Protein AF-A0A6J8BWJ3-F1 (afdb_monomer_lite)

Structure (mmCIF, N/CA/C/O backbone):
data_AF-A0A6J8BWJ3-F1
#
_entry.id   AF-A0A6J8BWJ3-F1
#
loop_
_atom_site.group_PDB
_atom_site.id
_atom_site.type_symbol
_atom_site.label_atom_id
_atom_site.label_alt_id
_atom_site.label_comp_id
_atom_site.label_asym_id
_atom_site.label_entity_id
_atom_site.label_seq_id
_atom_site.pdbx_PDB_ins_code
_atom_site.Cartn_x
_atom_site.Cartn_y
_atom_site.Cartn_z
_atom_site.occupancy
_atom_site.B_iso_or_equiv
_atom_site.auth_seq_id
_atom_site.auth_comp_id
_atom_site.auth_asym_id
_atom_site.auth_atom_id
_atom_site.pdbx_PDB_model_num
ATOM 1 N N . MET A 1 1 ? -20.772 -67.847 -33.366 1.00 30.41 1 MET A N 1
ATOM 2 C CA . MET A 1 1 ? -20.177 -67.768 -34.724 1.00 30.41 1 MET A CA 1
ATOM 3 C C . MET A 1 1 ? -20.651 -66.453 -35.326 1.00 30.41 1 MET A C 1
ATOM 5 O O . MET A 1 1 ? -21.849 -66.253 -35.314 1.00 30.41 1 MET A O 1
ATOM 9 N N . SER A 1 2 ? -19.871 -65.465 -35.758 1.00 25.11 2 SER A N 1
ATOM 10 C CA . SER A 1 2 ? -18.464 -65.321 -36.156 1.00 25.11 2 SER A CA 1
ATOM 11 C C . SER A 1 2 ? -18.115 -63.835 -35.928 1.00 25.11 2 SER A C 1
ATOM 13 O O . SER A 1 2 ? -18.842 -62.968 -36.395 1.00 25.11 2 SER A O 1
ATOM 15 N N . THR A 1 3 ? -17.201 -63.488 -35.019 1.00 30.94 3 THR A N 1
ATOM 16 C CA . THR A 1 3 ? -15.857 -62.947 -35.326 1.00 30.94 3 THR A CA 1
ATOM 17 C C . THR A 1 3 ? -15.726 -62.133 -36.624 1.00 30.94 3 THR A C 1
ATOM 19 O O . THR A 1 3 ? -15.756 -62.700 -37.713 1.00 30.94 3 THR A O 1
ATOM 22 N N . ARG A 1 4 ? -15.457 -60.822 -36.489 1.00 29.92 4 ARG A N 1
ATOM 23 C CA . ARG A 1 4 ? -14.240 -60.116 -36.966 1.00 29.92 4 ARG A CA 1
ATOM 24 C C . ARG A 1 4 ? -14.415 -58.596 -36.838 1.00 29.92 4 ARG A C 1
ATOM 26 O O . ARG A 1 4 ? -15.271 -58.030 -37.501 1.00 29.92 4 ARG A O 1
ATOM 33 N N . ASN A 1 5 ? -13.608 -57.974 -35.972 1.00 27.75 5 ASN A N 1
ATOM 34 C CA . ASN A 1 5 ? -12.896 -56.696 -36.188 1.00 27.75 5 ASN A CA 1
ATOM 35 C C . ASN A 1 5 ? -12.220 -56.244 -34.879 1.00 27.75 5 ASN A C 1
ATOM 37 O O . ASN A 1 5 ? -12.499 -55.186 -34.328 1.00 27.75 5 ASN A O 1
ATOM 41 N N . GLY A 1 6 ? -11.319 -57.087 -34.371 1.00 31.77 6 GLY A N 1
ATOM 42 C CA . GLY A 1 6 ? -10.366 -56.740 -33.321 1.00 31.77 6 GLY A CA 1
ATOM 43 C C . GLY A 1 6 ? -8.978 -56.637 -33.934 1.00 31.77 6 GLY A C 1
ATOM 44 O O . GLY A 1 6 ? -8.210 -57.581 -33.835 1.00 31.77 6 GLY A O 1
ATOM 45 N N . LEU A 1 7 ? -8.688 -55.540 -34.637 1.00 31.48 7 LEU A N 1
ATOM 46 C CA . LEU A 1 7 ? -7.335 -55.229 -35.111 1.00 31.48 7 LEU A CA 1
ATOM 47 C C . LEU A 1 7 ? -7.223 -53.731 -35.449 1.00 31.48 7 LEU A C 1
ATOM 49 O O . LEU A 1 7 ? -7.054 -53.370 -36.602 1.00 31.48 7 LEU A O 1
ATOM 53 N N . ASN A 1 8 ? -7.404 -52.846 -34.457 1.00 31.77 8 ASN A N 1
ATOM 54 C CA . ASN A 1 8 ? -6.982 -51.433 -34.565 1.00 31.77 8 ASN A CA 1
ATOM 55 C C . ASN A 1 8 ? -6.795 -50.681 -33.228 1.00 31.77 8 ASN A C 1
ATOM 57 O O . ASN A 1 8 ? -6.591 -49.473 -33.237 1.00 31.77 8 ASN A O 1
ATOM 61 N N . TYR A 1 9 ? -6.772 -51.367 -32.079 1.00 31.48 9 TYR A N 1
ATOM 62 C CA . TYR A 1 9 ? -6.497 -50.724 -30.779 1.00 31.48 9 TYR A CA 1
ATOM 63 C C . TYR A 1 9 ? -5.151 -51.110 -30.147 1.00 31.48 9 TYR A C 1
ATOM 65 O O . TYR A 1 9 ? -4.827 -50.653 -29.056 1.00 31.48 9 TYR A O 1
ATOM 73 N N . LEU A 1 10 ? -4.308 -51.870 -30.857 1.00 29.58 10 LEU A N 1
ATOM 74 C CA . LEU A 1 10 ? -3.008 -52.338 -30.354 1.00 29.58 10 LEU A CA 1
ATOM 75 C C . LEU A 1 10 ? -1.801 -51.499 -30.829 1.00 29.58 10 LEU A C 1
ATOM 77 O O . LEU A 1 10 ? -0.693 -52.014 -30.938 1.00 29.58 10 LEU A O 1
ATOM 81 N N . LYS A 1 11 ? -2.000 -50.207 -31.131 1.00 31.36 11 LYS A N 1
ATOM 82 C CA . LYS A 1 11 ? -0.906 -49.268 -31.468 1.00 31.36 11 LYS A CA 1
ATOM 83 C C . LYS A 1 11 ? -0.835 -48.003 -30.608 1.00 31.36 11 LYS A C 1
ATOM 85 O O . LYS A 1 11 ? 0.078 -47.211 -30.804 1.00 31.36 11 LYS A O 1
ATOM 90 N N . LEU A 1 12 ? -1.719 -47.830 -29.621 1.00 30.73 12 LEU A N 1
ATOM 91 C CA . LEU A 1 12 ? -1.650 -46.680 -28.705 1.00 30.73 12 LEU A CA 1
ATOM 92 C C . LEU A 1 12 ? -0.950 -46.991 -27.368 1.00 30.73 12 LEU A C 1
ATOM 94 O O . LEU A 1 12 ? -0.508 -46.076 -26.686 1.00 30.73 12 LEU A O 1
ATOM 98 N N . ALA A 1 13 ? -0.784 -48.271 -27.020 1.00 33.28 13 ALA A N 1
ATOM 99 C CA . ALA A 1 13 ? -0.170 -48.692 -25.755 1.00 33.28 13 ALA A CA 1
ATOM 100 C C . ALA A 1 13 ? 1.375 -48.738 -25.775 1.00 33.28 13 ALA A C 1
ATOM 102 O O . ALA A 1 13 ? 1.991 -48.868 -24.726 1.00 33.28 13 ALA A O 1
ATOM 103 N N . VAL A 1 14 ? 2.017 -48.586 -26.941 1.00 33.12 14 VAL A N 1
ATOM 104 C CA . VAL A 1 14 ? 3.492 -48.619 -27.074 1.00 33.12 14 VAL A CA 1
ATOM 105 C C . VAL A 1 14 ? 4.132 -47.221 -26.957 1.00 33.12 14 VAL A C 1
ATOM 107 O O . VAL A 1 14 ? 5.341 -47.112 -26.806 1.00 33.12 14 VAL A O 1
ATOM 110 N N . ILE A 1 15 ? 3.349 -46.133 -26.949 1.00 35.12 15 ILE A N 1
ATOM 111 C CA . ILE A 1 15 ? 3.885 -44.753 -26.914 1.00 35.12 15 ILE A CA 1
ATOM 112 C C . ILE A 1 15 ? 3.996 -44.177 -25.486 1.00 35.12 15 ILE A C 1
ATOM 114 O O . ILE A 1 15 ? 4.668 -43.170 -25.290 1.00 35.12 15 ILE A O 1
ATOM 118 N N . LEU A 1 16 ? 3.414 -44.816 -24.463 1.00 34.84 16 LEU A N 1
ATOM 119 C CA . LEU A 1 16 ? 3.388 -44.266 -23.094 1.00 34.84 16 LEU A CA 1
ATOM 120 C C . LEU A 1 16 ? 4.315 -44.947 -22.075 1.00 34.84 16 LEU A C 1
ATOM 122 O O . LEU A 1 16 ? 4.224 -44.630 -20.898 1.00 34.84 16 LEU A O 1
ATOM 126 N N . GLY A 1 17 ? 5.240 -45.814 -22.499 1.00 32.84 17 GLY A N 1
ATOM 127 C CA . GLY A 1 17 ? 6.503 -46.049 -21.776 1.00 32.84 17 GLY A CA 1
ATOM 128 C C . GLY A 1 17 ? 6.451 -46.394 -20.277 1.00 32.84 17 GLY A C 1
ATOM 129 O O . GLY A 1 17 ? 7.404 -46.077 -19.572 1.00 32.84 17 GLY A O 1
ATOM 130 N N . ILE A 1 18 ? 5.398 -47.042 -19.769 1.00 34.38 18 ILE A N 1
ATOM 131 C CA . ILE A 1 18 ? 5.345 -47.520 -18.378 1.00 34.38 18 ILE A CA 1
ATOM 132 C C . ILE A 1 18 ? 4.915 -48.988 -18.389 1.00 34.38 18 ILE A C 1
ATOM 134 O O . ILE A 1 18 ? 3.731 -49.312 -18.371 1.00 34.38 18 ILE A O 1
ATOM 138 N N . SER A 1 19 ? 5.894 -49.890 -18.432 1.00 29.14 19 SER A N 1
ATOM 139 C CA . SER A 1 19 ? 5.700 -51.307 -18.124 1.00 29.14 19 SER A CA 1
ATOM 140 C C . SER A 1 19 ? 6.774 -51.768 -17.141 1.00 29.14 19 SER A C 1
ATOM 142 O O . SER A 1 19 ? 7.942 -51.914 -17.505 1.00 29.14 19 SER A O 1
ATOM 144 N N . ARG A 1 20 ? 6.366 -52.069 -15.909 1.00 29.84 20 ARG A N 1
ATOM 145 C CA . ARG A 1 20 ? 6.863 -53.255 -15.213 1.00 29.84 20 ARG A CA 1
ATOM 146 C C . ARG A 1 20 ? 5.653 -54.068 -14.782 1.00 29.84 20 ARG A C 1
ATOM 148 O O . ARG A 1 20 ? 4.730 -53.544 -14.168 1.00 29.84 20 ARG A O 1
ATOM 155 N N . GLU A 1 21 ? 5.661 -55.318 -15.220 1.00 31.91 21 GLU A N 1
ATOM 156 C CA . GLU A 1 21 ? 4.670 -56.343 -14.931 1.00 31.91 21 GLU A CA 1
ATOM 157 C C . GLU A 1 21 ? 4.615 -56.609 -13.425 1.00 31.91 21 GLU A C 1
ATOM 159 O O . GLU A 1 21 ? 5.648 -56.834 -12.798 1.00 31.91 21 GLU A O 1
ATOM 164 N N . VAL A 1 22 ? 3.409 -56.634 -12.860 1.00 27.20 22 VAL A N 1
ATOM 165 C CA . VAL A 1 22 ? 3.150 -57.292 -11.578 1.00 27.20 22 VAL A CA 1
ATOM 166 C C . VAL A 1 22 ? 2.083 -58.348 -11.831 1.00 27.20 22 VAL A C 1
ATOM 168 O O . VAL A 1 22 ? 0.990 -58.058 -12.318 1.00 27.20 22 VAL A O 1
ATOM 171 N N . THR A 1 23 ? 2.460 -59.596 -11.575 1.00 35.59 23 THR A N 1
ATOM 172 C CA . THR A 1 23 ? 1.638 -60.794 -11.741 1.00 35.59 23 THR A CA 1
ATOM 173 C C . THR A 1 23 ? 0.646 -60.937 -10.582 1.00 35.59 23 THR A C 1
ATOM 175 O O . THR A 1 23 ? 0.790 -60.345 -9.514 1.00 35.59 23 THR A O 1
ATOM 178 N N . THR A 1 24 ? -0.396 -61.738 -10.795 1.00 31.41 24 THR A N 1
ATOM 179 C CA . THR A 1 24 ? -1.605 -61.920 -9.967 1.00 31.41 24 THR A CA 1
ATOM 180 C C . THR A 1 24 ? -1.407 -62.514 -8.555 1.00 31.41 24 THR A C 1
ATOM 182 O O . THR A 1 24 ? -2.348 -63.071 -7.998 1.00 31.41 24 THR A O 1
ATOM 185 N N . ALA A 1 25 ? -0.227 -62.387 -7.941 1.00 31.67 25 ALA A N 1
ATOM 186 C CA . ALA A 1 25 ? 0.068 -62.883 -6.590 1.00 31.67 25 ALA A CA 1
ATOM 187 C C . ALA A 1 25 ? 0.353 -61.783 -5.538 1.00 31.67 25 ALA A C 1
ATOM 189 O O . ALA A 1 25 ? 0.354 -62.083 -4.347 1.00 31.67 25 ALA A O 1
ATOM 190 N N . GLU A 1 26 ? 0.526 -60.511 -5.922 1.00 32.59 26 GLU A N 1
ATOM 191 C CA . GLU A 1 26 ? 0.892 -59.429 -4.978 1.00 32.59 26 GLU A CA 1
ATOM 192 C C . GLU A 1 26 ? -0.276 -58.570 -4.459 1.00 32.59 26 GLU A C 1
ATOM 194 O O . GLU A 1 26 ? -0.064 -57.656 -3.669 1.00 32.59 26 GLU A O 1
ATOM 199 N N . TYR A 1 27 ? -1.529 -58.888 -4.800 1.00 27.58 27 TYR A N 1
ATOM 200 C CA . TYR A 1 27 ? -2.692 -58.169 -4.249 1.00 27.58 27 TYR A CA 1
ATOM 201 C C . TYR A 1 27 ? -3.177 -58.704 -2.886 1.00 27.58 27 TYR A C 1
ATOM 203 O O . TYR A 1 27 ? -3.989 -58.064 -2.225 1.00 27.58 27 TYR A O 1
ATOM 211 N N . CYS A 1 28 ? -2.667 -59.851 -2.422 1.00 26.69 28 CYS A N 1
ATOM 212 C CA . CYS A 1 28 ? -3.077 -60.471 -1.152 1.00 26.69 28 CYS A CA 1
ATOM 213 C C . CYS A 1 28 ? -2.175 -60.130 0.049 1.00 26.69 28 CYS A C 1
ATOM 215 O O . CYS A 1 28 ? -2.224 -60.828 1.060 1.00 26.69 28 CYS A O 1
ATOM 217 N N . ARG A 1 29 ? -1.350 -59.075 -0.020 1.00 28.05 29 ARG A N 1
ATOM 218 C CA . ARG A 1 29 ? -0.383 -58.767 1.049 1.00 28.05 29 ARG A CA 1
ATOM 219 C C . ARG A 1 29 ? -0.301 -57.297 1.463 1.00 28.05 29 ARG A C 1
ATOM 221 O O . ARG A 1 29 ? 0.771 -56.830 1.810 1.00 28.05 29 ARG A O 1
ATOM 228 N N . VAL A 1 30 ? -1.425 -56.581 1.498 1.00 27.25 30 VAL A N 1
ATOM 229 C CA . VAL A 1 30 ? -1.549 -55.335 2.281 1.00 27.25 30 VAL A CA 1
ATOM 230 C C . VAL A 1 30 ? -2.951 -55.286 2.887 1.00 27.25 30 VAL A C 1
ATOM 232 O O . VAL A 1 30 ? -3.863 -54.766 2.265 1.00 27.25 30 VAL A O 1
ATOM 235 N N . PHE A 1 31 ? -3.121 -55.953 4.033 1.00 26.52 31 PHE A N 1
ATOM 236 C CA . PHE A 1 31 ? -4.037 -55.665 5.158 1.00 26.52 31 PHE A CA 1
ATOM 237 C C . PHE A 1 31 ? -4.292 -56.951 5.969 1.00 26.52 31 PHE A C 1
ATOM 239 O O . PHE A 1 31 ? -5.369 -57.538 5.939 1.00 26.52 31 PHE A O 1
ATOM 246 N N . CYS A 1 32 ? -3.273 -57.382 6.718 1.00 25.42 32 CYS A N 1
ATOM 247 C CA . CYS A 1 32 ? -3.421 -58.255 7.887 1.00 25.42 32 CYS A CA 1
ATOM 248 C C . CYS A 1 32 ? -2.364 -57.886 8.944 1.00 25.42 32 CYS A C 1
ATOM 250 O O . CYS A 1 32 ? -1.359 -58.567 9.085 1.00 25.42 32 CYS A O 1
ATOM 252 N N . GLU A 1 33 ? -2.622 -56.816 9.689 1.00 26.23 33 GLU A N 1
ATOM 253 C CA . GLU A 1 33 ? -2.224 -56.605 11.091 1.00 26.23 33 GLU A CA 1
ATOM 254 C C . GLU A 1 33 ? -3.448 -55.872 11.670 1.00 26.23 33 GLU A C 1
ATOM 256 O O . GLU A 1 33 ? -3.712 -54.741 11.288 1.00 26.23 33 GLU A O 1
ATOM 261 N N . TYR A 1 34 ? -4.424 -56.512 12.316 1.00 28.05 34 TYR A N 1
ATOM 262 C CA . TYR A 1 34 ? -4.353 -57.232 13.583 1.00 28.05 34 TYR A CA 1
ATOM 263 C C . TYR A 1 34 ? -5.406 -58.367 13.656 1.00 28.05 34 TYR A C 1
ATOM 265 O O . TYR A 1 34 ? -6.590 -58.121 13.452 1.00 28.05 34 TYR A O 1
ATOM 273 N N . GLY A 1 35 ? -4.983 -59.573 14.058 1.00 27.17 35 GLY A N 1
ATOM 274 C CA . GLY A 1 35 ? -5.726 -60.400 15.031 1.00 27.17 35 GLY A CA 1
ATOM 275 C C . GLY A 1 35 ? -6.837 -61.362 14.566 1.00 27.17 35 GLY A C 1
ATOM 276 O O . GLY A 1 35 ? -8.013 -61.041 14.631 1.00 27.17 35 GLY A O 1
ATOM 277 N N . CYS A 1 36 ? -6.410 -62.578 14.214 1.00 27.34 36 CYS A N 1
ATOM 278 C CA . CYS A 1 36 ? -7.036 -63.916 14.155 1.00 27.34 36 CYS A CA 1
ATOM 279 C C . CYS A 1 36 ? -8.480 -64.254 14.641 1.00 27.34 36 CYS A C 1
ATOM 281 O O . CYS A 1 36 ? -8.896 -63.917 15.741 1.00 27.34 36 CYS A O 1
ATOM 283 N N . CYS A 1 37 ? -9.083 -65.157 13.837 1.00 27.64 37 CYS A N 1
ATOM 284 C CA . CYS A 1 37 ? -9.700 -66.486 14.101 1.00 27.64 37 CYS A CA 1
ATOM 285 C C . CYS A 1 37 ? -10.854 -66.722 15.104 1.00 27.64 37 CYS A C 1
ATOM 287 O O . CYS A 1 37 ? -10.626 -66.718 16.304 1.00 27.64 37 CYS A O 1
ATOM 289 N N . GLY A 1 38 ? -11.991 -67.200 14.547 1.00 28.80 38 GLY A N 1
ATOM 290 C CA . GLY A 1 38 ? -12.926 -68.235 15.065 1.00 28.80 38 GLY A CA 1
ATOM 291 C C . GLY A 1 38 ? -13.652 -67.926 16.386 1.00 28.80 38 GLY A C 1
ATOM 292 O O . GLY A 1 38 ? -13.026 -67.642 17.388 1.00 28.80 38 GLY A O 1
ATOM 293 N N . ASN A 1 39 ? -14.974 -67.989 16.543 1.00 34.94 39 ASN A N 1
ATOM 294 C CA . ASN A 1 39 ? -16.047 -68.729 15.885 1.00 34.94 39 ASN A CA 1
ATOM 295 C C . ASN A 1 39 ? -17.287 -67.818 15.760 1.00 34.94 39 ASN A C 1
ATOM 297 O O . ASN A 1 39 ? -17.521 -66.987 16.631 1.00 34.94 39 ASN A O 1
ATOM 301 N N . ASN A 1 40 ? -18.109 -68.070 14.733 1.00 31.56 40 ASN A N 1
ATOM 302 C CA . ASN A 1 40 ? -19.386 -67.416 14.387 1.00 31.56 40 ASN A CA 1
ATOM 303 C C . ASN A 1 40 ? -19.300 -66.026 13.724 1.00 31.56 40 ASN A C 1
ATOM 305 O O . ASN A 1 40 ? -19.127 -65.016 14.394 1.00 31.56 40 ASN A O 1
ATOM 309 N N . CYS A 1 41 ? -19.521 -65.977 12.401 1.00 27.33 41 CYS A N 1
ATOM 310 C CA . CYS A 1 41 ? -20.698 -65.329 11.789 1.00 27.33 41 CYS A CA 1
ATOM 311 C C . CYS A 1 41 ? -20.639 -65.358 10.245 1.00 27.33 41 CYS A C 1
ATOM 313 O O . CYS A 1 41 ? -19.769 -64.759 9.630 1.00 27.33 41 CYS A O 1
ATOM 315 N N . CYS A 1 42 ? -21.576 -66.126 9.681 1.00 27.77 42 CYS A N 1
ATOM 316 C CA . CYS A 1 42 ? -22.470 -65.917 8.531 1.00 27.77 42 CYS A CA 1
ATOM 317 C C . CYS A 1 42 ? -22.271 -64.790 7.471 1.00 27.77 42 CYS A C 1
ATOM 319 O O . CYS A 1 42 ? -21.580 -63.801 7.682 1.00 27.77 42 CYS A O 1
ATOM 321 N N . PRO A 1 43 ? -22.916 -64.973 6.295 1.00 43.78 43 PRO A N 1
ATOM 322 C CA . PRO A 1 43 ? -22.446 -64.596 4.963 1.00 43.78 43 PRO A CA 1
ATOM 323 C C . PRO A 1 43 ? -22.949 -63.219 4.521 1.00 43.78 43 PRO A C 1
ATOM 325 O O . PRO A 1 43 ? -24.021 -62.812 4.948 1.00 43.78 43 PRO A O 1
ATOM 328 N N . ASP A 1 44 ? -22.286 -62.580 3.548 1.00 31.34 44 ASP A N 1
ATOM 329 C CA . ASP A 1 44 ? -23.074 -62.018 2.446 1.00 31.34 44 ASP A CA 1
ATOM 330 C C . ASP A 1 44 ? -22.314 -61.685 1.156 1.00 31.34 44 ASP A C 1
ATOM 332 O O . ASP A 1 44 ? -21.189 -61.179 1.127 1.00 31.34 44 ASP A O 1
ATOM 336 N N . LYS A 1 45 ? -23.009 -61.945 0.050 1.00 36.25 45 LYS A N 1
ATOM 337 C CA . LYS A 1 45 ? -22.601 -61.699 -1.334 1.00 36.25 45 LYS A CA 1
ATOM 338 C C . LYS A 1 45 ? -22.614 -60.192 -1.637 1.00 36.25 45 LYS A C 1
ATOM 340 O O . LYS A 1 45 ? -23.586 -59.692 -2.192 1.00 36.25 45 LYS A O 1
ATOM 345 N N . ARG A 1 46 ? -21.552 -59.442 -1.316 1.00 35.38 46 ARG A N 1
ATOM 346 C CA . ARG A 1 46 ? -21.421 -58.027 -1.760 1.00 35.38 46 ARG A CA 1
ATOM 347 C C . ARG A 1 46 ? -20.067 -57.613 -2.350 1.00 35.38 46 ARG A C 1
ATOM 349 O O . ARG A 1 46 ? -19.965 -56.519 -2.892 1.00 35.38 46 ARG A O 1
ATOM 356 N N . ALA A 1 47 ? -19.047 -58.472 -2.342 1.00 33.84 47 ALA A N 1
ATOM 357 C CA . ALA A 1 47 ? -17.684 -58.039 -2.680 1.00 33.84 47 ALA A CA 1
ATOM 358 C C . ALA A 1 47 ? -17.342 -57.972 -4.187 1.00 33.84 47 ALA A C 1
ATOM 360 O O . ALA A 1 47 ? -16.406 -57.274 -4.559 1.00 33.84 47 ALA A O 1
ATOM 361 N N . ILE A 1 48 ? -18.086 -58.636 -5.081 1.00 33.22 48 ILE A N 1
ATOM 362 C CA . ILE A 1 48 ? -17.693 -58.722 -6.508 1.00 33.22 48 ILE A CA 1
ATOM 363 C C . ILE A 1 48 ? -18.190 -57.518 -7.342 1.00 33.22 48 ILE A C 1
ATOM 365 O O . ILE A 1 48 ? -17.649 -57.241 -8.407 1.00 33.22 48 ILE A O 1
ATOM 369 N N . ALA A 1 49 ? -19.150 -56.725 -6.849 1.00 32.53 49 ALA A N 1
ATOM 370 C CA . ALA A 1 49 ? -19.739 -55.617 -7.616 1.00 32.53 49 ALA A CA 1
ATOM 371 C C . ALA A 1 49 ? -18.955 -54.287 -7.550 1.00 32.53 49 ALA A C 1
ATOM 373 O O . ALA A 1 49 ? -19.182 -53.400 -8.370 1.00 32.53 49 ALA A O 1
ATOM 374 N N . VAL A 1 50 ? -18.024 -54.124 -6.602 1.00 37.56 50 VAL A N 1
ATOM 375 C CA . VAL A 1 50 ? -17.360 -52.827 -6.361 1.00 37.56 50 VAL A CA 1
ATOM 376 C C . VAL A 1 50 ? -16.182 -52.590 -7.321 1.00 37.56 50 VAL A C 1
ATOM 378 O O . VAL A 1 50 ? -15.963 -51.461 -7.753 1.00 37.56 50 VAL A O 1
ATOM 381 N N . GLY A 1 51 ? -15.485 -53.642 -7.765 1.00 34.19 51 GLY A N 1
ATOM 382 C CA . GLY A 1 51 ? -14.360 -53.509 -8.705 1.00 34.19 51 GLY A CA 1
ATOM 383 C C . GLY A 1 51 ? -14.765 -53.042 -10.112 1.00 34.19 51 GLY A C 1
ATOM 384 O O . GLY A 1 51 ? -14.042 -52.281 -10.752 1.00 34.19 51 GLY A O 1
ATOM 385 N N . SER A 1 52 ? -15.951 -53.434 -10.586 1.00 38.03 52 SER A N 1
ATOM 386 C CA . SER A 1 52 ? -16.440 -53.099 -11.933 1.00 38.03 52 SER A CA 1
ATOM 387 C C . SER A 1 52 ? -16.952 -51.657 -12.040 1.00 38.03 52 SER A C 1
ATOM 389 O O . SER A 1 52 ? -16.821 -51.025 -13.087 1.00 38.03 52 SER A O 1
ATOM 391 N N . ILE A 1 53 ? -17.504 -51.117 -10.948 1.00 44.03 53 ILE A N 1
ATOM 392 C CA . ILE A 1 53 ? -18.080 -49.764 -10.900 1.00 44.03 53 ILE A CA 1
ATOM 393 C C . ILE A 1 53 ? -16.974 -48.704 -10.804 1.00 44.03 53 ILE A C 1
ATOM 395 O O . ILE A 1 53 ? -17.041 -47.683 -11.489 1.00 44.03 53 ILE A O 1
ATOM 399 N N . PHE A 1 54 ? -15.911 -48.970 -10.036 1.00 41.72 54 PHE A N 1
ATOM 400 C CA . PHE A 1 54 ? -14.768 -48.057 -9.935 1.00 41.72 54 PHE A CA 1
ATOM 401 C C . PHE A 1 54 ? -13.948 -47.984 -11.232 1.00 41.72 54 PHE A C 1
ATOM 403 O O . PHE A 1 54 ? -13.548 -46.891 -11.634 1.00 41.72 54 PHE A O 1
ATOM 410 N N . GLY A 1 55 ? -13.782 -49.103 -11.947 1.00 38.09 55 GLY A N 1
ATOM 411 C CA . GLY A 1 55 ? -13.178 -49.097 -13.285 1.00 38.09 55 GLY A CA 1
ATOM 412 C C . GLY A 1 55 ? -14.012 -48.324 -14.316 1.00 38.09 55 GLY A C 1
ATOM 413 O O . GLY A 1 55 ? -13.460 -47.596 -15.139 1.00 38.09 55 GLY A O 1
ATOM 414 N N . GLY A 1 56 ? -15.345 -48.418 -14.235 1.00 37.16 56 GLY A N 1
ATOM 415 C CA . GLY A 1 56 ? -16.268 -47.685 -15.107 1.00 37.16 56 GLY A CA 1
ATOM 416 C C . GLY A 1 56 ? -16.280 -46.174 -14.858 1.00 37.16 56 GLY A C 1
ATOM 417 O O . GLY A 1 56 ? -16.241 -45.399 -15.812 1.00 37.16 56 GLY A O 1
ATOM 418 N N . LEU A 1 57 ? -16.268 -45.738 -13.594 1.00 45.91 57 LEU A N 1
ATOM 419 C CA . LEU A 1 57 ? -16.238 -44.314 -13.234 1.00 45.91 57 LEU A CA 1
ATOM 420 C C . LEU A 1 57 ? -14.900 -43.653 -13.580 1.00 45.91 57 LEU A C 1
ATOM 422 O O . LEU A 1 57 ? -14.898 -42.539 -14.099 1.00 45.91 57 LEU A O 1
ATOM 426 N N . ALA A 1 58 ? -13.776 -44.348 -13.380 1.00 43.69 58 ALA A N 1
ATOM 427 C CA . ALA A 1 58 ? -12.466 -43.855 -13.801 1.00 43.69 58 ALA A CA 1
ATOM 428 C C . ALA A 1 58 ? -12.372 -43.717 -15.332 1.00 43.69 58 ALA A C 1
ATOM 430 O O . ALA A 1 58 ? -11.826 -42.733 -15.827 1.00 43.69 58 ALA A O 1
ATOM 431 N N . LEU A 1 59 ? -12.963 -44.651 -16.089 1.00 38.41 59 LEU A N 1
ATOM 432 C CA . LEU A 1 59 ? -13.006 -44.593 -17.553 1.00 38.41 59 LEU A CA 1
ATOM 433 C C . LEU A 1 59 ? -13.907 -43.454 -18.060 1.00 38.41 59 LEU A C 1
ATOM 435 O O . LEU A 1 59 ? -13.515 -42.730 -18.971 1.00 38.41 59 LEU A O 1
ATOM 439 N N . ILE A 1 60 ? -15.075 -43.243 -17.443 1.00 46.06 60 ILE A N 1
ATOM 440 C CA . ILE A 1 60 ? -15.974 -42.120 -17.762 1.00 46.06 60 ILE A CA 1
ATOM 441 C C . ILE A 1 60 ? -15.297 -40.784 -17.437 1.00 46.06 60 ILE A C 1
ATOM 443 O O . ILE A 1 60 ? -15.363 -39.855 -18.238 1.00 46.06 60 ILE A O 1
ATOM 447 N N . PHE A 1 61 ? -14.589 -40.697 -16.311 1.00 52.84 61 PHE A N 1
ATOM 448 C CA . PHE A 1 61 ? -13.854 -39.496 -15.924 1.00 52.84 61 PHE A CA 1
ATOM 449 C C . PHE A 1 61 ? -12.701 -39.196 -16.892 1.00 52.84 61 PHE A C 1
ATOM 451 O O . PHE A 1 61 ? -12.550 -38.058 -17.336 1.00 52.84 61 PHE A O 1
ATOM 458 N N . LEU A 1 62 ? -11.949 -40.220 -17.314 1.00 45.34 62 LEU A N 1
ATOM 459 C CA . LEU A 1 62 ? -10.895 -40.072 -18.321 1.00 45.34 62 LEU A CA 1
ATOM 460 C C . LEU A 1 62 ? -11.466 -39.624 -19.677 1.00 45.34 62 LEU A C 1
ATOM 462 O O . LEU A 1 62 ? -10.874 -38.777 -20.340 1.00 45.34 62 LEU A O 1
ATOM 466 N N . ILE A 1 63 ? -12.637 -40.142 -20.068 1.00 43.53 63 ILE A N 1
ATOM 467 C CA . ILE A 1 63 ? -13.345 -39.750 -21.296 1.00 43.53 63 ILE A CA 1
ATOM 468 C C . ILE A 1 63 ? -13.834 -38.301 -21.209 1.00 43.53 63 ILE A C 1
ATOM 470 O O . ILE A 1 63 ? -13.657 -37.554 -22.164 1.00 43.53 63 ILE A O 1
ATOM 474 N N . VAL A 1 64 ? -14.386 -37.862 -20.074 1.00 50.47 64 VAL A N 1
ATOM 475 C CA . VAL A 1 64 ? -14.841 -36.474 -19.880 1.00 50.47 64 VAL A CA 1
ATOM 476 C C . VAL A 1 64 ? -13.662 -35.503 -19.909 1.00 50.47 64 VAL A C 1
ATOM 478 O O . VAL A 1 64 ? -13.728 -34.490 -20.603 1.00 50.47 64 VAL A O 1
ATOM 481 N N . VAL A 1 65 ? -12.552 -35.832 -19.246 1.00 49.75 65 VAL A N 1
ATOM 482 C CA . VAL A 1 65 ? -11.327 -35.020 -19.279 1.00 49.75 65 VAL A CA 1
ATOM 483 C C . VAL A 1 65 ? -10.737 -34.980 -20.693 1.00 49.75 65 VAL A C 1
ATOM 485 O O . VAL A 1 65 ? -10.418 -33.900 -21.186 1.00 49.75 65 VAL A O 1
ATOM 488 N N . LEU A 1 66 ? -10.676 -36.110 -21.405 1.00 43.47 66 LEU A N 1
ATOM 489 C CA . LEU A 1 66 ? -10.234 -36.154 -22.804 1.00 43.47 66 LEU A CA 1
ATOM 490 C C . LEU A 1 66 ? -11.187 -35.403 -23.746 1.00 43.47 66 LEU A C 1
ATOM 492 O O . LEU A 1 66 ? -10.716 -34.765 -24.685 1.00 43.47 66 LEU A O 1
ATOM 496 N N . CYS A 1 67 ? -12.497 -35.405 -23.492 1.00 40.62 67 CYS A N 1
ATOM 497 C CA . CYS A 1 67 ? -13.487 -34.629 -24.239 1.00 40.62 67 CYS A CA 1
ATOM 498 C C . CYS A 1 67 ? -13.365 -33.127 -23.966 1.00 40.62 67 CYS A C 1
ATOM 500 O O . CYS A 1 67 ? -13.472 -32.342 -24.903 1.00 40.62 67 CYS A O 1
ATOM 502 N N . ILE A 1 68 ? -13.088 -32.710 -22.728 1.00 46.31 68 ILE A N 1
ATOM 503 C CA . ILE A 1 68 ? -12.834 -31.306 -22.372 1.00 46.31 68 ILE A CA 1
ATOM 504 C C . ILE A 1 68 ? -11.513 -30.833 -22.990 1.00 46.31 68 ILE A C 1
ATOM 506 O O . ILE A 1 68 ? -11.468 -29.759 -23.590 1.00 46.31 68 ILE A O 1
ATOM 510 N N . ILE A 1 69 ? -10.464 -31.660 -22.940 1.00 45.94 69 ILE A N 1
ATOM 511 C CA . ILE A 1 69 ? -9.180 -31.382 -23.593 1.00 45.94 69 ILE A CA 1
ATOM 512 C C . ILE A 1 69 ? -9.362 -31.326 -25.114 1.00 45.94 69 ILE A C 1
ATOM 514 O O . ILE A 1 69 ? -8.880 -30.383 -25.735 1.00 45.94 69 ILE A O 1
ATOM 518 N N . CYS A 1 70 ? -10.121 -32.244 -25.723 1.00 36.66 70 CYS A N 1
ATOM 519 C CA . CYS A 1 70 ? -10.427 -32.222 -27.157 1.00 36.66 70 CYS A CA 1
ATOM 520 C C . CYS A 1 70 ? -11.284 -31.014 -27.550 1.00 36.66 70 CYS A C 1
ATOM 522 O O . CYS A 1 70 ? -10.980 -30.365 -28.546 1.00 36.66 70 CYS A O 1
ATOM 524 N N . MET A 1 71 ? -12.302 -30.641 -26.772 1.00 41.66 71 MET A N 1
ATOM 525 C CA . MET A 1 71 ? -13.119 -29.449 -27.034 1.00 41.66 71 MET A CA 1
ATOM 526 C C . MET A 1 71 ? -12.311 -28.154 -26.862 1.00 41.66 71 MET A C 1
ATOM 528 O O . MET A 1 71 ? -12.457 -27.223 -27.660 1.00 41.66 71 MET A O 1
ATOM 532 N N . GLY A 1 72 ? -11.393 -28.115 -25.893 1.00 39.53 72 GLY A N 1
ATOM 533 C CA . GLY A 1 72 ? -10.399 -27.054 -25.738 1.00 39.53 72 GLY A CA 1
ATOM 534 C C . GLY A 1 72 ? -9.430 -26.983 -26.922 1.00 39.53 72 GLY A C 1
ATOM 535 O O . GLY A 1 72 ? -9.167 -25.895 -27.438 1.00 39.53 72 GLY A O 1
ATOM 536 N N . TYR A 1 73 ? -8.965 -28.130 -27.426 1.00 34.44 73 TYR A N 1
ATOM 537 C CA . TYR A 1 73 ? -8.072 -28.222 -28.585 1.00 34.44 73 TYR A CA 1
ATOM 538 C C . TYR A 1 73 ? -8.776 -27.838 -29.898 1.00 34.44 73 TYR A C 1
ATOM 540 O O . TYR A 1 73 ? -8.182 -27.158 -30.732 1.00 34.44 73 TYR A O 1
ATOM 548 N N . VAL A 1 74 ? -10.058 -28.182 -30.065 1.00 33.47 74 VAL A N 1
ATOM 549 C CA . VAL A 1 74 ? -10.891 -27.824 -31.230 1.00 33.47 74 VAL A CA 1
ATOM 550 C C . VAL A 1 74 ? -11.205 -26.321 -31.245 1.00 33.47 74 VAL A C 1
ATOM 552 O O . VAL A 1 74 ? -11.096 -25.688 -32.297 1.00 33.47 74 VAL A O 1
ATOM 555 N N . LYS A 1 75 ? -11.471 -25.697 -30.084 1.00 40.78 75 LYS A N 1
ATOM 556 C CA . LYS A 1 75 ? -11.592 -24.227 -29.967 1.00 40.78 75 LYS A CA 1
ATOM 557 C C . LYS A 1 75 ? -10.266 -23.502 -30.234 1.00 40.78 75 LYS A C 1
ATOM 559 O O . LYS A 1 75 ? -10.271 -22.441 -30.859 1.00 40.78 75 LYS A O 1
ATOM 564 N N . LYS A 1 76 ? -9.126 -24.070 -29.815 1.00 37.06 76 LYS A N 1
ATOM 565 C CA . LYS A 1 76 ? -7.790 -23.488 -30.051 1.00 37.06 76 LYS A CA 1
ATOM 566 C C . LYS A 1 76 ? -7.341 -23.648 -31.510 1.00 37.06 76 LYS A C 1
ATOM 568 O O . LYS A 1 76 ? -6.781 -22.707 -32.068 1.00 37.06 76 LYS A O 1
ATOM 573 N N . LYS A 1 77 ? -7.663 -24.773 -32.163 1.00 30.53 77 LYS A N 1
ATOM 574 C CA . LYS A 1 77 ? -7.404 -25.013 -33.594 1.00 30.53 77 LYS A CA 1
ATOM 575 C C . LYS A 1 77 ? -8.297 -24.143 -34.4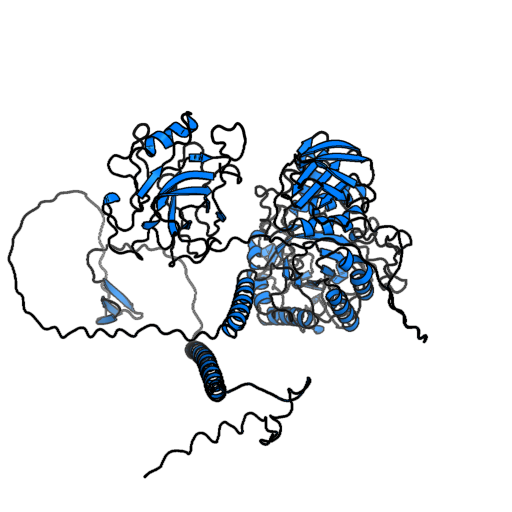88 1.00 30.53 77 LYS A C 1
ATOM 577 O O . LYS A 1 77 ? -7.777 -23.484 -35.376 1.00 30.53 77 LYS A O 1
ATOM 582 N N . SER A 1 78 ? -9.579 -23.966 -34.143 1.00 33.66 78 SER A N 1
ATOM 583 C CA . SER A 1 78 ? -10.472 -23.011 -34.830 1.00 33.66 78 SER A CA 1
ATOM 584 C C . SER A 1 78 ? -10.030 -21.544 -34.701 1.00 33.66 78 SER A C 1
ATOM 586 O O . SER A 1 78 ? -10.393 -20.741 -35.563 1.00 33.66 78 SER A O 1
ATOM 588 N N . ARG A 1 79 ? -9.291 -21.171 -33.645 1.00 37.56 79 ARG A N 1
ATOM 589 C CA . ARG A 1 79 ? -8.678 -19.837 -33.510 1.00 37.56 79 ARG A CA 1
ATOM 590 C C . ARG A 1 79 ? -7.367 -19.730 -34.290 1.00 37.56 79 ARG A C 1
ATOM 592 O O . ARG A 1 79 ? -7.141 -18.701 -34.911 1.00 37.56 79 ARG A O 1
ATOM 599 N N . LYS A 1 80 ? -6.550 -20.789 -34.325 1.00 32.59 80 LYS A N 1
ATOM 600 C CA . LYS A 1 80 ? -5.293 -20.834 -35.096 1.00 32.59 80 LYS A CA 1
ATOM 601 C C . LYS A 1 80 ? -5.530 -20.870 -36.615 1.00 32.59 80 LYS A C 1
ATOM 603 O O . LYS A 1 80 ? -4.769 -20.253 -37.351 1.00 32.59 80 LYS A O 1
ATOM 608 N N . ASP A 1 81 ? -6.621 -21.494 -37.064 1.00 32.91 81 ASP A N 1
ATOM 609 C CA . ASP A 1 81 ? -7.013 -21.549 -38.481 1.00 32.91 81 ASP A CA 1
ATOM 610 C C . ASP A 1 81 ? -7.706 -20.253 -38.959 1.00 32.91 81 ASP A C 1
ATOM 612 O O . ASP A 1 81 ? -7.648 -19.931 -40.141 1.00 32.91 81 ASP A O 1
ATOM 616 N N . ARG A 1 82 ? -8.268 -19.437 -38.048 1.00 34.12 82 ARG A N 1
ATOM 617 C CA . ARG A 1 82 ? -8.734 -18.063 -38.352 1.00 34.12 82 ARG A CA 1
ATOM 618 C C . ARG A 1 82 ? -7.624 -17.010 -38.335 1.00 34.12 82 ARG A C 1
ATOM 620 O O . ARG A 1 82 ? -7.854 -15.896 -38.781 1.00 34.12 82 ARG A O 1
ATOM 627 N N . MET A 1 83 ? -6.434 -17.358 -37.851 1.00 30.56 83 MET A N 1
ATOM 628 C CA . MET A 1 83 ? -5.291 -16.444 -37.735 1.00 30.56 83 MET A CA 1
ATOM 629 C C . MET A 1 83 ? -4.269 -16.615 -38.874 1.00 30.56 83 MET A C 1
ATOM 631 O O . MET A 1 83 ? -3.202 -16.015 -38.839 1.00 30.56 83 MET A O 1
ATOM 635 N N . LYS A 1 84 ? -4.587 -17.425 -39.897 1.00 28.39 84 LYS A N 1
ATOM 636 C CA . LYS A 1 84 ? -3.762 -17.624 -41.105 1.00 28.39 84 LYS A CA 1
ATOM 637 C C . LYS A 1 84 ? -4.292 -16.924 -42.364 1.00 28.39 84 LYS A C 1
ATOM 639 O O . LYS A 1 84 ? -3.748 -17.135 -43.441 1.00 28.39 84 LYS A O 1
ATOM 644 N N . ILE A 1 85 ? -5.310 -16.073 -42.242 1.00 30.75 85 ILE A N 1
ATOM 645 C CA . ILE A 1 85 ? -5.836 -15.267 -43.354 1.00 30.75 85 ILE A CA 1
ATOM 646 C C . ILE A 1 85 ? -5.884 -13.799 -42.913 1.00 30.75 85 ILE A C 1
ATOM 648 O O . ILE A 1 85 ? -6.948 -13.268 -42.629 1.00 30.75 85 ILE A O 1
ATOM 652 N N . SER A 1 86 ? -4.714 -13.170 -42.791 1.00 29.31 86 SER A N 1
ATOM 653 C CA . SER A 1 86 ? -4.522 -11.723 -42.993 1.00 29.31 86 SER A CA 1
ATOM 654 C C . SER A 1 86 ? -3.023 -11.397 -42.946 1.00 29.31 86 SER A C 1
ATOM 656 O O . SER A 1 86 ? -2.492 -10.958 -41.930 1.00 29.31 86 SER A O 1
ATOM 658 N N . HIS A 1 87 ? -2.327 -11.659 -44.047 1.00 31.31 87 HIS A N 1
ATOM 659 C CA . HIS A 1 87 ? -1.060 -11.008 -44.375 1.00 31.31 87 HIS A CA 1
ATOM 660 C C . HIS A 1 87 ? -1.126 -10.655 -45.864 1.00 31.31 87 HIS A C 1
ATOM 662 O O . HIS A 1 87 ? -0.944 -11.534 -46.700 1.00 31.31 87 HIS A O 1
ATOM 668 N N . ALA A 1 88 ? -1.521 -9.405 -46.119 1.00 24.42 88 ALA A N 1
ATOM 669 C CA . ALA A 1 88 ? -1.587 -8.626 -47.369 1.00 24.42 88 ALA A CA 1
ATOM 670 C C . ALA A 1 88 ? -2.713 -7.596 -47.113 1.00 24.42 88 ALA A C 1
ATOM 672 O O . ALA A 1 88 ? -3.828 -8.002 -46.799 1.00 24.42 88 ALA A O 1
ATOM 673 N N . ASP A 1 89 ? -2.548 -6.278 -47.075 1.00 25.77 89 ASP A N 1
ATOM 674 C CA . ASP A 1 89 ? -1.498 -5.398 -47.568 1.00 25.77 89 ASP A CA 1
ATOM 675 C C . ASP A 1 89 ? -1.436 -4.126 -46.703 1.00 25.77 89 ASP A C 1
ATOM 677 O O . ASP A 1 89 ? -2.422 -3.714 -46.084 1.00 25.77 89 ASP A O 1
ATOM 681 N N . GLN A 1 90 ? -0.244 -3.530 -46.669 1.00 26.17 90 GLN A N 1
ATOM 682 C CA . GLN A 1 90 ? 0.027 -2.175 -46.195 1.00 26.17 90 GLN A CA 1
ATOM 683 C C . GLN A 1 90 ? -0.505 -1.119 -47.187 1.00 26.17 90 GLN A C 1
ATOM 685 O O . GLN A 1 90 ? -0.785 -1.421 -48.340 1.00 26.17 90 GLN A O 1
ATOM 690 N N . GLU A 1 91 ? -0.529 0.129 -46.707 1.00 24.88 91 GLU A N 1
ATOM 691 C CA . GLU A 1 91 ? -0.662 1.396 -47.449 1.00 24.88 91 GLU A CA 1
ATOM 692 C C . GLU A 1 91 ? -2.079 1.882 -47.796 1.00 24.88 91 GLU A C 1
ATOM 694 O O . GLU A 1 91 ? -2.688 1.519 -48.796 1.00 24.88 91 GLU A O 1
ATOM 699 N N . ALA A 1 92 ? -2.586 2.792 -46.955 1.00 24.89 92 ALA A N 1
ATOM 700 C CA . ALA A 1 92 ? -2.867 4.191 -47.315 1.00 24.89 92 ALA A CA 1
ATOM 701 C C . ALA A 1 92 ? -3.834 4.798 -46.282 1.00 24.89 92 ALA A C 1
ATOM 703 O O . ALA A 1 92 ? -5.055 4.699 -46.404 1.00 24.89 92 ALA A O 1
ATOM 704 N N . GLN A 1 93 ? -3.287 5.450 -45.255 1.00 25.52 93 GLN A N 1
ATOM 705 C CA . GLN A 1 93 ? -4.023 6.434 -44.465 1.00 25.52 93 GLN A CA 1
ATOM 706 C C . GLN A 1 93 ? -3.487 7.815 -44.809 1.00 25.52 93 GLN A C 1
ATOM 708 O O . GLN A 1 93 ? -2.386 8.185 -44.408 1.00 25.52 93 GLN A O 1
ATOM 713 N N . THR A 1 94 ? -4.290 8.605 -45.513 1.00 24.88 94 THR A N 1
ATOM 714 C CA . THR A 1 94 ? -4.285 10.056 -45.337 1.00 24.88 94 THR A CA 1
ATOM 715 C C . THR A 1 94 ? -5.682 10.602 -45.638 1.00 24.88 94 THR A C 1
ATOM 717 O O . THR A 1 94 ? -6.320 10.181 -46.599 1.00 24.88 94 THR A O 1
ATOM 720 N N . ILE A 1 95 ? -6.073 11.599 -44.837 1.00 23.94 95 ILE A N 1
ATOM 721 C CA . ILE A 1 95 ? -7.151 12.588 -45.029 1.00 23.94 95 ILE A CA 1
ATOM 722 C C . ILE A 1 95 ? -8.504 12.280 -44.348 1.00 23.94 95 ILE A C 1
ATOM 724 O O . ILE A 1 95 ? -9.404 11.663 -44.903 1.00 23.94 95 ILE A O 1
ATOM 728 N N . ASN A 1 96 ? -8.590 12.797 -43.115 1.00 24.77 96 ASN A N 1
ATOM 729 C CA . ASN A 1 96 ? -9.561 13.767 -42.582 1.00 24.77 96 ASN A CA 1
ATOM 730 C C . ASN A 1 96 ? -11.077 13.604 -42.814 1.00 24.77 96 ASN A C 1
ATOM 732 O O . ASN A 1 96 ? -11.578 13.695 -43.928 1.00 24.77 96 ASN A O 1
ATOM 736 N N . THR A 1 97 ? -11.767 13.549 -41.663 1.00 27.31 97 THR A N 1
ATOM 737 C CA . THR A 1 97 ? -13.048 14.191 -41.294 1.00 27.31 97 THR A CA 1
ATOM 738 C C . THR A 1 97 ? -14.174 14.225 -42.323 1.00 27.31 97 THR A C 1
ATOM 740 O O . THR A 1 97 ? -14.098 14.979 -43.284 1.00 27.31 97 THR A O 1
ATOM 743 N N . LEU A 1 98 ? -15.295 13.579 -41.984 1.00 22.89 98 LEU A N 1
ATOM 744 C CA . LEU A 1 98 ? -16.645 14.135 -42.138 1.00 22.89 98 LEU A CA 1
ATOM 745 C C . LEU A 1 98 ? -17.629 13.335 -41.270 1.00 22.89 98 LEU A C 1
ATOM 747 O O . LEU A 1 98 ? -17.767 12.121 -41.411 1.00 22.89 98 LEU A O 1
ATOM 751 N N . ASN A 1 99 ? -18.278 14.051 -40.351 1.00 26.72 99 ASN A N 1
ATOM 752 C CA . ASN A 1 99 ? -19.513 13.649 -39.689 1.00 26.72 99 ASN A CA 1
ATOM 753 C C . ASN A 1 99 ? -20.562 13.292 -40.745 1.00 26.72 99 ASN A C 1
ATOM 755 O O . ASN A 1 99 ? -20.751 14.090 -41.660 1.00 26.72 99 ASN A O 1
ATOM 759 N N . ASP A 1 100 ? -21.306 12.196 -40.567 1.00 24.58 100 ASP A N 1
ATOM 760 C CA . ASP A 1 100 ? -22.726 12.265 -40.899 1.00 24.58 100 ASP A CA 1
ATOM 761 C C . ASP A 1 100 ? -23.610 11.217 -40.214 1.00 24.58 100 ASP A C 1
ATOM 763 O O . ASP A 1 100 ? -23.270 10.048 -40.019 1.00 24.58 100 ASP A O 1
ATOM 767 N N . THR A 1 101 ? -24.779 11.720 -39.860 1.00 25.38 101 THR A N 1
ATOM 768 C CA . THR A 1 101 ? -25.870 11.145 -39.078 1.00 25.38 101 THR A CA 1
ATOM 769 C C . THR A 1 101 ? -26.620 10.075 -39.884 1.00 25.38 101 THR A C 1
ATOM 771 O O . THR A 1 101 ? -26.846 10.248 -41.081 1.00 25.38 101 THR A O 1
ATOM 774 N N . ARG A 1 102 ? -27.101 8.989 -39.255 1.00 27.16 102 ARG A N 1
ATOM 775 C CA . ARG A 1 102 ? -28.159 8.142 -39.846 1.00 27.16 102 ARG A CA 1
ATOM 776 C C . ARG A 1 102 ? -29.296 7.869 -38.872 1.00 27.16 102 ARG A C 1
ATOM 778 O O . ARG A 1 102 ? -29.147 7.154 -37.888 1.00 27.16 102 ARG A O 1
ATOM 785 N N . THR A 1 103 ? -30.441 8.424 -39.240 1.00 24.02 103 THR A N 1
ATOM 786 C CA . THR A 1 103 ? -31.789 8.187 -38.731 1.00 24.02 103 THR A CA 1
ATOM 787 C C . THR A 1 103 ? -32.240 6.756 -39.045 1.00 24.02 103 THR A C 1
ATOM 789 O O . THR A 1 103 ? -32.086 6.296 -40.178 1.00 24.02 103 THR A O 1
ATOM 792 N N . ILE A 1 104 ? -32.833 6.060 -38.072 1.00 26.70 104 ILE A N 1
ATOM 793 C CA . ILE A 1 104 ? -33.540 4.786 -38.275 1.00 26.70 104 ILE A CA 1
ATOM 794 C C . ILE A 1 104 ? -35.016 5.035 -37.953 1.00 26.70 104 ILE A C 1
ATOM 796 O O . ILE A 1 104 ? -35.350 5.310 -36.807 1.00 26.70 104 ILE A O 1
ATOM 800 N N . ASN A 1 105 ? -35.890 4.925 -38.957 1.00 23.75 105 ASN A N 1
ATOM 801 C CA . ASN A 1 105 ? -37.333 4.777 -38.754 1.00 23.75 105 ASN A CA 1
ATOM 802 C C . ASN A 1 105 ? -37.659 3.279 -38.747 1.00 23.75 105 ASN A C 1
ATOM 804 O O . ASN A 1 105 ? -37.324 2.576 -39.701 1.00 23.75 105 ASN A O 1
ATOM 808 N N . MET A 1 106 ? -38.293 2.792 -37.679 1.00 25.88 106 MET A N 1
ATOM 809 C CA . MET A 1 106 ? -38.754 1.407 -37.560 1.00 25.88 106 MET A CA 1
ATOM 810 C C . MET A 1 106 ? -40.277 1.352 -37.663 1.00 25.88 106 MET A C 1
ATOM 812 O O . MET A 1 106 ? -40.957 1.705 -36.710 1.00 25.88 106 MET A O 1
ATOM 816 N N . GLU A 1 107 ? -40.799 0.820 -38.770 1.00 26.02 107 GLU A N 1
ATOM 817 C CA . GLU A 1 107 ? -42.116 0.175 -38.791 1.00 26.02 107 GLU A CA 1
ATOM 818 C C . GLU A 1 107 ? -42.070 -1.099 -39.661 1.00 26.02 107 GLU A C 1
ATOM 820 O O . GLU A 1 107 ? -41.731 -1.067 -40.843 1.00 26.02 107 GLU A O 1
ATOM 825 N N . SER A 1 108 ? -42.459 -2.226 -39.053 1.00 32.69 108 SER A N 1
ATOM 826 C CA . SER A 1 108 ? -42.642 -3.581 -39.613 1.00 32.69 108 SER A CA 1
ATOM 827 C C . SER A 1 108 ? -41.390 -4.416 -39.978 1.00 32.69 108 SER A C 1
ATOM 829 O O . SER A 1 108 ? -40.341 -3.941 -40.401 1.00 32.69 108 SER A O 1
ATOM 831 N N . SER A 1 109 ? -41.505 -5.725 -39.744 1.00 36.28 109 SER A N 1
ATOM 832 C CA . SER A 1 109 ? -40.462 -6.737 -39.504 1.00 36.28 109 SER A CA 1
ATOM 833 C C . SER A 1 109 ? -39.673 -7.238 -40.734 1.00 36.28 109 SER A C 1
ATOM 835 O O . SER A 1 109 ? -39.435 -8.434 -40.890 1.00 36.28 109 SER A O 1
ATOM 837 N N . THR A 1 110 ? -39.179 -6.328 -41.577 1.00 35.16 110 THR A N 1
ATOM 838 C CA . THR A 1 110 ? -38.236 -6.635 -42.675 1.00 35.16 110 THR A CA 1
ATOM 839 C C . THR A 1 110 ? -37.260 -5.481 -42.888 1.00 35.16 110 THR A C 1
ATOM 841 O O . THR A 1 110 ? -37.692 -4.374 -43.192 1.00 35.16 110 THR A O 1
ATOM 844 N N . CYS A 1 111 ? -35.947 -5.732 -42.814 1.00 33.47 111 CYS A N 1
ATOM 845 C CA . CYS A 1 111 ? -34.932 -4.710 -43.090 1.00 33.47 111 CYS A CA 1
ATOM 846 C C . CYS A 1 111 ? -34.311 -4.934 -44.479 1.00 33.47 111 CYS A C 1
ATOM 848 O O . CYS A 1 111 ? -33.749 -5.999 -44.760 1.00 33.47 111 CYS A O 1
ATOM 850 N N . THR A 1 112 ? -34.437 -3.937 -45.360 1.00 36.41 112 THR A N 1
ATOM 851 C CA . THR A 1 112 ? -33.772 -3.915 -46.672 1.00 36.41 112 THR A CA 1
ATOM 852 C C . THR A 1 112 ? -32.641 -2.899 -46.612 1.00 36.41 112 THR A C 1
ATOM 854 O O . THR A 1 112 ? -32.878 -1.726 -46.338 1.00 36.41 112 THR A O 1
ATOM 857 N N . VAL A 1 113 ? -31.412 -3.348 -46.851 1.00 38.34 113 VAL A N 1
ATOM 858 C CA . VAL A 1 113 ? -30.203 -2.527 -46.736 1.00 38.34 113 VAL A CA 1
ATOM 859 C C . VAL A 1 113 ? -29.545 -2.421 -48.106 1.00 38.34 113 VAL A C 1
ATOM 861 O O . VAL A 1 113 ? -29.274 -3.430 -48.757 1.00 38.34 113 VAL A O 1
ATOM 864 N N . ILE A 1 114 ? -29.283 -1.189 -48.546 1.00 39.19 114 ILE A N 1
ATOM 865 C CA . ILE A 1 114 ? -28.515 -0.909 -49.763 1.00 39.19 114 ILE A CA 1
ATOM 866 C C . ILE A 1 114 ? -27.059 -0.708 -49.358 1.00 39.19 114 ILE A C 1
ATOM 868 O O . ILE A 1 114 ? -26.743 0.195 -48.580 1.00 39.19 114 ILE A O 1
ATOM 872 N N . ILE A 1 115 ? -26.179 -1.550 -49.887 1.00 40.50 115 ILE A N 1
ATOM 873 C CA . ILE A 1 115 ? -24.750 -1.529 -49.588 1.00 40.50 115 ILE A CA 1
ATOM 874 C C . ILE A 1 115 ? -24.020 -0.993 -50.821 1.00 40.50 115 ILE A C 1
ATOM 876 O O . ILE A 1 115 ? -24.166 -1.528 -51.921 1.00 40.50 115 ILE A O 1
ATOM 880 N N . ASN A 1 116 ? -23.242 0.076 -50.640 1.00 40.03 116 ASN A N 1
ATOM 881 C CA . ASN A 1 116 ? -22.316 0.559 -51.663 1.00 40.03 116 ASN A CA 1
ATOM 882 C C . ASN A 1 116 ? -21.060 -0.313 -51.621 1.00 40.03 116 ASN A C 1
ATOM 884 O O . ASN A 1 116 ? -20.362 -0.346 -50.606 1.00 40.03 116 ASN A O 1
ATOM 888 N N . LEU A 1 117 ? -20.772 -1.005 -52.716 1.00 44.59 117 LEU A N 1
ATOM 889 C CA . LEU A 1 117 ? -19.545 -1.775 -52.872 1.00 44.59 117 LEU A CA 1
ATOM 890 C C . LEU A 1 117 ? -18.474 -0.882 -53.516 1.00 44.59 117 LEU A C 1
ATOM 892 O O . LEU A 1 117 ? -18.786 0.038 -54.280 1.00 44.59 117 LEU A O 1
ATOM 896 N N . LYS A 1 118 ? -17.194 -1.128 -53.207 1.00 41.06 118 LYS A N 1
ATOM 897 C CA . LYS A 1 118 ? -16.088 -0.455 -53.911 1.00 41.06 118 LYS A CA 1
ATOM 898 C C . LYS A 1 118 ? -16.223 -0.734 -55.424 1.00 41.06 118 LYS A C 1
ATOM 900 O O . LYS A 1 118 ? -16.568 -1.850 -55.798 1.00 41.06 118 LYS A O 1
ATOM 905 N N . ASN A 1 119 ? -15.946 0.275 -56.261 1.00 41.50 119 ASN A N 1
ATOM 906 C CA . ASN A 1 119 ? -16.066 0.288 -57.739 1.00 41.50 119 ASN A CA 1
ATOM 907 C C . ASN A 1 119 ? -17.455 0.614 -58.346 1.00 41.50 119 ASN A C 1
ATOM 909 O O . ASN A 1 119 ? -17.832 0.025 -59.351 1.00 41.50 119 ASN A O 1
ATOM 913 N N . ARG A 1 120 ? -18.193 1.597 -57.799 1.00 38.84 120 ARG A N 1
ATOM 914 C CA . ARG A 1 120 ? -19.455 2.141 -58.376 1.00 38.84 120 ARG A CA 1
ATOM 915 C C . ARG A 1 120 ? -20.588 1.115 -58.599 1.00 38.84 120 ARG A C 1
ATOM 917 O O . ARG A 1 120 ? -21.403 1.283 -59.502 1.00 38.84 120 ARG A O 1
ATOM 924 N N . LYS A 1 121 ? -20.702 0.110 -57.724 1.00 40.84 121 LYS A N 1
ATOM 925 C CA . LYS A 1 121 ? -21.823 -0.847 -57.709 1.00 40.84 121 LYS A CA 1
ATOM 926 C C . LYS A 1 121 ? -22.641 -0.748 -56.426 1.00 40.84 121 LYS A C 1
ATOM 928 O O . LYS A 1 121 ? -22.086 -0.560 -55.339 1.00 40.84 121 LYS A O 1
ATOM 933 N N . LYS A 1 122 ? -23.961 -0.908 -56.546 1.00 42.69 122 LYS A N 1
ATOM 934 C CA . LYS A 1 122 ? -24.886 -1.023 -55.407 1.00 42.69 122 LYS A CA 1
ATOM 935 C C . LYS A 1 122 ? -25.480 -2.424 -55.357 1.00 42.69 122 LYS A C 1
ATOM 937 O O . LYS A 1 122 ? -25.951 -2.929 -56.372 1.00 42.69 122 LYS A O 1
ATOM 942 N N . ALA A 1 123 ? -25.499 -3.014 -54.165 1.00 41.91 123 ALA A N 1
ATOM 943 C CA . ALA A 1 123 ? -26.190 -4.270 -53.899 1.00 41.91 123 ALA A CA 1
ATOM 944 C C . ALA A 1 123 ? -27.360 -4.029 -52.940 1.00 41.91 123 ALA A C 1
ATOM 946 O O . ALA A 1 123 ? -27.201 -3.376 -51.903 1.00 41.91 123 ALA A O 1
ATOM 947 N N . VAL A 1 124 ? -28.533 -4.569 -53.276 1.00 43.81 124 VAL A N 1
ATOM 948 C CA . VAL A 1 124 ? -29.710 -4.538 -52.396 1.00 43.81 124 VAL A CA 1
ATOM 949 C C . VAL A 1 124 ? -29.821 -5.876 -51.680 1.00 43.81 124 VAL A C 1
ATOM 951 O O . VAL A 1 124 ? -29.973 -6.929 -52.308 1.00 43.81 124 VAL A O 1
ATOM 954 N N . VAL A 1 125 ? -29.743 -5.834 -50.352 1.00 40.38 125 VAL A N 1
ATOM 955 C CA . VAL A 1 125 ? -29.769 -7.018 -49.496 1.00 40.38 125 VAL A CA 1
ATOM 956 C C . VAL A 1 125 ? -31.000 -6.982 -48.609 1.00 40.38 125 VAL A C 1
ATOM 958 O O . VAL A 1 125 ? -31.292 -5.971 -47.970 1.00 40.38 125 VAL A O 1
ATOM 961 N N . LYS A 1 126 ? -31.699 -8.114 -48.529 1.00 38.16 126 LYS A N 1
ATOM 962 C CA . LYS A 1 126 ? -32.818 -8.299 -47.605 1.00 38.16 126 LYS A CA 1
ATOM 963 C C . LYS A 1 126 ? -32.422 -9.272 -46.505 1.00 38.16 126 LYS A C 1
ATOM 965 O O . LYS A 1 126 ? -31.866 -10.338 -46.787 1.00 38.16 126 LYS A O 1
ATOM 970 N N . VAL A 1 127 ? -32.708 -8.895 -45.261 1.00 41.66 127 VAL A N 1
ATOM 971 C CA . VAL A 1 127 ? -32.410 -9.701 -44.073 1.00 41.66 127 VAL A CA 1
ATOM 972 C C . VAL A 1 127 ? -33.717 -10.087 -43.395 1.00 41.66 127 VAL A C 1
ATOM 974 O O . VAL A 1 127 ? -34.485 -9.214 -42.996 1.00 41.66 127 VAL A O 1
ATOM 977 N N . ASN A 1 128 ? -33.943 -11.396 -43.256 1.00 38.47 128 ASN A N 1
ATOM 978 C CA . ASN A 1 128 ? -35.059 -11.964 -42.503 1.00 38.47 128 ASN A CA 1
ATOM 979 C C . ASN A 1 128 ? -34.556 -13.073 -41.577 1.00 38.47 128 ASN A C 1
ATOM 981 O O . ASN A 1 128 ? -33.861 -13.984 -42.026 1.00 38.47 128 ASN A O 1
ATOM 985 N N . SER A 1 129 ? -34.921 -12.982 -40.294 1.00 38.94 129 SER A N 1
ATOM 986 C CA . SER A 1 129 ? -34.779 -14.026 -39.264 1.00 38.94 129 SER A CA 1
ATOM 987 C C . SER A 1 129 ? -33.498 -14.869 -39.363 1.00 38.94 129 SER A C 1
ATOM 989 O O . SER A 1 129 ? -33.542 -16.096 -39.409 1.00 38.94 129 SER A O 1
ATOM 991 N N . GLY A 1 130 ? -32.342 -14.198 -39.423 1.00 38.47 130 GLY A N 1
ATOM 992 C CA . GLY A 1 130 ? -31.026 -14.841 -39.348 1.00 38.47 130 GLY A CA 1
ATOM 993 C C . GLY A 1 130 ? -30.440 -15.378 -40.662 1.00 38.47 130 GLY A C 1
ATOM 994 O O . GLY A 1 130 ? -29.371 -15.984 -40.622 1.00 38.47 130 GLY A O 1
ATOM 995 N N . ARG A 1 131 ? -31.064 -15.146 -41.830 1.00 35.19 131 ARG A N 1
ATOM 996 C CA . ARG A 1 131 ? -30.462 -15.429 -43.151 1.00 35.19 131 ARG A CA 1
ATOM 997 C C . ARG A 1 131 ? -30.384 -14.174 -44.026 1.00 35.19 131 ARG A C 1
ATOM 999 O O . ARG A 1 131 ? -31.346 -13.417 -44.137 1.00 35.19 131 ARG A O 1
ATOM 1006 N N . MET A 1 132 ? -29.223 -13.977 -44.654 1.00 35.31 132 MET A N 1
ATOM 1007 C CA . MET A 1 132 ? -28.928 -12.870 -45.569 1.00 35.31 132 MET A CA 1
ATOM 1008 C C . MET A 1 132 ? -28.940 -13.379 -47.014 1.00 35.31 132 MET A C 1
ATOM 1010 O O . MET A 1 132 ? -28.346 -14.415 -47.310 1.00 35.31 132 MET A O 1
ATOM 1014 N N . SER A 1 133 ? -29.609 -12.652 -47.909 1.00 39.47 133 SER A N 1
ATOM 1015 C CA . SER A 1 133 ? -29.714 -12.995 -49.335 1.00 39.47 133 SER A CA 1
ATOM 1016 C C . SER A 1 133 ? -29.620 -11.738 -50.204 1.00 39.47 133 SER A C 1
ATOM 1018 O O . SER A 1 133 ? -30.279 -10.735 -49.917 1.00 39.47 133 SER A O 1
ATOM 1020 N N . ILE A 1 134 ? -28.782 -11.789 -51.246 1.00 44.22 134 ILE A N 1
ATOM 1021 C CA . ILE A 1 134 ? -28.556 -10.692 -52.202 1.00 44.22 134 ILE A CA 1
ATOM 1022 C C . ILE A 1 134 ? -29.631 -10.775 -53.283 1.00 44.22 134 ILE A C 1
ATOM 1024 O O . ILE A 1 134 ? -29.820 -11.837 -53.871 1.00 44.22 134 ILE A O 1
ATOM 1028 N N . LEU A 1 135 ? -30.342 -9.673 -53.529 1.00 43.19 135 LEU A N 1
ATOM 1029 C CA . LEU A 1 135 ? -31.478 -9.668 -54.453 1.00 43.19 135 LEU A CA 1
ATOM 1030 C C . LEU A 1 135 ? -31.124 -9.130 -55.849 1.00 43.19 135 LEU A C 1
ATOM 1032 O O . LEU A 1 135 ? -31.735 -9.574 -56.819 1.00 43.19 135 LEU A O 1
ATOM 1036 N N . LYS A 1 136 ? -30.157 -8.203 -55.975 1.00 40.97 136 LYS A N 1
ATOM 1037 C CA . LYS A 1 136 ? -29.659 -7.684 -57.268 1.00 40.97 136 LYS A CA 1
ATOM 1038 C C . LYS A 1 136 ? -28.379 -6.842 -57.112 1.00 40.97 136 LYS A C 1
ATOM 1040 O O . LYS A 1 136 ? -28.225 -6.170 -56.090 1.00 40.97 136 LYS A O 1
ATOM 1045 N N . GLU A 1 137 ? -27.524 -6.838 -58.139 1.00 41.56 137 GLU A N 1
ATOM 1046 C CA . GLU A 1 137 ? -26.424 -5.875 -58.341 1.00 41.56 137 GLU A CA 1
ATOM 1047 C C . GLU A 1 137 ? -26.707 -5.033 -59.595 1.00 41.56 137 GLU A C 1
ATOM 1049 O O . GLU A 1 137 ? -27.040 -5.595 -60.638 1.00 41.56 137 GLU A O 1
ATOM 1054 N N . GLU A 1 138 ? -26.572 -3.707 -59.504 1.00 41.75 138 GLU A N 1
ATOM 1055 C CA . GLU A 1 138 ? -26.667 -2.791 -60.654 1.00 41.75 138 GLU A CA 1
ATOM 1056 C C . GLU A 1 138 ? -25.508 -1.770 -60.648 1.00 41.75 138 GLU A C 1
ATOM 1058 O O . GLU A 1 138 ? -25.056 -1.320 -59.585 1.00 41.75 138 GLU A O 1
ATOM 1063 N N . ASP A 1 139 ? -25.026 -1.424 -61.847 1.00 31.83 139 ASP A N 1
ATOM 1064 C CA . ASP A 1 139 ? -24.023 -0.382 -62.110 1.00 31.83 139 ASP A CA 1
ATOM 1065 C C . ASP A 1 139 ? -24.695 1.001 -62.141 1.00 31.83 139 ASP A C 1
ATOM 1067 O O . ASP A 1 139 ? -25.732 1.169 -62.782 1.00 31.83 139 ASP A O 1
ATOM 1071 N N . VAL A 1 140 ? -24.127 2.008 -61.462 1.00 34.88 140 VAL A N 1
ATOM 1072 C CA . VAL A 1 140 ? -24.696 3.371 -61.448 1.00 34.88 140 VAL A CA 1
ATOM 1073 C C . VAL A 1 140 ? -23.810 4.333 -62.234 1.00 34.88 140 VAL A C 1
ATOM 1075 O O . VAL A 1 140 ? -22.695 4.655 -61.816 1.00 34.88 140 VAL A O 1
ATOM 1078 N N . ASP A 1 141 ? -24.347 4.818 -63.353 1.00 27.39 141 ASP A N 1
ATOM 1079 C CA . ASP A 1 141 ? -23.756 5.867 -64.181 1.00 27.39 141 ASP A CA 1
ATOM 1080 C C . ASP A 1 141 ? -24.089 7.270 -63.631 1.00 27.39 141 ASP A C 1
ATOM 1082 O O . ASP A 1 141 ? -25.142 7.496 -63.029 1.00 27.39 141 ASP A O 1
ATOM 1086 N N . VAL A 1 142 ? -23.159 8.213 -63.783 1.00 28.73 142 VAL A N 1
ATOM 1087 C CA . VAL A 1 142 ? -23.205 9.542 -63.148 1.00 28.73 142 VAL A CA 1
ATOM 1088 C C . VAL A 1 142 ? -23.825 10.564 -64.098 1.00 28.73 142 VAL A C 1
ATOM 1090 O O . VAL A 1 142 ? -23.241 10.870 -65.132 1.00 28.73 142 VAL A O 1
ATOM 1093 N N . GLN A 1 143 ? -24.936 11.189 -63.698 1.00 25.22 143 GLN A N 1
ATOM 1094 C CA . GLN A 1 143 ? -25.391 12.465 -64.263 1.00 25.22 143 GLN A CA 1
ATOM 1095 C C . GLN A 1 143 ? -25.838 13.410 -63.139 1.00 25.22 143 GLN A C 1
ATOM 1097 O O . GLN A 1 143 ? -26.694 13.099 -62.314 1.00 25.22 143 GLN A O 1
ATOM 1102 N N . THR A 1 144 ? -25.194 14.570 -63.118 1.00 28.72 144 THR A N 1
ATOM 1103 C CA . THR A 1 144 ? -25.395 15.730 -62.252 1.00 28.72 144 THR A CA 1
ATOM 1104 C C . THR A 1 144 ? -26.675 16.489 -62.610 1.00 28.72 144 THR A C 1
ATOM 1106 O O . THR A 1 144 ? -26.905 16.789 -63.780 1.00 28.72 144 THR A O 1
ATOM 1109 N N . LYS A 1 145 ? -27.460 16.927 -61.612 1.00 24.25 145 LYS A N 1
ATOM 1110 C CA . LYS A 1 145 ? -28.267 18.150 -61.755 1.00 24.25 145 LYS A CA 1
ATOM 1111 C C . LYS A 1 145 ? -28.633 18.805 -60.420 1.00 24.25 145 LYS A C 1
ATOM 1113 O O . LYS A 1 145 ? -28.929 18.144 -59.435 1.00 24.25 145 LYS A O 1
ATOM 1118 N N . VAL A 1 146 ? -28.536 20.129 -60.466 1.00 28.84 146 VAL A N 1
ATOM 1119 C CA . VAL A 1 146 ? -28.646 21.167 -59.430 1.00 28.84 146 VAL A CA 1
ATOM 1120 C C . VAL A 1 146 ? -30.115 21.544 -59.162 1.00 28.84 146 VAL A C 1
ATOM 1122 O O . VAL A 1 146 ? -30.953 21.262 -60.018 1.00 28.84 146 VAL A O 1
ATOM 1125 N N . LEU A 1 147 ? -30.345 22.279 -58.053 1.00 26.38 147 LEU A N 1
ATOM 1126 C CA . LEU A 1 147 ? -31.510 23.099 -57.618 1.00 26.38 147 LEU A CA 1
ATOM 1127 C C . LEU A 1 147 ? -32.187 22.487 -56.374 1.00 26.38 147 LEU A C 1
ATOM 1129 O O . LEU A 1 147 ? -32.399 21.286 -56.340 1.00 26.38 147 LEU A O 1
ATOM 1133 N N . GLY A 1 148 ? -32.566 23.193 -55.310 1.00 26.05 148 GLY A N 1
ATOM 1134 C CA . GLY A 1 148 ? -32.704 24.618 -55.012 1.00 26.05 148 GLY A CA 1
ATOM 1135 C C . GLY A 1 148 ? -33.573 24.744 -53.741 1.00 26.05 148 GLY A C 1
ATOM 1136 O O . GLY A 1 148 ? -34.317 23.828 -53.406 1.00 26.05 148 GLY A O 1
ATOM 1137 N N . ASP A 1 149 ? -33.421 25.856 -53.032 1.00 26.20 149 ASP A N 1
ATOM 1138 C CA . ASP A 1 149 ? -33.919 26.184 -51.689 1.00 26.20 149 ASP A CA 1
ATOM 1139 C C . ASP A 1 149 ? -35.452 26.203 -51.431 1.00 26.20 149 ASP A C 1
ATOM 1141 O O . ASP A 1 149 ? -36.237 26.583 -52.297 1.00 26.20 149 ASP A O 1
ATOM 1145 N N . LYS A 1 150 ? -35.784 26.032 -50.129 1.00 26.66 150 LYS A N 1
ATOM 1146 C CA . LYS A 1 150 ? -36.864 26.669 -49.313 1.00 26.66 150 LYS A CA 1
ATOM 1147 C C . LYS A 1 150 ? -38.247 25.975 -49.099 1.00 26.66 150 LYS A C 1
ATOM 1149 O O . LYS A 1 150 ? -38.623 25.091 -49.857 1.00 26.66 150 LYS A O 1
ATOM 1154 N N . PRO A 1 151 ? -38.954 26.307 -47.980 1.00 43.66 151 PRO A N 1
ATOM 1155 C CA . PRO A 1 151 ? -39.630 25.363 -47.069 1.00 43.66 151 PRO A CA 1
ATOM 1156 C C . PRO A 1 151 ? -41.162 25.544 -47.022 1.00 43.66 151 PRO A C 1
ATOM 1158 O O . PRO A 1 151 ? -41.648 26.495 -47.619 1.00 43.66 151 PRO A O 1
ATOM 1161 N N . LEU A 1 152 ? -41.896 24.706 -46.261 1.00 26.42 152 LEU A N 1
ATOM 1162 C CA . LEU A 1 152 ? -43.162 25.032 -45.554 1.00 26.42 152 LEU A CA 1
ATOM 1163 C C . LEU A 1 152 ? -43.733 23.812 -44.782 1.00 26.42 152 LEU A C 1
ATOM 1165 O O . LEU A 1 152 ? -43.828 22.707 -45.308 1.00 26.42 152 LEU A O 1
ATOM 1169 N N . THR A 1 153 ? -44.129 24.036 -43.529 1.00 25.41 153 THR A N 1
ATOM 1170 C CA . THR A 1 153 ? -45.083 23.258 -42.698 1.00 25.41 153 THR A CA 1
ATOM 1171 C C . THR A 1 153 ? -46.525 23.795 -42.915 1.00 25.41 153 THR A C 1
ATOM 1173 O O . THR A 1 153 ? -46.638 24.827 -43.580 1.00 25.41 153 THR A O 1
ATOM 1176 N N . PRO A 1 154 ? -47.632 23.301 -42.287 1.00 38.31 154 PRO A N 1
ATOM 1177 C CA . PRO A 1 154 ? -48.025 21.971 -41.747 1.00 38.31 154 PRO A CA 1
ATOM 1178 C C . PRO A 1 154 ? -49.489 21.490 -42.101 1.00 38.31 154 PRO A C 1
ATOM 1180 O O . PRO A 1 154 ? -50.332 22.307 -42.451 1.00 38.31 154 PRO A O 1
ATOM 1183 N N . GLN A 1 155 ? -49.808 20.198 -41.822 1.00 24.58 155 GLN A N 1
ATOM 1184 C CA . GLN A 1 155 ? -51.146 19.572 -41.508 1.00 24.58 155 GLN A CA 1
ATOM 1185 C C . GLN A 1 155 ? -52.225 19.440 -42.634 1.00 24.58 155 GLN A C 1
ATOM 1187 O O . GLN A 1 155 ? -52.116 20.166 -43.618 1.00 24.58 155 GLN A O 1
ATOM 1192 N N . PRO A 1 156 ? -53.320 18.616 -42.527 1.00 36.41 156 PRO A N 1
ATOM 1193 C CA . PRO A 1 156 ? -53.708 17.533 -41.585 1.00 36.41 156 PRO A CA 1
ATOM 1194 C C . PRO A 1 156 ? -54.259 16.209 -42.236 1.00 36.41 156 PRO A C 1
ATOM 1196 O O . PRO A 1 156 ? -54.431 16.089 -43.445 1.00 36.41 156 PRO A O 1
ATOM 1199 N N . LEU A 1 157 ? -54.567 15.229 -41.366 1.00 31.20 157 LEU A N 1
ATOM 1200 C CA . LEU A 1 157 ? -55.341 13.964 -41.513 1.00 31.20 157 LEU A CA 1
ATOM 1201 C C . LEU A 1 157 ? -56.676 14.054 -42.311 1.00 31.20 157 LEU A C 1
ATOM 1203 O O . LEU A 1 157 ? -57.272 15.132 -42.344 1.00 31.20 157 LEU A O 1
ATOM 1207 N N . PRO A 1 158 ? -57.227 12.936 -42.864 1.00 33.72 158 PRO A N 1
ATOM 1208 C CA . PRO A 1 158 ? -58.240 12.174 -42.100 1.00 33.72 158 PRO A CA 1
ATOM 1209 C C . PRO A 1 158 ? -58.363 10.646 -42.349 1.00 33.72 158 PRO A C 1
ATOM 1211 O O . PRO A 1 158 ? -57.814 10.058 -43.275 1.00 33.72 158 PRO A O 1
ATOM 1214 N N . ALA A 1 159 ? -59.142 10.056 -41.436 1.00 27.67 159 ALA A N 1
ATOM 1215 C CA . ALA A 1 159 ? -59.582 8.675 -41.231 1.00 27.67 159 ALA A CA 1
ATOM 1216 C C . ALA A 1 159 ? -60.364 8.002 -42.383 1.00 27.67 159 ALA A C 1
ATOM 1218 O O . ALA A 1 159 ? -61.011 8.695 -43.161 1.00 27.67 159 ALA A O 1
ATOM 1219 N N . ALA A 1 160 ? -60.438 6.655 -42.378 1.00 28.09 160 ALA A N 1
ATOM 1220 C CA . ALA A 1 160 ? -61.690 5.896 -42.142 1.00 28.09 160 ALA A CA 1
ATOM 1221 C C . ALA A 1 160 ? -61.640 4.389 -42.536 1.00 28.09 160 ALA A C 1
ATOM 1223 O O . ALA A 1 160 ? -61.345 4.034 -43.668 1.00 28.09 160 ALA A O 1
ATOM 1224 N N . LEU A 1 161 ? -62.072 3.554 -41.574 1.00 24.36 161 LEU A N 1
ATOM 1225 C CA . LEU A 1 161 ? -63.022 2.419 -41.657 1.00 24.36 161 LEU A CA 1
ATOM 1226 C C . LEU A 1 161 ? -62.735 1.085 -42.413 1.00 24.36 161 LEU A C 1
ATOM 1228 O O . LEU A 1 161 ? -62.907 0.972 -43.617 1.00 24.36 161 LEU A O 1
ATOM 1232 N N . LEU A 1 162 ? -62.573 0.033 -41.585 1.00 24.03 162 LEU A N 1
ATOM 1233 C CA . LEU A 1 162 ? -63.494 -1.108 -41.316 1.00 24.03 162 LEU A CA 1
ATOM 1234 C C . LEU A 1 162 ? -63.803 -2.242 -42.342 1.00 24.03 162 LEU A C 1
ATOM 1236 O O . LEU A 1 162 ? -64.304 -2.000 -43.432 1.00 24.03 162 LEU A O 1
ATOM 1240 N N . ARG A 1 163 ? -63.791 -3.473 -41.762 1.00 25.70 163 ARG A N 1
ATOM 1241 C CA . ARG A 1 163 ? -64.499 -4.763 -42.068 1.00 25.70 163 ARG A CA 1
ATOM 1242 C C . ARG A 1 163 ? -63.836 -5.719 -43.083 1.00 25.70 163 ARG A C 1
ATOM 1244 O O . ARG A 1 163 ? -63.276 -5.250 -44.054 1.00 25.70 163 ARG A O 1
ATOM 1251 N N . LYS A 1 164 ? -63.931 -7.064 -43.021 1.00 24.05 164 LYS A N 1
ATOM 1252 C CA . LYS A 1 164 ? -64.348 -8.148 -42.076 1.00 24.05 164 LYS A CA 1
ATOM 1253 C C . LYS A 1 164 ? -64.102 -9.496 -42.834 1.00 24.05 164 LYS A C 1
ATOM 1255 O O . LYS A 1 164 ? -63.973 -9.445 -44.051 1.00 24.05 164 LYS A O 1
ATOM 1260 N N . VAL A 1 165 ? -64.189 -10.646 -42.136 1.00 22.45 165 VAL A N 1
ATOM 1261 C CA . VAL A 1 165 ? -64.419 -12.063 -42.587 1.00 22.45 165 VAL A CA 1
ATOM 1262 C C . VAL A 1 165 ? -63.175 -12.985 -42.477 1.00 22.45 165 VAL A C 1
ATOM 1264 O O . VAL A 1 165 ? -62.185 -12.746 -43.155 1.00 22.45 165 VAL A O 1
ATOM 1267 N N . GLU A 1 166 ? -63.043 -13.867 -41.466 1.00 25.00 166 GLU A N 1
ATOM 1268 C CA . GLU A 1 166 ? -63.623 -15.233 -41.233 1.00 25.00 166 GLU A CA 1
ATOM 1269 C C . GLU A 1 166 ? -62.964 -16.350 -42.086 1.00 25.00 166 GLU A C 1
ATOM 1271 O O . GLU A 1 166 ? -63.069 -16.351 -43.303 1.00 25.00 166 GLU A O 1
ATOM 1276 N N . THR A 1 167 ? -62.080 -17.164 -41.478 1.00 29.45 167 THR A N 1
ATOM 1277 C CA . THR A 1 167 ? -62.203 -18.606 -41.098 1.00 29.45 167 THR A CA 1
ATOM 1278 C C . THR A 1 167 ? -61.641 -19.605 -42.114 1.00 29.45 167 THR A C 1
ATOM 1280 O O . THR A 1 167 ? -62.137 -19.660 -43.227 1.00 29.45 167 THR A O 1
ATOM 1283 N N . ASP A 1 168 ? -60.708 -20.475 -41.682 1.00 24.03 168 ASP A N 1
ATOM 1284 C CA . ASP A 1 168 ? -60.939 -21.932 -41.736 1.00 24.03 168 ASP A CA 1
ATOM 1285 C C . ASP A 1 168 ? -59.945 -22.798 -40.924 1.00 24.03 168 ASP A C 1
ATOM 1287 O O . ASP A 1 168 ? -58.768 -22.476 -40.765 1.00 24.03 168 ASP A O 1
ATOM 1291 N N . LYS A 1 169 ? -60.468 -23.918 -40.397 1.00 27.80 169 LYS A N 1
ATOM 1292 C CA . LYS A 1 169 ? -59.823 -24.971 -39.575 1.00 27.80 169 LYS A CA 1
ATOM 1293 C C . LYS A 1 169 ? -59.478 -26.221 -40.410 1.00 27.80 169 LYS A C 1
ATOM 1295 O O . LYS A 1 169 ? -60.202 -26.518 -41.351 1.00 27.80 169 LYS A O 1
ATOM 1300 N N . LYS A 1 170 ? -58.499 -27.032 -39.953 1.00 23.88 170 LYS A N 1
ATOM 1301 C CA . LYS A 1 170 ? -58.395 -28.531 -40.030 1.00 23.88 170 LYS A CA 1
ATOM 1302 C C . LYS A 1 170 ? -57.060 -28.979 -39.372 1.00 23.88 170 LYS A C 1
ATOM 1304 O O . LYS A 1 170 ? -56.018 -28.526 -39.819 1.00 23.88 170 LYS A O 1
ATOM 1309 N N . SER A 1 171 ? -56.976 -29.585 -38.174 1.00 26.70 171 SER A N 1
ATOM 1310 C CA . SER A 1 171 ? -57.310 -30.943 -37.651 1.00 26.70 171 SER A CA 1
ATOM 1311 C C . SER A 1 171 ? -56.261 -32.059 -37.936 1.00 26.70 171 SER A C 1
ATOM 1313 O O . SER A 1 171 ? -56.178 -32.484 -39.081 1.00 26.70 171 SER A O 1
ATOM 1315 N N . ILE A 1 172 ? -55.438 -32.495 -36.944 1.00 23.66 172 ILE A N 1
ATOM 1316 C CA . ILE A 1 172 ? -55.484 -33.770 -36.123 1.00 23.66 172 ILE A CA 1
ATOM 1317 C C . ILE A 1 172 ? -54.399 -34.801 -36.599 1.00 23.66 172 ILE A C 1
ATOM 1319 O O . ILE A 1 172 ? -54.136 -34.752 -37.796 1.00 23.66 172 ILE A O 1
ATOM 1323 N N . PRO A 1 173 ? -53.762 -35.725 -35.797 1.00 30.91 173 PRO A N 1
ATOM 1324 C CA . PRO A 1 173 ? -54.087 -36.272 -34.451 1.00 30.91 173 PRO A CA 1
ATOM 1325 C C . PRO A 1 173 ? -52.948 -36.421 -33.393 1.00 30.91 173 PRO A C 1
ATOM 1327 O O . PRO A 1 173 ? -51.763 -36.261 -33.662 1.00 30.91 173 PRO A O 1
ATOM 1330 N N . ARG A 1 174 ? -53.375 -36.812 -32.173 1.00 29.91 174 ARG A N 1
ATOM 1331 C CA . ARG A 1 174 ? -52.621 -37.271 -30.978 1.00 29.91 174 ARG A CA 1
ATOM 1332 C C . ARG A 1 174 ? -52.383 -38.798 -30.961 1.00 29.91 174 ARG A C 1
ATOM 1334 O O . ARG A 1 174 ? -53.248 -39.526 -31.438 1.00 29.91 174 ARG A O 1
ATOM 1341 N N . VAL A 1 175 ? -51.343 -39.265 -30.249 1.00 24.31 175 VAL A N 1
ATOM 1342 C CA . VAL A 1 175 ? -51.242 -40.596 -29.576 1.00 24.31 175 VAL A CA 1
ATOM 1343 C C . VAL A 1 175 ? -50.319 -40.472 -28.323 1.00 24.31 175 VAL A C 1
ATOM 1345 O O . VAL A 1 175 ? -49.665 -39.438 -28.202 1.00 24.31 175 VAL A O 1
ATOM 1348 N N . PRO A 1 176 ? -50.317 -41.388 -27.325 1.00 27.12 176 PRO A N 1
ATOM 1349 C CA . PRO A 1 176 ? -50.668 -41.075 -25.937 1.00 27.12 176 PRO A CA 1
ATOM 1350 C C . PRO A 1 176 ? -49.503 -41.181 -24.930 1.00 27.12 176 PRO A C 1
ATOM 1352 O O . PRO A 1 176 ? -48.451 -41.754 -25.196 1.00 27.12 176 PRO A O 1
ATOM 1355 N N . PHE A 1 177 ? -49.742 -40.644 -23.732 1.00 24.53 177 PHE A N 1
ATOM 1356 C CA . PHE A 1 177 ? -48.902 -40.788 -22.542 1.00 24.53 177 PHE A CA 1
ATOM 1357 C C . PHE A 1 177 ? -48.812 -42.252 -22.076 1.00 24.53 177 PHE A C 1
ATOM 1359 O O . PHE A 1 177 ? -49.838 -42.907 -21.897 1.00 24.53 177 PHE A O 1
ATOM 1366 N N . ILE A 1 178 ? -47.589 -42.719 -21.803 1.00 22.84 178 ILE A N 1
ATOM 1367 C CA . ILE A 1 178 ? -47.301 -43.918 -21.005 1.00 22.84 178 ILE A CA 1
ATOM 1368 C C . ILE A 1 178 ? -46.620 -43.445 -19.718 1.00 22.84 178 ILE A C 1
ATOM 1370 O O . ILE A 1 178 ? -45.528 -42.880 -19.752 1.00 22.84 178 ILE A O 1
ATOM 1374 N N . THR A 1 179 ? -47.279 -43.658 -18.585 1.00 23.92 179 THR A N 1
ATOM 1375 C CA . THR A 1 179 ? -46.740 -43.461 -17.237 1.00 23.92 179 THR A CA 1
ATOM 1376 C C . THR A 1 179 ? -45.944 -44.697 -16.816 1.00 23.92 179 THR A C 1
ATOM 1378 O O . THR A 1 179 ? -46.482 -45.801 -16.801 1.00 23.92 179 THR A O 1
ATOM 1381 N N . PHE A 1 180 ? -44.682 -44.509 -16.421 1.00 22.17 180 PHE A N 1
ATOM 1382 C CA . PHE A 1 180 ? -43.921 -45.494 -15.650 1.00 22.17 180 PHE A CA 1
ATOM 1383 C C . PHE A 1 180 ? -43.767 -44.986 -14.217 1.00 22.17 180 PHE A C 1
ATOM 1385 O O . PHE A 1 180 ? -43.089 -43.991 -13.970 1.00 22.17 180 PHE A O 1
ATOM 1392 N N . THR A 1 181 ? -44.393 -45.678 -13.271 1.00 26.39 181 THR A N 1
ATOM 1393 C CA . THR A 1 181 ? -44.065 -45.606 -11.847 1.00 26.39 181 THR A CA 1
ATOM 1394 C C . THR A 1 181 ? -43.039 -46.694 -11.536 1.00 26.39 181 THR A C 1
ATOM 1396 O O . THR A 1 181 ? -43.265 -47.865 -11.834 1.00 26.39 181 THR A O 1
ATOM 1399 N N . PHE A 1 182 ? -41.917 -46.322 -10.918 1.00 24.38 182 PHE A N 1
ATOM 1400 C CA . PHE A 1 182 ? -41.023 -47.273 -10.254 1.00 24.38 182 PHE A CA 1
ATOM 1401 C C . PHE A 1 182 ? -41.068 -47.032 -8.742 1.00 24.38 182 PHE A C 1
ATOM 1403 O O . PHE A 1 182 ? -41.011 -45.875 -8.316 1.00 24.38 182 PHE A O 1
ATOM 1410 N N . PRO A 1 183 ? -41.205 -48.095 -7.931 1.00 25.62 183 PRO A N 1
ATOM 1411 C CA . PRO A 1 183 ? -41.308 -47.981 -6.491 1.00 25.62 183 PRO A CA 1
ATOM 1412 C C . PRO A 1 183 ? -39.934 -47.722 -5.873 1.00 25.62 183 PRO A C 1
ATOM 1414 O O . PRO A 1 183 ? -38.903 -48.237 -6.305 1.00 25.62 183 PRO A O 1
ATOM 1417 N N . SER A 1 184 ? -39.957 -46.915 -4.825 1.00 30.81 184 SER A N 1
ATOM 1418 C CA . SER A 1 184 ? -38.871 -46.689 -3.892 1.00 30.81 184 SER A CA 1
ATOM 1419 C C . SER A 1 184 ? -38.476 -47.989 -3.189 1.00 30.81 184 SER A C 1
ATOM 1421 O O . SER A 1 184 ? -39.250 -48.571 -2.434 1.00 30.81 184 SER A O 1
ATOM 1423 N N . SER A 1 185 ? -37.223 -48.400 -3.357 1.00 29.52 185 SER A N 1
ATOM 1424 C CA . SER A 1 185 ? -36.532 -49.209 -2.354 1.00 29.52 185 SER A CA 1
ATOM 1425 C C . SER A 1 185 ? -35.082 -48.755 -2.267 1.00 29.52 185 SER A C 1
ATOM 1427 O O . SER A 1 185 ? -34.308 -48.880 -3.217 1.00 29.52 185 SER A O 1
ATOM 1429 N N . ALA A 1 186 ? -34.766 -48.174 -1.114 1.00 36.72 186 ALA A N 1
ATOM 1430 C CA . ALA A 1 186 ? -33.464 -47.684 -0.717 1.00 36.72 186 ALA A CA 1
ATOM 1431 C C . ALA A 1 186 ? -32.404 -48.793 -0.733 1.00 36.72 186 ALA A C 1
ATOM 1433 O O . ALA A 1 186 ? -32.617 -49.883 -0.204 1.00 36.72 186 ALA A O 1
ATOM 1434 N N . ILE A 1 187 ? -31.227 -48.471 -1.270 1.00 30.52 187 ILE A N 1
ATOM 1435 C CA . ILE A 1 187 ? -29.972 -49.116 -0.885 1.00 30.52 187 ILE A CA 1
ATOM 1436 C C . ILE A 1 187 ? -28.982 -47.986 -0.598 1.00 30.52 187 ILE A C 1
ATOM 1438 O O . ILE A 1 187 ? -28.444 -47.355 -1.506 1.00 30.52 187 ILE A O 1
ATOM 1442 N N . GLU A 1 188 ? -28.795 -47.702 0.688 1.00 32.94 188 GLU A N 1
ATOM 1443 C CA . GLU A 1 188 ? -27.830 -46.736 1.202 1.00 32.94 188 GLU A CA 1
ATOM 1444 C C . GLU A 1 188 ? -26.389 -47.249 1.048 1.00 32.94 188 GLU A C 1
ATOM 1446 O O . GLU A 1 188 ? -26.062 -48.362 1.462 1.00 32.94 188 GLU A O 1
ATOM 1451 N N . TRP A 1 189 ? -25.504 -46.398 0.518 1.00 31.58 189 TRP A N 1
ATOM 1452 C CA . TRP A 1 189 ? -24.046 -46.506 0.669 1.00 31.58 189 TRP A CA 1
ATOM 1453 C C . TRP A 1 189 ? -23.492 -45.151 1.165 1.00 31.58 189 TRP A C 1
ATOM 1455 O O . TRP A 1 189 ? -23.000 -44.360 0.359 1.00 31.58 189 TRP A O 1
ATOM 1465 N N . PRO A 1 190 ? -23.570 -44.830 2.475 1.00 39.94 190 PRO A N 1
ATOM 1466 C CA . PRO A 1 190 ? -23.284 -43.478 2.980 1.00 39.94 190 PRO A CA 1
ATOM 1467 C C . PRO A 1 190 ? -21.794 -43.118 3.062 1.00 39.94 190 PRO A C 1
ATOM 1469 O O . PRO A 1 190 ? -21.456 -41.955 3.246 1.00 39.94 190 PRO A O 1
ATOM 1472 N N . ARG A 1 191 ? -20.876 -44.087 2.951 1.00 39.69 191 ARG A N 1
ATOM 1473 C CA . ARG A 1 191 ? -19.462 -43.865 3.318 1.00 39.69 191 ARG A CA 1
ATOM 1474 C C . ARG A 1 191 ? -18.552 -43.318 2.212 1.00 39.69 191 ARG A C 1
ATOM 1476 O O . ARG A 1 191 ? -17.449 -42.897 2.526 1.00 39.69 191 ARG A O 1
ATOM 1483 N N . TYR A 1 192 ? -18.995 -43.274 0.954 1.00 36.41 192 TYR A N 1
ATOM 1484 C CA . TYR A 1 192 ? -18.187 -42.731 -0.156 1.00 36.41 192 TYR A CA 1
ATOM 1485 C C . TYR A 1 192 ? -18.597 -41.316 -0.593 1.00 36.41 192 TYR A C 1
ATOM 1487 O O . TYR A 1 192 ? -17.796 -40.604 -1.195 1.00 36.41 192 TYR A O 1
ATOM 1495 N N . ARG A 1 193 ? -19.823 -40.887 -0.272 1.00 44.94 193 ARG A N 1
ATOM 1496 C CA . ARG A 1 193 ? -20.402 -39.626 -0.758 1.00 44.94 193 ARG A CA 1
ATOM 1497 C C . ARG A 1 193 ? -19.873 -38.406 -0.000 1.00 44.94 193 ARG A C 1
ATOM 1499 O O . ARG A 1 193 ? -19.447 -37.447 -0.622 1.00 44.94 193 ARG A O 1
ATOM 1506 N N . THR A 1 194 ? -19.738 -38.511 1.318 1.00 48.00 194 THR A N 1
ATOM 1507 C CA . THR A 1 194 ? -19.138 -37.478 2.180 1.00 48.00 194 THR A CA 1
ATOM 1508 C C . THR A 1 194 ? -17.678 -37.179 1.841 1.00 48.00 194 THR A C 1
ATOM 1510 O O . THR A 1 194 ? -17.257 -36.031 1.925 1.00 48.00 194 THR A O 1
ATOM 1513 N N . PHE A 1 195 ? -16.910 -38.183 1.409 1.00 39.25 195 PHE A N 1
ATOM 1514 C CA . PHE A 1 195 ? -15.518 -37.979 1.003 1.00 39.25 195 PHE A CA 1
ATOM 1515 C C . PHE A 1 195 ? -15.415 -37.265 -0.356 1.00 39.25 195 PHE A C 1
ATOM 1517 O O . PHE A 1 195 ? -14.556 -36.407 -0.539 1.00 39.25 195 PHE A O 1
ATOM 1524 N N . LEU A 1 196 ? -16.321 -37.570 -1.293 1.00 41.12 196 LEU A N 1
ATOM 1525 C CA . LEU A 1 196 ? -16.393 -36.918 -2.606 1.00 41.12 196 LEU A CA 1
ATOM 1526 C C . LEU A 1 196 ? -16.937 -35.486 -2.520 1.00 41.12 196 LEU A C 1
ATOM 1528 O O . LEU A 1 196 ? -16.411 -34.608 -3.199 1.00 41.12 196 LEU A O 1
ATOM 1532 N N . ASP A 1 197 ? -17.917 -35.235 -1.652 1.00 48.16 197 ASP A N 1
ATOM 1533 C CA . ASP A 1 197 ? -18.512 -33.909 -1.453 1.00 48.16 197 ASP A CA 1
ATOM 1534 C C . ASP A 1 197 ? -17.542 -32.947 -0.734 1.00 48.16 197 ASP A C 1
ATOM 1536 O O . ASP A 1 197 ? -17.446 -31.778 -1.110 1.00 48.16 197 ASP A O 1
ATOM 1540 N N . MET A 1 198 ? -16.741 -33.433 0.229 1.00 43.00 198 MET A N 1
ATOM 1541 C CA . MET A 1 198 ? -15.663 -32.643 0.853 1.00 43.00 198 MET A CA 1
ATOM 1542 C C . MET A 1 198 ? -14.537 -32.310 -0.133 1.00 43.00 198 MET A C 1
ATOM 1544 O O . MET A 1 198 ? -14.011 -31.196 -0.116 1.00 43.00 198 MET A O 1
ATOM 1548 N N . LEU A 1 199 ? -14.195 -33.244 -1.027 1.00 38.47 199 LEU A N 1
ATOM 1549 C CA . LEU A 1 199 ? -13.210 -33.002 -2.079 1.00 38.47 199 LEU A CA 1
ATOM 1550 C C . LEU A 1 199 ? -13.720 -31.948 -3.078 1.00 38.47 199 LEU A C 1
ATOM 1552 O O . LEU A 1 199 ? -12.976 -31.052 -3.467 1.00 38.47 199 LEU A O 1
ATOM 1556 N N . PHE A 1 200 ? -15.002 -32.015 -3.454 1.00 46.66 200 PHE A N 1
ATOM 1557 C CA . PHE A 1 200 ? -15.622 -31.076 -4.393 1.00 46.66 200 PHE A CA 1
ATOM 1558 C C . PHE A 1 200 ? -15.761 -29.664 -3.807 1.00 46.66 200 PHE A C 1
ATOM 1560 O O . PHE A 1 200 ? -15.451 -28.688 -4.488 1.00 46.66 200 PHE A O 1
ATOM 1567 N N . ALA A 1 201 ? -16.162 -29.543 -2.539 1.00 46.69 201 ALA A N 1
ATOM 1568 C CA . ALA A 1 201 ? -16.267 -28.256 -1.851 1.00 46.69 201 ALA A CA 1
ATOM 1569 C C . ALA A 1 201 ? -14.898 -27.575 -1.675 1.00 46.69 201 ALA A C 1
ATOM 1571 O O . ALA A 1 201 ? -14.775 -26.371 -1.904 1.00 46.69 201 ALA A O 1
ATOM 1572 N N . GLY A 1 202 ? -13.854 -28.349 -1.351 1.00 36.31 202 GLY A N 1
ATOM 1573 C CA . GLY A 1 202 ? -12.482 -27.843 -1.269 1.00 36.31 202 GLY A CA 1
ATOM 1574 C C . GLY A 1 202 ? -11.977 -27.293 -2.604 1.00 36.31 202 GLY A C 1
ATOM 1575 O O . GLY A 1 202 ? -11.397 -26.209 -2.630 1.00 36.31 202 GLY A O 1
ATOM 1576 N N . ILE A 1 203 ? -12.267 -27.993 -3.710 1.00 41.94 203 ILE A N 1
ATOM 1577 C CA . ILE A 1 203 ? -11.864 -27.605 -5.072 1.00 41.94 203 ILE A CA 1
ATOM 1578 C C . ILE A 1 203 ? -12.616 -26.352 -5.550 1.00 41.94 203 ILE A C 1
ATOM 1580 O O . ILE A 1 203 ? -12.021 -25.474 -6.169 1.00 41.94 203 ILE A O 1
ATOM 1584 N N . VAL A 1 204 ? -13.908 -26.214 -5.243 1.00 48.88 204 VAL A N 1
ATOM 1585 C CA . VAL A 1 204 ? -14.696 -25.040 -5.663 1.00 48.88 204 VAL A CA 1
ATOM 1586 C C . VAL A 1 204 ? -14.271 -23.769 -4.911 1.00 48.88 204 VAL A C 1
ATOM 1588 O O . VAL A 1 204 ? -14.176 -22.712 -5.533 1.00 48.88 204 VAL A O 1
ATOM 1591 N N . LEU A 1 205 ? -13.925 -23.860 -3.618 1.00 41.28 205 LEU A N 1
ATOM 1592 C CA . LEU A 1 205 ? -13.410 -22.718 -2.843 1.00 41.28 205 LEU A CA 1
ATOM 1593 C C . LEU A 1 205 ? -12.030 -22.238 -3.324 1.00 41.28 205 LEU A C 1
ATOM 1595 O O . LEU A 1 205 ? -11.767 -21.033 -3.324 1.00 41.28 205 LEU A O 1
ATOM 1599 N N . THR A 1 206 ? -11.165 -23.161 -3.760 1.00 34.72 206 THR A N 1
ATOM 1600 C CA . THR A 1 206 ? -9.857 -22.811 -4.343 1.00 34.72 206 THR A CA 1
ATOM 1601 C C . THR A 1 206 ? -10.022 -22.150 -5.706 1.00 34.72 206 THR A C 1
ATOM 1603 O O . THR A 1 206 ? -9.361 -21.155 -5.989 1.00 34.72 206 THR A O 1
ATOM 1606 N N . VAL A 1 207 ? -10.942 -22.647 -6.538 1.00 38.81 207 VAL A N 1
ATOM 1607 C CA . VAL A 1 207 ? -11.204 -22.091 -7.875 1.00 38.81 207 VAL A CA 1
ATOM 1608 C C . VAL A 1 207 ? -11.846 -20.699 -7.808 1.00 38.81 207 VAL A C 1
ATOM 1610 O O . VAL A 1 207 ? -11.586 -19.885 -8.689 1.00 38.81 207 VAL A O 1
ATOM 1613 N N . LEU A 1 208 ? -12.618 -20.377 -6.763 1.00 37.06 208 LEU A N 1
ATOM 1614 C CA . LEU A 1 208 ? -13.233 -19.050 -6.610 1.00 37.06 208 LEU A CA 1
ATOM 1615 C C . LEU A 1 208 ? -12.253 -17.965 -6.114 1.00 37.06 208 LEU A C 1
ATOM 1617 O O . LEU A 1 208 ? -12.340 -16.829 -6.574 1.00 37.06 208 LEU A O 1
ATOM 1621 N N . HIS A 1 209 ? -11.288 -18.303 -5.245 1.00 35.56 209 HIS A N 1
ATOM 1622 C CA . HIS A 1 209 ? -10.211 -17.375 -4.845 1.00 35.56 209 HIS A CA 1
ATOM 1623 C C . HIS A 1 209 ? -9.278 -17.013 -6.013 1.00 35.56 209 HIS A C 1
ATOM 1625 O O . HIS A 1 209 ? -8.684 -15.938 -6.026 1.00 35.56 209 HIS A O 1
ATOM 1631 N N . LEU A 1 210 ? -9.180 -17.880 -7.024 1.00 33.50 210 LEU A N 1
ATOM 1632 C CA . LEU A 1 210 ? -8.271 -17.716 -8.159 1.00 33.50 210 LEU A CA 1
ATOM 1633 C C . LEU A 1 210 ? -8.740 -16.710 -9.230 1.00 33.50 210 LEU A C 1
ATOM 1635 O O . LEU A 1 210 ? -7.977 -16.453 -10.155 1.00 33.50 210 LEU A O 1
ATOM 1639 N N . VAL A 1 211 ? -9.964 -16.160 -9.166 1.00 39.03 211 VAL A N 1
ATOM 1640 C CA . VAL A 1 211 ? -10.564 -15.441 -10.319 1.00 39.03 211 VAL A CA 1
ATOM 1641 C C . VAL A 1 211 ? -10.850 -13.946 -10.075 1.00 39.03 211 VAL A C 1
ATOM 1643 O O . VAL A 1 211 ? -11.051 -13.215 -11.040 1.00 39.03 211 VAL A O 1
ATOM 1646 N N . LEU A 1 212 ? -10.819 -13.448 -8.830 1.00 41.34 212 LEU A N 1
ATOM 1647 C CA . LEU A 1 212 ? -11.101 -12.028 -8.509 1.00 41.34 212 LEU A CA 1
ATOM 1648 C C . LEU A 1 212 ? -9.913 -11.252 -7.905 1.00 41.34 212 LEU A C 1
ATOM 1650 O O . LEU A 1 212 ? -10.047 -10.068 -7.613 1.00 41.34 212 LEU A O 1
ATOM 1654 N N . ALA A 1 213 ? -8.753 -11.892 -7.744 1.00 47.19 213 ALA A N 1
ATOM 1655 C CA . ALA A 1 213 ? -7.571 -11.338 -7.080 1.00 47.19 213 ALA A CA 1
ATOM 1656 C C . ALA A 1 213 ? -6.344 -11.296 -8.005 1.00 47.19 213 ALA A C 1
ATOM 1658 O O . ALA A 1 213 ? -5.252 -11.706 -7.607 1.00 47.19 213 ALA A O 1
ATOM 1659 N N . ASP A 1 214 ? -6.488 -10.836 -9.250 1.00 70.12 214 ASP A N 1
ATOM 1660 C CA . ASP A 1 214 ? -5.306 -10.674 -10.099 1.00 70.12 214 ASP A CA 1
ATOM 1661 C C . ASP A 1 214 ? -4.430 -9.547 -9.505 1.00 70.12 214 ASP A C 1
ATOM 1663 O O . ASP A 1 214 ? -4.732 -8.362 -9.614 1.00 70.12 214 ASP A O 1
ATOM 1667 N N . TYR A 1 215 ? -3.346 -9.952 -8.836 1.00 89.06 215 TYR A N 1
ATOM 1668 C CA . TYR A 1 215 ? -2.222 -9.144 -8.340 1.00 89.06 215 TYR A CA 1
ATOM 1669 C C . TYR A 1 215 ? -2.372 -8.348 -7.023 1.00 89.06 215 TYR A C 1
ATOM 1671 O O . TYR A 1 215 ? -1.394 -7.734 -6.601 1.00 89.06 215 TYR A O 1
ATOM 1679 N N . THR A 1 216 ? -3.512 -8.352 -6.322 1.00 93.38 216 THR A N 1
ATOM 1680 C CA . THR A 1 216 ? -3.692 -7.568 -5.066 1.00 93.38 216 THR A CA 1
ATOM 1681 C C . THR A 1 216 ? -3.568 -8.368 -3.764 1.00 93.38 216 THR A C 1
ATOM 1683 O O . THR A 1 216 ? -3.472 -7.765 -2.688 1.00 93.38 216 THR A O 1
ATOM 1686 N N . ASP A 1 217 ? -3.554 -9.701 -3.845 1.00 94.12 217 ASP A N 1
ATOM 1687 C CA . ASP A 1 217 ? -3.360 -10.596 -2.701 1.00 94.12 217 ASP A CA 1
ATOM 1688 C C . ASP A 1 217 ? -1.861 -10.722 -2.369 1.00 94.12 217 ASP A C 1
ATOM 1690 O O . ASP A 1 217 ? -1.095 -11.137 -3.239 1.00 94.12 217 ASP A O 1
ATOM 1694 N N . PRO A 1 218 ? -1.424 -10.402 -1.137 1.00 94.62 218 PRO A N 1
ATOM 1695 C CA . PRO A 1 218 ? -0.033 -10.548 -0.709 1.00 94.62 218 PRO A CA 1
ATOM 1696 C C . PRO A 1 218 ? 0.436 -12.008 -0.544 1.00 94.62 218 PRO A C 1
ATOM 1698 O O . PRO A 1 218 ? 1.616 -12.250 -0.322 1.00 94.62 218 PRO A O 1
ATOM 1701 N N . GLN A 1 219 ? -0.441 -13.012 -0.635 1.00 93.12 219 GLN A N 1
ATOM 1702 C CA . GLN A 1 219 ? -0.066 -14.435 -0.584 1.00 93.12 219 GLN A CA 1
ATOM 1703 C C . GLN A 1 219 ? 0.554 -14.879 0.756 1.00 93.12 219 GLN A C 1
ATOM 1705 O O . GLN A 1 219 ? 1.361 -15.810 0.819 1.00 93.12 219 GLN A O 1
ATOM 1710 N N . CYS A 1 220 ? 0.171 -14.245 1.869 1.00 92.38 220 CYS A N 1
ATOM 1711 C CA . CYS A 1 220 ? 0.764 -14.472 3.198 1.00 92.38 220 CYS A CA 1
ATOM 1712 C C . CYS A 1 220 ? -0.236 -14.928 4.278 1.00 92.38 220 CYS A C 1
ATOM 1714 O O . CYS A 1 220 ? -0.021 -14.691 5.469 1.00 92.38 220 CYS A O 1
ATOM 1716 N N . GLY A 1 221 ? -1.326 -15.593 3.877 1.00 88.56 221 GLY A N 1
ATOM 1717 C CA . GLY A 1 221 ? -2.242 -16.267 4.808 1.00 88.56 221 GLY A CA 1
ATOM 1718 C C . GLY A 1 221 ? -3.011 -15.313 5.725 1.00 88.56 221 GLY A C 1
ATOM 1719 O O . GLY A 1 221 ? -3.154 -15.579 6.914 1.00 88.56 221 GLY A O 1
ATOM 1720 N N . GLY A 1 222 ? -3.456 -14.173 5.192 1.00 87.38 222 GLY A N 1
ATOM 1721 C CA . GLY A 1 222 ? -4.260 -13.192 5.926 1.00 87.38 222 GLY A CA 1
ATOM 1722 C C . GLY A 1 222 ? -3.469 -12.209 6.793 1.00 87.38 222 GLY A C 1
ATOM 1723 O O . GLY A 1 222 ? -4.068 -11.261 7.294 1.00 87.38 222 GLY A O 1
ATOM 1724 N N . LYS A 1 223 ? -2.143 -12.359 6.930 1.00 95.31 223 LYS A N 1
ATOM 1725 C CA . LYS A 1 223 ? -1.286 -11.350 7.576 1.00 95.31 223 LYS A CA 1
ATOM 1726 C C . LYS A 1 223 ? -1.343 -10.020 6.813 1.00 95.31 223 LYS A C 1
ATOM 1728 O O . LYS A 1 223 ? -1.441 -9.999 5.591 1.00 95.31 223 LYS A O 1
ATOM 1733 N N . GLN A 1 224 ? -1.263 -8.905 7.532 1.00 95.56 224 GLN A N 1
ATOM 1734 C CA . GLN A 1 224 ? -1.698 -7.599 7.025 1.00 95.56 224 GLN A CA 1
ATOM 1735 C C . GLN A 1 224 ? -0.610 -6.520 6.966 1.00 95.56 224 GLN A C 1
ATOM 1737 O O . GLN A 1 224 ? -0.934 -5.391 6.626 1.00 95.56 224 GLN A O 1
ATOM 1742 N N . ALA A 1 225 ? 0.647 -6.804 7.315 1.00 98.06 225 ALA A N 1
ATOM 1743 C CA . ALA A 1 225 ? 1.708 -5.790 7.303 1.00 98.06 225 ALA A CA 1
ATOM 1744 C C . ALA A 1 225 ? 3.041 -6.349 6.808 1.00 98.06 225 ALA A C 1
ATOM 1746 O O . ALA A 1 225 ? 3.432 -7.459 7.181 1.00 98.06 225 ALA A O 1
ATOM 1747 N N . ILE A 1 226 ? 3.756 -5.563 6.002 1.00 98.88 226 ILE A N 1
ATOM 1748 C CA . ILE A 1 226 ? 5.113 -5.888 5.542 1.00 98.88 226 ILE A CA 1
ATOM 1749 C C . ILE A 1 226 ? 6.126 -4.855 6.046 1.00 98.88 226 ILE A C 1
ATOM 1751 O O . ILE A 1 226 ? 5.757 -3.757 6.467 1.00 98.88 226 ILE A O 1
ATOM 1755 N N . VAL A 1 227 ? 7.412 -5.191 5.981 1.00 98.94 227 VAL A N 1
ATOM 1756 C CA . VAL A 1 227 ? 8.519 -4.279 6.308 1.00 98.94 227 VAL A CA 1
ATOM 1757 C C . VAL A 1 227 ? 9.409 -4.054 5.088 1.00 98.94 227 VAL A C 1
ATOM 1759 O O . VAL A 1 227 ? 9.685 -4.993 4.351 1.00 98.94 227 VAL A O 1
ATOM 1762 N N . HIS A 1 228 ? 9.876 -2.828 4.864 1.00 98.94 228 HIS A N 1
ATOM 1763 C CA . HIS A 1 228 ? 10.948 -2.545 3.909 1.00 98.94 228 HIS A CA 1
ATOM 1764 C C . HIS A 1 228 ? 12.294 -2.593 4.627 1.00 98.94 228 HIS A C 1
ATOM 1766 O O . HIS A 1 228 ? 12.647 -1.636 5.308 1.00 98.94 228 HIS A O 1
ATOM 1772 N N . LEU A 1 229 ? 13.039 -3.692 4.481 1.00 98.88 229 LEU A N 1
ATOM 1773 C CA . LEU A 1 229 ? 14.402 -3.816 5.014 1.00 98.88 229 LEU A CA 1
ATOM 1774 C C . LEU A 1 229 ? 15.390 -3.177 4.029 1.00 98.88 229 LEU A C 1
ATOM 1776 O O . LEU A 1 229 ? 16.099 -3.857 3.284 1.00 98.88 229 LEU A O 1
ATOM 1780 N N . PHE A 1 230 ? 15.357 -1.847 3.975 1.00 98.81 230 PHE A N 1
ATOM 1781 C CA . PHE A 1 230 ? 16.044 -1.064 2.956 1.00 98.81 230 PHE A CA 1
ATOM 1782 C C . PHE A 1 230 ? 17.567 -1.164 3.096 1.00 98.81 230 PHE A C 1
ATOM 1784 O O . PHE A 1 230 ? 18.122 -0.858 4.148 1.00 98.81 230 PHE A O 1
ATOM 1791 N N . GLU A 1 231 ? 18.235 -1.578 2.018 1.00 98.69 231 GLU A N 1
ATOM 1792 C CA . GLU A 1 231 ? 19.680 -1.827 1.928 1.00 98.69 231 GLU A CA 1
ATOM 1793 C C . GLU A 1 231 ? 20.227 -2.979 2.786 1.00 98.69 231 GLU A C 1
ATOM 1795 O O . GLU A 1 231 ? 21.439 -3.155 2.881 1.00 98.69 231 GLU A O 1
ATOM 1800 N N . TRP A 1 232 ? 19.380 -3.821 3.381 1.00 98.88 232 TRP A N 1
ATOM 1801 C CA . TRP A 1 232 ? 19.871 -4.967 4.152 1.00 98.88 232 TRP A CA 1
ATOM 1802 C C . TRP A 1 232 ? 20.511 -6.024 3.243 1.00 98.88 232 TRP A C 1
ATOM 1804 O O . TRP A 1 232 ? 20.125 -6.199 2.080 1.00 98.88 232 TRP A O 1
ATOM 1814 N N . LYS A 1 233 ? 21.485 -6.768 3.779 1.00 98.69 233 LYS A N 1
ATOM 1815 C CA . LYS A 1 233 ? 22.038 -7.957 3.114 1.00 98.69 233 LYS A CA 1
ATOM 1816 C C . LYS A 1 233 ? 21.053 -9.115 3.161 1.00 98.69 233 LYS A C 1
ATOM 1818 O O . LYS A 1 233 ? 20.284 -9.236 4.114 1.00 98.69 233 LYS A O 1
ATOM 1823 N N . PHE A 1 234 ? 21.120 -10.009 2.177 1.00 98.88 234 PHE A N 1
ATOM 1824 C CA . PHE A 1 234 ? 20.225 -11.170 2.128 1.00 98.88 234 PHE A CA 1
ATOM 1825 C C . PHE A 1 234 ? 20.374 -12.061 3.370 1.00 98.88 234 PHE A C 1
ATOM 1827 O O . PHE A 1 234 ? 19.374 -12.459 3.962 1.00 98.88 234 PHE A O 1
ATOM 1834 N N . SER A 1 235 ? 21.601 -12.273 3.854 1.00 98.75 235 SER A N 1
ATOM 1835 C CA . SER A 1 235 ? 21.864 -13.020 5.092 1.00 98.75 235 SER A CA 1
ATOM 1836 C C . SER A 1 235 ? 21.212 -12.390 6.331 1.00 98.75 235 SER A C 1
ATOM 1838 O O . SER A 1 235 ? 20.660 -13.100 7.173 1.00 98.75 235 SER A O 1
ATOM 1840 N N . ASP A 1 236 ? 21.241 -11.059 6.444 1.00 98.88 236 ASP A N 1
ATOM 1841 C CA . ASP A 1 236 ? 20.635 -10.334 7.564 1.00 98.88 236 ASP A CA 1
ATOM 1842 C C . ASP A 1 236 ? 19.107 -10.393 7.511 1.00 98.88 236 ASP A C 1
ATOM 1844 O O . ASP A 1 236 ? 18.472 -10.595 8.546 1.00 98.88 236 ASP A O 1
ATOM 1848 N N . ILE A 1 237 ? 18.517 -10.293 6.314 1.00 98.94 237 ILE A N 1
ATOM 1849 C CA . ILE A 1 237 ? 17.072 -10.465 6.109 1.00 98.94 237 ILE A CA 1
ATOM 1850 C C . ILE A 1 237 ? 16.639 -11.881 6.510 1.00 98.94 237 ILE A C 1
ATOM 1852 O O . ILE A 1 237 ? 15.670 -12.030 7.253 1.00 98.94 237 ILE A O 1
ATOM 1856 N N . ALA A 1 238 ? 17.374 -12.913 6.083 1.00 98.88 238 ALA A N 1
ATOM 1857 C CA . ALA A 1 238 ? 17.079 -14.306 6.421 1.00 98.88 238 ALA A CA 1
ATOM 1858 C C . ALA A 1 238 ? 17.059 -14.525 7.942 1.00 98.88 238 ALA A C 1
ATOM 1860 O O . ALA A 1 238 ? 16.094 -15.050 8.503 1.00 98.88 238 ALA A O 1
ATOM 1861 N N . ASN A 1 239 ? 18.098 -14.033 8.625 1.00 98.81 239 ASN A N 1
ATOM 1862 C CA . ASN A 1 239 ? 18.192 -14.083 10.081 1.00 98.81 239 ASN A CA 1
ATOM 1863 C C . ASN A 1 239 ? 17.041 -13.313 10.749 1.00 98.81 239 ASN A C 1
ATOM 1865 O O . ASN A 1 239 ? 16.494 -13.764 11.755 1.00 98.81 239 ASN A O 1
ATOM 1869 N N . GLU A 1 240 ? 16.664 -12.155 10.205 1.00 98.81 240 GLU A N 1
ATOM 1870 C CA . GLU A 1 240 ? 15.591 -11.309 10.727 1.00 98.81 240 GLU A CA 1
ATOM 1871 C C . GLU A 1 240 ? 14.206 -11.950 10.593 1.00 98.81 240 GLU A C 1
ATOM 1873 O O . GLU A 1 240 ? 13.403 -11.875 11.533 1.00 98.81 240 GLU A O 1
ATOM 1878 N N . CYS A 1 241 ? 13.953 -12.641 9.478 1.00 98.88 241 CYS A N 1
ATOM 1879 C CA . CYS A 1 241 ? 12.750 -13.439 9.269 1.00 98.88 241 CYS A CA 1
ATOM 1880 C C . CYS A 1 241 ? 12.549 -14.458 10.395 1.00 98.88 241 CYS A C 1
ATOM 1882 O O . CYS A 1 241 ? 11.485 -14.495 11.016 1.00 98.88 241 CYS A O 1
ATOM 1884 N N . GLU A 1 242 ? 13.582 -15.245 10.696 1.00 98.44 242 GLU A N 1
ATOM 1885 C CA . GLU A 1 242 ? 13.526 -16.327 11.683 1.00 98.44 242 GLU A CA 1
ATOM 1886 C C . GLU A 1 242 ? 13.487 -15.811 13.124 1.00 98.44 242 GLU A C 1
ATOM 1888 O O . GLU A 1 242 ? 12.699 -16.271 13.959 1.00 98.44 242 GLU A O 1
ATOM 1893 N N . ARG A 1 243 ? 14.350 -14.841 13.447 1.00 96.12 243 ARG A N 1
ATOM 1894 C CA . ARG A 1 243 ? 14.523 -14.406 14.836 1.00 96.12 243 ARG A CA 1
ATOM 1895 C C . ARG A 1 243 ? 13.407 -13.481 15.311 1.00 96.12 243 ARG A C 1
ATOM 1897 O O . ARG A 1 243 ? 13.130 -13.496 16.514 1.00 96.12 243 ARG A O 1
ATOM 1904 N N . TYR A 1 244 ? 12.778 -12.722 14.405 1.00 97.38 244 TYR A N 1
ATOM 1905 C CA . TYR A 1 244 ? 11.845 -11.647 14.754 1.00 97.38 244 TYR A CA 1
ATOM 1906 C C . TYR A 1 244 ? 10.567 -11.608 13.901 1.00 97.38 244 TYR A C 1
ATOM 1908 O O . TYR A 1 244 ? 9.477 -11.759 14.454 1.00 97.38 244 TYR A O 1
ATOM 1916 N N . LEU A 1 245 ? 10.663 -11.428 12.577 1.00 98.50 245 LEU A N 1
ATOM 1917 C CA . LEU A 1 245 ? 9.496 -11.079 11.746 1.00 98.50 245 LEU A CA 1
ATOM 1918 C C . LEU A 1 245 ? 8.430 -12.177 11.719 1.00 98.50 245 LEU A C 1
ATOM 1920 O O . LEU A 1 245 ? 7.243 -11.880 11.869 1.00 98.50 245 LEU A O 1
ATOM 1924 N N . GLY A 1 246 ? 8.846 -13.441 11.587 1.00 97.00 246 GLY A N 1
ATOM 1925 C CA . GLY A 1 246 ? 7.934 -14.583 11.629 1.00 97.00 246 GLY A CA 1
ATOM 1926 C C . GLY A 1 246 ? 7.174 -14.649 12.955 1.00 97.00 246 GLY A C 1
ATOM 1927 O O . GLY A 1 246 ? 5.956 -14.820 12.961 1.00 97.00 246 GLY A O 1
ATOM 1928 N N . LYS A 1 247 ? 7.869 -14.399 14.075 1.00 93.88 247 LYS A N 1
ATOM 1929 C CA . LYS A 1 247 ? 7.298 -14.424 15.434 1.00 93.88 247 LYS A CA 1
ATOM 1930 C C . LYS A 1 247 ? 6.342 -13.263 15.706 1.00 93.88 247 LYS A C 1
ATOM 1932 O O . LYS A 1 247 ? 5.351 -13.449 16.401 1.00 93.88 247 LYS A O 1
ATOM 1937 N N . LYS A 1 248 ? 6.624 -12.073 15.166 1.00 93.69 248 LYS A N 1
ATOM 1938 C CA . LYS A 1 248 ? 5.740 -10.897 15.277 1.00 93.69 248 LYS A CA 1
ATOM 1939 C C . LYS A 1 248 ? 4.578 -10.917 14.278 1.00 93.69 248 LYS A C 1
ATOM 1941 O O . LYS A 1 248 ? 3.698 -10.067 14.348 1.00 93.69 248 LYS A O 1
ATOM 1946 N N . GLY A 1 249 ? 4.541 -11.893 13.370 1.00 96.19 249 GLY A N 1
ATOM 1947 C CA . GLY A 1 249 ? 3.430 -12.076 12.440 1.00 96.19 249 GLY A CA 1
ATOM 1948 C C . GLY A 1 249 ? 3.472 -11.150 11.226 1.00 96.19 249 GLY A C 1
ATOM 1949 O O . GLY A 1 249 ? 2.427 -10.877 10.638 1.00 96.19 249 GLY A O 1
ATOM 1950 N N . PHE A 1 250 ? 4.652 -10.684 10.812 1.00 98.69 250 PHE A N 1
ATOM 1951 C CA . PHE A 1 250 ? 4.780 -9.958 9.549 1.00 98.69 250 PHE A CA 1
ATOM 1952 C C . PHE A 1 250 ? 4.393 -10.854 8.368 1.00 98.69 250 PHE A C 1
ATOM 1954 O O . PHE A 1 250 ? 4.719 -12.046 8.328 1.00 98.69 250 PHE A O 1
ATOM 1961 N N . CYS A 1 251 ? 3.697 -10.257 7.403 1.00 98.44 251 CYS A N 1
ATOM 1962 C CA . CYS A 1 251 ? 3.326 -10.879 6.137 1.00 98.44 251 CYS A CA 1
ATOM 1963 C C . CYS A 1 251 ? 4.561 -11.150 5.269 1.00 98.44 251 CYS A C 1
ATOM 1965 O O . CYS A 1 251 ? 4.678 -12.215 4.665 1.00 98.44 251 CYS A O 1
ATOM 1967 N N . GLY A 1 252 ? 5.497 -10.201 5.225 1.00 98.62 252 GLY A N 1
ATOM 1968 C CA . GLY A 1 252 ? 6.667 -10.301 4.369 1.00 98.62 252 GLY A CA 1
ATOM 1969 C C . GLY A 1 252 ? 7.620 -9.115 4.447 1.00 98.62 252 GLY A C 1
ATOM 1970 O O . GLY A 1 252 ? 7.427 -8.187 5.237 1.00 98.62 252 GLY A O 1
ATOM 1971 N N . VAL A 1 253 ? 8.642 -9.169 3.599 1.00 98.94 253 VAL A N 1
ATOM 1972 C CA . VAL A 1 253 ? 9.722 -8.190 3.477 1.00 98.94 253 VAL A CA 1
ATOM 1973 C C . VAL A 1 253 ? 9.744 -7.646 2.055 1.00 98.94 253 VAL A C 1
ATOM 1975 O O . VAL A 1 253 ? 9.795 -8.423 1.106 1.00 98.94 253 VAL A O 1
ATOM 1978 N N . GLN A 1 254 ? 9.755 -6.323 1.910 1.00 98.94 254 GLN A N 1
ATOM 1979 C CA . GLN A 1 254 ? 10.249 -5.678 0.701 1.00 98.94 254 GLN A CA 1
ATOM 1980 C C . GLN A 1 254 ? 11.779 -5.606 0.767 1.00 98.94 254 GLN A C 1
ATOM 1982 O O . GLN A 1 254 ? 12.318 -5.057 1.732 1.00 98.94 254 GLN A O 1
ATOM 1987 N N . THR A 1 255 ? 12.469 -6.126 -0.247 1.00 98.88 255 THR A N 1
ATOM 1988 C CA . THR A 1 255 ? 13.920 -5.944 -0.423 1.00 98.88 255 THR A CA 1
ATOM 1989 C C . THR A 1 255 ? 14.195 -4.739 -1.316 1.00 98.88 255 THR A C 1
ATOM 1991 O O . THR A 1 255 ? 13.381 -4.420 -2.175 1.00 98.88 255 THR A O 1
ATOM 1994 N N . SER A 1 256 ? 15.370 -4.124 -1.195 1.00 98.88 256 SER A N 1
ATOM 1995 C CA . SER A 1 256 ? 15.898 -3.225 -2.235 1.00 98.88 256 SER A CA 1
ATOM 1996 C C . SER A 1 256 ? 16.162 -3.972 -3.563 1.00 98.88 256 SER A C 1
ATOM 1998 O O . SER A 1 256 ? 16.191 -5.211 -3.553 1.00 98.88 256 SER A O 1
ATOM 2000 N N . PRO A 1 257 ? 16.403 -3.266 -4.693 1.00 98.88 257 PRO A N 1
ATOM 2001 C CA . PRO A 1 257 ? 16.598 -3.898 -6.000 1.00 98.88 257 PRO A CA 1
ATOM 2002 C C . PRO A 1 257 ? 17.721 -4.932 -6.029 1.00 98.88 257 PRO A C 1
ATOM 2004 O O . PRO A 1 257 ? 18.872 -4.629 -5.708 1.00 98.88 257 PRO A O 1
ATOM 2007 N N . VAL A 1 258 ? 17.385 -6.173 -6.384 1.00 98.75 258 VAL A N 1
ATOM 2008 C CA . VAL A 1 258 ? 18.297 -7.334 -6.300 1.00 98.75 258 VAL A CA 1
ATOM 2009 C C . VAL A 1 258 ? 19.129 -7.546 -7.561 1.00 98.75 258 VAL A C 1
ATOM 2011 O O . VAL A 1 258 ? 20.116 -8.283 -7.536 1.00 98.75 258 VAL A O 1
ATOM 2014 N N . ASN A 1 259 ? 18.721 -6.920 -8.664 1.00 98.75 259 ASN A N 1
ATOM 2015 C CA . ASN A 1 259 ? 19.409 -7.023 -9.937 1.00 98.75 259 ASN A CA 1
ATOM 2016 C C . ASN A 1 259 ? 20.765 -6.301 -9.915 1.00 98.75 259 ASN A C 1
ATOM 2018 O O . ASN A 1 259 ? 21.066 -5.515 -9.024 1.00 98.75 259 ASN A O 1
ATOM 2022 N N . GLU A 1 260 ? 21.581 -6.556 -10.928 1.00 98.88 260 GLU A N 1
ATOM 2023 C CA . GLU A 1 260 ? 22.841 -5.865 -11.150 1.00 98.88 260 GLU A CA 1
ATOM 2024 C C . GLU A 1 260 ? 22.615 -4.406 -11.569 1.00 98.88 260 GLU A C 1
ATOM 2026 O O . GLU A 1 260 ? 21.803 -4.109 -12.452 1.00 98.88 260 GLU A O 1
ATOM 2031 N N . TYR A 1 261 ? 23.401 -3.502 -10.991 1.00 98.56 261 TYR A N 1
ATOM 2032 C CA . TYR A 1 261 ? 23.296 -2.059 -11.201 1.00 98.56 261 TYR A CA 1
ATOM 2033 C C . TYR A 1 261 ? 24.673 -1.381 -11.234 1.00 98.56 261 TYR A C 1
ATOM 2035 O O . TYR A 1 261 ? 25.711 -2.024 -11.047 1.00 98.56 261 TYR A O 1
ATOM 2043 N N . THR A 1 262 ? 24.697 -0.075 -11.509 1.00 97.62 262 THR A N 1
ATOM 2044 C CA . THR A 1 262 ? 25.937 0.715 -11.611 1.00 97.62 262 THR A CA 1
ATOM 2045 C C . THR A 1 262 ? 26.692 0.824 -10.286 1.00 97.62 262 THR A C 1
ATOM 2047 O O . THR A 1 262 ? 26.084 1.035 -9.245 1.00 97.62 262 THR A O 1
ATOM 2050 N N . VAL A 1 263 ? 28.025 0.796 -10.315 1.00 97.00 263 VAL A N 1
ATOM 2051 C CA . VAL A 1 263 ? 28.849 1.099 -9.132 1.00 97.00 263 VAL A CA 1
ATOM 2052 C C . VAL A 1 263 ? 29.309 2.553 -9.189 1.00 97.00 263 VAL A C 1
ATOM 2054 O O . VAL A 1 263 ? 30.046 2.925 -10.103 1.00 97.00 263 VAL A O 1
ATOM 2057 N N . ILE A 1 264 ? 28.908 3.370 -8.213 1.00 95.50 264 ILE A N 1
ATOM 2058 C CA . ILE A 1 264 ? 29.231 4.805 -8.190 1.00 95.50 264 ILE A CA 1
ATOM 2059 C C . ILE A 1 264 ? 30.219 5.090 -7.066 1.00 95.50 264 ILE A C 1
ATOM 2061 O O . ILE A 1 264 ? 29.915 4.912 -5.889 1.00 95.50 264 ILE A O 1
ATOM 2065 N N . THR A 1 265 ? 31.415 5.544 -7.432 1.00 91.69 265 THR A N 1
ATOM 2066 C CA . THR A 1 265 ? 32.480 5.880 -6.469 1.00 91.69 265 THR A CA 1
ATOM 2067 C C . THR A 1 265 ? 33.140 7.232 -6.717 1.00 91.69 265 THR A C 1
ATOM 2069 O O . THR A 1 265 ? 33.872 7.704 -5.853 1.00 91.69 265 THR A O 1
ATOM 2072 N N . LYS A 1 266 ? 32.921 7.849 -7.888 1.00 86.56 266 LYS A N 1
ATOM 2073 C CA . LYS A 1 266 ? 33.570 9.112 -8.277 1.00 86.56 266 LYS A CA 1
ATOM 2074 C C . LYS A 1 266 ? 32.801 10.337 -7.797 1.00 86.56 266 LYS A C 1
ATOM 2076 O O . LYS A 1 266 ? 33.390 11.200 -7.162 1.00 86.56 266 LYS A O 1
ATOM 2081 N N . GLU A 1 267 ? 31.509 10.415 -8.120 1.00 87.62 267 GLU A N 1
ATOM 2082 C CA . GLU A 1 267 ? 30.661 11.549 -7.719 1.00 87.62 267 GLU A CA 1
ATOM 2083 C C . GLU A 1 267 ? 30.202 11.432 -6.260 1.00 87.62 267 GLU A C 1
ATOM 2085 O O . GLU A 1 267 ? 30.125 12.422 -5.540 1.00 87.62 267 GLU A O 1
ATOM 2090 N N . TYR A 1 268 ? 29.915 10.203 -5.833 1.00 90.38 268 TYR A N 1
ATOM 2091 C CA . TYR A 1 268 ? 29.407 9.863 -4.511 1.00 90.38 268 TYR A CA 1
ATOM 2092 C C . TYR A 1 268 ? 30.050 8.564 -4.043 1.00 90.38 268 TYR A C 1
ATOM 2094 O O . TYR A 1 268 ? 30.415 7.711 -4.856 1.00 90.38 268 TYR A O 1
ATOM 2102 N N . ILE A 1 269 ? 30.147 8.383 -2.729 1.00 91.94 269 ILE A N 1
ATOM 2103 C CA . ILE A 1 269 ? 30.660 7.149 -2.135 1.00 91.94 269 ILE A CA 1
ATOM 2104 C C . ILE A 1 269 ? 29.512 6.144 -2.027 1.00 91.94 269 ILE A C 1
ATOM 2106 O O . ILE A 1 269 ? 28.787 6.134 -1.034 1.00 91.94 269 ILE A O 1
ATOM 2110 N N . ARG A 1 270 ? 29.355 5.297 -3.055 1.00 96.31 270 ARG A N 1
ATOM 2111 C CA . ARG A 1 270 ? 28.411 4.163 -3.083 1.00 96.31 270 ARG A CA 1
ATOM 2112 C C . ARG A 1 270 ? 27.022 4.547 -2.539 1.00 96.31 270 ARG A C 1
ATOM 2114 O O . ARG A 1 270 ? 26.587 3.971 -1.530 1.00 96.31 270 ARG A O 1
ATOM 2121 N N . PRO A 1 271 ? 26.369 5.555 -3.151 1.00 97.75 271 PRO A N 1
ATOM 2122 C CA . PRO A 1 271 ? 25.095 6.077 -2.691 1.00 97.75 271 PRO A CA 1
ATOM 2123 C C . PRO A 1 271 ? 24.004 5.021 -2.850 1.00 97.75 271 PRO A C 1
ATOM 2125 O O . PRO A 1 271 ? 24.077 4.175 -3.737 1.00 97.75 271 PRO A O 1
ATOM 2128 N N . TRP A 1 272 ? 22.966 5.085 -2.024 1.00 98.25 272 TRP A N 1
ATOM 2129 C CA . TRP A 1 272 ? 21.883 4.093 -2.047 1.00 98.25 272 TRP A CA 1
ATOM 2130 C C . TRP A 1 272 ? 21.150 4.029 -3.396 1.00 98.25 272 TRP A C 1
ATOM 2132 O O . TRP A 1 272 ? 20.762 2.962 -3.871 1.00 98.25 272 TRP A O 1
ATOM 2142 N N . TRP A 1 273 ? 21.001 5.180 -4.055 1.00 97.56 273 TRP A N 1
ATOM 2143 C CA . TRP A 1 273 ? 20.282 5.291 -5.320 1.00 97.56 273 TRP A CA 1
ATOM 2144 C C . TRP A 1 273 ? 21.057 4.683 -6.499 1.00 97.56 273 TRP A C 1
ATOM 2146 O O . TRP A 1 273 ? 20.504 4.551 -7.588 1.00 97.56 273 TRP A O 1
ATOM 2156 N N . GLU A 1 274 ? 22.310 4.235 -6.304 1.00 97.31 274 GLU A N 1
ATOM 2157 C CA . GLU A 1 274 ? 23.047 3.475 -7.324 1.00 97.31 274 GLU A CA 1
ATOM 2158 C C . GLU A 1 274 ? 22.313 2.179 -7.715 1.00 97.31 274 GLU A C 1
ATOM 2160 O O . GLU A 1 274 ? 22.425 1.737 -8.859 1.00 97.31 274 GLU A O 1
ATOM 2165 N N . ARG A 1 275 ? 21.524 1.611 -6.784 1.00 98.31 275 ARG A N 1
ATOM 2166 C CA . ARG A 1 275 ? 20.708 0.401 -6.993 1.00 98.31 275 ARG A CA 1
ATOM 2167 C C . ARG A 1 275 ? 19.571 0.598 -7.982 1.00 98.31 275 ARG A C 1
ATOM 2169 O O . ARG A 1 275 ? 19.162 -0.356 -8.637 1.00 98.31 275 ARG A O 1
ATOM 2176 N N . TYR A 1 276 ? 19.106 1.835 -8.117 1.00 98.62 276 TYR A N 1
ATOM 2177 C CA . TYR A 1 276 ? 18.021 2.226 -9.011 1.00 98.62 276 TYR A CA 1
ATOM 2178 C C . TYR A 1 276 ? 18.538 2.574 -10.412 1.00 98.62 276 TYR A C 1
ATOM 2180 O O . TYR A 1 276 ? 17.908 3.296 -11.167 1.00 98.62 276 TYR A O 1
ATOM 2188 N N . GLN A 1 277 ? 19.715 2.058 -10.778 1.00 98.56 277 GLN A N 1
ATOM 2189 C CA . GLN A 1 277 ? 20.307 2.217 -12.104 1.00 98.56 277 GLN A CA 1
ATOM 2190 C C . GLN A 1 277 ? 20.719 0.852 -12.664 1.00 98.56 277 GLN A C 1
ATOM 2192 O O . GLN A 1 277 ? 21.903 0.496 -12.618 1.00 98.56 277 GLN A O 1
ATOM 2197 N N . PRO A 1 278 ? 19.754 0.058 -13.166 1.00 98.75 278 PRO A N 1
ATOM 2198 C CA . PRO A 1 278 ? 20.015 -1.285 -13.661 1.00 98.75 278 PRO A CA 1
ATOM 2199 C C . PRO A 1 278 ? 21.058 -1.316 -14.777 1.00 98.75 278 PRO A C 1
ATOM 2201 O O . PRO A 1 278 ? 21.079 -0.474 -15.676 1.00 98.75 278 PRO A O 1
ATOM 2204 N N . VAL A 1 279 ? 21.901 -2.342 -14.736 1.00 98.75 279 VAL A N 1
ATOM 2205 C CA . VAL A 1 279 ? 22.881 -2.666 -15.784 1.00 98.75 279 VAL A CA 1
ATOM 2206 C C . VAL A 1 279 ? 22.557 -4.021 -16.410 1.00 98.75 279 VAL A C 1
ATOM 2208 O O . VAL A 1 279 ? 22.696 -4.202 -17.620 1.00 98.75 279 VAL A O 1
ATOM 2211 N N . SER A 1 280 ? 22.082 -4.970 -15.603 1.00 98.75 280 SER A N 1
ATOM 2212 C CA . SER A 1 280 ? 21.488 -6.209 -16.090 1.00 98.75 280 SER A CA 1
ATOM 2213 C C . SER A 1 280 ? 20.413 -6.726 -15.135 1.00 98.75 280 SER A C 1
ATOM 2215 O O . SER A 1 280 ? 20.213 -6.171 -14.058 1.00 98.75 280 SER A O 1
ATOM 2217 N N . TYR A 1 281 ? 19.734 -7.807 -15.520 1.00 98.69 281 TYR A N 1
ATOM 2218 C CA . TYR A 1 281 ? 18.771 -8.508 -14.667 1.00 98.69 281 TYR A CA 1
ATOM 2219 C C . TYR A 1 281 ? 19.369 -9.723 -13.934 1.00 98.69 281 TYR A C 1
ATOM 2221 O O . TYR A 1 281 ? 18.630 -10.564 -13.429 1.00 98.69 281 TYR A O 1
ATOM 2229 N N . LYS A 1 282 ? 20.705 -9.834 -13.859 1.00 98.69 282 LYS A N 1
ATOM 2230 C CA . LYS A 1 282 ? 21.379 -10.821 -12.996 1.00 98.69 282 LYS A CA 1
ATOM 2231 C C . LYS A 1 282 ? 21.166 -10.470 -11.528 1.00 98.69 282 LYS A C 1
ATOM 2233 O O . LYS A 1 282 ? 21.245 -9.296 -11.186 1.00 98.69 282 LYS A O 1
ATOM 2238 N N . ILE A 1 283 ? 20.998 -11.460 -10.654 1.00 98.69 283 ILE A N 1
ATOM 2239 C CA . ILE A 1 283 ? 20.917 -11.234 -9.204 1.00 98.69 283 ILE A CA 1
ATOM 2240 C C . ILE A 1 283 ? 22.339 -11.137 -8.639 1.00 98.69 283 ILE A C 1
ATOM 2242 O O . ILE A 1 283 ? 22.977 -12.129 -8.284 1.00 98.69 283 ILE A O 1
ATOM 2246 N N . ALA A 1 284 ? 22.863 -9.916 -8.626 1.00 97.62 284 ALA A N 1
ATOM 2247 C CA . ALA A 1 284 ? 24.205 -9.600 -8.154 1.00 97.62 284 ALA A CA 1
ATOM 2248 C C . ALA A 1 284 ? 24.223 -8.158 -7.647 1.00 97.62 284 ALA A C 1
ATOM 2250 O O . ALA A 1 284 ? 24.486 -7.223 -8.402 1.00 97.62 284 ALA A O 1
ATOM 2251 N N . SER A 1 285 ? 23.918 -7.979 -6.366 1.00 97.50 285 SER A N 1
ATOM 2252 C CA . SER A 1 285 ? 23.753 -6.669 -5.733 1.00 97.50 285 SER A CA 1
ATOM 2253 C C . SER A 1 285 ? 24.746 -6.487 -4.585 1.00 97.50 285 SER A C 1
ATOM 2255 O O . SER A 1 285 ? 25.412 -7.430 -4.162 1.00 97.50 285 SER A O 1
ATOM 2257 N N . ARG A 1 286 ? 24.816 -5.282 -4.012 1.00 97.19 286 ARG A N 1
ATOM 2258 C CA . ARG A 1 286 ? 25.581 -5.040 -2.776 1.00 97.19 286 ARG A CA 1
ATOM 2259 C C . ARG A 1 286 ? 25.023 -5.833 -1.584 1.00 97.19 286 ARG A C 1
ATOM 2261 O O . ARG A 1 286 ? 25.775 -6.081 -0.648 1.00 97.19 286 ARG A O 1
ATOM 2268 N N . SER A 1 287 ? 23.752 -6.253 -1.632 1.00 98.62 287 SER A N 1
ATOM 2269 C CA . SER A 1 287 ? 23.122 -7.113 -0.617 1.00 98.62 287 SER A CA 1
ATOM 2270 C C . SER A 1 287 ? 23.576 -8.578 -0.680 1.00 98.62 287 SER A C 1
ATOM 2272 O O . SER A 1 287 ? 23.373 -9.293 0.302 1.00 98.62 287 SER A O 1
ATOM 2274 N N . GLY A 1 288 ? 24.145 -9.022 -1.806 1.00 98.19 288 GLY A N 1
ATOM 2275 C CA . GLY A 1 288 ? 24.581 -10.401 -2.026 1.00 98.19 288 GLY A CA 1
ATOM 2276 C C . GLY A 1 288 ? 24.358 -10.896 -3.459 1.00 98.19 288 GLY A C 1
ATOM 2277 O O . GLY A 1 288 ? 23.865 -10.171 -4.335 1.00 98.19 288 GLY A O 1
ATOM 2278 N N . ASN A 1 289 ? 24.730 -12.153 -3.686 1.00 98.19 289 ASN A N 1
ATOM 2279 C CA . ASN A 1 289 ? 24.555 -12.883 -4.944 1.00 98.19 289 ASN A CA 1
ATOM 2280 C C . ASN A 1 289 ? 23.257 -13.720 -4.970 1.00 98.19 289 ASN A C 1
ATOM 2282 O O . ASN A 1 289 ? 22.519 -13.790 -3.989 1.00 98.19 289 ASN A O 1
ATOM 2286 N N . GLU A 1 290 ? 22.978 -14.372 -6.101 1.00 98.75 290 GLU A N 1
ATOM 2287 C CA . GLU A 1 290 ? 21.782 -15.204 -6.303 1.00 98.75 290 GLU A CA 1
ATOM 2288 C C . GLU A 1 290 ? 21.640 -16.363 -5.303 1.00 98.75 290 GLU A C 1
ATOM 2290 O O . GLU A 1 290 ? 20.530 -16.650 -4.860 1.00 98.75 290 GLU A O 1
ATOM 2295 N N . ALA A 1 291 ? 22.738 -17.016 -4.913 1.00 98.69 291 ALA A N 1
ATOM 2296 C CA . ALA A 1 291 ? 22.684 -18.124 -3.960 1.00 98.69 291 ALA A CA 1
ATOM 2297 C C . ALA A 1 291 ? 22.290 -17.634 -2.558 1.00 98.69 291 ALA A C 1
ATOM 2299 O O . ALA A 1 291 ? 21.443 -18.242 -1.908 1.00 98.69 291 ALA A O 1
ATOM 2300 N N . GLU A 1 292 ? 22.852 -16.504 -2.123 1.00 98.81 292 GLU A N 1
ATOM 2301 C CA . GLU A 1 292 ? 22.488 -15.851 -0.858 1.00 98.81 292 GLU A CA 1
ATOM 2302 C C . GLU A 1 292 ? 21.049 -15.321 -0.890 1.00 98.81 292 GLU A C 1
ATOM 2304 O O . GLU A 1 292 ? 20.324 -15.419 0.099 1.00 98.81 292 GLU A O 1
ATOM 2309 N N . PHE A 1 293 ? 20.609 -14.794 -2.037 1.00 98.94 293 PHE A N 1
ATOM 2310 C CA . PHE A 1 293 ? 19.222 -14.385 -2.238 1.00 98.94 293 PHE A CA 1
ATOM 2311 C C . PHE A 1 293 ? 18.269 -15.575 -2.107 1.00 98.94 293 PHE A C 1
ATOM 2313 O O . PHE A 1 293 ? 17.289 -15.499 -1.368 1.00 98.94 293 PHE A O 1
ATOM 2320 N N . LYS A 1 294 ? 18.570 -16.694 -2.775 1.00 98.75 294 LYS A N 1
ATOM 2321 C CA . LYS A 1 294 ? 17.754 -17.907 -2.699 1.00 98.75 294 LYS A CA 1
ATOM 2322 C C . LYS A 1 294 ? 17.684 -18.457 -1.270 1.00 98.75 294 LYS A C 1
ATOM 2324 O O . LYS A 1 294 ? 16.588 -18.776 -0.816 1.00 98.75 294 LYS A O 1
ATOM 2329 N N . ASP A 1 295 ? 18.813 -18.521 -0.558 1.00 98.88 295 ASP A N 1
ATOM 2330 C CA . ASP A 1 295 ? 18.847 -18.938 0.855 1.00 98.88 295 ASP A CA 1
ATOM 2331 C C . ASP A 1 295 ? 17.914 -18.075 1.714 1.00 98.88 295 ASP A C 1
ATOM 2333 O O . ASP A 1 295 ? 17.091 -18.594 2.470 1.00 98.88 295 ASP A O 1
ATOM 2337 N N . MET A 1 296 ? 17.970 -16.752 1.537 1.00 98.88 296 MET A N 1
ATOM 2338 C CA . MET A 1 296 ? 17.077 -15.830 2.231 1.00 98.88 296 MET A CA 1
ATOM 2339 C C . MET A 1 296 ? 15.604 -16.085 1.899 1.00 98.88 296 MET A C 1
ATOM 2341 O O . MET A 1 296 ? 14.785 -16.128 2.820 1.00 98.88 296 MET A O 1
ATOM 2345 N N . VAL A 1 297 ? 15.248 -16.266 0.622 1.00 98.88 297 VAL A N 1
ATOM 2346 C CA . VAL A 1 297 ? 13.854 -16.531 0.229 1.00 98.88 297 VAL A CA 1
ATOM 2347 C C . VAL A 1 297 ? 13.347 -17.816 0.883 1.00 98.88 297 VAL A C 1
ATOM 2349 O O . VAL A 1 297 ? 12.278 -17.803 1.500 1.00 98.88 297 VAL A O 1
ATOM 2352 N N . ASP A 1 298 ? 14.125 -18.897 0.809 1.00 98.69 298 ASP A N 1
ATOM 2353 C CA . ASP A 1 298 ? 13.759 -20.196 1.376 1.00 98.69 298 ASP A CA 1
ATOM 2354 C C . ASP A 1 298 ? 13.569 -20.107 2.899 1.00 98.69 298 ASP A C 1
ATOM 2356 O O . ASP A 1 298 ? 12.546 -20.545 3.436 1.00 98.69 298 ASP A O 1
ATOM 2360 N N . ARG A 1 299 ? 14.514 -19.482 3.611 1.00 98.81 299 ARG A N 1
ATOM 2361 C CA . ARG A 1 299 ? 14.466 -19.337 5.074 1.00 98.81 299 ARG A CA 1
ATOM 2362 C C . ARG A 1 299 ? 13.311 -18.459 5.541 1.00 98.81 299 ARG A C 1
ATOM 2364 O O . ARG A 1 299 ? 12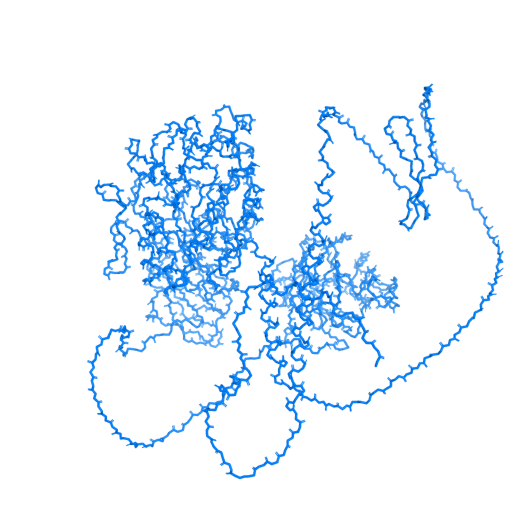.589 -18.843 6.460 1.00 98.81 299 ARG A O 1
ATOM 2371 N N . CYS A 1 300 ? 13.068 -17.328 4.880 1.00 98.88 300 CYS A N 1
ATOM 2372 C CA . CYS A 1 300 ? 11.925 -16.470 5.193 1.00 98.88 300 CYS A CA 1
ATOM 2373 C C . CYS A 1 300 ? 10.592 -17.190 4.950 1.00 98.88 300 CYS A C 1
ATOM 2375 O O . CYS A 1 300 ? 9.707 -17.174 5.814 1.00 98.88 300 CYS A O 1
ATOM 2377 N N . LYS A 1 301 ? 10.466 -17.896 3.821 1.00 97.88 301 LYS A N 1
ATOM 2378 C CA . LYS A 1 301 ? 9.270 -18.679 3.498 1.00 97.88 301 LYS A CA 1
ATOM 2379 C C . LYS A 1 301 ? 8.999 -19.770 4.539 1.00 97.88 301 LYS A C 1
ATOM 2381 O O . LYS A 1 301 ? 7.845 -19.933 4.936 1.00 97.88 301 LYS A O 1
ATOM 2386 N N . ASN A 1 302 ? 10.033 -20.451 5.038 1.00 97.88 302 ASN A N 1
ATOM 2387 C CA . ASN A 1 302 ? 9.908 -21.500 6.062 1.00 97.88 302 ASN A CA 1
ATOM 2388 C C . ASN A 1 302 ? 9.317 -21.004 7.391 1.00 97.88 302 ASN A C 1
ATOM 2390 O O . ASN A 1 302 ? 8.708 -21.783 8.120 1.00 97.88 302 ASN A O 1
ATOM 2394 N N . VAL A 1 303 ? 9.446 -19.711 7.694 1.00 98.00 303 VAL A N 1
ATOM 2395 C CA . VAL A 1 303 ? 8.839 -19.074 8.878 1.00 98.00 303 VAL A CA 1
ATOM 2396 C C . VAL A 1 303 ? 7.605 -18.231 8.533 1.00 98.00 303 VAL A C 1
ATOM 2398 O O . VAL A 1 303 ? 7.151 -17.401 9.325 1.00 98.00 303 VAL A O 1
ATOM 2401 N N . GLY A 1 304 ? 7.032 -18.450 7.346 1.00 96.69 304 GLY A N 1
ATOM 2402 C CA . GLY A 1 304 ? 5.797 -17.816 6.892 1.00 96.69 304 GLY A CA 1
ATOM 2403 C C . GLY A 1 304 ? 5.934 -16.325 6.585 1.00 96.69 304 GLY A C 1
ATOM 2404 O O . GLY A 1 304 ? 4.950 -15.596 6.724 1.00 96.69 304 GLY A O 1
ATOM 2405 N N . VAL A 1 305 ? 7.131 -15.862 6.217 1.00 98.75 305 VAL A N 1
ATOM 2406 C CA . VAL A 1 305 ? 7.421 -14.479 5.811 1.00 98.75 305 VAL A CA 1
ATOM 2407 C C . VAL A 1 305 ? 7.702 -14.470 4.308 1.00 98.75 305 VAL A C 1
ATOM 2409 O O . VAL A 1 305 ? 8.647 -15.097 3.837 1.00 98.75 305 VAL A O 1
ATOM 2412 N N . ARG A 1 306 ? 6.863 -13.781 3.530 1.00 98.56 306 ARG A N 1
ATOM 2413 C CA . ARG A 1 306 ? 7.016 -13.674 2.071 1.00 98.56 306 ARG A CA 1
ATOM 2414 C C . ARG A 1 306 ? 8.069 -12.637 1.679 1.00 98.56 306 ARG A C 1
ATOM 2416 O O . ARG A 1 306 ? 8.320 -11.697 2.427 1.00 98.56 306 ARG A O 1
ATOM 2423 N N . ILE A 1 307 ? 8.655 -12.782 0.494 1.00 98.88 307 ILE A N 1
ATOM 2424 C CA . ILE A 1 307 ? 9.592 -11.806 -0.076 1.00 98.88 307 ILE A CA 1
ATOM 2425 C C . ILE A 1 307 ? 8.927 -11.085 -1.245 1.00 98.88 307 ILE A C 1
ATOM 2427 O O . ILE A 1 307 ? 8.401 -11.736 -2.149 1.00 98.88 307 ILE A O 1
ATOM 2431 N N . TYR A 1 308 ? 8.995 -9.756 -1.227 1.00 98.94 308 TYR A N 1
ATOM 2432 C CA . TYR A 1 308 ? 8.587 -8.873 -2.312 1.00 98.94 308 TYR A CA 1
ATOM 2433 C C . TYR A 1 308 ? 9.803 -8.088 -2.790 1.00 98.94 308 TYR A C 1
ATOM 2435 O O . TYR A 1 308 ? 10.483 -7.436 -1.999 1.00 98.94 308 TYR A O 1
ATOM 2443 N N . VAL A 1 309 ? 10.107 -8.159 -4.078 1.00 98.94 309 VAL A N 1
ATOM 2444 C CA . VAL A 1 309 ? 11.319 -7.534 -4.617 1.00 98.94 309 VAL A CA 1
ATOM 2445 C C . VAL A 1 309 ? 10.989 -6.154 -5.171 1.00 98.94 309 VAL A C 1
ATOM 2447 O O . VAL A 1 309 ? 10.032 -6.001 -5.928 1.00 98.94 309 VAL A O 1
ATOM 2450 N N . ASP A 1 310 ? 11.778 -5.147 -4.804 1.00 98.94 310 ASP A N 1
ATOM 2451 C CA . ASP A 1 310 ? 11.784 -3.860 -5.499 1.00 98.94 310 ASP A CA 1
ATOM 2452 C C . ASP A 1 310 ? 12.397 -4.032 -6.896 1.00 98.94 310 ASP A C 1
ATOM 2454 O O . ASP A 1 310 ? 13.531 -4.494 -7.030 1.00 98.94 310 ASP A O 1
ATOM 2458 N N . VAL A 1 311 ? 11.625 -3.744 -7.942 1.00 98.88 311 VAL A N 1
ATOM 2459 C CA . VAL A 1 311 ? 12.019 -3.978 -9.335 1.00 98.88 311 VAL A CA 1
ATOM 2460 C C . VAL A 1 311 ? 12.006 -2.688 -10.136 1.00 98.88 311 VAL A C 1
ATOM 2462 O O . VAL A 1 311 ? 11.001 -1.982 -10.203 1.00 98.88 311 VAL A O 1
ATOM 2465 N N . VAL A 1 312 ? 13.126 -2.431 -10.810 1.00 98.81 312 VAL A N 1
ATOM 2466 C CA . VAL A 1 312 ? 13.347 -1.234 -11.624 1.00 98.81 312 VAL A CA 1
ATOM 2467 C C . VAL A 1 312 ? 13.269 -1.618 -13.096 1.00 98.81 312 VAL A C 1
ATOM 2469 O O . VAL A 1 312 ? 14.169 -2.257 -13.641 1.00 98.81 312 VAL A O 1
ATOM 2472 N N . ILE A 1 313 ? 12.137 -1.287 -13.718 1.00 98.69 313 ILE A N 1
ATOM 2473 C CA . ILE A 1 313 ? 11.795 -1.716 -15.087 1.00 98.69 313 ILE A CA 1
ATOM 2474 C C . ILE A 1 313 ? 11.408 -0.551 -16.012 1.00 98.69 313 ILE A C 1
ATOM 2476 O O . ILE A 1 313 ? 11.155 -0.756 -17.200 1.00 98.69 313 ILE A O 1
ATOM 2480 N N . ASN A 1 314 ? 11.381 0.672 -15.474 1.00 98.75 314 ASN A N 1
ATOM 2481 C CA . ASN A 1 314 ? 11.156 1.889 -16.245 1.00 98.75 314 ASN A CA 1
ATOM 2482 C C . ASN A 1 314 ? 12.370 2.226 -17.122 1.00 98.75 314 ASN A C 1
ATOM 2484 O O . ASN A 1 314 ? 12.236 2.603 -18.279 1.00 98.75 314 ASN A O 1
ATOM 2488 N N . HIS A 1 315 ? 13.566 2.108 -16.555 1.00 98.81 315 HIS A N 1
ATOM 2489 C CA . HIS A 1 315 ? 14.802 2.614 -17.134 1.00 98.81 315 HIS A CA 1
ATOM 2490 C C . HIS A 1 315 ? 15.982 1.680 -16.836 1.00 98.81 315 HIS A C 1
ATOM 2492 O O . HIS A 1 315 ? 15.882 0.762 -16.020 1.00 98.81 315 HIS A O 1
ATOM 2498 N N . MET A 1 316 ? 17.113 1.946 -17.486 1.00 98.75 316 MET A N 1
ATOM 2499 C CA . MET A 1 316 ? 18.425 1.385 -17.151 1.00 98.75 316 MET A CA 1
ATOM 2500 C C . MET A 1 316 ? 19.330 2.497 -16.578 1.00 98.75 316 MET A C 1
ATOM 2502 O O . MET A 1 316 ? 18.847 3.554 -16.165 1.00 98.75 316 MET A O 1
ATOM 2506 N N . ALA A 1 317 ? 20.646 2.279 -16.513 1.00 98.19 317 ALA A N 1
ATOM 2507 C CA . ALA A 1 317 ? 21.595 3.256 -15.977 1.00 98.19 317 ALA A CA 1
ATOM 2508 C C . ALA A 1 317 ? 21.464 4.667 -16.584 1.00 98.19 317 ALA A C 1
ATOM 2510 O O . ALA A 1 317 ? 21.162 4.829 -17.770 1.00 98.19 317 ALA A O 1
ATOM 2511 N N . GLY A 1 318 ? 21.746 5.689 -15.769 1.00 96.44 318 GLY A N 1
ATOM 2512 C CA . GLY A 1 318 ? 21.715 7.092 -16.183 1.00 96.44 318 GLY A CA 1
ATOM 2513 C C . GLY A 1 318 ? 22.745 7.425 -17.252 1.00 96.44 318 GLY A C 1
ATOM 2514 O O . GLY A 1 318 ? 23.824 6.832 -17.272 1.00 96.44 318 GLY A O 1
ATOM 2515 N N . LEU A 1 319 ? 22.415 8.369 -18.135 1.00 95.00 319 LEU A N 1
ATOM 2516 C CA . LEU A 1 319 ? 23.299 8.857 -19.198 1.00 95.00 319 LEU A CA 1
ATOM 2517 C C . LEU A 1 319 ? 24.659 9.326 -18.652 1.00 95.00 319 LEU A C 1
ATOM 2519 O O . LEU A 1 319 ? 24.771 9.772 -17.510 1.00 95.00 319 LEU A O 1
ATOM 2523 N N . GLY A 1 320 ? 25.702 9.241 -19.483 1.00 94.56 320 GLY A N 1
ATOM 2524 C CA . GLY A 1 320 ? 27.056 9.664 -19.108 1.00 94.56 320 GLY A CA 1
ATOM 2525 C C . GLY A 1 320 ? 27.833 8.634 -18.286 1.00 94.56 320 GLY A C 1
ATOM 2526 O O . GLY A 1 320 ? 28.852 8.975 -17.687 1.00 94.56 320 GLY A O 1
ATOM 2527 N N . ARG A 1 321 ? 27.375 7.377 -18.243 1.00 94.75 321 ARG A N 1
ATOM 2528 C CA . ARG A 1 321 ? 27.962 6.320 -17.413 1.00 94.75 321 ARG A CA 1
ATOM 2529 C C . ARG A 1 321 ? 28.450 5.161 -18.266 1.00 94.75 321 ARG A C 1
ATOM 2531 O O . ARG A 1 321 ? 27.768 4.684 -19.163 1.00 94.75 321 ARG A O 1
ATOM 2538 N N . THR A 1 322 ? 29.633 4.665 -17.939 1.00 96.56 322 THR A N 1
ATOM 2539 C CA . THR A 1 322 ? 30.204 3.467 -18.552 1.00 96.56 322 THR A CA 1
ATOM 2540 C C . THR A 1 322 ? 31.025 2.715 -17.519 1.00 96.56 322 THR A C 1
ATOM 2542 O O . THR A 1 322 ? 31.569 3.311 -16.584 1.00 96.56 322 THR A O 1
ATOM 2545 N N . GLY A 1 323 ? 31.112 1.401 -17.669 1.00 96.38 323 GLY A N 1
ATOM 2546 C CA . GLY A 1 323 ? 31.924 0.564 -16.804 1.00 96.38 323 GLY A CA 1
ATOM 2547 C C . GLY A 1 323 ? 31.329 -0.820 -16.650 1.00 96.38 323 GLY A C 1
ATOM 2548 O O . GLY A 1 323 ? 30.762 -1.373 -17.591 1.00 96.38 323 GLY A O 1
ATOM 2549 N N . LYS A 1 324 ? 31.488 -1.386 -15.454 1.00 97.75 324 LYS A N 1
ATOM 2550 C CA . LYS A 1 324 ? 30.909 -2.674 -15.079 1.00 97.75 324 LYS A CA 1
ATOM 2551 C C . LYS A 1 324 ? 29.938 -2.494 -13.924 1.00 97.75 324 LYS A C 1
ATOM 2553 O O . LYS A 1 324 ? 30.215 -1.721 -13.007 1.00 97.75 324 LYS A O 1
ATOM 2558 N N . GLY A 1 325 ? 28.816 -3.201 -13.988 1.00 98.00 325 GLY A N 1
ATOM 2559 C CA . GLY A 1 325 ? 27.886 -3.294 -12.873 1.00 98.00 325 GLY A CA 1
ATOM 2560 C C . GLY A 1 325 ? 28.436 -4.148 -11.729 1.00 98.00 325 GLY A C 1
ATOM 2561 O O . GLY A 1 325 ? 29.507 -4.755 -11.827 1.00 98.00 325 GLY A O 1
ATOM 2562 N N . THR A 1 326 ? 27.675 -4.224 -10.642 1.00 98.25 326 THR A N 1
ATOM 2563 C CA . THR A 1 326 ? 27.980 -5.053 -9.462 1.00 98.25 326 THR A CA 1
ATOM 2564 C C . THR A 1 326 ? 28.151 -6.548 -9.767 1.00 98.25 326 THR A C 1
ATOM 2566 O O . THR A 1 326 ? 28.832 -7.244 -9.019 1.00 98.25 326 THR A O 1
ATOM 2569 N N . GLY A 1 327 ? 27.579 -7.041 -10.868 1.00 97.25 327 GLY A N 1
ATOM 2570 C CA . GLY A 1 327 ? 27.680 -8.419 -11.366 1.00 97.25 327 GLY A CA 1
ATOM 2571 C C . GLY A 1 327 ? 28.675 -8.598 -12.521 1.00 97.25 327 GLY A C 1
ATOM 2572 O O . GLY A 1 327 ? 28.688 -9.648 -13.170 1.00 97.25 327 GLY A O 1
ATOM 2573 N N . GLY A 1 328 ? 29.500 -7.584 -12.802 1.00 98.00 328 GLY A N 1
ATOM 2574 C CA . GLY A 1 328 ? 30.569 -7.616 -13.797 1.00 98.00 328 GLY A CA 1
ATOM 2575 C C . GLY A 1 328 ? 30.147 -7.408 -15.256 1.00 98.00 328 GLY A C 1
ATOM 2576 O O . GLY A 1 328 ? 31.025 -7.407 -16.125 1.00 98.00 328 GLY A O 1
ATOM 2577 N N . SER A 1 329 ? 28.859 -7.217 -15.555 1.00 98.56 329 SER A N 1
ATOM 2578 C CA . SER A 1 329 ? 28.386 -6.915 -16.911 1.00 98.56 329 SER A CA 1
ATOM 2579 C C . SER A 1 329 ? 28.854 -5.524 -17.329 1.00 98.56 329 SER A C 1
ATOM 2581 O O . SER A 1 329 ? 28.701 -4.563 -16.575 1.00 98.56 329 SER A O 1
ATOM 2583 N N . SER A 1 330 ? 29.430 -5.410 -18.526 1.00 98.31 330 SER A N 1
ATOM 2584 C CA . SER A 1 330 ? 29.784 -4.113 -19.102 1.00 98.31 330 SER A CA 1
ATOM 2585 C C . SER A 1 330 ? 28.539 -3.337 -19.522 1.00 98.31 330 SER A C 1
ATOM 2587 O O . SER A 1 330 ? 27.534 -3.947 -19.887 1.00 98.31 330 SER A O 1
ATOM 2589 N N . PHE A 1 331 ? 28.626 -2.010 -19.517 1.00 98.62 331 PHE A N 1
ATOM 2590 C CA . PHE A 1 331 ? 27.612 -1.129 -20.088 1.00 98.62 331 PHE A CA 1
ATOM 2591 C C . PHE A 1 331 ? 28.208 0.209 -20.537 1.00 98.62 331 PHE A C 1
ATOM 2593 O O . PHE A 1 331 ? 29.241 0.657 -20.025 1.00 98.62 331 PHE A O 1
ATOM 2600 N N . ASP A 1 332 ? 27.514 0.856 -21.463 1.00 98.38 332 ASP A N 1
ATOM 2601 C CA . ASP A 1 332 ? 27.716 2.246 -21.859 1.00 98.38 332 ASP A CA 1
ATOM 2602 C C . ASP A 1 332 ? 26.342 2.891 -22.061 1.00 98.38 332 ASP A C 1
ATOM 2604 O O . ASP A 1 332 ? 25.680 2.703 -23.085 1.00 98.38 332 ASP A O 1
ATOM 2608 N N . SER A 1 333 ? 25.884 3.633 -21.053 1.00 97.31 333 SER A N 1
ATOM 2609 C CA . SER A 1 333 ? 24.541 4.212 -21.048 1.00 97.31 333 SER A CA 1
ATOM 2610 C C . SER A 1 333 ? 24.386 5.349 -22.054 1.00 97.31 333 SER A C 1
ATOM 2612 O O . SER A 1 333 ? 23.288 5.550 -22.565 1.00 97.31 333 SER A O 1
ATOM 2614 N N . SER A 1 334 ? 25.467 6.056 -22.399 1.00 95.88 334 SER A N 1
ATOM 2615 C CA . SER A 1 334 ? 25.439 7.107 -23.426 1.00 95.88 334 SER A CA 1
ATOM 2616 C C . SER A 1 334 ? 25.165 6.527 -24.815 1.00 95.88 334 SER A C 1
ATOM 2618 O O . SER A 1 334 ? 24.513 7.169 -25.637 1.00 95.88 334 SER A O 1
ATOM 2620 N N . ASN A 1 335 ? 25.619 5.294 -25.049 1.00 97.12 335 ASN A N 1
ATOM 2621 C CA . ASN A 1 335 ? 25.364 4.530 -26.268 1.00 97.12 335 ASN A CA 1
ATOM 2622 C C . ASN A 1 335 ? 24.176 3.558 -26.145 1.00 97.12 335 ASN A C 1
ATOM 2624 O O . ASN A 1 335 ? 23.886 2.825 -27.092 1.00 97.12 335 ASN A O 1
ATOM 2628 N N . TYR A 1 336 ? 23.448 3.585 -25.020 1.00 97.75 336 TYR A N 1
ATOM 2629 C CA . TYR A 1 336 ? 22.321 2.693 -24.724 1.00 97.75 336 TYR A CA 1
ATOM 2630 C C . TYR A 1 336 ? 22.698 1.204 -24.792 1.00 97.75 336 TYR A C 1
ATOM 2632 O O . TYR A 1 336 ? 21.845 0.366 -25.080 1.00 97.75 336 TYR A O 1
ATOM 2640 N N . ASP A 1 337 ? 23.970 0.877 -24.557 1.00 98.31 337 ASP A N 1
ATOM 2641 C CA . ASP A 1 337 ? 24.516 -0.470 -24.691 1.00 98.31 337 ASP A CA 1
ATOM 2642 C C . ASP A 1 337 ? 24.532 -1.183 -23.335 1.00 98.31 337 ASP A C 1
ATOM 2644 O O . ASP A 1 337 ? 25.315 -0.860 -22.435 1.00 98.31 337 ASP A O 1
ATOM 2648 N N . PHE A 1 338 ? 23.644 -2.168 -23.195 1.00 98.75 338 PHE A N 1
ATOM 2649 C CA . PHE A 1 338 ? 23.473 -2.986 -21.995 1.00 98.75 338 PHE A CA 1
ATOM 2650 C C . PHE A 1 338 ? 23.520 -4.475 -22.372 1.00 98.75 338 PHE A C 1
ATOM 2652 O O . PHE A 1 338 ? 22.493 -5.169 -22.326 1.00 98.75 338 PHE A O 1
ATOM 2659 N N . PRO A 1 339 ? 24.700 -5.008 -22.741 1.00 98.25 339 PRO A N 1
ATOM 2660 C CA . PRO A 1 339 ? 24.859 -6.373 -23.245 1.00 98.25 339 PRO A CA 1
ATOM 2661 C C . PRO A 1 339 ? 24.480 -7.454 -22.223 1.00 98.25 339 PRO A C 1
ATOM 2663 O O . PRO A 1 339 ? 24.234 -8.596 -22.602 1.00 98.25 339 PRO A O 1
ATOM 2666 N N . GLY A 1 340 ? 24.390 -7.110 -20.933 1.00 97.62 340 GLY A N 1
ATOM 2667 C CA . GLY A 1 340 ? 23.916 -8.013 -19.882 1.00 97.62 340 GLY A CA 1
ATOM 2668 C C . GLY A 1 340 ? 22.437 -8.421 -20.002 1.00 97.62 340 GLY A C 1
ATOM 2669 O O . GLY A 1 340 ? 22.067 -9.455 -19.450 1.00 97.62 340 GLY A O 1
ATOM 2670 N N . VAL A 1 341 ? 21.600 -7.659 -20.727 1.00 98.38 341 VAL A N 1
ATOM 2671 C CA . VAL A 1 341 ? 20.179 -7.995 -21.013 1.00 98.38 341 VAL A CA 1
ATOM 2672 C C . VAL A 1 341 ? 19.926 -8.379 -22.478 1.00 98.38 341 VAL A C 1
ATOM 2674 O O . VAL A 1 341 ? 18.922 -9.032 -22.790 1.00 98.38 341 VAL A O 1
ATOM 2677 N N . PRO A 1 342 ? 20.954 -8.333 -23.326 1.00 97.50 342 PRO A N 1
ATOM 2678 C CA . PRO A 1 342 ? 21.188 -7.327 -24.382 1.00 97.50 342 PRO A CA 1
ATOM 2679 C C . PRO A 1 342 ? 20.048 -6.338 -24.687 1.00 97.50 342 PRO A C 1
ATOM 2681 O O . PRO A 1 342 ? 19.144 -6.647 -25.471 1.00 97.50 342 PRO A O 1
ATOM 2684 N N . PHE A 1 343 ? 20.149 -5.123 -24.141 1.00 98.75 343 PHE A N 1
ATOM 2685 C CA . PHE A 1 343 ? 19.483 -3.938 -24.689 1.00 98.75 343 PHE A CA 1
ATOM 2686 C C . PHE A 1 343 ? 20.483 -3.056 -25.440 1.00 98.75 343 PHE A C 1
ATOM 2688 O O . PHE A 1 343 ? 21.681 -3.072 -25.182 1.00 98.75 343 PHE A O 1
ATOM 2695 N N . SER A 1 344 ? 19.944 -2.316 -26.397 1.00 98.31 344 SER A N 1
ATOM 2696 C CA . SER A 1 344 ? 20.620 -1.422 -27.337 1.00 98.31 344 SER A CA 1
ATOM 2697 C C . SER A 1 344 ? 19.647 -0.291 -27.671 1.00 98.31 344 SER A C 1
ATOM 2699 O O . SER A 1 344 ? 18.458 -0.417 -27.359 1.00 98.31 344 SER A O 1
ATOM 2701 N N . ARG A 1 345 ? 20.102 0.777 -28.338 1.00 97.38 345 ARG A N 1
ATOM 2702 C CA . ARG A 1 345 ? 19.319 2.002 -28.602 1.00 97.38 345 ARG A CA 1
ATOM 2703 C C . ARG A 1 345 ? 17.852 1.787 -29.003 1.00 97.38 345 ARG A C 1
ATOM 2705 O O . ARG A 1 345 ? 16.993 2.498 -28.502 1.00 97.38 345 ARG A O 1
ATOM 2712 N N . GLN A 1 346 ? 17.560 0.804 -29.854 1.00 97.25 346 GLN A N 1
ATOM 2713 C CA . GLN A 1 346 ? 16.204 0.533 -30.351 1.00 97.25 346 GLN A CA 1
ATOM 2714 C C . GLN A 1 346 ? 15.196 0.137 -29.260 1.00 97.25 346 GLN A C 1
ATOM 2716 O O . GLN A 1 346 ? 14.001 0.182 -29.509 1.00 97.25 346 GLN A O 1
ATOM 2721 N N . HIS A 1 347 ? 15.658 -0.286 -28.082 1.00 98.50 347 HIS A N 1
ATOM 2722 C CA . HIS A 1 347 ? 14.824 -0.764 -26.974 1.00 98.50 347 HIS A CA 1
ATOM 2723 C C . HIS A 1 347 ? 14.429 0.348 -25.989 1.00 98.50 347 HIS A C 1
ATOM 2725 O O . HIS A 1 347 ? 13.791 0.064 -24.977 1.00 98.50 347 HIS A O 1
ATOM 2731 N N . PHE A 1 348 ? 14.824 1.590 -26.265 1.00 98.38 348 PHE A N 1
ATOM 2732 C CA . PHE A 1 348 ? 14.572 2.764 -25.434 1.00 98.38 348 PHE A CA 1
ATOM 2733 C C . PHE A 1 348 ? 13.631 3.734 -26.150 1.00 98.38 348 PHE A C 1
ATOM 2735 O O . PHE A 1 348 ? 13.484 3.689 -27.376 1.00 98.38 348 PHE A O 1
ATOM 2742 N N . ASN A 1 349 ? 12.972 4.611 -25.395 1.00 96.00 349 ASN A N 1
ATOM 2743 C CA . ASN A 1 349 ? 12.146 5.650 -25.988 1.00 96.00 349 ASN A CA 1
ATOM 2744 C C . ASN A 1 349 ? 13.015 6.636 -26.787 1.00 96.00 349 ASN A C 1
ATOM 2746 O O . ASN A 1 349 ? 14.054 7.129 -26.340 1.00 96.00 349 ASN A O 1
ATOM 2750 N N . ASP A 1 350 ? 12.581 6.906 -28.017 1.00 87.38 350 ASP A N 1
ATOM 2751 C CA . ASP A 1 350 ? 13.237 7.857 -28.902 1.00 87.38 350 ASP A CA 1
ATOM 2752 C C . ASP A 1 350 ? 12.815 9.290 -28.606 1.00 87.38 350 ASP A C 1
ATOM 2754 O O . ASP A 1 350 ? 11.729 9.550 -28.083 1.00 87.38 350 ASP A O 1
ATOM 2758 N N . LYS A 1 351 ? 13.668 10.237 -29.012 1.00 84.44 351 LYS A N 1
ATOM 2759 C CA . LYS A 1 351 ? 13.464 11.669 -28.775 1.00 84.44 351 LYS A CA 1
ATOM 2760 C C . LYS A 1 351 ? 12.118 12.175 -29.305 1.00 84.44 351 LYS A C 1
ATOM 2762 O O . LYS A 1 351 ? 11.551 13.078 -28.696 1.00 84.44 351 LYS A O 1
ATOM 2767 N N . ASP A 1 352 ? 11.601 11.585 -30.380 1.00 88.81 352 ASP A N 1
ATOM 2768 C CA . ASP A 1 352 ? 10.328 11.970 -31.007 1.00 88.81 352 ASP A CA 1
ATOM 2769 C C . ASP A 1 352 ? 9.099 11.627 -30.151 1.00 88.81 352 ASP A C 1
ATOM 2771 O O . ASP A 1 352 ? 8.031 12.204 -30.333 1.00 88.81 352 ASP A O 1
ATOM 2775 N N . LYS A 1 353 ? 9.238 10.690 -29.207 1.00 90.19 353 LYS A N 1
ATOM 2776 C CA . LYS A 1 353 ? 8.162 10.264 -28.296 1.00 90.19 353 LYS A CA 1
ATOM 2777 C C . LYS A 1 353 ? 8.118 11.110 -27.023 1.00 90.19 353 LYS A C 1
ATOM 2779 O O . LYS A 1 353 ? 7.087 11.160 -26.353 1.00 90.19 353 LYS A O 1
ATOM 2784 N N . CYS A 1 354 ? 9.236 11.759 -26.705 1.00 94.25 354 CYS A N 1
ATOM 2785 C CA . CYS A 1 354 ? 9.384 12.653 -25.573 1.00 94.25 354 CYS A CA 1
ATOM 2786 C C . CYS A 1 354 ? 9.118 14.110 -26.005 1.00 94.25 354 CYS A C 1
ATOM 2788 O O . CYS A 1 354 ? 9.900 14.675 -26.781 1.00 94.25 354 CYS A O 1
ATOM 2790 N N . PRO A 1 355 ? 8.052 14.756 -25.497 1.00 94.31 355 PRO A N 1
ATOM 2791 C CA . PRO A 1 355 ? 7.694 16.116 -25.899 1.00 94.31 355 PRO A CA 1
ATOM 2792 C C . PRO A 1 355 ? 8.673 17.196 -25.410 1.00 94.31 355 PRO A C 1
ATOM 2794 O O . PRO A 1 355 ? 8.645 18.310 -25.930 1.00 94.31 355 PRO A O 1
ATOM 2797 N N . SER A 1 356 ? 9.544 16.914 -24.434 1.00 94.44 356 SER A N 1
ATOM 2798 C CA . SER A 1 356 ? 10.519 17.902 -23.960 1.00 94.44 356 SER A CA 1
ATOM 2799 C C . SER A 1 356 ? 11.685 18.080 -24.931 1.00 94.44 356 SER A C 1
ATOM 2801 O O . SER A 1 356 ? 12.111 17.143 -25.605 1.00 94.44 356 SER A O 1
ATOM 2803 N N . HIS A 1 357 ? 12.228 19.297 -25.008 1.00 91.38 357 HIS A N 1
ATOM 2804 C CA . HIS A 1 357 ? 13.355 19.611 -25.890 1.00 91.38 357 HIS A CA 1
ATOM 2805 C C . HIS A 1 357 ? 14.655 18.907 -25.461 1.00 91.38 357 HIS A C 1
ATOM 2807 O O . HIS A 1 357 ? 15.392 18.401 -26.302 1.00 91.38 357 HIS A O 1
ATOM 2813 N N . ASP A 1 358 ? 14.918 18.852 -24.157 1.00 90.62 358 ASP A N 1
ATOM 2814 C CA . ASP A 1 358 ? 16.112 18.258 -23.542 1.00 90.62 358 ASP A CA 1
ATOM 2815 C C . ASP A 1 358 ? 16.022 16.733 -23.351 1.00 90.62 358 ASP A C 1
ATOM 2817 O O . ASP A 1 358 ? 16.996 16.108 -22.936 1.00 90.62 358 ASP A O 1
ATOM 2821 N N . GLY A 1 359 ? 14.874 16.123 -23.664 1.00 92.44 359 GLY A N 1
ATOM 2822 C CA . GLY A 1 359 ? 14.637 14.692 -23.477 1.00 92.44 359 GLY A CA 1
ATOM 2823 C C . GLY A 1 359 ? 14.307 14.299 -22.034 1.00 92.44 359 GLY A C 1
ATOM 2824 O O . GLY A 1 359 ? 14.070 13.121 -21.776 1.00 92.44 359 GLY A O 1
ATOM 2825 N N . MET A 1 360 ? 14.276 15.255 -21.102 1.00 95.44 360 MET A N 1
ATOM 2826 C CA . MET A 1 360 ? 14.059 15.015 -19.675 1.00 95.44 360 MET A CA 1
ATOM 2827 C C . MET A 1 360 ? 12.595 15.198 -19.286 1.00 95.44 360 MET A C 1
ATOM 2829 O O . MET A 1 360 ? 11.855 15.942 -19.935 1.00 95.44 360 MET A O 1
ATOM 2833 N N . VAL A 1 361 ? 12.181 14.559 -18.192 1.00 95.81 361 VAL A N 1
ATOM 2834 C CA . VAL A 1 361 ? 10.905 14.891 -17.546 1.00 95.81 361 VAL A CA 1
ATOM 2835 C C . VAL A 1 361 ? 11.011 16.290 -16.937 1.00 95.81 361 VAL A C 1
ATOM 2837 O O . VAL A 1 361 ? 11.777 16.515 -16.001 1.00 95.81 361 VAL A O 1
ATOM 2840 N N . ASN A 1 362 ? 10.228 17.230 -17.455 1.00 94.94 362 ASN A N 1
ATOM 2841 C CA . ASN A 1 362 ? 10.195 18.622 -16.992 1.00 94.94 362 ASN A CA 1
ATOM 2842 C C . ASN A 1 362 ? 8.785 19.232 -16.966 1.00 94.94 362 ASN A C 1
ATOM 2844 O O . ASN A 1 362 ? 8.623 20.379 -16.554 1.00 94.94 362 ASN A O 1
ATOM 2848 N N . ASN A 1 363 ? 7.756 18.466 -17.340 1.00 94.88 363 ASN A N 1
ATOM 2849 C CA . ASN A 1 363 ? 6.363 18.878 -17.227 1.00 94.88 363 ASN A CA 1
ATOM 2850 C C . ASN A 1 363 ? 5.490 17.737 -16.683 1.00 94.88 363 ASN A C 1
ATOM 2852 O O . ASN A 1 363 ? 4.978 16.911 -17.435 1.00 94.88 363 ASN A O 1
ATOM 2856 N N . TYR A 1 364 ? 5.255 17.734 -15.369 1.00 94.69 364 TYR A N 1
ATOM 2857 C CA . TYR A 1 364 ? 4.390 16.749 -14.704 1.00 94.69 364 TYR A CA 1
ATOM 2858 C C . TYR A 1 364 ? 2.885 16.930 -14.990 1.00 94.69 364 TYR A C 1
ATOM 2860 O O . TYR A 1 364 ? 2.074 16.089 -14.589 1.00 94.69 364 TYR A O 1
ATOM 2868 N N . GLY A 1 365 ? 2.504 18.001 -15.695 1.00 96.06 365 GLY A N 1
ATOM 2869 C CA . GLY A 1 365 ? 1.155 18.225 -16.214 1.00 96.06 365 GLY A CA 1
ATOM 2870 C C . GLY A 1 365 ? 0.875 17.538 -17.556 1.00 96.06 365 GLY A C 1
ATOM 2871 O O . GLY A 1 365 ? -0.267 17.562 -18.007 1.00 96.06 365 GLY A O 1
ATOM 2872 N N . ASP A 1 366 ? 1.876 16.921 -18.193 1.00 96.38 366 ASP A N 1
ATOM 2873 C CA . ASP A 1 366 ? 1.725 16.200 -19.463 1.00 96.38 366 ASP A CA 1
ATOM 2874 C C . ASP A 1 366 ? 2.068 14.707 -19.294 1.00 96.38 366 ASP A C 1
ATOM 2876 O O . ASP A 1 366 ? 3.239 14.360 -19.107 1.00 96.38 366 ASP A O 1
ATOM 2880 N N . PRO A 1 367 ? 1.081 13.795 -19.404 1.00 96.69 367 PRO A N 1
ATOM 2881 C CA . PRO A 1 367 ? 1.316 12.356 -19.325 1.00 96.69 367 PRO A CA 1
ATOM 2882 C C . PRO A 1 367 ? 2.368 11.821 -20.306 1.00 96.69 367 PRO A C 1
ATOM 2884 O O . PRO A 1 367 ? 3.088 10.888 -19.959 1.00 96.69 367 PRO A O 1
ATOM 2887 N N . ASN A 1 368 ? 2.492 12.400 -21.507 1.00 96.25 368 ASN A N 1
ATOM 2888 C CA . ASN A 1 368 ? 3.492 11.959 -22.486 1.00 96.25 368 ASN A CA 1
ATOM 2889 C C . ASN A 1 368 ? 4.906 12.364 -22.067 1.00 96.25 368 ASN A C 1
ATOM 2891 O O . ASN A 1 368 ? 5.848 11.607 -22.278 1.00 96.25 368 ASN A O 1
ATOM 2895 N N . ASN A 1 369 ? 5.056 13.538 -21.450 1.00 96.94 369 ASN A N 1
ATOM 2896 C CA . ASN A 1 369 ? 6.322 13.968 -20.866 1.00 96.94 369 ASN A CA 1
ATOM 2897 C C . ASN A 1 369 ? 6.724 13.024 -19.728 1.00 96.94 369 ASN A C 1
ATOM 2899 O O . ASN A 1 369 ? 7.826 12.492 -19.731 1.00 96.94 369 ASN A O 1
ATOM 2903 N N . VAL A 1 370 ? 5.800 12.744 -18.806 1.00 97.69 370 VAL A N 1
ATOM 2904 C CA . VAL A 1 370 ? 6.069 11.902 -17.631 1.00 97.69 370 VAL A CA 1
ATOM 2905 C C . VAL A 1 370 ? 6.420 10.459 -18.007 1.00 97.69 370 VAL A C 1
ATOM 2907 O O . VAL A 1 370 ? 7.279 9.883 -17.343 1.00 97.69 370 VAL A O 1
ATOM 2910 N N . ARG A 1 371 ? 5.773 9.888 -19.036 1.00 97.75 371 ARG A N 1
ATOM 2911 C CA . ARG A 1 371 ? 5.882 8.458 -19.384 1.00 97.75 371 ARG A CA 1
ATOM 2912 C C . ARG A 1 371 ? 6.830 8.106 -20.535 1.00 97.75 371 ARG A C 1
ATOM 2914 O O . ARG A 1 371 ? 7.065 6.927 -20.763 1.00 97.75 371 ARG A O 1
ATOM 2921 N N . ASN A 1 372 ? 7.304 9.090 -21.304 1.00 97.19 372 ASN A N 1
ATOM 2922 C CA . ASN A 1 372 ? 8.170 8.832 -22.466 1.00 97.19 372 ASN A CA 1
ATOM 2923 C C . ASN A 1 372 ? 9.507 9.594 -22.423 1.00 97.19 372 ASN A C 1
ATOM 2925 O O . ASN A 1 372 ? 10.312 9.440 -23.344 1.00 97.19 372 ASN A O 1
ATOM 2929 N N . CYS A 1 373 ? 9.726 10.467 -21.433 1.00 97.50 373 CYS A N 1
ATOM 2930 C CA . CYS A 1 373 ? 10.975 11.212 -21.264 1.00 97.50 373 CYS A CA 1
ATOM 2931 C C . CYS A 1 373 ? 11.839 10.627 -20.144 1.00 97.50 373 CYS A C 1
ATOM 2933 O O . CYS A 1 373 ? 11.368 9.907 -19.270 1.00 97.50 373 CYS A O 1
ATOM 2935 N N . PHE A 1 374 ? 13.118 10.995 -20.135 1.00 96.00 374 PHE A N 1
ATOM 2936 C CA . PHE A 1 374 ? 14.093 10.484 -19.180 1.00 96.00 374 PHE A CA 1
ATOM 2937 C C . PHE A 1 374 ? 13.870 11.093 -17.796 1.00 96.00 374 PHE A C 1
ATOM 2939 O O . PHE A 1 374 ? 14.110 12.285 -17.566 1.00 96.00 374 PHE A O 1
ATOM 2946 N N . LEU A 1 375 ? 13.424 10.266 -16.850 1.00 96.19 375 LEU A N 1
ATOM 2947 C CA . LEU A 1 375 ? 13.363 10.628 -15.439 1.00 96.19 375 LEU A CA 1
ATOM 2948 C C . LEU A 1 375 ? 14.788 10.894 -14.940 1.00 96.19 375 LEU A C 1
ATOM 2950 O O . LEU A 1 375 ? 15.597 9.976 -14.880 1.00 96.19 375 LEU A O 1
ATOM 2954 N N . VAL A 1 376 ? 15.108 12.154 -14.628 1.00 93.38 376 VAL A N 1
ATOM 2955 C CA . VAL A 1 376 ? 16.429 12.607 -14.136 1.00 93.38 376 VAL A CA 1
ATOM 2956 C C . VAL A 1 376 ? 17.633 12.081 -14.942 1.00 93.38 376 VAL A C 1
ATOM 2958 O O . VAL A 1 376 ? 18.714 11.858 -14.402 1.00 93.38 376 VAL A O 1
ATOM 2961 N N . GLY A 1 377 ? 17.460 11.888 -16.254 1.00 93.94 377 GLY A N 1
ATOM 2962 C CA . GLY A 1 377 ? 18.514 11.398 -17.151 1.00 93.94 377 GLY A CA 1
ATOM 296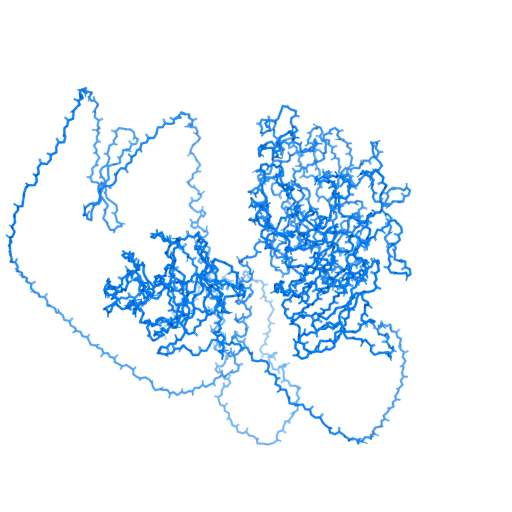3 C C . GLY A 1 377 ? 18.726 9.883 -17.149 1.00 93.94 377 GLY A C 1
ATOM 2964 O O . GLY A 1 377 ? 19.737 9.413 -17.677 1.00 93.94 377 GLY A O 1
ATOM 2965 N N . LEU A 1 378 ? 17.798 9.114 -16.578 1.00 97.44 378 LEU A N 1
ATOM 2966 C CA . LEU A 1 378 ? 17.783 7.652 -16.633 1.00 97.44 378 LEU A CA 1
ATOM 2967 C C . LEU A 1 378 ? 17.313 7.175 -18.013 1.00 97.44 378 LEU A C 1
ATOM 2969 O O . LEU A 1 378 ? 16.358 7.713 -18.571 1.00 97.44 378 LEU A O 1
ATOM 2973 N N . THR A 1 379 ? 18.010 6.188 -18.584 1.00 97.38 379 THR A N 1
ATOM 2974 C CA . THR A 1 379 ? 17.741 5.714 -19.952 1.00 97.38 379 THR A CA 1
ATOM 2975 C C . THR A 1 379 ? 16.412 4.960 -20.008 1.00 97.38 379 THR A C 1
ATOM 2977 O O . THR A 1 379 ? 16.310 3.827 -19.547 1.00 97.38 379 THR A O 1
ATOM 2980 N N . ASP A 1 380 ? 15.385 5.605 -20.557 1.00 98.19 380 ASP A N 1
ATOM 2981 C CA . ASP A 1 380 ? 13.985 5.172 -20.468 1.00 98.19 380 ASP A CA 1
ATOM 2982 C C . ASP A 1 380 ? 13.641 4.071 -21.484 1.00 98.19 380 ASP A C 1
ATOM 2984 O O . ASP A 1 380 ? 13.805 4.249 -22.695 1.00 98.19 380 ASP A O 1
ATOM 2988 N N . LEU A 1 381 ? 13.229 2.902 -20.990 1.00 98.69 381 LEU A N 1
ATOM 2989 C CA . LEU A 1 381 ? 12.936 1.725 -21.808 1.00 98.69 381 LEU A CA 1
ATOM 2990 C C . LEU A 1 381 ? 11.625 1.909 -22.579 1.00 98.69 381 LEU A C 1
ATOM 2992 O O . LEU A 1 381 ? 10.675 2.502 -22.091 1.00 98.69 381 LEU A O 1
ATOM 2996 N N . ASP A 1 382 ? 11.534 1.328 -23.774 1.00 98.19 382 ASP A N 1
ATOM 2997 C CA . ASP A 1 382 ? 10.299 1.312 -24.555 1.00 98.19 382 ASP A CA 1
ATOM 2998 C C . ASP A 1 382 ? 9.494 0.036 -24.271 1.00 98.19 382 ASP A C 1
ATOM 3000 O O . ASP A 1 382 ? 9.559 -0.952 -25.013 1.00 98.19 382 ASP A O 1
ATOM 3004 N N . GLN A 1 383 ? 8.702 0.044 -23.195 1.00 98.06 383 GLN A N 1
ATOM 3005 C CA . GLN A 1 383 ? 7.918 -1.126 -22.782 1.00 98.06 383 GLN A CA 1
ATOM 3006 C C . GLN A 1 383 ? 6.751 -1.443 -23.724 1.00 98.06 383 GLN A C 1
ATOM 3008 O O . GLN A 1 383 ? 6.064 -2.437 -23.501 1.00 98.06 383 GLN A O 1
ATOM 3013 N N . ARG A 1 384 ? 6.529 -0.689 -24.811 1.00 96.25 384 ARG A N 1
ATOM 3014 C CA . ARG A 1 384 ? 5.555 -1.077 -25.849 1.00 96.25 384 ARG A CA 1
ATOM 3015 C C . ARG A 1 384 ? 6.056 -2.246 -26.690 1.00 96.25 384 ARG A C 1
ATOM 3017 O O . ARG A 1 384 ? 5.257 -2.967 -27.292 1.00 96.25 384 ARG A O 1
ATOM 3024 N N . GLN A 1 385 ? 7.372 -2.442 -26.730 1.00 98.19 385 GLN A N 1
ATOM 3025 C CA . GLN A 1 385 ? 8.007 -3.490 -27.514 1.00 98.19 385 GLN A CA 1
ATOM 3026 C C . GLN A 1 385 ? 7.911 -4.841 -26.812 1.00 98.19 385 GLN A C 1
ATOM 3028 O O . GLN A 1 385 ? 8.309 -5.002 -25.658 1.00 98.19 385 GLN A O 1
ATOM 3033 N N . GLU A 1 386 ? 7.455 -5.855 -27.546 1.00 98.25 386 GLU A N 1
ATOM 3034 C CA . GLU A 1 386 ? 7.358 -7.226 -27.041 1.00 98.25 386 GLU A CA 1
ATOM 3035 C C . GLU A 1 386 ? 8.708 -7.755 -26.524 1.00 98.25 386 GLU A C 1
ATOM 3037 O O . GLU A 1 386 ? 8.747 -8.427 -25.496 1.00 98.25 386 GLU A O 1
ATOM 3042 N N . TYR A 1 387 ? 9.822 -7.413 -27.181 1.00 98.69 387 TYR A N 1
ATOM 3043 C CA . TYR A 1 387 ? 11.158 -7.814 -26.732 1.00 98.69 387 TYR A CA 1
ATOM 3044 C C . TYR A 1 387 ? 11.479 -7.288 -25.325 1.00 98.69 387 TYR A C 1
ATOM 3046 O O . TYR A 1 387 ? 11.898 -8.062 -24.465 1.00 98.69 387 TYR A O 1
ATOM 3054 N N . VAL A 1 388 ? 11.227 -6.000 -25.070 1.00 98.81 388 VAL A N 1
ATOM 3055 C CA . VAL A 1 388 ? 11.449 -5.369 -23.759 1.00 98.81 388 VAL A CA 1
ATOM 3056 C C . VAL A 1 388 ? 10.557 -6.021 -22.702 1.00 98.81 388 VAL A C 1
ATOM 3058 O O . VAL A 1 388 ? 11.058 -6.474 -21.671 1.00 98.81 388 VAL A O 1
ATOM 3061 N N . ARG A 1 389 ? 9.258 -6.184 -22.996 1.00 98.81 389 ARG A N 1
ATOM 3062 C CA . ARG A 1 389 ? 8.307 -6.846 -22.085 1.00 98.81 389 ARG A CA 1
ATOM 3063 C C . ARG A 1 389 ? 8.729 -8.274 -21.737 1.00 98.81 389 ARG A C 1
ATOM 3065 O O . ARG A 1 389 ? 8.683 -8.651 -20.572 1.00 98.81 389 ARG A O 1
ATOM 3072 N N . ASN A 1 390 ? 9.179 -9.056 -22.720 1.00 98.81 390 ASN A N 1
ATOM 3073 C CA . ASN A 1 390 ? 9.624 -10.435 -22.511 1.00 98.81 390 ASN A CA 1
ATOM 3074 C C . ASN A 1 390 ? 10.910 -10.520 -21.677 1.00 98.81 390 ASN A C 1
ATOM 3076 O O . ASN A 1 390 ? 11.048 -11.440 -20.872 1.00 98.81 390 ASN A O 1
ATOM 3080 N N . LYS A 1 391 ? 11.847 -9.575 -21.828 1.00 98.81 391 LYS A N 1
ATOM 3081 C CA . LYS A 1 391 ? 13.058 -9.520 -20.991 1.00 98.81 391 LYS A CA 1
ATOM 3082 C C . LYS A 1 391 ? 12.725 -9.218 -19.534 1.00 98.81 391 LYS A C 1
ATOM 3084 O O . LYS A 1 391 ? 13.220 -9.915 -18.650 1.00 98.81 391 LYS A O 1
ATOM 3089 N N . ILE A 1 392 ? 11.840 -8.250 -19.298 1.00 98.88 392 ILE A N 1
ATOM 3090 C CA . ILE A 1 392 ? 11.367 -7.906 -17.953 1.00 98.88 392 ILE A CA 1
ATOM 3091 C C . ILE A 1 392 ? 10.577 -9.074 -17.341 1.00 98.88 392 ILE A C 1
ATOM 3093 O O . ILE A 1 392 ? 10.855 -9.494 -16.221 1.00 98.88 392 ILE A O 1
ATOM 3097 N N . ALA A 1 393 ? 9.637 -9.662 -18.083 1.00 98.81 393 ALA A N 1
ATOM 3098 C CA . ALA A 1 393 ? 8.869 -10.810 -17.606 1.00 98.81 393 ALA A CA 1
ATOM 3099 C C . ALA A 1 393 ? 9.757 -12.035 -17.335 1.00 98.81 393 ALA A C 1
ATOM 3101 O O . ALA A 1 393 ? 9.508 -12.780 -16.392 1.00 98.81 393 ALA A O 1
ATOM 3102 N N . GLY A 1 394 ? 10.819 -12.237 -18.123 1.00 98.88 394 GLY A N 1
ATOM 3103 C CA . GLY A 1 394 ? 11.831 -13.263 -17.869 1.00 98.88 394 GLY A CA 1
ATOM 3104 C C . GLY A 1 394 ? 12.533 -13.070 -16.523 1.00 98.88 394 GLY A C 1
ATOM 3105 O O . GLY A 1 394 ? 12.685 -14.034 -15.776 1.00 98.88 394 GLY A O 1
ATOM 3106 N N . PHE A 1 395 ? 12.884 -11.828 -16.181 1.00 98.88 395 PHE A N 1
ATOM 3107 C CA . PHE A 1 395 ? 13.436 -11.481 -14.871 1.00 98.88 395 PHE A CA 1
ATOM 3108 C C . PHE A 1 395 ? 12.438 -11.746 -13.732 1.00 98.88 395 PHE A C 1
ATOM 3110 O O . PHE A 1 395 ? 12.789 -12.412 -12.759 1.00 98.88 395 PHE A O 1
ATOM 3117 N N . PHE A 1 396 ? 11.178 -11.324 -13.874 1.00 98.88 396 PHE A N 1
ATOM 3118 C CA . PHE A 1 396 ? 10.136 -11.608 -12.876 1.00 98.88 396 PHE A CA 1
ATOM 3119 C C . PHE A 1 396 ? 9.919 -13.108 -12.687 1.00 98.88 396 PHE A C 1
ATOM 3121 O O . PHE A 1 396 ? 9.866 -13.590 -11.561 1.00 98.88 396 PHE A O 1
ATOM 3128 N N . ASN A 1 397 ? 9.851 -13.863 -13.782 1.00 98.88 397 ASN A N 1
ATOM 3129 C CA . ASN A 1 397 ? 9.663 -15.309 -13.740 1.00 98.88 397 ASN A CA 1
ATOM 3130 C C . ASN A 1 397 ? 10.834 -16.032 -13.081 1.00 98.88 397 ASN A C 1
ATOM 3132 O O . ASN A 1 397 ? 10.602 -16.992 -12.356 1.00 98.88 397 ASN A O 1
ATOM 3136 N N . HIS A 1 398 ? 12.062 -15.558 -13.285 1.00 98.81 398 HIS A N 1
ATOM 3137 C CA . HIS A 1 398 ? 13.223 -16.093 -12.586 1.00 98.81 398 HIS A CA 1
ATOM 3138 C C . HIS A 1 398 ? 13.144 -15.835 -11.072 1.00 98.81 398 HIS A C 1
ATOM 3140 O O . HIS A 1 398 ? 13.369 -16.751 -10.287 1.00 98.81 398 HIS A O 1
ATOM 3146 N N . LEU A 1 399 ? 12.733 -14.635 -10.649 1.00 98.88 399 LEU A N 1
ATOM 3147 C CA . LEU A 1 399 ? 12.501 -14.333 -9.232 1.00 98.88 399 LEU A CA 1
ATOM 3148 C C . LEU A 1 399 ? 11.372 -15.187 -8.626 1.00 98.88 399 LEU A C 1
ATOM 3150 O O . LEU A 1 399 ? 11.515 -15.685 -7.510 1.00 98.88 399 LEU A O 1
ATOM 3154 N N . ILE A 1 400 ? 10.279 -15.408 -9.363 1.00 98.81 400 ILE A N 1
ATOM 3155 C CA . ILE A 1 400 ? 9.180 -16.300 -8.950 1.00 98.81 400 ILE A CA 1
ATOM 3156 C C . ILE A 1 400 ? 9.679 -17.742 -8.796 1.00 98.81 400 ILE A C 1
ATOM 3158 O O . ILE A 1 400 ? 9.352 -18.394 -7.807 1.00 98.81 400 ILE A O 1
ATOM 3162 N N . ASP A 1 401 ? 10.512 -18.229 -9.723 1.00 98.50 401 ASP A N 1
ATOM 3163 C CA . ASP A 1 401 ? 11.109 -19.570 -9.643 1.00 98.50 401 ASP A CA 1
ATOM 3164 C C . ASP A 1 401 ? 12.014 -19.726 -8.401 1.00 98.50 401 ASP A C 1
ATOM 3166 O O . ASP A 1 401 ? 12.140 -20.825 -7.861 1.00 98.50 401 ASP A O 1
ATOM 3170 N N . LEU A 1 402 ? 12.609 -18.629 -7.914 1.00 98.56 402 LEU A N 1
ATOM 3171 C CA . LEU A 1 402 ? 13.379 -18.588 -6.665 1.00 98.56 402 LEU A CA 1
ATOM 3172 C C . LEU A 1 402 ? 12.503 -18.466 -5.404 1.00 98.56 402 LEU A C 1
ATOM 3174 O O . LEU A 1 402 ? 13.036 -18.559 -4.303 1.00 98.56 402 LEU A O 1
ATOM 3178 N N . GLY A 1 403 ? 11.182 -18.295 -5.542 1.00 98.06 403 GLY A N 1
ATOM 3179 C CA . GLY A 1 403 ? 10.214 -18.258 -4.437 1.00 98.06 403 GLY A CA 1
ATOM 3180 C C . GLY A 1 403 ? 9.725 -16.862 -4.030 1.00 98.06 403 GLY A C 1
ATOM 3181 O O . GLY A 1 403 ? 9.078 -16.722 -2.988 1.00 98.06 403 GLY A O 1
ATOM 3182 N N . VAL A 1 404 ? 10.026 -15.823 -4.817 1.00 98.81 404 VAL A N 1
ATOM 3183 C CA . VAL A 1 404 ? 9.499 -14.465 -4.597 1.00 98.81 404 VAL A CA 1
ATOM 3184 C C . VAL A 1 404 ? 7.980 -14.457 -4.760 1.00 98.81 404 VAL A C 1
ATOM 3186 O O . VAL A 1 404 ? 7.449 -15.005 -5.722 1.00 98.81 404 VAL A O 1
ATOM 3189 N N . ALA A 1 405 ? 7.278 -13.810 -3.828 1.00 98.44 405 ALA A N 1
ATOM 3190 C CA . ALA A 1 405 ? 5.815 -13.782 -3.788 1.00 98.44 405 ALA A CA 1
ATOM 3191 C C . ALA A 1 405 ? 5.203 -12.569 -4.504 1.00 98.44 405 ALA A C 1
ATOM 3193 O O . ALA A 1 405 ? 3.995 -12.528 -4.723 1.00 98.44 405 ALA A O 1
ATOM 3194 N N . GLY A 1 406 ? 6.008 -11.564 -4.852 1.00 98.56 406 GLY A N 1
ATOM 3195 C CA . GLY A 1 406 ? 5.519 -10.363 -5.514 1.00 98.56 406 GLY A CA 1
ATOM 3196 C C . GLY A 1 406 ? 6.561 -9.262 -5.666 1.00 98.56 406 GLY A C 1
ATOM 3197 O O . GLY A 1 406 ? 7.747 -9.464 -5.399 1.00 98.56 406 GLY A O 1
ATOM 3198 N N . PHE A 1 407 ? 6.111 -8.088 -6.102 1.00 98.94 407 PHE A N 1
ATOM 3199 C CA . PHE A 1 407 ? 6.975 -7.017 -6.580 1.00 98.94 407 PHE A CA 1
ATOM 3200 C C . PHE A 1 407 ? 6.458 -5.625 -6.201 1.00 98.94 407 PHE A C 1
ATOM 3202 O O . PHE A 1 407 ? 5.281 -5.310 -6.397 1.00 98.94 407 PHE A O 1
ATOM 3209 N N . ARG A 1 408 ? 7.376 -4.771 -5.729 1.00 98.88 408 ARG A N 1
ATOM 3210 C CA . ARG A 1 408 ? 7.206 -3.313 -5.726 1.00 98.88 408 ARG A CA 1
ATOM 3211 C C . ARG A 1 408 ? 7.736 -2.796 -7.051 1.00 98.88 408 ARG A C 1
ATOM 3213 O O . ARG A 1 408 ? 8.933 -2.906 -7.289 1.00 98.88 408 ARG A O 1
ATOM 3220 N N . VAL A 1 409 ? 6.884 -2.229 -7.894 1.00 98.88 409 VAL A N 1
ATOM 3221 C CA . VAL A 1 409 ? 7.323 -1.677 -9.182 1.00 98.88 409 VAL A CA 1
ATOM 3222 C C . VAL A 1 409 ? 7.751 -0.227 -8.993 1.00 98.88 409 VAL A C 1
ATOM 3224 O O . VAL A 1 409 ? 6.921 0.631 -8.682 1.00 98.88 409 VAL A O 1
ATOM 3227 N N . ASP A 1 410 ? 9.052 0.017 -9.142 1.00 98.75 410 ASP A N 1
ATOM 3228 C CA . ASP A 1 410 ? 9.670 1.341 -9.078 1.00 98.75 410 ASP A CA 1
ATOM 3229 C C . ASP A 1 410 ? 9.178 2.258 -10.197 1.00 98.75 410 ASP A C 1
ATOM 3231 O O . ASP A 1 410 ? 8.935 1.793 -11.318 1.00 98.75 410 ASP A O 1
ATOM 3235 N N . ALA A 1 411 ? 9.048 3.554 -9.890 1.00 97.81 411 ALA A N 1
ATOM 3236 C CA . ALA A 1 411 ? 8.751 4.596 -10.867 1.00 97.81 411 ALA A CA 1
ATOM 3237 C C . ALA A 1 411 ? 7.551 4.271 -11.781 1.00 97.81 411 ALA A C 1
ATOM 3239 O O . ALA A 1 411 ? 7.514 4.688 -12.937 1.00 97.81 411 ALA A O 1
ATOM 3240 N N . ALA A 1 412 ? 6.538 3.550 -11.285 1.00 98.62 412 ALA A N 1
ATOM 3241 C CA . ALA A 1 412 ? 5.401 3.120 -12.098 1.00 98.62 412 ALA A CA 1
ATOM 3242 C C . ALA A 1 412 ? 4.637 4.297 -12.722 1.00 98.62 412 ALA A C 1
ATOM 3244 O O . ALA A 1 412 ? 4.141 4.167 -13.838 1.00 98.62 412 ALA A O 1
ATOM 3245 N N . LYS A 1 413 ? 4.633 5.469 -12.064 1.00 98.00 413 LYS A N 1
ATOM 3246 C CA . LYS A 1 413 ? 4.130 6.745 -12.617 1.00 98.00 413 LYS A CA 1
ATOM 3247 C C . LYS A 1 413 ? 4.686 7.065 -14.016 1.00 98.00 413 LYS A C 1
ATOM 3249 O O . LYS A 1 413 ? 3.981 7.688 -14.810 1.00 98.00 413 LYS A O 1
ATOM 3254 N N . HIS A 1 414 ? 5.925 6.657 -14.284 1.00 98.38 414 HIS A N 1
ATOM 3255 C CA . HIS A 1 414 ? 6.687 6.927 -15.503 1.00 98.38 414 HIS A CA 1
ATOM 3256 C C . HIS A 1 414 ? 6.519 5.849 -16.581 1.00 98.38 414 HIS A C 1
ATOM 3258 O O . HIS A 1 414 ? 7.084 5.962 -17.658 1.00 98.38 414 HIS A O 1
ATOM 3264 N N . MET A 1 415 ? 5.669 4.848 -16.352 1.00 98.69 415 MET A N 1
ATOM 3265 C CA . MET A 1 415 ? 5.317 3.842 -17.352 1.00 98.69 415 MET A CA 1
ATOM 3266 C C . MET A 1 415 ? 3.831 3.924 -17.699 1.00 98.69 415 MET A C 1
ATOM 3268 O O . MET A 1 415 ? 2.996 4.387 -16.918 1.00 98.69 415 MET A O 1
ATOM 3272 N N . TRP A 1 416 ? 3.462 3.441 -18.883 1.00 98.44 416 TRP A N 1
ATOM 3273 C CA . TRP A 1 416 ? 2.053 3.291 -19.237 1.00 98.44 416 TRP A CA 1
ATOM 3274 C C . TRP A 1 416 ? 1.430 2.109 -18.467 1.00 98.44 416 TRP A C 1
ATOM 3276 O O . TRP A 1 416 ? 1.951 0.993 -18.555 1.00 98.44 416 TRP A O 1
ATOM 3286 N N . PRO A 1 417 ? 0.279 2.283 -17.782 1.00 98.12 417 PRO A N 1
ATOM 3287 C CA . PRO A 1 417 ? -0.383 1.202 -17.037 1.00 98.12 417 PRO A CA 1
ATOM 3288 C C . PRO A 1 417 ? -0.668 -0.039 -17.895 1.00 98.12 417 PRO A C 1
ATOM 3290 O O . PRO A 1 417 ? -0.536 -1.180 -17.444 1.00 98.12 417 PRO A O 1
ATOM 3293 N N . GLY A 1 418 ? -1.009 0.176 -19.172 1.00 98.06 418 GLY A N 1
ATOM 3294 C CA . GLY A 1 418 ? -1.231 -0.897 -20.142 1.00 98.06 418 GLY A CA 1
ATOM 3295 C C . GLY A 1 418 ? 0.021 -1.730 -20.437 1.00 98.06 418 GLY A C 1
ATOM 3296 O O . GLY A 1 418 ? -0.091 -2.945 -20.604 1.00 98.06 418 GLY A O 1
ATOM 3297 N N . ASP A 1 419 ? 1.204 -1.111 -20.448 1.00 98.50 419 ASP A N 1
ATOM 3298 C CA . ASP A 1 419 ? 2.475 -1.808 -20.661 1.00 98.50 419 ASP A CA 1
ATOM 3299 C C . ASP A 1 419 ? 2.874 -2.614 -19.422 1.00 98.50 419 ASP A C 1
ATOM 3301 O O . ASP A 1 419 ? 3.244 -3.784 -19.551 1.00 98.50 419 ASP A O 1
ATOM 3305 N N . ILE A 1 420 ? 2.691 -2.048 -18.221 1.00 98.62 420 ILE A N 1
ATOM 3306 C CA . ILE A 1 420 ? 2.860 -2.779 -16.956 1.00 98.62 420 ILE A CA 1
ATOM 3307 C C . ILE A 1 420 ? 1.940 -4.007 -16.937 1.00 98.62 420 ILE A C 1
ATOM 3309 O O . ILE A 1 420 ? 2.392 -5.118 -16.661 1.00 98.62 420 ILE A O 1
ATOM 3313 N N . LEU A 1 421 ? 0.662 -3.846 -17.302 1.00 97.88 421 LEU A N 1
ATOM 3314 C CA . LEU A 1 421 ? -0.302 -4.949 -17.311 1.00 97.88 421 LEU A CA 1
ATOM 3315 C C . LEU A 1 421 ? 0.087 -6.031 -18.325 1.00 97.88 421 LEU A C 1
ATOM 3317 O O . LEU A 1 421 ? -0.096 -7.224 -18.073 1.00 97.88 421 LEU A O 1
ATOM 3321 N N . ALA A 1 422 ? 0.615 -5.631 -19.483 1.00 98.31 422 ALA A N 1
ATOM 3322 C CA . ALA A 1 422 ? 1.109 -6.562 -20.489 1.00 98.31 422 ALA A CA 1
ATOM 3323 C C . ALA A 1 422 ? 2.309 -7.372 -19.974 1.00 98.31 422 ALA A C 1
ATOM 3325 O O . ALA A 1 422 ? 2.365 -8.574 -20.222 1.00 98.31 422 ALA A O 1
ATOM 3326 N N . ILE A 1 423 ? 3.222 -6.750 -19.220 1.00 98.69 423 ILE A N 1
ATOM 3327 C CA . ILE A 1 423 ? 4.343 -7.439 -18.562 1.00 98.69 423 ILE A CA 1
ATOM 3328 C C . ILE A 1 423 ? 3.831 -8.408 -17.491 1.00 98.69 423 ILE A C 1
ATOM 3330 O O . ILE A 1 423 ? 4.222 -9.573 -17.481 1.00 98.69 423 ILE A O 1
ATOM 3334 N N . GLN A 1 424 ? 2.915 -7.968 -16.625 1.00 98.06 424 GLN A N 1
ATOM 3335 C CA . GLN A 1 424 ? 2.348 -8.797 -15.555 1.00 98.06 424 GLN A CA 1
ATOM 3336 C C . GLN A 1 424 ? 1.659 -10.051 -16.102 1.00 98.06 424 GLN A C 1
ATOM 3338 O O . GLN A 1 424 ? 1.856 -11.144 -15.580 1.00 98.06 424 GLN A O 1
ATOM 3343 N N . LYS A 1 425 ? 0.933 -9.939 -17.220 1.00 96.75 425 LYS A N 1
ATOM 3344 C CA . LYS A 1 425 ? 0.283 -11.085 -17.884 1.00 96.75 425 LYS A CA 1
ATOM 3345 C C . LYS A 1 425 ? 1.255 -12.136 -18.432 1.00 96.75 425 LYS A C 1
ATOM 3347 O O . LYS A 1 425 ? 0.821 -13.248 -18.724 1.00 96.75 425 LYS A O 1
ATOM 3352 N N . LEU A 1 426 ? 2.535 -11.799 -18.591 1.00 98.00 426 LEU A N 1
ATOM 3353 C CA . LEU A 1 426 ? 3.595 -12.733 -18.988 1.00 98.00 426 LEU A CA 1
ATOM 3354 C C . LEU A 1 426 ? 4.249 -13.426 -17.779 1.00 98.00 426 LEU A C 1
ATOM 3356 O O . LEU A 1 426 ? 5.119 -14.284 -17.960 1.00 98.00 426 LEU A O 1
ATOM 3360 N N . THR A 1 427 ? 3.853 -13.064 -16.554 1.00 97.88 427 THR A N 1
ATOM 3361 C CA . THR A 1 427 ? 4.350 -13.716 -15.342 1.00 97.88 427 THR A CA 1
ATOM 3362 C C . THR A 1 427 ? 3.663 -15.054 -15.092 1.00 97.88 427 THR A C 1
ATOM 3364 O O . THR A 1 427 ? 2.491 -15.261 -15.425 1.00 97.88 427 THR A O 1
ATOM 3367 N N . LYS A 1 428 ? 4.425 -15.984 -14.524 1.00 96.31 428 LYS A N 1
ATOM 3368 C CA . LYS A 1 428 ? 3.936 -17.257 -14.008 1.00 96.31 428 LYS A CA 1
ATOM 3369 C C . LYS A 1 428 ? 3.098 -17.017 -12.752 1.00 96.31 428 LYS A C 1
ATOM 3371 O O . LYS A 1 428 ? 3.287 -16.033 -12.038 1.00 96.31 428 LYS A O 1
ATOM 3376 N N . ASP A 1 429 ? 2.219 -17.966 -12.466 1.00 96.12 429 ASP A N 1
ATOM 3377 C CA . ASP A 1 429 ? 1.641 -18.095 -11.129 1.00 96.12 429 ASP A CA 1
ATOM 3378 C C . ASP A 1 429 ? 2.744 -18.497 -10.139 1.00 96.12 429 ASP A C 1
ATOM 3380 O O . ASP A 1 429 ? 3.768 -19.073 -10.530 1.00 96.12 429 ASP A O 1
ATOM 3384 N N . LEU A 1 430 ? 2.541 -18.201 -8.857 1.00 95.94 430 LEU A N 1
ATOM 3385 C CA . LEU A 1 430 ? 3.473 -18.617 -7.817 1.00 95.94 430 LEU A CA 1
ATOM 3386 C C . LEU A 1 430 ? 3.511 -20.151 -7.710 1.00 95.94 430 LEU A C 1
ATOM 3388 O O . LEU A 1 430 ? 2.476 -20.799 -7.903 1.00 95.94 430 LEU A O 1
ATOM 3392 N N . PRO A 1 431 ? 4.653 -20.757 -7.331 1.00 90.38 431 PRO A N 1
ATOM 3393 C CA . PRO A 1 431 ? 4.749 -22.208 -7.158 1.00 90.38 431 PRO A CA 1
ATOM 3394 C C . PRO A 1 431 ? 3.746 -22.783 -6.146 1.00 90.38 431 PRO A C 1
ATOM 3396 O O . PRO A 1 431 ? 3.367 -23.947 -6.249 1.00 90.38 431 PRO A O 1
ATOM 3399 N N . GLU A 1 432 ? 3.299 -21.977 -5.177 1.00 87.31 432 GLU A N 1
ATOM 3400 C CA . GLU A 1 432 ? 2.301 -22.373 -4.172 1.00 87.31 432 GLU A CA 1
ATOM 3401 C C . GLU A 1 432 ? 0.847 -22.091 -4.596 1.00 87.31 432 GLU A C 1
ATOM 3403 O O . GLU A 1 432 ? -0.076 -22.370 -3.832 1.00 87.31 432 GLU A O 1
ATOM 3408 N N . GLY A 1 433 ? 0.639 -21.568 -5.806 1.00 89.12 433 GLY A N 1
ATOM 3409 C CA . GLY A 1 433 ? -0.652 -21.116 -6.314 1.00 89.12 433 GLY A CA 1
ATOM 3410 C C . GLY A 1 433 ? -0.892 -19.619 -6.102 1.00 89.12 433 GLY A C 1
ATOM 3411 O O . GLY A 1 433 ? -0.310 -18.993 -5.220 1.00 89.12 433 GLY A O 1
ATOM 3412 N N . GLY A 1 434 ? -1.767 -19.052 -6.935 1.00 91.00 434 GLY A N 1
ATOM 3413 C CA . GLY A 1 434 ? -2.078 -17.622 -6.939 1.00 91.00 434 GLY A CA 1
ATOM 3414 C C . GLY A 1 434 ? -1.150 -16.793 -7.832 1.00 91.00 434 GLY A C 1
ATOM 3415 O O . GLY A 1 434 ? -0.122 -17.264 -8.323 1.00 91.00 434 GLY A O 1
ATOM 3416 N N . LYS A 1 435 ? -1.541 -15.539 -8.071 1.00 95.19 435 LYS A N 1
ATOM 3417 C CA . LYS A 1 435 ? -0.726 -14.561 -8.802 1.00 95.19 435 LYS A CA 1
ATOM 3418 C C . LYS A 1 435 ? 0.298 -13.907 -7.873 1.00 95.19 435 LYS A C 1
ATOM 3420 O O . LYS A 1 435 ? 0.009 -13.757 -6.684 1.00 95.19 435 LYS A O 1
ATOM 3425 N N . PRO A 1 436 ? 1.453 -13.457 -8.396 1.00 97.44 436 PRO A N 1
ATOM 3426 C CA . PRO A 1 436 ? 2.356 -12.619 -7.622 1.00 97.44 436 PRO A CA 1
ATOM 3427 C C . PRO A 1 436 ? 1.650 -11.340 -7.161 1.00 97.44 436 PRO A C 1
ATOM 3429 O O . PRO A 1 436 ? 0.872 -10.750 -7.910 1.00 97.44 436 PRO A O 1
ATOM 3432 N N . PHE A 1 437 ? 1.940 -10.889 -5.947 1.00 98.31 437 PHE A N 1
ATOM 3433 C CA . PHE A 1 437 ? 1.446 -9.615 -5.434 1.00 98.31 437 PHE A CA 1
ATOM 3434 C C . PHE A 1 437 ? 2.149 -8.449 -6.134 1.00 98.31 437 PHE A C 1
ATOM 3436 O O . PHE A 1 437 ? 3.374 -8.434 -6.200 1.00 98.31 437 PHE A O 1
ATOM 3443 N N . PHE A 1 438 ? 1.421 -7.446 -6.618 1.00 98.62 438 PHE A N 1
ATOM 3444 C CA . PHE A 1 438 ? 2.019 -6.234 -7.170 1.00 98.62 438 PHE A CA 1
ATOM 3445 C C . PHE A 1 438 ? 1.505 -4.988 -6.469 1.00 98.62 438 PHE A C 1
ATOM 3447 O O . PHE A 1 438 ? 0.301 -4.798 -6.268 1.00 98.62 438 PHE A O 1
ATOM 3454 N N . TYR A 1 439 ? 2.443 -4.098 -6.168 1.00 98.69 439 TYR A N 1
ATOM 3455 C CA . TYR A 1 439 ? 2.139 -2.737 -5.773 1.00 98.69 439 TYR A CA 1
ATOM 3456 C C . TYR A 1 439 ? 3.072 -1.753 -6.474 1.00 98.69 439 TYR A C 1
ATOM 3458 O O . TYR A 1 439 ? 4.269 -1.993 -6.632 1.00 98.69 439 TYR A O 1
ATOM 3466 N N . HIS A 1 440 ? 2.497 -0.648 -6.929 1.00 98.69 440 HIS A N 1
ATOM 3467 C CA . HIS A 1 440 ? 3.111 0.253 -7.897 1.00 98.69 440 HIS A CA 1
ATOM 3468 C C . HIS A 1 440 ? 3.430 1.583 -7.248 1.00 98.69 440 HIS A C 1
ATOM 3470 O O . HIS A 1 440 ? 2.563 2.192 -6.614 1.00 98.69 440 HIS A O 1
ATOM 3476 N N . GLU A 1 441 ? 4.666 2.045 -7.415 1.00 98.56 441 GLU A N 1
ATOM 3477 C CA . GLU A 1 441 ? 5.016 3.390 -7.001 1.00 98.56 441 GLU A CA 1
ATOM 3478 C C . GLU A 1 441 ? 4.437 4.424 -7.965 1.00 98.56 441 GLU A C 1
ATOM 3480 O O . GLU A 1 441 ? 4.953 4.676 -9.056 1.00 98.56 441 GLU A O 1
ATOM 3485 N N . VAL A 1 442 ? 3.375 5.078 -7.514 1.00 97.88 442 VAL A N 1
ATOM 3486 C CA . VAL A 1 442 ? 2.778 6.220 -8.194 1.00 97.88 442 VAL A CA 1
ATOM 3487 C C . VAL A 1 442 ? 2.744 7.375 -7.208 1.00 97.88 442 VAL A C 1
ATOM 3489 O O . VAL A 1 442 ? 1.896 7.426 -6.320 1.00 97.88 442 VAL A O 1
ATOM 3492 N N . ILE A 1 443 ? 3.696 8.300 -7.343 1.00 96.00 443 ILE A N 1
ATOM 3493 C CA . ILE A 1 443 ? 3.727 9.517 -6.528 1.00 96.00 443 ILE A CA 1
ATOM 3494 C C . ILE A 1 443 ? 2.641 10.463 -7.045 1.00 96.00 443 ILE A C 1
ATOM 3496 O O . ILE A 1 443 ? 2.862 11.215 -7.993 1.00 96.00 443 ILE A O 1
ATOM 3500 N N . ASP A 1 444 ? 1.462 10.405 -6.439 1.00 94.25 444 ASP A N 1
ATOM 3501 C CA . ASP A 1 444 ? 0.362 11.347 -6.654 1.00 94.25 444 ASP A CA 1
ATOM 3502 C C . ASP A 1 444 ? 0.110 12.093 -5.345 1.00 94.25 444 ASP A C 1
ATOM 3504 O O . ASP A 1 444 ? -0.417 11.533 -4.385 1.00 94.25 444 ASP A O 1
ATOM 3508 N N . GLN A 1 445 ? 0.531 13.355 -5.294 1.00 90.25 445 GLN A N 1
ATOM 3509 C CA . GLN A 1 445 ? 0.245 14.264 -4.182 1.00 90.25 445 GLN A CA 1
ATOM 3510 C C . GLN A 1 445 ? -0.798 15.312 -4.592 1.00 90.25 445 GLN A C 1
ATOM 3512 O O . GLN A 1 445 ? -0.843 16.398 -4.019 1.00 90.25 445 GLN A O 1
ATOM 3517 N N . ASN A 1 446 ? -1.628 14.985 -5.594 1.00 88.19 446 ASN A N 1
ATOM 3518 C CA . ASN A 1 446 ? -2.514 15.907 -6.306 1.00 88.19 446 ASN A CA 1
ATOM 3519 C C . ASN A 1 446 ? -1.768 17.035 -7.045 1.00 88.19 446 ASN A C 1
ATOM 3521 O O . ASN A 1 446 ? -2.312 18.113 -7.261 1.00 88.19 446 ASN A O 1
ATOM 3525 N N . ASP A 1 447 ? -0.536 16.764 -7.471 1.00 86.25 447 ASP A N 1
ATOM 3526 C CA . ASP A 1 447 ? 0.442 17.727 -7.993 1.00 86.25 447 ASP A CA 1
ATOM 3527 C C . ASP A 1 447 ? 0.773 17.546 -9.488 1.00 86.25 447 ASP A C 1
ATOM 3529 O O . ASP A 1 447 ? 1.591 18.277 -10.044 1.00 86.25 447 ASP A O 1
ATOM 3533 N N . GLY A 1 448 ? 0.136 16.588 -10.166 1.00 89.38 448 GLY A N 1
ATOM 3534 C CA . GLY A 1 448 ? 0.358 16.324 -11.589 1.00 89.38 448 GLY A CA 1
ATOM 3535 C C . GLY A 1 448 ? -0.825 15.665 -12.295 1.00 89.38 448 GLY A C 1
ATOM 3536 O O . GLY A 1 448 ? -1.869 15.398 -11.690 1.00 89.38 448 GLY A O 1
ATOM 3537 N N . ALA A 1 449 ? -0.644 15.403 -13.592 1.00 92.88 449 ALA A N 1
ATOM 3538 C CA . ALA A 1 449 ? -1.683 14.856 -14.467 1.00 92.88 449 ALA A CA 1
ATOM 3539 C C . ALA A 1 449 ? -1.937 13.353 -14.273 1.00 92.88 449 ALA A C 1
ATOM 3541 O O . ALA A 1 449 ? -3.045 12.894 -14.528 1.00 92.88 449 ALA A O 1
ATOM 3542 N N . ILE A 1 450 ? -0.932 12.602 -13.815 1.00 96.56 450 ILE A N 1
ATOM 3543 C CA . ILE A 1 450 ? -1.040 11.154 -13.593 1.00 96.56 450 ILE A CA 1
ATOM 3544 C C . ILE A 1 450 ? -1.705 10.871 -12.248 1.00 96.56 450 ILE A C 1
ATOM 3546 O O . ILE A 1 450 ? -1.262 11.407 -11.230 1.00 96.56 450 ILE A O 1
ATOM 3550 N N . LYS A 1 451 ? -2.721 10.002 -12.245 1.00 95.56 451 LYS A N 1
ATOM 3551 C CA . LYS A 1 451 ? -3.509 9.635 -11.060 1.00 95.56 451 LYS A CA 1
ATOM 3552 C C . LYS A 1 451 ? -3.373 8.159 -10.705 1.00 95.56 451 LYS A C 1
ATOM 3554 O O . LYS A 1 451 ? -3.177 7.305 -11.566 1.00 95.56 451 LYS A O 1
ATOM 3559 N N . VAL A 1 452 ? -3.500 7.845 -9.414 1.00 95.19 452 VAL A N 1
ATOM 3560 C CA . VAL A 1 452 ? -3.341 6.467 -8.908 1.00 95.19 452 VAL A CA 1
ATOM 3561 C C . VAL A 1 452 ? -4.385 5.486 -9.454 1.00 95.19 452 VAL A C 1
ATOM 3563 O O . VAL A 1 452 ? -4.075 4.315 -9.657 1.00 95.19 452 VAL A O 1
ATOM 3566 N N . ASN A 1 453 ? -5.603 5.953 -9.741 1.00 95.19 453 ASN A N 1
ATOM 3567 C CA . ASN A 1 453 ? -6.694 5.113 -10.244 1.00 95.19 453 ASN A CA 1
ATOM 3568 C C . ASN A 1 453 ? -6.430 4.543 -11.647 1.00 95.19 453 ASN A C 1
ATOM 3570 O O . ASN A 1 453 ? -7.001 3.513 -12.000 1.00 95.19 453 ASN A O 1
ATOM 3574 N N . GLU A 1 454 ? -5.518 5.144 -12.418 1.00 96.62 454 GLU A N 1
ATOM 3575 C CA . GLU A 1 454 ? -5.056 4.597 -13.699 1.00 96.62 454 GLU A CA 1
ATOM 3576 C C . GLU A 1 454 ? -4.364 3.227 -13.547 1.00 96.62 454 GLU A C 1
ATOM 3578 O O . GLU A 1 454 ? -4.291 2.477 -14.519 1.00 96.62 454 GLU A O 1
ATOM 3583 N N . TYR A 1 455 ? -3.880 2.890 -12.343 1.00 97.56 455 TYR A N 1
ATOM 3584 C CA . TYR A 1 455 ? -3.070 1.697 -12.063 1.00 97.56 455 TYR A CA 1
ATOM 3585 C C . TYR A 1 455 ? -3.805 0.622 -11.249 1.00 97.56 455 TYR A C 1
ATOM 3587 O O . TYR A 1 455 ? -3.220 -0.416 -10.949 1.00 97.56 455 TYR A O 1
ATOM 3595 N N . TYR A 1 456 ? -5.086 0.808 -10.912 1.00 95.50 456 TYR A N 1
ATOM 3596 C CA . TYR A 1 456 ? -5.863 -0.212 -10.188 1.00 95.50 456 TYR A CA 1
ATOM 3597 C C . TYR A 1 456 ? -5.889 -1.582 -10.886 1.00 95.50 456 TYR A C 1
ATOM 3599 O O . TYR A 1 456 ? -5.730 -2.591 -10.198 1.00 95.50 456 TYR A O 1
ATOM 3607 N N . PRO A 1 457 ? -5.991 -1.676 -12.232 1.00 95.00 457 PRO A N 1
ATOM 3608 C CA . PRO A 1 457 ? -5.910 -2.968 -12.916 1.00 95.00 457 PRO A CA 1
ATOM 3609 C C . PRO A 1 457 ? -4.559 -3.681 -12.763 1.00 95.00 457 PRO A C 1
ATOM 3611 O O . PRO A 1 457 ? -4.459 -4.862 -13.091 1.00 95.00 457 PRO A O 1
ATOM 3614 N N . ASN A 1 458 ? -3.511 -2.973 -12.331 1.00 96.69 458 ASN A N 1
ATOM 3615 C CA . ASN A 1 458 ? -2.170 -3.520 -12.165 1.00 96.69 458 ASN A CA 1
ATOM 3616 C C . ASN A 1 458 ? -1.920 -4.073 -10.754 1.00 96.69 458 ASN A C 1
ATOM 3618 O O . ASN A 1 458 ? -0.923 -4.766 -10.551 1.00 96.69 458 ASN A O 1
ATOM 3622 N N . GLY A 1 459 ? -2.757 -3.759 -9.767 1.00 96.62 459 GLY A N 1
ATOM 3623 C CA . GLY A 1 459 ? -2.545 -4.136 -8.371 1.00 96.62 459 GLY A CA 1
ATOM 3624 C C . GLY A 1 459 ? -2.736 -2.951 -7.429 1.00 96.62 459 GLY A C 1
ATOM 3625 O O . GLY A 1 459 ? -3.499 -2.027 -7.711 1.00 96.62 459 GLY A O 1
ATOM 3626 N N . ARG A 1 460 ? -2.043 -2.973 -6.289 1.00 98.12 460 ARG A N 1
ATOM 3627 C CA . ARG A 1 460 ? -2.107 -1.865 -5.325 1.00 98.12 460 ARG A CA 1
ATOM 3628 C C . ARG A 1 460 ? -1.225 -0.689 -5.748 1.00 98.12 460 ARG A C 1
ATOM 3630 O O . ARG A 1 460 ? -0.305 -0.835 -6.544 1.00 98.12 460 ARG A O 1
ATOM 3637 N N . VAL A 1 461 ? -1.467 0.482 -5.178 1.00 98.44 461 VAL A N 1
ATOM 3638 C CA . VAL A 1 461 ? -0.755 1.731 -5.483 1.00 98.44 461 VAL A CA 1
ATOM 3639 C C . VAL A 1 461 ? -0.284 2.398 -4.200 1.00 98.44 461 VAL A C 1
ATOM 3641 O O . VAL A 1 461 ? -1.005 2.433 -3.203 1.00 98.44 461 VAL A O 1
ATOM 3644 N N . THR A 1 462 ? 0.942 2.914 -4.202 1.00 98.50 462 THR A N 1
ATOM 3645 C CA . THR A 1 462 ? 1.505 3.642 -3.059 1.00 98.50 462 THR A CA 1
ATOM 3646 C C . THR A 1 462 ? 0.737 4.936 -2.796 1.00 98.50 462 THR A C 1
ATOM 3648 O O . THR A 1 462 ? 0.729 5.829 -3.640 1.00 98.50 462 THR A O 1
ATOM 3651 N N . GLU A 1 463 ? 0.134 5.076 -1.619 1.00 97.62 463 GLU A N 1
ATOM 3652 C CA . GLU A 1 463 ? -0.700 6.235 -1.292 1.00 97.62 463 GLU A CA 1
ATOM 3653 C C . GLU A 1 463 ? 0.110 7.346 -0.603 1.00 97.62 463 GLU A C 1
ATOM 3655 O O . GLU A 1 463 ? 0.141 7.461 0.622 1.00 97.62 463 GLU A O 1
ATOM 3660 N N . PHE A 1 464 ? 0.782 8.187 -1.392 1.00 96.44 464 PHE A N 1
ATOM 3661 C CA . PHE A 1 464 ? 1.631 9.266 -0.870 1.00 96.44 464 PHE A CA 1
ATOM 3662 C C . PHE A 1 464 ? 0.857 10.381 -0.147 1.00 96.44 464 PHE A C 1
ATOM 3664 O O . PHE A 1 464 ? 1.437 11.066 0.702 1.00 96.44 464 PHE A O 1
ATOM 3671 N N . ARG A 1 465 ? -0.447 10.555 -0.409 1.00 96.06 465 ARG A N 1
ATOM 3672 C CA . ARG A 1 465 ? -1.281 11.506 0.354 1.00 96.06 465 ARG A CA 1
ATOM 3673 C C . ARG A 1 465 ? -1.523 11.013 1.774 1.00 96.06 465 ARG A C 1
ATOM 3675 O O . ARG A 1 465 ? -1.625 11.830 2.686 1.00 96.06 465 ARG A O 1
ATOM 3682 N N . PHE A 1 466 ? -1.503 9.696 2.002 1.00 97.00 466 PHE A N 1
ATOM 3683 C CA . PHE A 1 466 ? -1.539 9.156 3.360 1.00 97.00 466 PHE A CA 1
ATOM 3684 C C . PHE A 1 466 ? -0.322 9.622 4.164 1.00 97.00 466 PHE A C 1
ATOM 3686 O O . PHE A 1 466 ? -0.492 10.031 5.307 1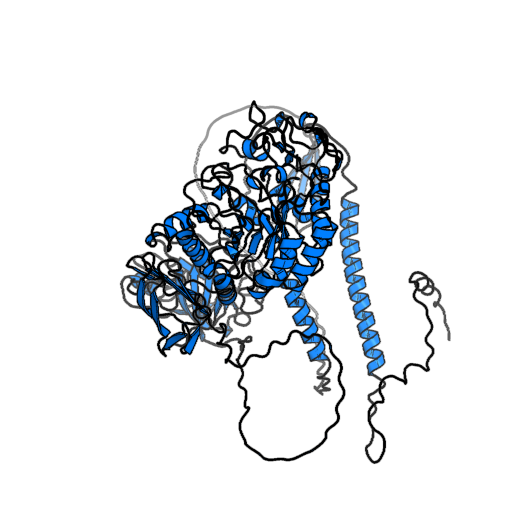.00 97.00 466 PHE A O 1
ATOM 3693 N N . CYS A 1 467 ? 0.879 9.679 3.570 1.00 95.50 467 CYS A N 1
ATOM 3694 C CA . CYS A 1 467 ? 2.069 10.215 4.245 1.00 95.50 467 CYS A CA 1
ATOM 3695 C C . CYS A 1 467 ? 1.884 11.679 4.688 1.00 95.50 467 CYS A C 1
ATOM 3697 O O . CYS A 1 467 ? 2.397 12.085 5.729 1.00 95.50 467 CYS A O 1
ATOM 3699 N N . GLN A 1 468 ? 1.157 12.486 3.905 1.00 93.75 468 GLN A N 1
ATOM 3700 C CA . GLN A 1 468 ? 0.841 13.876 4.249 1.00 93.75 468 GLN A CA 1
ATOM 3701 C C . GLN A 1 468 ? -0.174 13.938 5.399 1.00 93.75 468 GLN A C 1
ATOM 3703 O O . GLN A 1 468 ? 0.081 14.596 6.409 1.00 93.75 468 GLN A O 1
ATOM 3708 N N . LYS A 1 469 ? -1.288 13.209 5.267 1.00 95.88 469 LYS A N 1
ATOM 3709 C CA . LYS A 1 469 ? -2.379 13.161 6.248 1.00 95.88 469 LYS A CA 1
ATOM 3710 C C . LYS A 1 469 ? -1.926 12.596 7.592 1.00 95.88 469 LYS A C 1
ATOM 3712 O O . LYS A 1 469 ? -2.197 13.194 8.627 1.00 95.88 469 LYS A O 1
ATOM 3717 N N . ILE A 1 470 ? -1.165 11.501 7.602 1.00 97.31 470 ILE A N 1
ATOM 3718 C CA . ILE A 1 470 ? -0.659 10.922 8.852 1.00 97.31 470 ILE A CA 1
ATOM 3719 C C . ILE A 1 470 ? 0.385 11.822 9.515 1.00 97.31 470 ILE A C 1
ATOM 3721 O O . ILE A 1 470 ? 0.438 11.891 10.738 1.00 97.31 470 ILE A O 1
ATOM 3725 N N . ALA A 1 471 ? 1.181 12.566 8.740 1.00 95.31 471 ALA A N 1
ATOM 3726 C CA . ALA A 1 471 ? 2.111 13.541 9.299 1.00 95.31 471 ALA A CA 1
ATOM 3727 C C . ALA A 1 471 ? 1.392 14.752 9.916 1.00 95.31 471 ALA A C 1
ATOM 3729 O O . ALA A 1 471 ? 1.855 15.284 10.923 1.00 95.31 471 ALA A O 1
ATOM 3730 N N . GLN A 1 472 ? 0.268 15.188 9.338 1.00 94.62 472 GLN A N 1
ATOM 3731 C CA . GLN A 1 472 ? -0.615 16.192 9.946 1.00 94.62 472 GLN A CA 1
ATOM 3732 C C . GLN A 1 472 ? -1.242 15.645 11.233 1.00 94.62 472 GLN A C 1
ATOM 3734 O O . GLN A 1 472 ? -1.073 16.250 12.289 1.00 94.62 472 GLN A O 1
ATOM 3739 N N . GLY A 1 473 ? -1.840 14.454 11.165 1.00 95.19 473 GLY A N 1
ATOM 3740 C CA . GLY A 1 473 ? -2.472 13.779 12.298 1.00 95.19 473 GLY A CA 1
ATOM 3741 C C . GLY A 1 473 ? -1.523 13.486 13.461 1.00 95.19 473 GLY A C 1
ATOM 3742 O O . GLY A 1 473 ? -1.874 13.664 14.619 1.00 95.19 473 GLY A O 1
ATOM 3743 N N . ALA A 1 474 ? -0.277 13.103 13.185 1.00 93.69 474 ALA A N 1
ATOM 3744 C CA . ALA A 1 474 ? 0.717 12.887 14.233 1.00 93.69 474 ALA A CA 1
ATOM 3745 C C . ALA A 1 474 ? 1.094 14.185 14.967 1.00 93.69 474 ALA A C 1
ATOM 3747 O O . ALA A 1 474 ? 1.499 14.127 16.128 1.00 93.69 474 ALA A O 1
ATOM 3748 N N . ARG A 1 475 ? 0.977 15.352 14.317 1.00 91.19 475 ARG A N 1
ATOM 3749 C CA . ARG A 1 475 ? 1.238 16.672 14.922 1.00 91.19 475 ARG A CA 1
ATOM 3750 C C . ARG A 1 475 ? 0.007 17.241 15.623 1.00 91.19 475 ARG A C 1
ATOM 3752 O O . ARG A 1 475 ? 0.171 17.863 16.665 1.00 91.19 475 ARG A O 1
ATOM 3759 N N . ASN A 1 476 ? -1.178 17.008 15.063 1.00 93.19 476 ASN A N 1
ATOM 3760 C CA . ASN A 1 476 ? -2.473 17.422 15.589 1.00 93.19 476 ASN A CA 1
ATOM 3761 C C . ASN A 1 476 ? -3.443 16.234 15.546 1.00 93.19 476 ASN A C 1
ATOM 3763 O O . ASN A 1 476 ? -3.906 15.862 14.467 1.00 93.19 476 ASN A O 1
ATOM 3767 N N . PHE A 1 477 ? -3.759 15.657 16.709 1.00 95.25 477 PHE A N 1
ATOM 3768 C CA . PHE A 1 477 ? -4.595 14.454 16.775 1.00 95.25 477 PHE A CA 1
ATOM 3769 C C . PHE A 1 477 ? -6.011 14.681 16.223 1.00 95.25 477 PHE A C 1
ATOM 3771 O O . PHE A 1 477 ? -6.553 13.749 15.632 1.00 95.25 477 PHE A O 1
ATOM 3778 N N . GLY A 1 478 ? -6.499 15.930 16.255 1.00 94.50 478 GLY A N 1
ATOM 3779 C CA . GLY A 1 478 ? -7.750 16.382 15.632 1.00 94.50 478 GLY A CA 1
ATOM 3780 C C . GLY A 1 478 ? -7.927 16.000 14.156 1.00 94.50 478 GLY A C 1
ATOM 3781 O O . GLY A 1 478 ? -9.042 15.862 13.661 1.00 94.50 478 GLY A O 1
ATOM 3782 N N . GLU A 1 479 ? -6.821 15.821 13.429 1.00 94.12 479 GLU A N 1
ATOM 3783 C CA . GLU A 1 479 ? -6.828 15.514 11.991 1.00 94.12 479 GLU A CA 1
ATOM 3784 C C . GLU A 1 479 ? -6.858 14.002 11.703 1.00 94.12 479 GLU A C 1
ATOM 3786 O O . GLU A 1 479 ? -7.037 13.574 10.560 1.00 94.12 479 GLU A O 1
ATOM 3791 N N . LEU A 1 480 ? -6.671 13.155 12.722 1.00 95.19 480 LEU A N 1
ATOM 3792 C CA . LEU A 1 480 ? -6.544 11.706 12.541 1.00 95.19 480 LEU A CA 1
ATOM 3793 C C . LEU A 1 480 ? -7.853 11.039 12.115 1.00 95.19 480 LEU A C 1
ATOM 3795 O O . LEU A 1 480 ? -7.815 10.019 11.420 1.00 95.19 480 LEU A O 1
ATOM 3799 N N . GLY A 1 481 ? -9.000 11.618 12.477 1.00 92.12 481 GLY A N 1
ATOM 3800 C CA . GLY A 1 481 ? -10.308 11.145 12.016 1.00 92.12 481 GLY A CA 1
ATOM 3801 C C . GLY A 1 481 ? -10.448 11.214 10.491 1.00 92.12 481 GLY A C 1
ATOM 3802 O O . GLY A 1 481 ? -11.046 10.327 9.887 1.00 92.12 481 GLY A O 1
ATOM 3803 N N . GLY A 1 482 ? -9.818 12.215 9.863 1.00 90.19 482 GLY A N 1
ATOM 3804 C CA . GLY A 1 482 ? -9.812 12.457 8.415 1.00 90.19 482 GLY A CA 1
ATOM 3805 C C . GLY A 1 482 ? -8.546 11.979 7.697 1.00 90.19 482 GLY A C 1
ATOM 3806 O O . GLY A 1 482 ? -8.219 12.493 6.623 1.00 90.19 482 GLY A O 1
ATOM 3807 N N . VAL A 1 483 ? -7.802 11.031 8.286 1.00 94.44 483 VAL A N 1
ATOM 3808 C CA . VAL A 1 483 ? -6.546 10.518 7.707 1.00 94.44 483 VAL A CA 1
ATOM 3809 C C . VAL A 1 483 ? -6.754 9.843 6.345 1.00 94.44 483 VAL A C 1
ATOM 3811 O O . VAL A 1 483 ? -5.875 9.886 5.486 1.00 94.44 483 VAL A O 1
ATOM 3814 N N . TYR A 1 484 ? -7.911 9.198 6.169 1.00 94.88 484 TYR A N 1
ATOM 3815 C CA . TYR A 1 484 ? -8.388 8.683 4.898 1.00 94.88 484 TYR A CA 1
ATOM 3816 C C . TYR A 1 484 ? -9.474 9.623 4.400 1.00 94.88 484 TYR A C 1
ATOM 3818 O O . TYR A 1 484 ? -10.458 9.863 5.096 1.00 94.88 484 TYR A O 1
ATOM 3826 N N . ASP A 1 485 ? -9.274 10.147 3.199 1.00 94.19 485 ASP A N 1
ATOM 3827 C CA . ASP A 1 485 ? -10.125 11.170 2.620 1.00 94.19 485 ASP A CA 1
ATOM 3828 C C . ASP A 1 485 ? -10.292 10.903 1.115 1.00 94.19 485 ASP A C 1
ATOM 3830 O O . ASP A 1 485 ? -9.427 11.271 0.313 1.00 94.19 485 ASP A O 1
ATOM 3834 N N . PRO A 1 486 ? -11.390 10.246 0.698 1.00 91.19 486 PRO A N 1
ATOM 3835 C CA . PRO A 1 486 ? -11.689 10.044 -0.718 1.00 91.19 486 PRO A CA 1
ATOM 3836 C C . PRO A 1 486 ? -11.790 11.361 -1.501 1.00 91.19 486 PRO A C 1
ATOM 3838 O O . PRO A 1 486 ? -11.471 11.396 -2.689 1.00 91.19 486 PRO A O 1
ATOM 3841 N N . GLY A 1 487 ? -12.198 12.457 -0.845 1.00 91.50 487 GLY A N 1
ATOM 3842 C CA . GLY A 1 487 ? -12.286 13.790 -1.445 1.00 91.50 487 GLY A CA 1
ATOM 3843 C C . GLY A 1 487 ? -10.923 14.360 -1.841 1.00 91.50 487 GLY A C 1
ATOM 3844 O O . GLY A 1 487 ? -10.841 15.203 -2.731 1.00 91.50 487 GLY A O 1
ATOM 3845 N N . TRP A 1 488 ? -9.839 13.841 -1.259 1.00 92.94 488 TRP A N 1
ATOM 3846 C CA . TRP A 1 488 ? -8.459 14.130 -1.660 1.00 92.94 488 TRP A CA 1
ATOM 3847 C C . TRP A 1 488 ? -7.969 13.265 -2.829 1.00 92.94 488 TRP A C 1
ATOM 3849 O O . TRP A 1 488 ? -6.777 13.273 -3.136 1.00 92.94 488 TRP A O 1
ATOM 3859 N N . GLY A 1 489 ? -8.850 12.496 -3.475 1.00 92.19 489 GLY A N 1
ATOM 3860 C CA . GLY A 1 489 ? -8.479 11.577 -4.553 1.00 92.19 489 GLY A CA 1
ATOM 3861 C C . GLY A 1 489 ? -7.683 10.361 -4.073 1.00 92.19 489 GLY A C 1
ATOM 3862 O O . GLY A 1 489 ? -7.076 9.670 -4.892 1.00 92.19 489 GLY A O 1
ATOM 3863 N N . MET A 1 490 ? -7.662 10.111 -2.757 1.00 96.44 490 MET A N 1
ATOM 3864 C CA . MET A 1 490 ? -6.998 8.947 -2.174 1.00 96.44 490 MET A CA 1
ATOM 3865 C C . MET A 1 490 ? -7.615 7.655 -2.705 1.00 96.44 490 MET A C 1
ATOM 3867 O O . MET A 1 490 ? -8.827 7.579 -2.922 1.00 96.44 490 MET A O 1
ATOM 3871 N N . ALA A 1 491 ? -6.778 6.638 -2.901 1.00 96.25 491 ALA A N 1
ATOM 3872 C CA . ALA A 1 491 ? -7.240 5.348 -3.381 1.00 96.25 491 ALA A CA 1
ATOM 3873 C C . ALA A 1 491 ? -8.247 4.705 -2.416 1.00 96.25 491 ALA A C 1
ATOM 3875 O O . ALA A 1 491 ? -8.240 4.971 -1.218 1.00 96.25 491 ALA A O 1
ATOM 3876 N N . ASP A 1 492 ? -9.131 3.839 -2.904 1.00 95.06 492 ASP A N 1
ATOM 3877 C CA . ASP A 1 492 ? -9.925 3.023 -1.987 1.00 95.06 492 ASP A CA 1
ATOM 3878 C C . ASP A 1 492 ? -9.027 2.003 -1.262 1.00 95.06 492 ASP A C 1
ATOM 3880 O O . ASP A 1 492 ? -7.933 1.654 -1.713 1.00 95.06 492 ASP A O 1
ATOM 3884 N N . SER A 1 493 ? -9.490 1.512 -0.112 1.00 93.81 493 SER A N 1
ATOM 3885 C CA . SER A 1 493 ? -8.694 0.644 0.767 1.00 93.81 493 SER A CA 1
ATOM 3886 C C . SER A 1 493 ? -8.214 -0.657 0.088 1.00 93.81 493 SER A C 1
ATOM 3888 O O . SER A 1 493 ? -7.153 -1.192 0.437 1.00 93.81 493 SER A O 1
ATOM 3890 N N . ALA A 1 494 ? -8.951 -1.171 -0.908 1.00 91.69 494 ALA A N 1
ATOM 3891 C CA . ALA A 1 494 ? -8.569 -2.390 -1.622 1.00 91.69 494 ALA A CA 1
ATOM 3892 C C . ALA A 1 494 ? -7.361 -2.165 -2.545 1.00 91.69 494 ALA A C 1
ATOM 3894 O O . ALA A 1 494 ? -6.545 -3.075 -2.708 1.00 91.69 494 ALA A O 1
ATOM 3895 N N . HIS A 1 495 ? -7.194 -0.949 -3.068 1.00 95.69 495 HIS A N 1
ATOM 3896 C CA . HIS A 1 495 ? -6.074 -0.576 -3.933 1.00 95.69 495 HIS A CA 1
ATOM 3897 C C . HIS A 1 495 ? -4.959 0.179 -3.196 1.00 95.69 495 HIS A C 1
ATOM 3899 O O . HIS A 1 495 ? -3.817 0.171 -3.648 1.00 95.69 495 HIS A O 1
ATOM 3905 N N . ALA A 1 496 ? -5.228 0.791 -2.044 1.00 98.06 496 ALA A N 1
ATOM 3906 C CA . ALA A 1 496 ? -4.230 1.567 -1.316 1.00 98.06 496 ALA A CA 1
ATOM 3907 C C . ALA A 1 496 ? -3.131 0.690 -0.684 1.00 98.06 496 ALA A C 1
ATOM 3909 O O . ALA A 1 496 ? -3.398 -0.298 0.013 1.00 98.06 496 ALA A O 1
ATOM 3910 N N . PHE A 1 497 ? -1.879 1.098 -0.880 1.00 98.62 497 PHE A N 1
ATOM 3911 C CA . PHE A 1 497 ? -0.698 0.609 -0.176 1.00 98.62 497 PHE A CA 1
ATOM 3912 C C . PHE A 1 497 ? -0.097 1.767 0.630 1.00 98.62 497 PHE A C 1
ATOM 3914 O O . PHE A 1 497 ? 0.410 2.734 0.059 1.00 98.62 497 PHE A O 1
ATOM 3921 N N . VAL A 1 498 ? -0.198 1.705 1.958 1.00 98.62 498 VAL A N 1
ATOM 3922 C CA . VAL A 1 498 ? 0.019 2.857 2.852 1.00 98.62 498 VAL A CA 1
ATOM 3923 C C . VAL A 1 498 ? 1.315 2.729 3.648 1.00 98.62 498 VAL A C 1
ATOM 3925 O O . VAL A 1 498 ? 1.756 1.631 3.980 1.00 98.62 498 VAL A O 1
ATOM 3928 N N . PHE A 1 499 ? 1.948 3.860 3.941 1.00 98.62 499 PHE A N 1
ATOM 3929 C CA . PHE A 1 499 ? 3.177 3.946 4.731 1.00 98.62 499 PHE A CA 1
ATOM 3930 C C . PHE A 1 499 ? 3.316 5.355 5.318 1.00 98.62 499 PHE A C 1
ATOM 3932 O O . PHE A 1 499 ? 2.821 6.325 4.743 1.00 98.62 499 PHE A O 1
ATOM 3939 N N . VAL A 1 500 ? 3.987 5.477 6.464 1.00 98.38 500 VAL A N 1
ATOM 3940 C CA . VAL A 1 500 ? 4.251 6.781 7.103 1.00 98.38 500 VAL A CA 1
ATOM 3941 C C . VAL A 1 500 ? 5.345 7.539 6.349 1.00 98.38 500 VAL A C 1
ATOM 3943 O O . VAL A 1 500 ? 5.192 8.718 6.031 1.00 98.38 500 VAL A O 1
ATOM 3946 N N . ASP A 1 501 ? 6.414 6.829 6.009 1.00 98.00 501 ASP A N 1
ATOM 3947 C CA . ASP A 1 501 ? 7.543 7.285 5.213 1.00 98.00 501 ASP A CA 1
ATOM 3948 C C . ASP A 1 501 ? 8.060 6.148 4.314 1.00 98.00 501 ASP A C 1
ATOM 3950 O O . ASP A 1 501 ? 7.628 4.992 4.393 1.00 98.00 501 ASP A O 1
ATOM 3954 N N . ASN A 1 502 ? 8.951 6.485 3.391 1.00 97.56 502 ASN A N 1
ATOM 3955 C CA . ASN A 1 502 ? 9.672 5.520 2.572 1.00 97.56 502 ASN A CA 1
ATOM 3956 C C . ASN A 1 502 ? 11.140 5.937 2.435 1.00 97.56 502 ASN A C 1
ATOM 3958 O O . ASN A 1 502 ? 11.571 6.956 2.972 1.00 97.56 502 ASN A O 1
ATOM 3962 N N . HIS A 1 503 ? 11.895 5.137 1.686 1.00 97.06 503 HIS A N 1
ATOM 3963 C CA . HIS A 1 503 ? 13.312 5.362 1.442 1.00 97.06 503 HIS A CA 1
ATOM 3964 C C . HIS A 1 503 ? 13.617 6.694 0.726 1.00 97.06 503 HIS A C 1
ATOM 3966 O O . HIS A 1 503 ? 14.692 7.235 0.953 1.00 97.06 503 HIS A O 1
ATOM 3972 N N . ASP A 1 504 ? 12.687 7.266 -0.051 1.00 95.88 504 ASP A N 1
ATOM 3973 C CA . ASP A 1 504 ? 12.858 8.573 -0.706 1.00 95.88 504 ASP A CA 1
ATOM 3974 C C . ASP A 1 504 ? 12.507 9.749 0.210 1.00 95.88 504 ASP A C 1
ATOM 3976 O O . ASP A 1 504 ? 13.311 10.652 0.467 1.00 95.88 504 ASP A O 1
ATOM 3980 N N . ASN A 1 505 ? 11.275 9.761 0.716 1.00 93.81 505 ASN A N 1
ATOM 3981 C CA . ASN A 1 505 ? 10.689 10.942 1.333 1.00 93.81 505 ASN A CA 1
ATOM 3982 C C . ASN A 1 505 ? 11.277 11.231 2.721 1.00 93.81 505 ASN A C 1
ATOM 3984 O O . ASN A 1 505 ? 11.284 12.394 3.137 1.00 93.81 505 ASN A O 1
ATOM 3988 N N . GLN A 1 506 ? 11.873 10.227 3.383 1.00 94.44 506 GLN A N 1
ATOM 3989 C CA . GLN A 1 506 ? 12.601 10.414 4.641 1.00 94.44 506 GLN A CA 1
ATOM 3990 C C . GLN A 1 506 ? 13.919 11.188 4.469 1.00 94.44 506 GLN A C 1
ATOM 3992 O O . GLN A 1 506 ? 14.481 11.691 5.442 1.00 94.44 506 GLN A O 1
ATOM 3997 N N . ARG A 1 507 ? 14.400 11.306 3.226 1.00 92.75 507 ARG A N 1
ATOM 3998 C CA . ARG A 1 507 ? 15.621 12.027 2.827 1.00 92.75 507 ARG A CA 1
ATOM 3999 C C . ARG A 1 507 ? 15.348 13.154 1.823 1.00 92.75 507 ARG A C 1
ATOM 4001 O O . ARG A 1 507 ? 16.282 13.694 1.243 1.00 92.75 507 ARG A O 1
ATOM 4008 N N . GLY A 1 508 ? 14.083 13.544 1.649 1.00 87.69 508 GLY A N 1
ATOM 4009 C CA . GLY A 1 508 ? 13.687 14.693 0.824 1.00 87.69 508 GLY A CA 1
ATOM 4010 C C . GLY A 1 508 ? 13.457 14.397 -0.663 1.00 87.69 508 GLY A C 1
ATOM 4011 O O . GLY A 1 508 ? 13.115 15.315 -1.401 1.00 87.69 508 GLY A O 1
ATOM 4012 N N . HIS A 1 509 ? 13.585 13.143 -1.102 1.00 86.56 509 HIS A N 1
ATOM 4013 C CA . HIS A 1 509 ? 13.316 12.721 -2.483 1.00 86.56 509 HIS A CA 1
ATOM 4014 C C . HIS A 1 509 ? 11.834 12.354 -2.675 1.00 86.56 509 HIS A C 1
ATOM 4016 O O . HIS A 1 509 ? 11.094 12.216 -1.700 1.00 86.56 509 HIS A O 1
ATOM 4022 N N . GLY A 1 510 ? 11.377 12.218 -3.926 1.00 75.25 510 GLY A N 1
ATOM 4023 C CA . GLY A 1 510 ? 10.076 11.603 -4.245 1.00 75.25 510 GLY A CA 1
ATOM 4024 C C . GLY A 1 510 ? 8.847 12.274 -3.613 1.00 75.25 510 GLY A C 1
ATOM 4025 O O . GLY A 1 510 ? 7.957 11.598 -3.098 1.00 75.25 510 GLY A O 1
ATOM 4026 N N . GLY A 1 511 ? 8.802 13.610 -3.592 1.00 70.56 511 GLY A N 1
ATOM 4027 C CA . GLY A 1 511 ? 7.748 14.355 -2.892 1.00 70.56 511 GLY A CA 1
ATOM 4028 C C . GLY A 1 511 ? 7.960 14.399 -1.373 1.00 70.56 511 GLY A C 1
ATOM 4029 O O . GLY A 1 511 ? 6.998 14.326 -0.598 1.00 70.56 511 GLY A O 1
ATOM 4030 N N . GLY A 1 512 ? 9.225 14.454 -0.949 1.00 74.00 512 GLY A N 1
ATOM 4031 C CA . GLY A 1 512 ? 9.642 14.672 0.431 1.00 74.00 512 GLY A CA 1
ATOM 4032 C C . GLY A 1 512 ? 9.314 16.073 0.960 1.00 74.00 512 GLY A C 1
ATOM 4033 O O . GLY A 1 512 ? 8.786 16.931 0.257 1.00 74.00 512 GLY A O 1
ATOM 4034 N N . GLY A 1 513 ? 9.622 16.289 2.240 1.00 69.25 513 GLY A N 1
ATOM 4035 C CA . GLY A 1 513 ? 9.294 17.517 2.972 1.00 69.25 513 GLY A CA 1
ATOM 4036 C C . GLY A 1 513 ? 8.114 17.332 3.928 1.00 69.25 513 GLY A C 1
ATOM 4037 O O . GLY A 1 513 ? 7.094 16.737 3.590 1.00 69.25 513 GLY A O 1
ATOM 4038 N N . ASN A 1 514 ? 8.263 17.827 5.160 1.00 76.75 514 ASN A N 1
ATOM 4039 C CA . ASN A 1 514 ? 7.231 17.803 6.202 1.00 76.75 514 ASN A CA 1
ATOM 4040 C C . ASN A 1 514 ? 6.633 16.403 6.508 1.00 76.75 514 ASN A C 1
ATOM 4042 O O . ASN A 1 514 ? 5.442 16.287 6.813 1.00 76.75 514 ASN A O 1
ATOM 4046 N N . ARG A 1 515 ? 7.440 15.334 6.448 1.00 88.62 515 ARG A N 1
ATOM 4047 C CA . ARG A 1 515 ? 7.061 13.951 6.815 1.00 88.62 515 ARG A CA 1
ATOM 4048 C C . ARG A 1 515 ? 7.443 13.627 8.262 1.00 88.62 515 ARG A C 1
ATOM 4050 O O . ARG A 1 515 ? 8.249 14.338 8.859 1.00 88.62 515 ARG A O 1
ATOM 4057 N N . VAL A 1 516 ? 6.863 12.565 8.813 1.00 93.25 516 VAL A N 1
ATOM 4058 C CA . VAL A 1 516 ? 7.281 11.982 10.098 1.00 93.25 516 VAL A CA 1
ATOM 4059 C C . VAL A 1 516 ? 8.189 10.798 9.785 1.00 93.25 516 VAL A C 1
ATOM 4061 O O . VAL A 1 516 ? 7.831 9.963 8.965 1.00 93.25 516 VAL A O 1
ATOM 4064 N N . THR A 1 517 ? 9.370 10.742 10.397 1.00 95.75 517 THR A N 1
ATOM 4065 C CA . THR A 1 517 ? 10.393 9.715 10.118 1.00 95.75 517 THR A CA 1
ATOM 4066 C C . THR A 1 517 ? 11.049 9.263 11.418 1.00 95.75 517 THR A C 1
ATOM 4068 O O . THR A 1 517 ? 10.804 9.853 12.475 1.00 95.75 517 THR A O 1
ATOM 4071 N N . HIS A 1 518 ? 11.960 8.291 11.355 1.00 95.06 518 HIS A N 1
ATOM 4072 C CA . HIS A 1 518 ? 12.747 7.880 12.519 1.00 95.06 518 HIS A CA 1
ATOM 4073 C C . HIS A 1 518 ? 13.559 9.010 13.179 1.00 95.06 518 HIS A C 1
ATOM 4075 O O . HIS A 1 518 ? 13.916 8.885 14.349 1.00 95.06 518 HIS A O 1
ATOM 4081 N N . LYS A 1 519 ? 13.828 10.125 12.476 1.00 93.69 519 LYS A N 1
ATOM 4082 C CA . LYS A 1 519 ? 14.490 11.314 13.050 1.00 93.69 519 LYS A CA 1
ATOM 4083 C C . LYS A 1 519 ? 13.636 11.998 14.131 1.00 93.69 519 LYS A C 1
ATOM 4085 O O . LYS A 1 519 ? 14.161 12.749 14.945 1.00 93.69 519 LYS A O 1
ATOM 4090 N N . THR A 1 520 ? 12.335 11.708 14.170 1.00 93.94 520 THR A N 1
ATOM 4091 C CA . THR A 1 520 ? 11.380 12.138 15.201 1.00 93.94 520 THR A CA 1
ATOM 4092 C C . THR A 1 520 ? 10.737 10.899 15.841 1.00 93.94 520 THR A C 1
ATOM 4094 O O . THR A 1 520 ? 9.565 10.614 15.580 1.00 93.94 520 THR A O 1
ATOM 4097 N N . PRO A 1 521 ? 11.483 10.113 16.645 1.00 94.06 521 PRO A N 1
ATOM 4098 C CA . PRO A 1 521 ? 11.120 8.732 16.981 1.00 94.06 521 PRO A CA 1
ATOM 4099 C C . PRO A 1 521 ? 9.784 8.613 17.718 1.00 94.06 521 PRO A C 1
ATOM 4101 O O . PRO A 1 521 ? 9.015 7.686 17.469 1.00 94.06 521 PRO A O 1
ATOM 4104 N N . ARG A 1 522 ? 9.473 9.571 18.595 1.00 94.00 522 ARG A N 1
ATOM 4105 C CA . ARG A 1 522 ? 8.203 9.622 19.325 1.00 94.00 522 ARG A CA 1
ATOM 4106 C C . ARG A 1 522 ? 6.999 9.746 18.388 1.00 94.00 522 ARG A C 1
ATOM 4108 O O . ARG A 1 522 ? 6.110 8.899 18.408 1.00 94.00 522 ARG A O 1
ATOM 4115 N N . ASP A 1 523 ? 6.994 10.775 17.544 1.00 95.12 523 ASP A N 1
ATOM 4116 C CA . ASP A 1 523 ? 5.899 11.018 16.600 1.00 95.12 523 ASP A CA 1
ATOM 4117 C C . ASP A 1 523 ? 5.811 9.909 15.544 1.00 95.12 523 ASP A C 1
ATOM 4119 O O . ASP A 1 523 ? 4.717 9.557 15.106 1.00 95.12 523 ASP A O 1
ATOM 4123 N N . TYR A 1 524 ? 6.943 9.298 15.183 1.00 97.62 524 TYR A N 1
ATOM 4124 C CA . TYR A 1 524 ? 6.972 8.161 14.267 1.00 97.62 524 TYR A CA 1
ATOM 4125 C C . TYR A 1 524 ? 6.304 6.915 14.850 1.00 97.62 524 TYR A C 1
ATOM 4127 O O . TYR A 1 524 ? 5.476 6.300 14.180 1.00 97.62 524 TYR A O 1
ATOM 4135 N N . LYS A 1 525 ? 6.589 6.577 16.117 1.00 97.19 525 LYS A N 1
ATOM 4136 C CA . LYS A 1 525 ? 5.907 5.480 16.825 1.00 97.19 525 LYS A CA 1
ATOM 4137 C C . LYS A 1 525 ? 4.392 5.682 16.840 1.00 97.19 525 LYS A C 1
ATOM 4139 O O . LYS A 1 525 ? 3.659 4.745 16.538 1.00 97.19 525 LYS A O 1
ATOM 4144 N N . ILE A 1 526 ? 3.938 6.904 17.125 1.00 97.12 526 ILE A N 1
ATOM 4145 C CA . ILE A 1 526 ? 2.517 7.285 17.103 1.00 97.12 526 ILE A CA 1
ATOM 4146 C C . ILE A 1 526 ? 1.918 7.091 15.703 1.00 97.12 526 ILE A C 1
ATOM 4148 O O . ILE A 1 526 ? 0.909 6.402 15.554 1.00 97.12 526 ILE A O 1
ATOM 4152 N N . ALA A 1 527 ? 2.555 7.650 14.671 1.00 98.31 527 ALA A N 1
ATOM 4153 C CA . ALA A 1 527 ? 2.078 7.578 13.293 1.00 98.31 527 ALA A CA 1
ATOM 4154 C C . ALA A 1 527 ? 1.970 6.129 12.786 1.00 98.31 527 ALA A C 1
ATOM 4156 O O . ALA A 1 527 ? 0.956 5.748 12.198 1.00 98.31 527 ALA A O 1
ATOM 4157 N N . VAL A 1 528 ? 2.993 5.305 13.038 1.00 98.75 528 VAL A N 1
ATOM 4158 C CA . VAL A 1 528 ? 3.012 3.900 12.609 1.00 98.75 528 VAL A CA 1
ATOM 4159 C C . VAL A 1 528 ? 2.008 3.065 13.402 1.00 98.75 528 VAL A C 1
ATOM 4161 O O . VAL A 1 528 ? 1.283 2.272 12.802 1.00 98.75 528 VAL A O 1
ATOM 4164 N N . ALA A 1 529 ? 1.913 3.253 14.722 1.00 98.50 529 ALA A N 1
ATOM 4165 C CA . ALA A 1 529 ? 0.934 2.542 15.541 1.00 98.50 529 ALA A CA 1
ATOM 4166 C C . ALA A 1 529 ? -0.500 2.861 15.102 1.00 98.50 529 ALA A C 1
ATOM 4168 O O . ALA A 1 529 ? -1.297 1.944 14.912 1.00 98.50 529 ALA A O 1
ATOM 4169 N N . PHE A 1 530 ? -0.807 4.134 14.845 1.00 98.56 530 PHE A N 1
ATOM 4170 C CA . PHE A 1 530 ? -2.112 4.529 14.330 1.00 98.56 530 PHE A CA 1
ATOM 4171 C C . PHE A 1 530 ? -2.380 3.955 12.932 1.00 98.56 530 PHE A C 1
ATOM 4173 O O . PHE A 1 530 ? -3.461 3.419 12.706 1.00 98.56 530 PHE A O 1
ATOM 4180 N N . MET A 1 531 ? -1.408 3.986 12.009 1.00 98.69 531 MET A N 1
ATOM 4181 C CA . MET A 1 531 ? -1.535 3.351 10.687 1.00 98.69 531 MET A CA 1
ATOM 4182 C C . MET A 1 531 ? -1.869 1.853 10.798 1.00 98.69 531 MET A C 1
ATOM 4184 O O . MET A 1 531 ? -2.731 1.360 10.073 1.00 98.69 531 MET A O 1
ATOM 4188 N N . LEU A 1 532 ? -1.220 1.133 11.717 1.00 98.75 532 LEU A N 1
ATOM 4189 C CA . LEU A 1 532 ? -1.472 -0.291 11.963 1.00 98.75 532 LEU A CA 1
ATOM 4190 C C . LEU A 1 532 ? -2.816 -0.545 12.666 1.00 98.75 532 LEU A C 1
ATOM 4192 O O . LEU A 1 532 ? -3.453 -1.566 12.415 1.00 98.75 532 LEU A O 1
ATOM 4196 N N . ALA A 1 533 ? -3.279 0.375 13.512 1.00 98.44 533 ALA A N 1
ATOM 4197 C CA . ALA A 1 533 ? -4.592 0.286 14.144 1.00 98.44 533 ALA A CA 1
ATOM 4198 C C . ALA A 1 533 ? -5.746 0.598 13.174 1.00 98.44 533 ALA A C 1
ATOM 4200 O O . ALA A 1 533 ? -6.844 0.052 13.316 1.00 98.44 533 ALA A O 1
ATOM 4201 N N . ASN A 1 534 ? -5.507 1.462 12.184 1.00 96.50 534 ASN A N 1
ATOM 4202 C CA . ASN A 1 534 ? -6.500 1.919 11.214 1.00 96.50 534 ASN A CA 1
ATOM 4203 C C . ASN A 1 534 ? -6.968 0.787 10.271 1.00 96.50 534 ASN A C 1
ATOM 4205 O O . ASN A 1 534 ? -6.295 -0.235 10.123 1.00 96.50 534 ASN A O 1
ATOM 4209 N N . ASP A 1 535 ? -8.132 0.947 9.636 1.00 94.62 535 ASP A N 1
ATOM 4210 C CA . ASP A 1 535 ? -8.733 0.013 8.664 1.00 94.62 535 ASP A CA 1
ATOM 4211 C C . ASP A 1 535 ? -8.439 0.374 7.194 1.00 94.62 535 ASP A C 1
ATOM 4213 O O . ASP A 1 535 ? -8.895 -0.314 6.280 1.00 94.62 535 ASP A O 1
ATOM 4217 N N . TYR A 1 536 ? -7.633 1.410 6.952 1.00 97.50 536 TYR A N 1
ATOM 4218 C CA . TYR A 1 536 ? -7.306 1.882 5.608 1.00 97.50 536 TYR A CA 1
ATOM 4219 C C . TYR A 1 536 ? -6.016 1.276 5.028 1.00 97.50 536 TYR A C 1
ATOM 4221 O O . TYR A 1 536 ? -4.951 1.350 5.644 1.00 97.50 536 TYR A O 1
ATOM 4229 N N . GLY A 1 537 ? -6.115 0.724 3.814 1.00 96.81 537 GLY A N 1
ATOM 4230 C CA . GLY A 1 537 ? -5.003 0.278 2.973 1.00 96.81 537 GLY A CA 1
ATOM 4231 C C . GLY A 1 537 ? -4.222 -0.923 3.509 1.00 96.81 537 GLY A C 1
ATOM 4232 O O . GLY A 1 537 ? -4.473 -1.430 4.604 1.00 96.81 537 GLY A O 1
ATOM 4233 N N . PHE A 1 538 ? -3.249 -1.389 2.721 1.00 98.19 538 PHE A N 1
ATOM 4234 C CA . PHE A 1 538 ? -2.282 -2.407 3.137 1.00 98.19 538 PHE A CA 1
ATOM 4235 C C . PHE A 1 538 ? -0.974 -1.740 3.605 1.00 98.19 538 PHE A C 1
ATOM 4237 O O . PHE A 1 538 ? -0.312 -1.096 2.786 1.00 98.19 538 PHE A O 1
ATOM 4244 N N . PRO A 1 539 ? -0.609 -1.828 4.898 1.00 98.44 539 PRO A N 1
ATOM 4245 C CA . PRO A 1 539 ? 0.512 -1.083 5.460 1.00 98.44 539 PRO A CA 1
ATOM 4246 C C . PRO A 1 539 ? 1.892 -1.693 5.189 1.00 98.44 539 PRO A C 1
ATOM 4248 O O . PRO A 1 539 ? 2.115 -2.903 5.310 1.00 98.44 539 PRO A O 1
ATOM 4251 N N . ARG A 1 540 ? 2.862 -0.806 4.951 1.00 98.81 540 ARG A N 1
ATOM 4252 C CA . ARG A 1 540 ? 4.299 -1.090 5.003 1.00 98.81 540 ARG A CA 1
ATOM 4253 C C . ARG A 1 540 ? 4.981 -0.221 6.048 1.00 98.81 540 ARG A C 1
ATOM 4255 O O . ARG A 1 540 ? 4.804 0.994 6.077 1.00 98.81 540 ARG A O 1
ATOM 4262 N N . ILE A 1 541 ? 5.815 -0.860 6.855 1.00 98.88 541 ILE A N 1
ATOM 4263 C CA . ILE A 1 541 ? 6.701 -0.212 7.824 1.00 98.88 541 ILE A CA 1
ATOM 4264 C C . ILE A 1 541 ? 8.071 -0.021 7.168 1.00 98.88 541 ILE A C 1
ATOM 4266 O O . ILE A 1 541 ? 8.599 -0.955 6.562 1.00 98.88 541 ILE A O 1
ATOM 4270 N N . MET A 1 542 ? 8.643 1.177 7.259 1.00 98.81 542 MET A N 1
ATOM 4271 C CA . MET A 1 542 ? 10.020 1.415 6.831 1.00 98.81 542 MET A CA 1
ATOM 4272 C C . MET A 1 542 ? 10.987 0.854 7.881 1.00 98.81 542 MET A C 1
ATOM 4274 O O . MET A 1 542 ? 10.708 0.925 9.074 1.00 98.81 542 MET A O 1
ATOM 4278 N N . SER A 1 543 ? 12.104 0.274 7.447 1.00 98.69 543 SER A N 1
ATOM 4279 C CA . SER A 1 543 ? 13.232 -0.062 8.316 1.00 98.69 543 SER A CA 1
ATOM 4280 C C . SER A 1 543 ? 14.497 0.530 7.715 1.00 98.69 543 SER A C 1
ATOM 4282 O O . SER A 1 543 ? 14.920 0.156 6.617 1.00 98.69 543 SER A O 1
ATOM 4284 N N . SER A 1 544 ? 15.055 1.507 8.415 1.00 98.50 544 SER A N 1
ATOM 4285 C CA . SER A 1 544 ? 16.061 2.430 7.912 1.00 98.50 544 SER A CA 1
ATOM 4286 C C . SER A 1 544 ? 17.448 2.140 8.488 1.00 98.50 544 SER A C 1
ATOM 4288 O O . SER A 1 544 ? 17.645 1.335 9.405 1.00 98.50 544 SER A O 1
ATOM 4290 N N . TYR A 1 545 ? 18.425 2.881 7.980 1.00 98.31 545 TYR A N 1
ATOM 4291 C CA . TYR A 1 545 ? 19.710 3.117 8.626 1.00 98.31 545 TYR A CA 1
ATOM 4292 C C . TYR A 1 545 ? 19.873 4.610 8.918 1.00 98.31 545 TYR A C 1
ATOM 4294 O O . TYR A 1 545 ? 19.229 5.447 8.282 1.00 98.31 545 TYR A O 1
ATOM 4302 N N . TYR A 1 546 ? 20.733 4.953 9.875 1.00 96.25 546 TYR A N 1
ATOM 4303 C CA . TYR A 1 546 ? 21.018 6.347 10.193 1.00 96.25 546 TYR A CA 1
ATOM 4304 C C . TYR A 1 546 ? 21.856 6.989 9.084 1.00 96.25 546 TYR A C 1
ATOM 4306 O O . TYR A 1 546 ? 22.890 6.462 8.669 1.00 96.25 546 TYR A O 1
ATOM 4314 N N . PHE A 1 547 ? 21.427 8.165 8.639 1.00 94.56 547 PHE A N 1
ATOM 4315 C CA . PHE A 1 547 ? 22.162 9.012 7.706 1.00 94.56 547 PHE A CA 1
ATOM 4316 C C . PHE A 1 547 ? 22.125 10.464 8.181 1.00 94.56 547 PHE A C 1
ATOM 4318 O O . PHE A 1 547 ? 21.174 10.884 8.849 1.00 94.56 547 PHE A O 1
ATOM 4325 N N . GLY A 1 548 ? 23.179 11.210 7.854 1.00 89.88 548 GLY A N 1
ATOM 4326 C CA . GLY A 1 548 ? 23.297 12.623 8.205 1.00 89.88 548 GLY A CA 1
ATOM 4327 C C . GLY A 1 548 ? 22.431 13.521 7.319 1.00 89.88 548 GLY A C 1
ATOM 4328 O O . GLY A 1 548 ? 21.296 13.187 6.963 1.00 89.88 548 GLY A O 1
ATOM 4329 N N . ASP A 1 549 ? 22.992 14.670 6.953 1.00 88.06 549 ASP A N 1
ATOM 4330 C CA . ASP A 1 549 ? 22.345 15.634 6.054 1.00 88.06 549 ASP A CA 1
ATOM 4331 C C . ASP A 1 549 ? 22.539 15.283 4.571 1.00 88.06 549 ASP A C 1
ATOM 4333 O O . ASP A 1 549 ? 21.828 15.795 3.707 1.00 88.06 549 ASP A O 1
ATOM 4337 N N . ASP A 1 550 ? 23.463 14.367 4.261 1.00 91.50 550 ASP A N 1
ATOM 4338 C CA . ASP A 1 550 ? 23.635 13.849 2.908 1.00 91.50 550 ASP A CA 1
ATOM 4339 C C . ASP A 1 550 ? 22.496 12.884 2.542 1.00 91.50 550 ASP A C 1
ATOM 4341 O O . ASP A 1 550 ? 22.457 11.721 2.953 1.00 91.50 550 ASP A O 1
ATOM 4345 N N . SER A 1 551 ? 21.572 13.368 1.711 1.00 92.19 551 SER A N 1
ATOM 4346 C CA . SER A 1 551 ? 20.460 12.571 1.182 1.00 92.19 551 SER A CA 1
ATOM 4347 C C . SER A 1 551 ? 20.899 11.432 0.250 1.00 92.19 551 SER A C 1
ATOM 4349 O O . SER A 1 551 ? 20.107 10.524 -0.006 1.00 92.19 551 SER A O 1
ATOM 4351 N N . SER A 1 552 ? 22.143 11.441 -0.243 1.00 94.88 552 SER A N 1
ATOM 4352 C CA . SER A 1 552 ? 22.713 10.382 -1.086 1.00 94.88 552 SER A CA 1
ATOM 4353 C C . SER A 1 552 ? 23.431 9.294 -0.291 1.00 94.88 552 SER A C 1
ATOM 4355 O O . SER A 1 552 ? 23.783 8.267 -0.870 1.00 94.88 552 SER A O 1
ATOM 4357 N N . GLN A 1 553 ? 23.621 9.467 1.021 1.00 96.12 553 GLN A N 1
ATOM 4358 C CA . GLN A 1 553 ? 24.424 8.561 1.839 1.00 96.12 553 GLN A CA 1
ATOM 4359 C C . GLN A 1 553 ? 23.951 7.100 1.720 1.00 96.12 553 GLN A C 1
ATOM 4361 O O . GLN A 1 553 ? 22.786 6.769 1.976 1.00 96.12 553 GLN A O 1
ATOM 4366 N N . GLY A 1 554 ? 24.872 6.208 1.347 1.00 96.88 554 GLY A N 1
ATOM 4367 C CA . GLY A 1 554 ? 24.643 4.763 1.330 1.00 96.88 554 GLY A CA 1
ATOM 4368 C C . GLY A 1 554 ? 24.466 4.155 2.733 1.00 96.88 554 GLY A C 1
ATOM 4369 O O . GLY A 1 554 ? 24.628 4.852 3.740 1.00 96.88 554 GLY A O 1
ATOM 4370 N N . PRO A 1 555 ? 24.134 2.855 2.818 1.00 97.81 555 PRO A N 1
ATOM 4371 C CA . PRO A 1 555 ? 24.010 2.139 4.088 1.00 97.81 555 PRO A CA 1
ATOM 4372 C C . PRO A 1 555 ? 25.337 2.083 4.865 1.00 97.81 555 PRO A C 1
ATOM 4374 O O . PRO A 1 555 ? 26.407 2.279 4.273 1.00 97.81 555 PRO A O 1
ATOM 4377 N N . PRO A 1 556 ? 25.303 1.750 6.172 1.00 98.00 556 PRO A N 1
ATOM 4378 C CA . PRO A 1 556 ? 26.502 1.460 6.944 1.00 98.00 556 PRO A CA 1
ATOM 4379 C C . PRO A 1 556 ? 27.382 0.440 6.217 1.00 98.00 556 PRO A C 1
ATOM 4381 O O . PRO A 1 556 ? 26.919 -0.633 5.826 1.00 98.00 556 PRO A O 1
ATOM 4384 N N . HIS A 1 557 ? 28.658 0.770 6.024 1.00 96.50 557 HIS A N 1
ATOM 4385 C CA . HIS A 1 557 ? 29.562 -0.037 5.209 1.00 96.50 557 HIS A CA 1
ATOM 4386 C C . HIS A 1 557 ? 30.936 -0.234 5.858 1.00 96.50 557 HIS A C 1
ATOM 4388 O O . HIS A 1 557 ? 31.365 0.545 6.715 1.00 96.50 557 HIS A O 1
ATOM 4394 N N . ASN A 1 558 ? 31.614 -1.308 5.458 1.00 96.75 558 ASN A N 1
ATOM 4395 C CA . ASN A 1 558 ? 33.000 -1.607 5.811 1.00 96.75 558 ASN A CA 1
ATOM 4396 C C . ASN A 1 558 ? 33.971 -0.742 4.988 1.00 96.75 558 ASN A C 1
ATOM 4398 O O . ASN A 1 558 ? 33.555 0.036 4.126 1.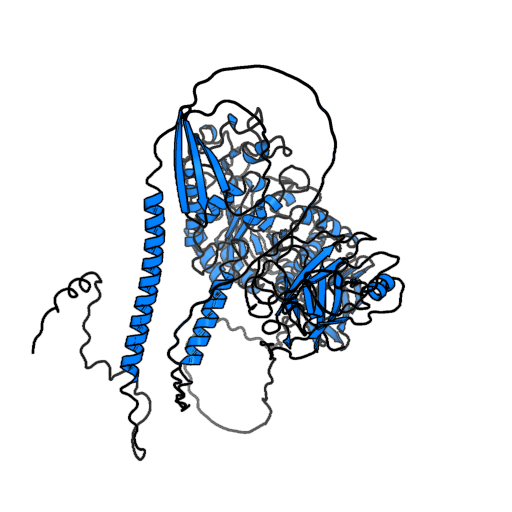00 96.75 558 ASN A O 1
ATOM 4402 N N . SER A 1 559 ? 35.275 -0.864 5.242 1.00 95.38 559 SER A N 1
ATOM 4403 C CA . SER A 1 559 ? 36.312 -0.106 4.522 1.00 95.38 559 SER A CA 1
ATOM 4404 C C . SER A 1 559 ? 36.369 -0.405 3.018 1.00 95.38 559 SER A C 1
ATOM 4406 O O . SER A 1 559 ? 36.797 0.448 2.248 1.00 95.38 559 SER A O 1
ATOM 4408 N N . ASP A 1 560 ? 35.903 -1.579 2.591 1.00 94.56 560 ASP A N 1
ATOM 4409 C CA . ASP A 1 560 ? 35.773 -1.995 1.186 1.00 94.56 560 ASP A CA 1
ATOM 4410 C C . ASP A 1 560 ? 34.427 -1.590 0.550 1.00 94.56 560 ASP A C 1
ATOM 4412 O O . ASP A 1 560 ? 34.112 -1.969 -0.578 1.00 94.56 560 ASP A O 1
ATOM 4416 N N . TYR A 1 561 ? 33.617 -0.823 1.282 1.00 94.94 561 TYR A N 1
ATOM 4417 C CA . TYR A 1 561 ? 32.258 -0.430 0.928 1.00 94.94 561 TYR A CA 1
ATOM 4418 C C . TYR A 1 561 ? 31.238 -1.579 0.826 1.00 94.94 561 TYR A C 1
ATOM 4420 O O . TYR A 1 561 ? 30.120 -1.346 0.356 1.00 94.94 561 TYR A O 1
ATOM 4428 N N . SER A 1 562 ? 31.543 -2.793 1.290 1.00 95.88 562 SER A N 1
ATOM 4429 C CA . SER A 1 562 ? 30.516 -3.818 1.532 1.00 95.88 562 SER A CA 1
ATOM 4430 C C . SER A 1 562 ? 29.572 -3.383 2.662 1.00 95.88 562 SER A C 1
ATOM 4432 O O . SER A 1 562 ? 29.974 -2.633 3.552 1.00 95.88 562 SER A O 1
ATOM 4434 N N . ILE A 1 563 ? 28.305 -3.809 2.627 1.00 98.25 563 ILE A N 1
ATOM 4435 C CA . ILE A 1 563 ? 27.322 -3.455 3.665 1.00 98.25 563 ILE A CA 1
ATOM 4436 C C . ILE A 1 563 ? 27.691 -4.143 4.991 1.00 98.25 563 ILE A C 1
ATOM 4438 O O . ILE A 1 563 ? 27.971 -5.347 5.030 1.00 98.25 563 ILE A O 1
ATOM 4442 N N . LYS A 1 564 ? 27.683 -3.379 6.089 1.00 98.25 564 LYS A N 1
ATOM 4443 C CA . LYS A 1 564 ? 27.894 -3.898 7.449 1.00 98.25 564 LYS A CA 1
ATOM 4444 C C . LYS A 1 564 ? 26.749 -4.811 7.872 1.00 98.25 564 LYS A C 1
ATOM 4446 O O . LYS A 1 564 ? 25.597 -4.541 7.549 1.00 98.25 564 LYS A O 1
ATOM 4451 N N . ASP A 1 565 ? 27.070 -5.846 8.644 1.00 97.00 565 ASP A N 1
ATOM 4452 C CA . ASP A 1 565 ? 26.060 -6.715 9.258 1.00 97.00 565 ASP A CA 1
ATOM 4453 C C . ASP A 1 565 ? 25.116 -5.932 10.173 1.00 97.00 565 ASP A C 1
ATOM 4455 O O . ASP A 1 565 ? 25.529 -4.984 10.860 1.00 97.00 565 ASP A O 1
ATOM 4459 N N . VAL A 1 566 ? 23.868 -6.389 10.241 1.00 97.56 566 VAL A N 1
ATOM 4460 C CA . VAL A 1 566 ? 22.904 -5.924 11.239 1.00 97.56 566 VAL A CA 1
ATOM 4461 C C . VAL A 1 566 ? 23.098 -6.710 12.534 1.00 97.56 566 VAL A C 1
ATOM 4463 O O . VAL A 1 566 ? 22.647 -7.851 12.676 1.00 97.56 566 VAL A O 1
ATOM 4466 N N . THR A 1 567 ? 23.752 -6.088 13.512 1.00 95.62 567 THR A N 1
ATOM 4467 C CA . THR A 1 567 ? 23.905 -6.656 14.856 1.00 95.62 567 THR A CA 1
ATOM 4468 C C . THR A 1 567 ? 22.660 -6.406 15.694 1.00 95.62 567 THR A C 1
ATOM 4470 O O . THR A 1 567 ? 22.009 -5.376 15.545 1.00 95.62 567 THR A O 1
ATOM 4473 N N . ILE A 1 568 ? 22.329 -7.344 16.584 1.00 95.25 568 ILE A N 1
ATOM 4474 C CA . ILE A 1 568 ? 21.273 -7.170 17.586 1.00 95.25 568 ILE A CA 1
ATOM 4475 C C . ILE A 1 568 ? 21.940 -6.977 18.944 1.00 95.25 568 ILE A C 1
ATOM 4477 O O . ILE A 1 568 ? 22.709 -7.831 19.384 1.00 95.25 568 ILE A O 1
ATOM 4481 N N . GLU A 1 569 ? 21.666 -5.848 19.581 1.00 93.12 569 GLU A N 1
ATOM 4482 C CA . GLU A 1 569 ? 22.183 -5.501 20.899 1.00 93.12 569 GLU A CA 1
ATOM 4483 C C . GLU A 1 569 ? 21.394 -6.203 22.018 1.00 93.12 569 GLU A C 1
ATOM 4485 O O . GLU A 1 569 ? 20.308 -6.746 21.806 1.00 93.12 569 GLU A O 1
ATOM 4490 N N . ASN A 1 570 ? 21.917 -6.169 23.248 1.00 90.75 570 ASN A N 1
ATOM 4491 C CA . ASN A 1 570 ? 21.291 -6.816 24.412 1.00 90.75 570 ASN A CA 1
ATOM 4492 C C . ASN A 1 570 ? 19.887 -6.272 24.736 1.00 90.75 570 ASN A C 1
ATOM 4494 O O . ASN A 1 570 ? 19.081 -6.970 25.345 1.00 90.75 570 ASN A O 1
ATOM 4498 N N . ASN A 1 571 ? 19.595 -5.034 24.334 1.00 82.88 571 ASN A N 1
ATOM 4499 C CA . ASN A 1 571 ? 18.276 -4.407 24.461 1.00 82.88 571 ASN A CA 1
ATOM 4500 C C . ASN A 1 571 ? 17.286 -4.857 23.360 1.00 82.88 571 ASN A C 1
ATOM 4502 O O . ASN A 1 571 ? 16.152 -4.389 23.337 1.00 82.88 571 ASN A O 1
ATOM 4506 N N . GLY A 1 572 ? 17.698 -5.741 22.441 1.00 85.62 572 GLY A N 1
ATOM 4507 C CA . GLY A 1 572 ? 16.886 -6.243 21.330 1.00 85.62 572 GLY A CA 1
ATOM 4508 C C . GLY A 1 572 ? 16.822 -5.325 20.103 1.00 85.62 572 GLY A C 1
ATOM 4509 O O . GLY A 1 572 ? 16.221 -5.713 19.092 1.00 85.62 572 GLY A O 1
ATOM 4510 N N . MET A 1 573 ? 17.452 -4.151 20.170 1.00 90.94 573 MET A N 1
ATOM 4511 C CA . MET A 1 573 ? 17.542 -3.168 19.091 1.00 90.94 573 MET A CA 1
ATOM 4512 C C . MET A 1 573 ? 18.713 -3.478 18.161 1.00 90.94 573 MET A C 1
ATOM 4514 O O . MET A 1 573 ? 19.576 -4.298 18.475 1.00 90.94 573 MET A O 1
ATOM 4518 N N . CYS A 1 574 ? 18.735 -2.843 16.994 1.00 94.38 574 CYS A N 1
ATOM 4519 C CA . CYS A 1 574 ? 19.841 -3.016 16.064 1.00 94.38 574 CYS A CA 1
ATOM 4520 C C . CYS A 1 574 ? 21.019 -2.100 16.396 1.00 94.38 574 CYS A C 1
ATOM 4522 O O . CYS A 1 574 ? 20.827 -0.953 16.787 1.00 94.38 574 CYS A O 1
ATOM 4524 N N . GLY A 1 575 ? 22.229 -2.612 16.186 1.00 94.69 575 GLY A N 1
ATOM 4525 C CA . GLY A 1 575 ? 23.474 -1.854 16.254 1.00 94.69 575 GLY A CA 1
ATOM 4526 C C . GLY A 1 575 ? 24.002 -1.483 14.865 1.00 94.69 575 GLY A C 1
ATOM 4527 O O . GLY A 1 575 ? 23.286 -1.517 13.865 1.00 94.69 575 GLY A O 1
ATOM 4528 N N . ASN A 1 576 ? 25.290 -1.134 14.781 1.00 94.75 576 ASN A N 1
ATOM 4529 C CA . ASN A 1 576 ? 26.014 -0.868 13.524 1.00 94.75 576 ASN A CA 1
ATOM 4530 C C . ASN A 1 576 ? 25.434 0.245 12.625 1.00 94.75 576 ASN A C 1
ATOM 4532 O O . ASN A 1 576 ? 25.733 0.293 11.433 1.00 94.75 576 ASN A O 1
ATOM 4536 N N . GLY A 1 577 ? 24.669 1.179 13.195 1.00 96.00 577 GLY A N 1
ATOM 4537 C CA . GLY A 1 577 ? 24.072 2.295 12.453 1.00 96.00 577 GLY A CA 1
ATOM 4538 C C . GLY A 1 577 ? 22.728 1.967 11.795 1.00 96.00 577 GLY A C 1
ATOM 4539 O O . GLY A 1 577 ? 22.231 2.774 11.011 1.00 96.00 577 GLY A O 1
ATOM 4540 N N . TRP A 1 578 ? 22.128 0.820 12.115 1.00 98.31 578 TRP A N 1
ATOM 4541 C CA . TRP A 1 578 ? 20.788 0.436 11.672 1.00 98.31 578 TRP A CA 1
ATOM 4542 C C . TRP A 1 578 ? 19.718 0.934 12.651 1.00 98.31 578 TRP A C 1
ATOM 4544 O O . TRP A 1 578 ? 19.886 0.819 13.861 1.00 98.31 578 TRP A O 1
ATOM 4554 N N . VAL A 1 579 ? 18.613 1.477 12.134 1.00 98.12 579 VAL A N 1
ATOM 4555 C CA . VAL A 1 579 ? 17.535 2.073 12.948 1.00 98.12 579 VAL A CA 1
ATOM 4556 C C . VAL A 1 579 ? 16.548 1.009 13.432 1.00 98.12 579 VAL A C 1
ATOM 4558 O O . VAL A 1 579 ? 16.155 1.003 14.601 1.00 98.12 579 VAL A O 1
ATOM 4561 N N . CYS A 1 580 ? 16.158 0.099 12.533 1.00 97.88 580 CYS A N 1
ATOM 4562 C CA . CYS A 1 580 ? 15.234 -1.003 12.800 1.00 97.88 580 CYS A CA 1
ATOM 4563 C C . CYS A 1 580 ? 13.906 -0.581 13.439 1.00 97.88 580 CYS A C 1
ATOM 4565 O O . CYS A 1 580 ? 13.509 -1.122 14.472 1.00 97.88 580 CYS A O 1
ATOM 4567 N N . GLU A 1 581 ? 13.185 0.352 12.817 1.00 98.50 581 GLU A N 1
ATOM 4568 C CA . GLU A 1 581 ? 11.893 0.842 13.310 1.00 98.50 581 GLU A CA 1
ATOM 4569 C C . GLU A 1 581 ? 10.883 -0.292 13.520 1.00 98.50 581 GLU A C 1
ATOM 4571 O O . GLU A 1 581 ? 10.103 -0.273 14.468 1.00 98.50 581 GLU A O 1
ATOM 4576 N N . HIS A 1 582 ? 10.941 -1.347 12.702 1.00 98.50 582 HIS A N 1
ATOM 4577 C CA . HIS A 1 582 ? 10.103 -2.539 12.862 1.00 98.50 582 HIS A CA 1
ATOM 4578 C C . HIS A 1 582 ? 10.323 -3.286 14.187 1.00 98.50 582 HIS A C 1
ATOM 4580 O O . HIS A 1 582 ? 9.458 -4.067 14.580 1.00 98.50 582 HIS A O 1
ATOM 4586 N N . ARG A 1 583 ? 11.456 -3.059 14.868 1.00 96.62 583 ARG A N 1
ATOM 4587 C CA . ARG A 1 583 ? 11.764 -3.601 16.201 1.00 96.62 583 ARG A CA 1
ATOM 4588 C C . ARG A 1 583 ? 11.327 -2.707 17.344 1.00 96.62 583 ARG A C 1
ATOM 4590 O O . ARG A 1 583 ? 11.344 -3.162 18.487 1.00 96.62 583 ARG A O 1
ATOM 4597 N N . TRP A 1 584 ? 10.953 -1.462 17.063 1.00 95.31 584 TRP A N 1
ATOM 4598 C CA . TRP A 1 584 ? 10.520 -0.544 18.102 1.00 95.31 584 TRP A CA 1
ATOM 4599 C C . TRP A 1 584 ? 9.262 -1.109 18.745 1.00 95.31 584 TRP A C 1
ATOM 4601 O O . TRP A 1 584 ? 8.341 -1.542 18.050 1.00 95.31 584 TRP A O 1
ATOM 4611 N N . ASN A 1 585 ? 9.259 -1.123 20.073 1.00 89.50 585 ASN A N 1
ATOM 4612 C CA . ASN A 1 585 ? 8.301 -1.856 20.889 1.00 89.50 585 ASN A CA 1
ATOM 4613 C C . ASN A 1 585 ? 6.833 -1.733 20.408 1.00 89.50 585 ASN A C 1
ATOM 4615 O O . ASN A 1 585 ? 6.241 -2.759 20.049 1.00 89.50 585 ASN A O 1
ATOM 4619 N N . PRO A 1 586 ? 6.255 -0.521 20.256 1.00 93.44 586 PRO A N 1
ATOM 4620 C CA . PRO A 1 586 ? 4.873 -0.396 19.803 1.00 93.44 586 PRO A CA 1
ATOM 4621 C C . PRO A 1 586 ? 4.674 -0.880 18.365 1.00 93.44 586 PRO A C 1
ATOM 4623 O O . PRO A 1 586 ? 3.641 -1.459 18.054 1.00 93.44 586 PRO A O 1
ATOM 4626 N N . ILE A 1 587 ? 5.653 -0.697 17.477 1.00 96.75 587 ILE A N 1
ATOM 4627 C CA . ILE A 1 587 ? 5.515 -1.028 16.054 1.00 96.75 587 ILE A CA 1
ATOM 4628 C C . ILE A 1 587 ? 5.413 -2.544 15.864 1.00 96.75 587 ILE A C 1
ATOM 4630 O O . ILE A 1 587 ? 4.473 -3.021 15.228 1.00 96.75 587 ILE A O 1
ATOM 4634 N N . GLY A 1 588 ? 6.333 -3.308 16.458 1.00 93.69 588 GLY A N 1
ATOM 4635 C CA . GLY A 1 588 ? 6.322 -4.768 16.354 1.00 93.69 588 GLY A CA 1
ATOM 4636 C C . GLY A 1 588 ? 5.058 -5.396 16.951 1.00 93.69 588 GLY A C 1
ATOM 4637 O O . GLY A 1 588 ? 4.509 -6.339 16.382 1.00 93.69 588 GLY A O 1
ATOM 4638 N N . ASN A 1 589 ? 4.557 -4.855 18.066 1.00 94.31 589 ASN A N 1
ATOM 4639 C CA . ASN A 1 589 ? 3.352 -5.362 18.732 1.00 94.31 589 ASN A CA 1
ATOM 4640 C C . ASN A 1 589 ? 2.060 -4.962 18.005 1.00 94.31 589 ASN A C 1
ATOM 4642 O O . ASN A 1 589 ? 1.114 -5.750 17.937 1.00 94.31 589 ASN A O 1
ATOM 4646 N N . MET A 1 590 ? 2.037 -3.796 17.361 1.00 98.38 590 MET A N 1
ATOM 4647 C CA . MET A 1 590 ? 0.894 -3.362 16.557 1.00 98.38 590 MET A CA 1
ATOM 4648 C C . MET A 1 590 ? 0.719 -4.151 15.253 1.00 98.38 590 MET A C 1
ATOM 4650 O O . MET A 1 590 ? -0.372 -4.144 14.686 1.00 98.38 590 MET A O 1
ATOM 4654 N N . VAL A 1 591 ? 1.723 -4.911 14.799 1.00 97.81 591 VAL A N 1
ATOM 4655 C CA . VAL A 1 591 ? 1.532 -5.897 13.716 1.00 97.81 591 VAL A CA 1
ATOM 4656 C C . VAL A 1 591 ? 0.593 -7.022 14.155 1.00 97.81 591 VAL A C 1
ATOM 4658 O O . VAL A 1 591 ? -0.301 -7.406 13.398 1.00 97.81 591 VAL A O 1
ATOM 4661 N N . ALA A 1 592 ? 0.728 -7.509 15.393 1.00 94.62 592 ALA A N 1
ATOM 4662 C CA . ALA A 1 592 ? -0.193 -8.499 15.947 1.00 94.62 592 ALA A CA 1
ATOM 4663 C C . ALA A 1 592 ? -1.614 -7.928 16.065 1.00 94.62 592 ALA A C 1
ATOM 4665 O O . ALA A 1 592 ? -2.571 -8.596 15.670 1.00 94.62 592 ALA A O 1
ATOM 4666 N N . PHE A 1 593 ? -1.739 -6.670 16.511 1.00 97.94 593 PHE A N 1
ATOM 4667 C CA . PHE A 1 593 ? -3.019 -5.958 16.517 1.00 97.94 593 PHE A CA 1
ATOM 4668 C C . PHE A 1 593 ? -3.641 -5.922 15.117 1.00 97.94 593 PHE A C 1
ATOM 4670 O O . PHE A 1 593 ? -4.757 -6.404 14.929 1.00 97.94 593 PHE A O 1
ATOM 4677 N N . ARG A 1 594 ? -2.894 -5.424 14.120 1.00 97.81 594 ARG A N 1
ATOM 4678 C CA . ARG A 1 594 ? -3.350 -5.282 12.730 1.00 97.81 594 ARG A CA 1
ATOM 4679 C C . ARG A 1 594 ? -3.829 -6.610 12.139 1.00 97.81 594 ARG A C 1
ATOM 4681 O O . ARG A 1 594 ? -4.842 -6.631 11.444 1.00 97.81 594 ARG A O 1
ATOM 4688 N N . ASN A 1 595 ? -3.131 -7.709 12.427 1.00 96.19 595 ASN A N 1
ATOM 4689 C CA . ASN A 1 595 ? -3.526 -9.047 11.987 1.00 96.19 595 ASN A CA 1
ATOM 4690 C C . ASN A 1 595 ? -4.832 -9.513 12.651 1.00 96.19 595 ASN A C 1
ATOM 4692 O O . ASN A 1 595 ? -5.728 -10.007 11.965 1.00 96.19 595 ASN A O 1
ATOM 4696 N N . ALA A 1 596 ? -4.965 -9.345 13.969 1.00 96.00 596 ALA A N 1
ATOM 4697 C CA . ALA A 1 596 ? -6.132 -9.810 14.719 1.00 96.00 596 ALA A CA 1
ATOM 4698 C C . ALA A 1 596 ? -7.426 -9.098 14.300 1.00 96.00 596 ALA A C 1
ATOM 4700 O O . ALA A 1 596 ? -8.489 -9.714 14.225 1.00 96.00 596 ALA A O 1
ATOM 4701 N N . VAL A 1 597 ? -7.331 -7.811 13.963 1.00 95.75 597 VAL A N 1
ATOM 4702 C CA . VAL A 1 597 ? -8.480 -6.977 13.587 1.00 95.75 597 VAL A CA 1
ATOM 4703 C C . VAL A 1 597 ? -8.801 -7.000 12.088 1.00 95.75 597 VAL A C 1
ATOM 4705 O O . VAL A 1 597 ? -9.576 -6.183 11.594 1.00 95.75 597 VAL A O 1
ATOM 4708 N N . THR A 1 598 ? -8.221 -7.935 11.333 1.00 91.81 598 THR A N 1
ATOM 4709 C CA . THR A 1 598 ? -8.505 -8.078 9.898 1.00 91.81 598 THR A CA 1
ATOM 4710 C C . THR A 1 598 ? -10.008 -8.249 9.649 1.00 91.81 598 THR A C 1
ATOM 4712 O O . THR A 1 598 ? -10.686 -9.028 10.335 1.00 91.81 598 THR A O 1
ATOM 4715 N N . GLY A 1 599 ? -10.516 -7.517 8.652 1.00 88.00 599 GLY A N 1
ATOM 4716 C CA . GLY A 1 599 ? -11.912 -7.563 8.213 1.00 88.00 599 GLY A CA 1
ATOM 4717 C C . GLY A 1 599 ? -12.902 -6.777 9.078 1.00 88.00 599 GLY A C 1
ATOM 4718 O O . GLY A 1 599 ? -14.098 -6.906 8.858 1.00 88.00 599 GLY A O 1
ATOM 4719 N N . THR A 1 600 ? -12.446 -5.989 10.058 1.00 91.88 600 THR A N 1
ATOM 4720 C CA . THR A 1 600 ? -13.330 -5.145 10.883 1.00 91.88 600 THR A CA 1
ATOM 4721 C C . THR A 1 600 ? -13.175 -3.661 10.553 1.00 91.88 600 THR A C 1
ATOM 4723 O O . THR A 1 600 ? -12.109 -3.230 10.114 1.00 91.88 600 THR A O 1
ATOM 4726 N N . SER A 1 601 ? -14.206 -2.862 10.816 1.00 90.00 601 SER A N 1
ATOM 4727 C CA . SER A 1 601 ? -14.176 -1.399 10.655 1.00 90.00 601 SER A CA 1
ATOM 4728 C C . SER A 1 601 ? -13.862 -0.691 11.975 1.00 90.00 601 SER A C 1
ATOM 4730 O O . SER A 1 601 ? -14.030 -1.271 13.053 1.00 90.00 601 SER A O 1
ATOM 4732 N N . LYS A 1 602 ? -13.412 0.565 11.911 1.00 92.44 602 LYS A N 1
ATOM 4733 C CA . LYS A 1 602 ? -13.319 1.433 13.097 1.00 92.44 602 LYS A CA 1
ATOM 4734 C C . LYS A 1 602 ? -14.714 1.740 13.654 1.00 92.44 602 LYS A C 1
ATOM 4736 O O . LYS A 1 602 ? -15.595 2.166 12.914 1.00 92.44 602 LYS A O 1
ATOM 4741 N N . VAL A 1 603 ? -14.894 1.561 14.959 1.00 93.25 603 VAL A N 1
ATOM 4742 C CA . VAL A 1 603 ? -16.109 1.910 15.715 1.00 93.25 603 VAL A CA 1
ATOM 4743 C C . VAL A 1 603 ? -15.719 2.583 17.034 1.00 93.25 603 VAL A C 1
ATOM 4745 O O . VAL A 1 603 ? -14.555 2.536 17.427 1.00 93.25 603 VAL A O 1
ATOM 4748 N N . HIS A 1 604 ? -16.669 3.234 17.710 1.00 92.69 604 HIS A N 1
ATOM 4749 C CA . HIS A 1 604 ? -16.416 3.971 18.962 1.00 92.69 604 HIS A CA 1
ATOM 4750 C C . HIS A 1 604 ? -15.266 4.992 18.854 1.00 92.69 604 HIS A C 1
ATOM 4752 O O . HIS A 1 604 ? -14.441 5.111 19.758 1.00 92.69 604 HIS A O 1
ATOM 4758 N N . TRP A 1 605 ? -15.186 5.709 17.727 1.00 95.69 605 TRP A N 1
ATOM 4759 C CA . TRP A 1 605 ? -14.185 6.758 17.540 1.00 95.69 605 TRP A CA 1
ATOM 4760 C C . TRP A 1 605 ? -14.364 7.875 18.573 1.00 95.69 605 TRP A C 1
ATOM 4762 O O . TRP A 1 605 ? -15.448 8.446 18.699 1.00 95.69 605 TRP A O 1
ATOM 4772 N N . ARG A 1 606 ? -13.279 8.208 19.270 1.00 95.94 606 ARG A N 1
ATOM 4773 C CA . ARG A 1 606 ? -13.166 9.354 20.171 1.00 95.94 606 ARG A CA 1
ATOM 4774 C C . ARG A 1 606 ? -11.887 10.110 19.852 1.00 95.94 606 ARG A C 1
ATOM 4776 O O . ARG A 1 606 ? -10.824 9.507 19.725 1.00 95.94 606 ARG A O 1
ATOM 4783 N N . ASP A 1 607 ? -12.018 11.426 19.806 1.00 94.69 607 ASP A N 1
ATOM 4784 C CA . ASP A 1 607 ? -10.925 12.380 19.686 1.00 94.69 607 ASP A CA 1
ATOM 4785 C C . ASP A 1 607 ? -11.243 13.589 20.572 1.00 94.69 607 ASP A C 1
ATOM 4787 O O . ASP A 1 607 ? -12.145 14.374 20.270 1.00 94.69 607 ASP A O 1
ATOM 4791 N N . GLN A 1 608 ? -10.608 13.656 21.741 1.00 93.69 608 GLN A N 1
ATOM 4792 C CA . GLN A 1 608 ? -10.849 14.686 22.755 1.00 93.69 608 GLN A CA 1
ATOM 4793 C C . GLN A 1 608 ? -9.566 14.933 23.541 1.00 93.69 608 GLN A C 1
ATOM 4795 O O . GLN A 1 608 ? -8.885 13.982 23.897 1.00 93.69 608 GLN A O 1
ATOM 4800 N N . ASN A 1 609 ? -9.253 16.188 23.874 1.00 91.31 609 ASN A N 1
ATOM 4801 C CA . ASN A 1 609 ? -8.103 16.536 24.723 1.00 91.31 609 ASN A CA 1
ATOM 4802 C C . ASN A 1 609 ? -6.774 15.915 24.251 1.00 91.31 609 ASN A C 1
ATOM 4804 O O . ASN A 1 609 ? -6.006 15.414 25.072 1.00 91.31 609 ASN A O 1
ATOM 4808 N N . ASP A 1 610 ? -6.504 15.926 22.938 1.00 92.94 610 ASP A N 1
ATOM 4809 C CA . ASP A 1 610 ? -5.277 15.346 22.369 1.00 92.94 610 ASP A CA 1
ATOM 4810 C C . ASP A 1 610 ? -5.142 13.824 22.618 1.00 92.94 610 ASP A C 1
ATOM 4812 O O . ASP A 1 610 ? -4.047 13.251 22.641 1.00 92.94 610 ASP A O 1
ATOM 4816 N N . GLN A 1 611 ? -6.276 13.150 22.803 1.00 96.62 611 GLN A N 1
ATOM 4817 C CA . GLN A 1 611 ? -6.385 11.716 23.012 1.00 96.62 611 GLN A CA 1
ATOM 4818 C C . GLN A 1 611 ? -7.300 11.108 21.961 1.00 96.62 611 GLN A C 1
ATOM 4820 O O . GLN A 1 611 ? -8.441 11.537 21.791 1.00 96.62 611 GLN A O 1
ATOM 4825 N N . VAL A 1 612 ? -6.814 10.056 21.313 1.00 98.06 612 VAL A N 1
ATOM 4826 C CA . VAL A 1 612 ? -7.568 9.317 20.303 1.00 98.06 612 VAL A CA 1
ATOM 4827 C C . VAL A 1 612 ? -7.751 7.887 20.763 1.00 98.06 612 VAL A C 1
ATOM 4829 O O . VAL A 1 612 ? -6.790 7.237 21.175 1.00 98.06 612 VAL A O 1
ATOM 4832 N N . SER A 1 613 ? -8.974 7.380 20.655 1.00 98.38 613 SER A N 1
ATOM 4833 C CA . SER A 1 613 ? -9.275 5.970 20.882 1.00 98.38 613 SER A CA 1
ATOM 4834 C C . SER A 1 613 ? -10.360 5.474 19.942 1.00 98.38 613 SER A C 1
ATOM 4836 O O . SER A 1 613 ? -11.255 6.225 19.562 1.00 98.38 613 SER A O 1
ATOM 4838 N N . PHE A 1 614 ? -10.299 4.198 19.586 1.00 98.56 614 PHE A N 1
ATOM 4839 C CA . PHE A 1 614 ? -11.344 3.527 18.825 1.00 98.56 614 PHE A CA 1
ATOM 4840 C C . PHE A 1 614 ? -11.207 2.013 18.955 1.00 98.56 614 PHE A C 1
ATOM 4842 O O . PHE A 1 614 ? -10.133 1.475 19.237 1.00 98.56 614 PHE A O 1
ATOM 4849 N N . ALA A 1 615 ? -12.302 1.318 18.680 1.00 98.06 615 ALA A N 1
ATOM 4850 C CA . ALA A 1 615 ? -12.313 -0.122 18.525 1.00 98.06 615 ALA A CA 1
ATOM 4851 C C . ALA A 1 615 ? -12.293 -0.516 17.048 1.00 98.06 615 ALA A C 1
ATOM 4853 O O . ALA A 1 615 ? -12.650 0.253 16.154 1.00 98.06 615 ALA A O 1
ATOM 4854 N N . ARG A 1 616 ? -11.879 -1.748 16.785 1.00 97.31 616 ARG A N 1
ATOM 4855 C CA . ARG A 1 616 ? -11.902 -2.382 15.471 1.00 97.31 616 ARG A CA 1
ATOM 4856 C C . ARG A 1 616 ? -12.882 -3.544 15.505 1.00 97.31 616 ARG A C 1
ATOM 4858 O O . ARG A 1 616 ? -12.504 -4.694 15.759 1.00 97.31 616 ARG A O 1
ATOM 4865 N N . GLY A 1 617 ? -14.153 -3.222 15.264 1.00 94.81 617 GLY A N 1
ATOM 4866 C CA . GLY A 1 617 ? -15.285 -4.090 15.579 1.00 94.81 617 GLY A CA 1
ATOM 4867 C C . GLY A 1 617 ? -15.233 -4.535 17.041 1.00 94.81 617 GLY A C 1
ATOM 4868 O O . GLY A 1 617 ? -14.879 -3.757 17.920 1.00 94.81 617 GLY A O 1
ATOM 4869 N N . ASN A 1 618 ? -15.492 -5.817 17.278 1.00 93.75 618 ASN A N 1
ATOM 4870 C CA . ASN A 1 618 ? -15.381 -6.458 18.588 1.00 93.75 618 ASN A CA 1
ATOM 4871 C C . ASN A 1 618 ? -14.071 -7.254 18.763 1.00 93.75 618 ASN A C 1
ATOM 4873 O O . ASN A 1 618 ? -14.024 -8.173 19.579 1.00 93.75 618 ASN A O 1
ATOM 4877 N N . LYS A 1 619 ? -13.021 -6.958 17.978 1.00 96.38 619 LYS A N 1
ATOM 4878 C CA . LYS A 1 619 ? -11.768 -7.739 17.976 1.00 96.38 619 LYS A CA 1
ATOM 4879 C C . LYS A 1 619 ? -10.583 -7.060 18.649 1.00 96.38 619 LYS A C 1
ATOM 4881 O O . LYS A 1 619 ? -9.708 -7.760 19.150 1.00 96.38 619 LYS A O 1
ATOM 4886 N N . GLY A 1 620 ? -10.512 -5.734 18.646 1.00 97.81 620 GLY A N 1
ATOM 4887 C CA . GLY A 1 620 ? -9.431 -5.018 19.318 1.00 97.81 620 GLY A CA 1
ATOM 4888 C C . GLY A 1 620 ? -9.762 -3.566 19.604 1.00 97.81 620 GLY A C 1
ATOM 4889 O O . GLY A 1 620 ? -10.594 -2.974 18.923 1.00 97.81 620 GLY A O 1
ATOM 4890 N N . PHE A 1 621 ? -9.088 -3.005 20.599 1.00 98.75 621 PHE A N 1
ATOM 4891 C CA . PHE A 1 621 ? -9.215 -1.617 21.020 1.00 98.75 621 PHE A CA 1
ATOM 4892 C C . PHE A 1 621 ? -7.848 -0.940 21.022 1.00 98.75 621 PHE A C 1
ATOM 4894 O O . PHE A 1 621 ? -6.851 -1.540 21.430 1.00 98.75 621 PHE A O 1
ATOM 4901 N N . PHE A 1 622 ? -7.808 0.302 20.553 1.00 98.75 622 PHE A N 1
ATOM 4902 C CA . PHE A 1 622 ? -6.608 1.119 20.444 1.00 98.75 622 PHE A CA 1
ATOM 4903 C C . PHE A 1 622 ? -6.850 2.484 21.087 1.00 98.75 622 PHE A C 1
ATOM 4905 O O . PHE A 1 622 ? -7.893 3.099 20.862 1.00 98.75 622 PHE A O 1
ATOM 4912 N N . ALA A 1 623 ? -5.870 2.974 21.841 1.00 98.56 623 ALA A N 1
ATOM 4913 C CA . ALA A 1 623 ? -5.860 4.314 22.406 1.00 98.56 623 ALA A CA 1
ATOM 4914 C C . ALA A 1 623 ? -4.451 4.914 22.380 1.00 98.56 623 ALA A C 1
ATOM 4916 O O . ALA A 1 623 ? -3.449 4.207 22.491 1.00 98.56 623 ALA A O 1
ATOM 4917 N N . MET A 1 624 ? -4.369 6.235 22.259 1.00 98.06 624 MET A N 1
ATOM 4918 C CA . MET A 1 624 ? -3.121 6.981 22.370 1.00 98.06 624 MET A CA 1
ATOM 4919 C C . MET A 1 624 ? -3.352 8.406 22.867 1.00 98.06 624 MET A C 1
ATOM 4921 O O . MET A 1 624 ? -4.428 8.972 22.676 1.00 98.06 624 MET A O 1
ATOM 4925 N N . ALA A 1 625 ? -2.326 8.997 23.479 1.00 97.00 625 ALA A N 1
ATOM 4926 C CA . ALA A 1 625 ? -2.401 10.325 24.087 1.00 97.00 625 ALA A CA 1
ATOM 4927 C C . ALA A 1 625 ? -1.205 11.200 23.692 1.00 97.00 625 ALA A C 1
ATOM 4929 O O . ALA A 1 625 ? -0.070 10.938 24.090 1.00 97.00 625 ALA A O 1
ATOM 4930 N N . LYS A 1 626 ? -1.422 12.288 22.947 1.00 94.06 626 LYS A N 1
ATOM 4931 C CA . LYS A 1 626 ? -0.320 13.130 22.448 1.00 94.06 626 LYS A CA 1
ATOM 4932 C C . LYS A 1 626 ? 0.545 13.685 23.578 1.00 94.06 626 LYS A C 1
ATOM 4934 O O . LYS A 1 626 ? 1.755 13.802 23.383 1.00 94.06 626 LYS A O 1
ATOM 4939 N N . GLN A 1 627 ? -0.034 13.951 24.750 1.00 93.12 627 GLN A N 1
ATOM 4940 C CA . GLN A 1 627 ? 0.662 14.499 25.921 1.00 93.12 627 GLN A CA 1
ATOM 4941 C C . GLN A 1 627 ? 1.324 13.444 26.824 1.00 93.12 627 GLN A C 1
ATOM 4943 O O . GLN A 1 627 ? 1.944 13.799 27.820 1.00 93.12 627 GLN A O 1
ATOM 4948 N N . GLY A 1 628 ? 1.235 12.148 26.501 1.00 94.19 628 GLY A N 1
ATOM 4949 C CA . GLY A 1 628 ? 1.834 11.095 27.332 1.00 94.19 628 GLY A CA 1
ATOM 4950 C C . GLY A 1 628 ? 0.895 10.451 28.346 1.00 94.19 628 GLY A C 1
ATOM 4951 O O . GLY A 1 628 ? 1.208 9.361 28.824 1.00 94.19 628 GLY A O 1
ATOM 4952 N N . HIS A 1 629 ? -0.232 11.107 28.644 1.00 96.50 629 HIS A N 1
ATOM 4953 C CA . HIS A 1 629 ? -1.147 10.712 29.708 1.00 96.50 629 HIS A CA 1
ATOM 4954 C C . HIS A 1 629 ? -2.614 10.619 29.256 1.00 96.50 629 HIS A C 1
ATOM 4956 O O . HIS A 1 629 ? -3.119 11.497 28.551 1.00 96.50 629 HIS A O 1
ATOM 4962 N N . MET A 1 630 ? -3.294 9.565 29.701 1.00 96.88 630 MET A N 1
ATOM 4963 C CA . MET A 1 630 ? -4.745 9.366 29.630 1.00 96.88 630 MET A CA 1
ATOM 4964 C C . MET A 1 630 ? -5.173 8.585 30.870 1.00 96.88 630 MET A C 1
ATOM 4966 O O . MET A 1 630 ? -4.490 7.632 31.224 1.00 96.88 630 MET A O 1
ATOM 4970 N N . ASP A 1 631 ? -6.297 8.942 31.479 1.00 97.38 631 ASP A N 1
ATOM 4971 C CA . ASP A 1 631 ? -6.936 8.184 32.557 1.00 97.38 631 ASP A CA 1
ATOM 4972 C C . ASP A 1 631 ? -8.453 8.335 32.387 1.00 97.38 631 ASP A C 1
ATOM 4974 O O . ASP A 1 631 ? -9.035 9.357 32.743 1.00 97.38 631 ASP A O 1
ATOM 4978 N N . GLU A 1 632 ? -9.069 7.373 31.701 1.00 97.56 632 GLU A N 1
ATOM 4979 C CA . GLU A 1 632 ? -10.451 7.472 31.227 1.00 97.56 632 GLU A CA 1
ATOM 4980 C C . GLU A 1 632 ? -11.153 6.113 31.284 1.00 97.56 632 GLU A C 1
ATOM 4982 O O . GLU A 1 632 ? -10.535 5.066 31.103 1.00 97.56 632 GLU A O 1
ATOM 4987 N N . THR A 1 633 ? -12.474 6.107 31.465 1.00 98.00 633 THR A N 1
ATOM 4988 C CA . THR A 1 633 ? -13.290 4.902 31.238 1.00 98.00 633 THR A CA 1
ATOM 4989 C C . THR A 1 633 ? -13.928 4.987 29.860 1.00 98.00 633 THR A C 1
ATOM 4991 O O . THR A 1 633 ? -14.721 5.888 29.598 1.00 98.00 633 THR A O 1
ATOM 4994 N N . LEU A 1 634 ? -13.578 4.059 28.969 1.00 97.56 634 LEU A N 1
ATOM 4995 C CA . LEU A 1 634 ? -13.940 4.119 27.553 1.00 97.56 634 LEU A CA 1
ATOM 4996 C C . LEU A 1 634 ? -14.769 2.901 27.139 1.00 97.56 634 LEU A C 1
ATOM 4998 O O . LEU A 1 634 ? -14.478 1.779 27.550 1.00 97.56 634 LEU A O 1
ATOM 5002 N N . GLN A 1 635 ? -15.769 3.123 26.283 1.00 96.38 635 GLN A N 1
ATOM 5003 C CA . GLN A 1 635 ? -16.532 2.054 25.639 1.00 96.38 635 GLN A CA 1
ATOM 5004 C C . GLN A 1 635 ? -15.667 1.391 24.565 1.00 96.38 635 GLN A C 1
ATOM 5006 O O . GLN A 1 635 ? -15.284 2.025 23.581 1.00 96.38 635 GLN A O 1
ATOM 5011 N N . THR A 1 636 ? -15.357 0.112 24.761 1.00 96.44 636 THR A N 1
ATOM 5012 C CA . THR A 1 636 ? -14.419 -0.623 23.908 1.00 96.44 636 THR A CA 1
ATOM 5013 C C . THR A 1 636 ? -15.104 -1.457 22.836 1.00 96.44 636 THR A C 1
ATOM 5015 O O . THR A 1 636 ? -14.447 -1.848 21.877 1.00 96.44 636 THR A O 1
ATOM 5018 N N . GLY A 1 637 ? -16.393 -1.774 22.992 1.00 92.19 637 GLY A N 1
ATOM 5019 C CA . GLY A 1 637 ? -17.105 -2.711 22.118 1.00 92.19 637 GLY A CA 1
ATOM 5020 C C . GLY A 1 637 ? -16.584 -4.155 22.185 1.00 92.19 637 GLY A C 1
ATOM 5021 O O . GLY A 1 637 ? -17.006 -5.000 21.392 1.00 92.19 637 GLY A O 1
ATOM 5022 N N . LEU A 1 638 ? -15.656 -4.455 23.101 1.00 94.31 638 LEU A N 1
ATOM 5023 C CA . LEU A 1 638 ? -15.087 -5.786 23.285 1.00 94.31 638 LEU A CA 1
ATOM 5024 C C . LEU A 1 638 ? -15.902 -6.597 24.300 1.00 94.31 638 LEU A C 1
ATOM 5026 O O . LEU A 1 638 ? -16.505 -6.022 25.207 1.00 94.31 638 LEU A O 1
ATOM 5030 N N . PRO A 1 639 ? -15.915 -7.938 24.187 1.00 94.38 639 PRO A N 1
ATOM 5031 C CA . PRO A 1 639 ? -16.525 -8.796 25.197 1.00 94.38 639 PRO A CA 1
ATOM 5032 C C . PRO A 1 639 ? -15.912 -8.580 26.584 1.00 94.38 639 PRO A C 1
ATOM 5034 O O . PRO A 1 639 ? -14.709 -8.334 26.704 1.00 94.38 639 PRO A O 1
ATOM 5037 N N . ALA A 1 640 ? -16.718 -8.755 27.631 1.00 95.62 640 ALA A N 1
ATOM 5038 C CA . ALA A 1 640 ? -16.235 -8.718 29.006 1.00 95.62 640 ALA A CA 1
ATOM 5039 C C . ALA A 1 640 ? -15.096 -9.726 29.224 1.00 95.62 640 ALA A C 1
ATOM 5041 O O . ALA A 1 640 ? -15.171 -10.872 28.771 1.00 95.62 640 ALA A O 1
ATOM 5042 N N . GLY A 1 641 ? -14.047 -9.312 29.928 1.00 94.75 641 GLY A N 1
ATOM 5043 C CA . GLY A 1 641 ? -12.890 -10.163 30.179 1.00 94.75 641 GLY A CA 1
ATOM 5044 C C . GLY A 1 641 ? -11.628 -9.397 30.547 1.00 94.75 641 GLY A C 1
ATOM 5045 O O . GLY A 1 641 ? -11.601 -8.168 30.567 1.00 94.75 641 GLY A O 1
ATOM 5046 N N . GLU A 1 642 ? -10.569 -10.150 30.833 1.00 96.31 642 GLU A N 1
ATOM 5047 C CA . GLU A 1 642 ? -9.234 -9.605 31.059 1.00 96.31 642 GLU A CA 1
ATOM 5048 C C . GLU A 1 642 ? -8.407 -9.695 29.773 1.00 96.31 642 GLU A C 1
ATOM 5050 O O . GLU A 1 642 ? -8.282 -10.755 29.157 1.00 96.31 642 GLU A O 1
ATOM 5055 N N . TYR A 1 643 ? -7.803 -8.576 29.402 1.00 96.62 643 TYR A N 1
ATOM 5056 C CA . TYR A 1 643 ? -6.987 -8.416 28.215 1.00 96.62 643 TYR A CA 1
ATOM 5057 C C . TYR A 1 643 ? -5.574 -7.991 28.591 1.00 96.62 643 TYR A C 1
ATOM 5059 O O . TYR A 1 643 ? -5.335 -7.328 29.601 1.00 96.62 643 TYR A O 1
ATOM 5067 N N . CYS A 1 644 ? -4.623 -8.361 27.746 1.00 94.88 644 CYS A N 1
ATOM 5068 C CA . CYS A 1 644 ? -3.252 -7.897 27.845 1.00 94.88 644 CYS A CA 1
ATOM 5069 C C . CYS A 1 644 ? -3.066 -6.618 27.044 1.00 94.88 644 CYS A C 1
ATOM 5071 O O . CYS A 1 644 ? -3.398 -6.585 25.857 1.00 94.88 644 CYS A O 1
ATOM 5073 N N . ASP A 1 645 ? -2.457 -5.613 27.664 1.00 95.62 645 ASP A N 1
ATOM 5074 C CA . ASP A 1 645 ? -1.896 -4.501 26.913 1.00 95.62 645 ASP A CA 1
ATOM 5075 C C . ASP A 1 645 ? -0.701 -4.995 26.088 1.00 95.62 645 ASP A C 1
ATOM 5077 O O . ASP A 1 645 ? 0.315 -5.450 26.622 1.00 95.62 645 ASP A O 1
ATOM 5081 N N . LEU A 1 646 ? -0.837 -4.912 24.768 1.00 95.19 646 LEU A N 1
ATOM 5082 C CA . LEU A 1 646 ? 0.186 -5.322 23.821 1.00 95.19 646 LEU A CA 1
ATOM 5083 C C . LEU A 1 646 ? 1.428 -4.437 23.919 1.00 95.19 646 LEU A C 1
ATOM 5085 O O . LEU A 1 646 ? 2.523 -4.931 23.689 1.00 95.19 646 LEU A O 1
ATOM 5089 N N . ILE A 1 647 ? 1.298 -3.152 24.255 1.00 93.94 647 ILE A N 1
ATOM 5090 C CA . ILE A 1 647 ? 2.437 -2.222 24.241 1.00 93.94 647 ILE A CA 1
ATOM 5091 C C . ILE A 1 647 ? 3.383 -2.490 25.411 1.00 93.94 647 ILE A C 1
ATOM 5093 O O . ILE A 1 647 ? 4.594 -2.356 25.271 1.00 93.94 647 ILE A O 1
ATOM 5097 N N . THR A 1 648 ? 2.864 -2.950 26.547 1.00 90.12 648 THR A N 1
ATOM 5098 C CA . THR A 1 648 ? 3.680 -3.326 27.711 1.00 90.12 648 THR A CA 1
ATOM 5099 C C . THR A 1 648 ? 4.040 -4.816 27.758 1.00 90.12 648 THR A C 1
ATOM 5101 O O . THR A 1 648 ? 4.490 -5.294 28.802 1.00 90.12 648 THR A O 1
ATOM 5104 N N . ASP A 1 649 ? 3.850 -5.561 26.662 1.00 86.88 649 ASP A N 1
ATOM 5105 C CA . ASP A 1 649 ? 4.027 -7.022 26.594 1.00 86.88 649 ASP A CA 1
ATOM 5106 C C . ASP A 1 649 ? 3.257 -7.759 27.714 1.00 86.88 649 ASP A C 1
ATOM 5108 O O . ASP A 1 649 ? 3.778 -8.644 28.395 1.00 86.88 649 ASP A O 1
ATOM 5112 N N . CYS A 1 650 ? 2.000 -7.366 27.936 1.00 89.31 650 CYS A N 1
ATOM 5113 C CA . CYS A 1 650 ? 1.110 -7.879 28.981 1.00 89.31 650 CYS A CA 1
ATOM 5114 C C . CYS A 1 650 ? 1.563 -7.630 30.439 1.00 89.31 650 CYS A C 1
ATOM 5116 O O . CYS A 1 650 ? 0.970 -8.169 31.376 1.00 89.31 650 CYS A O 1
ATOM 5118 N N . LYS A 1 651 ? 2.567 -6.776 30.692 1.00 90.44 651 LYS A N 1
ATOM 5119 C CA . LYS A 1 651 ? 2.859 -6.336 32.074 1.00 90.44 651 LYS A CA 1
ATOM 5120 C C . LYS A 1 651 ? 1.666 -5.606 32.689 1.00 90.44 651 LYS A C 1
ATOM 5122 O O . LYS A 1 651 ? 1.473 -5.664 33.901 1.00 90.44 651 LYS A O 1
ATOM 5127 N N . LYS A 1 652 ? 0.863 -4.944 31.852 1.00 92.38 652 LYS A N 1
ATOM 5128 C CA . LYS A 1 652 ? -0.413 -4.347 32.227 1.00 92.38 652 LYS A CA 1
ATOM 5129 C C . LYS A 1 652 ? -1.588 -5.195 31.733 1.00 92.38 652 LYS A C 1
ATOM 5131 O O . LYS A 1 652 ? -1.628 -5.626 30.578 1.00 92.38 652 LYS A O 1
ATOM 5136 N N . LYS A 1 653 ? -2.563 -5.390 32.625 1.00 94.50 653 LYS A N 1
ATOM 5137 C CA . LYS A 1 653 ? -3.861 -6.010 32.340 1.00 94.50 653 LYS A CA 1
ATOM 5138 C C . LYS A 1 653 ? -4.948 -4.951 32.242 1.00 94.50 653 LYS A C 1
ATOM 5140 O O . LYS A 1 653 ? -4.882 -3.929 32.922 1.00 94.50 653 LYS A O 1
ATOM 5145 N N . ILE A 1 654 ? -5.937 -5.212 31.400 1.00 97.19 654 ILE A N 1
ATOM 5146 C CA . ILE A 1 654 ? -7.080 -4.337 31.154 1.00 97.19 654 ILE A CA 1
ATOM 5147 C C . ILE A 1 654 ? -8.334 -5.175 31.354 1.00 97.19 654 ILE A C 1
ATOM 5149 O O . ILE A 1 654 ? -8.471 -6.234 30.747 1.00 97.19 654 ILE A O 1
ATOM 5153 N N . THR A 1 655 ? -9.237 -4.719 32.214 1.00 97.81 655 THR A N 1
ATOM 5154 C CA . THR A 1 655 ? -10.523 -5.391 32.429 1.00 97.81 655 THR A CA 1
ATOM 5155 C C . THR A 1 655 ? -11.594 -4.666 31.635 1.00 97.81 655 THR A C 1
ATOM 5157 O O . THR A 1 655 ? -11.777 -3.463 31.812 1.00 97.81 655 THR A O 1
ATOM 5160 N N . VAL A 1 656 ? -12.288 -5.406 30.774 1.00 97.81 656 VAL A N 1
ATOM 5161 C CA . VAL A 1 656 ? -13.514 -4.963 30.111 1.00 97.81 656 VAL A CA 1
ATOM 5162 C C . VAL A 1 656 ? -14.694 -5.521 30.901 1.00 97.81 656 VAL A C 1
ATOM 5164 O O . VAL A 1 656 ? -14.755 -6.727 31.156 1.00 97.81 656 VAL A O 1
ATOM 5167 N N . ASP A 1 657 ? -15.609 -4.654 31.319 1.00 97.06 657 ASP A N 1
ATOM 5168 C CA . ASP A 1 657 ? -16.788 -5.037 32.091 1.00 97.06 657 ASP A CA 1
ATOM 5169 C C . ASP A 1 657 ? -17.919 -5.619 31.219 1.00 97.06 657 ASP A C 1
ATOM 5171 O O . ASP A 1 657 ? -17.834 -5.689 29.992 1.00 97.06 657 ASP A O 1
ATOM 5175 N N . GLY A 1 658 ? -19.010 -6.048 31.864 1.00 91.88 658 GLY A N 1
ATOM 5176 C CA . GLY A 1 658 ? -20.195 -6.604 31.195 1.00 91.88 658 GLY A CA 1
ATOM 5177 C C . GLY A 1 658 ? -20.903 -5.650 30.226 1.00 91.88 658 GLY A C 1
ATOM 5178 O O . GLY A 1 658 ? -21.697 -6.109 29.411 1.00 91.88 658 GLY A O 1
ATOM 5179 N N . SER A 1 659 ? -20.618 -4.348 30.304 1.00 92.44 659 SER A N 1
ATOM 5180 C CA . SER A 1 659 ? -21.164 -3.312 29.421 1.00 92.44 659 SER A CA 1
ATOM 5181 C C . SER A 1 659 ? -20.191 -2.925 28.299 1.00 92.44 659 SER A C 1
ATOM 5183 O O . SER A 1 659 ? -20.484 -2.008 27.532 1.00 92.44 659 SER A O 1
ATOM 5185 N N . GLY A 1 660 ? -19.032 -3.587 28.199 1.00 94.00 660 GLY A N 1
ATOM 5186 C CA . GLY A 1 660 ? -18.001 -3.299 27.201 1.00 94.00 660 GLY A CA 1
ATOM 5187 C C . GLY A 1 660 ? -17.082 -2.126 27.558 1.00 94.00 660 GLY A C 1
ATOM 5188 O O . GLY A 1 660 ? -16.242 -1.745 26.738 1.00 94.00 660 GLY A O 1
ATOM 5189 N N . ASN A 1 661 ? -17.190 -1.547 28.757 1.00 97.69 661 ASN A N 1
ATOM 5190 C CA . ASN A 1 661 ? -16.326 -0.443 29.175 1.00 97.69 661 ASN A CA 1
ATOM 5191 C C . ASN A 1 661 ? -15.022 -0.960 29.790 1.00 97.69 661 ASN A C 1
ATOM 5193 O O . ASN A 1 661 ? -15.008 -1.992 30.458 1.00 97.69 661 ASN A O 1
ATOM 5197 N N . ALA A 1 662 ? -13.933 -0.214 29.614 1.00 98.25 662 ALA A N 1
ATOM 5198 C CA . ALA A 1 662 ? -12.662 -0.473 30.281 1.00 98.25 662 ALA A CA 1
ATOM 5199 C C . ALA A 1 662 ? -12.056 0.813 30.840 1.00 98.25 662 ALA A C 1
ATOM 5201 O O . ALA A 1 662 ? -12.140 1.872 30.218 1.00 98.25 662 ALA A O 1
ATOM 5202 N N . HIS A 1 663 ? -11.402 0.698 31.996 1.00 98.19 663 HIS A N 1
ATOM 5203 C CA . HIS A 1 663 ? -10.573 1.764 32.552 1.00 98.19 663 HIS A CA 1
ATOM 5204 C C . HIS A 1 663 ? -9.209 1.767 31.854 1.00 98.19 663 HIS A C 1
ATOM 5206 O O . HIS A 1 663 ? -8.421 0.825 31.972 1.00 98.19 663 HIS A O 1
ATOM 5212 N N . ILE A 1 664 ? -8.965 2.806 31.063 1.00 98.06 664 ILE A N 1
ATOM 5213 C CA . ILE A 1 664 ? -7.793 2.976 30.215 1.00 98.06 664 ILE A CA 1
ATOM 5214 C C . ILE A 1 664 ? -6.890 4.023 30.844 1.00 98.06 664 ILE A C 1
ATOM 5216 O O . ILE A 1 664 ? -7.244 5.194 30.936 1.00 98.06 664 ILE A O 1
ATOM 5220 N N . VAL A 1 665 ? -5.688 3.583 31.214 1.00 97.31 665 VAL A N 1
ATOM 5221 C CA . VAL A 1 665 ? -4.633 4.476 31.694 1.00 97.31 665 VAL A CA 1
ATOM 5222 C C . VAL A 1 665 ? -3.427 4.385 30.760 1.00 97.31 665 VAL A C 1
ATOM 5224 O O . VAL A 1 665 ? -2.948 3.288 30.465 1.00 97.31 665 VAL A O 1
ATOM 5227 N N . ILE A 1 666 ? -2.924 5.515 30.289 1.00 97.25 666 ILE A N 1
ATOM 5228 C CA . ILE A 1 666 ? -1.668 5.633 29.549 1.00 97.25 666 ILE A CA 1
ATOM 5229 C C . ILE A 1 666 ? -0.791 6.564 30.375 1.00 97.25 666 ILE A C 1
ATOM 5231 O O . ILE A 1 666 ? -1.215 7.670 30.666 1.00 97.25 666 ILE A O 1
ATOM 5235 N N . ASP A 1 667 ? 0.405 6.111 30.743 1.00 94.25 667 ASP A N 1
ATOM 5236 C CA . ASP A 1 667 ? 1.380 6.861 31.549 1.00 94.25 667 ASP A CA 1
ATOM 5237 C C . ASP A 1 667 ? 2.781 6.657 30.970 1.00 94.25 667 ASP A C 1
ATOM 5239 O O . ASP A 1 667 ? 3.668 6.061 31.583 1.00 94.25 667 ASP A O 1
ATOM 5243 N N . ASN A 1 668 ? 2.967 7.068 29.718 1.00 92.75 668 ASN A N 1
ATOM 5244 C CA . ASN A 1 668 ? 4.232 6.878 29.021 1.00 92.75 668 ASN A CA 1
ATOM 5245 C C . ASN A 1 668 ? 4.444 7.991 27.999 1.00 92.75 668 ASN A C 1
ATOM 5247 O O . ASN A 1 668 ? 3.872 7.969 26.913 1.00 92.75 668 ASN A O 1
ATOM 5251 N N . SER A 1 669 ? 5.300 8.959 28.324 1.00 90.31 669 SER A N 1
ATOM 5252 C CA . SER A 1 669 ? 5.580 10.080 27.426 1.00 90.31 669 SER A CA 1
ATOM 5253 C C . SER A 1 669 ? 6.269 9.649 26.132 1.00 90.31 669 SER A C 1
ATOM 5255 O O . SER A 1 669 ? 6.046 10.293 25.110 1.00 90.31 669 SER A O 1
ATOM 5257 N N . GLU A 1 670 ? 7.063 8.576 26.143 1.00 90.00 670 GLU A N 1
ATOM 5258 C CA . GLU A 1 670 ? 7.838 8.102 24.989 1.00 90.00 670 GLU A CA 1
ATOM 5259 C C . GLU A 1 670 ? 7.040 7.186 24.057 1.00 90.00 670 GLU A C 1
ATOM 5261 O O . GL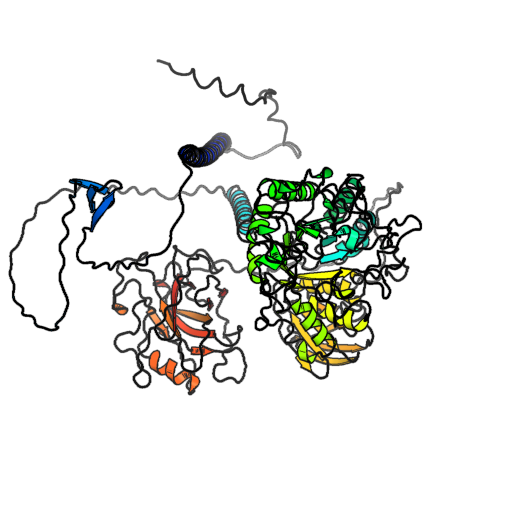U A 1 670 ? 7.270 7.166 22.844 1.00 90.00 670 GLU A O 1
ATOM 5266 N N . GLU A 1 671 ? 6.121 6.401 24.614 1.00 93.56 671 GLU A N 1
ATOM 5267 C CA . GLU A 1 671 ? 5.266 5.447 23.897 1.00 93.56 671 GLU A CA 1
ATOM 5268 C C . GLU A 1 671 ? 3.826 5.567 24.402 1.00 93.56 671 GLU A C 1
ATOM 5270 O O . GLU A 1 671 ? 3.336 4.664 25.080 1.00 93.56 671 GLU A O 1
ATOM 5275 N N . PRO A 1 672 ? 3.137 6.684 24.109 1.00 96.06 672 PRO A N 1
ATOM 5276 C CA . PRO A 1 672 ? 1.830 6.976 24.685 1.00 96.06 672 PRO A CA 1
ATOM 5277 C C . PRO A 1 672 ? 0.708 6.242 23.952 1.00 96.06 672 PRO A C 1
ATOM 5279 O O . PRO A 1 672 ? -0.205 6.861 23.406 1.00 96.06 672 PRO A O 1
ATOM 5282 N N . ILE A 1 673 ? 0.830 4.925 23.862 1.00 98.19 673 ILE A N 1
ATOM 5283 C CA . ILE A 1 673 ? -0.007 4.041 23.062 1.00 98.19 673 ILE A CA 1
ATOM 5284 C C . ILE A 1 673 ? -0.432 2.884 23.963 1.00 98.19 673 ILE A C 1
ATOM 5286 O O . ILE A 1 673 ? 0.366 2.374 24.746 1.00 98.19 673 ILE A O 1
ATOM 5290 N N . LEU A 1 674 ? -1.677 2.453 23.822 1.00 98.06 674 LEU A N 1
ATOM 5291 C CA . LEU A 1 674 ? -2.226 1.261 24.448 1.00 98.06 674 LEU A CA 1
ATOM 5292 C C . LEU A 1 674 ? -3.073 0.529 23.414 1.00 98.06 674 LEU A C 1
ATOM 5294 O O . LEU A 1 674 ? -3.849 1.138 22.677 1.00 98.06 674 LEU A O 1
ATOM 5298 N N . ALA A 1 675 ? -2.924 -0.789 23.351 1.00 98.44 675 ALA A N 1
ATOM 5299 C CA . ALA A 1 675 ? -3.691 -1.601 22.422 1.00 98.44 675 ALA A CA 1
ATOM 5300 C C . ALA A 1 675 ? -3.911 -2.996 22.985 1.00 98.44 675 ALA A C 1
ATOM 5302 O O . ALA A 1 675 ? -3.005 -3.578 23.573 1.00 98.44 675 ALA A O 1
ATOM 5303 N N . PHE A 1 676 ? -5.093 -3.559 22.769 1.00 98.19 676 PHE A N 1
ATOM 5304 C CA . PHE A 1 676 ? -5.395 -4.927 23.174 1.00 98.19 676 PHE A CA 1
ATOM 5305 C C . PHE A 1 676 ? -6.397 -5.583 22.229 1.00 98.19 676 PHE A C 1
ATOM 5307 O O . PHE A 1 676 ? -7.160 -4.907 21.539 1.00 98.19 676 PHE A O 1
ATOM 5314 N N . ILE A 1 677 ? -6.349 -6.914 22.158 1.00 97.50 677 ILE A N 1
ATOM 5315 C CA . ILE A 1 677 ? -7.093 -7.726 21.188 1.00 97.50 677 ILE A CA 1
ATOM 5316 C C . ILE A 1 677 ? -7.731 -8.946 21.848 1.00 97.50 677 ILE A C 1
ATOM 5318 O O . ILE A 1 677 ? -7.179 -9.518 22.791 1.00 97.50 677 ILE A O 1
ATOM 5322 N N . VAL A 1 678 ? -8.864 -9.387 21.304 1.00 92.81 678 VAL A N 1
ATOM 5323 C CA . VAL A 1 678 ? -9.470 -10.684 21.624 1.00 92.81 678 VAL A CA 1
ATOM 5324 C C . VAL A 1 678 ? -8.523 -11.801 21.200 1.00 92.81 678 VAL A C 1
ATOM 5326 O O . VAL A 1 678 ? -7.972 -11.779 20.101 1.00 92.81 678 VAL A O 1
ATOM 5329 N N . GLY A 1 679 ? -8.329 -12.783 22.083 1.00 85.62 679 GLY A N 1
ATOM 5330 C CA . GLY A 1 679 ? -7.393 -13.883 21.840 1.00 85.62 679 GLY A CA 1
ATOM 5331 C C . GLY A 1 679 ? -5.924 -13.445 21.824 1.00 85.62 679 GLY A C 1
ATOM 5332 O O . GLY A 1 679 ? -5.087 -14.152 21.266 1.00 85.62 679 GLY A O 1
ATOM 5333 N N . GLY A 1 680 ? -5.610 -12.279 22.402 1.00 80.75 680 GLY A N 1
ATOM 5334 C CA . GLY A 1 680 ? -4.238 -11.814 22.577 1.00 80.75 680 GLY A CA 1
ATOM 5335 C C . GLY A 1 680 ? -3.398 -12.746 23.461 1.00 80.75 680 GLY A C 1
ATOM 5336 O O . GLY A 1 680 ? -3.937 -13.652 24.102 1.00 80.75 680 GLY A O 1
ATOM 5337 N N . PRO A 1 681 ? -2.071 -12.534 23.517 1.00 75.62 681 PRO A N 1
ATOM 5338 C CA . PRO A 1 681 ? -1.182 -13.366 24.320 1.00 75.62 681 PRO A CA 1
ATOM 5339 C C . PRO A 1 681 ? -1.651 -13.370 25.773 1.00 75.62 681 PRO A C 1
ATOM 5341 O O . PRO A 1 681 ? -1.741 -12.307 26.365 1.00 75.62 681 PRO A O 1
ATOM 5344 N N . SER A 1 682 ? -1.939 -14.526 26.366 1.00 54.72 682 SER A N 1
ATOM 5345 C CA . SER A 1 682 ? -2.123 -14.644 27.816 1.00 54.72 682 SER A CA 1
ATOM 5346 C C . SER A 1 682 ? -0.749 -14.740 28.483 1.00 54.72 682 SER A C 1
ATOM 5348 O O . SER A 1 682 ? 0.121 -15.442 27.969 1.00 54.72 682 SER A O 1
ATOM 5350 N N . THR A 1 683 ? -0.541 -14.068 29.619 1.00 38.22 683 THR A N 1
ATOM 5351 C CA . THR A 1 683 ? 0.688 -14.180 30.433 1.00 38.22 683 THR A CA 1
ATOM 5352 C C . THR A 1 683 ? 1.180 -15.630 30.518 1.00 38.22 683 THR A C 1
ATOM 5354 O O . THR A 1 683 ? 0.408 -16.487 30.958 1.00 38.22 683 THR A O 1
ATOM 5357 N N . PRO A 1 684 ? 2.447 -15.930 30.179 1.00 32.34 684 PRO A N 1
ATOM 5358 C CA . PRO A 1 684 ? 3.066 -17.173 30.604 1.00 32.34 684 PRO A CA 1
ATOM 5359 C C . PRO A 1 684 ? 3.106 -17.179 32.135 1.00 32.34 684 PRO A C 1
ATOM 5361 O O . PRO A 1 684 ? 3.644 -16.261 32.753 1.00 32.34 684 PRO A O 1
ATOM 5364 N N . SER A 1 685 ? 2.524 -18.204 32.754 1.00 26.92 685 SER A N 1
ATOM 5365 C CA . SER A 1 685 ? 2.818 -18.532 34.146 1.00 26.92 685 SER A CA 1
ATOM 5366 C C . SER A 1 685 ? 4.334 -18.703 34.279 1.00 26.92 685 SER A C 1
ATOM 5368 O O . SER A 1 685 ? 4.946 -19.457 33.520 1.00 26.92 685 SER A O 1
ATOM 5370 N N . ASN A 1 686 ? 4.944 -17.976 35.216 1.00 28.38 686 ASN A N 1
ATOM 5371 C CA . ASN A 1 686 ? 6.316 -18.209 35.649 1.00 28.38 686 ASN A CA 1
ATOM 5372 C C . ASN A 1 686 ? 6.443 -19.651 36.159 1.00 28.38 686 ASN A C 1
ATOM 5374 O O . ASN A 1 686 ? 6.164 -19.928 37.319 1.00 28.38 686 ASN A O 1
ATOM 5378 N N . ASN A 1 687 ? 6.866 -20.547 35.275 1.00 26.48 687 ASN A N 1
ATOM 5379 C CA . ASN A 1 687 ? 7.686 -21.715 35.560 1.00 26.48 687 ASN A CA 1
ATOM 5380 C C . ASN A 1 687 ? 8.415 -22.047 34.259 1.00 26.48 687 ASN A C 1
ATOM 5382 O O . ASN A 1 687 ? 7.853 -22.617 33.326 1.00 26.48 687 ASN A O 1
ATOM 5386 N N . GLY A 1 688 ? 9.657 -21.579 34.163 1.00 26.92 688 GLY A N 1
ATOM 5387 C CA . GLY A 1 688 ? 10.466 -21.759 32.971 1.00 26.92 688 GLY A CA 1
ATOM 5388 C C . GLY A 1 688 ? 10.762 -23.229 32.710 1.00 26.92 688 GLY A C 1
ATOM 5389 O O . GLY A 1 688 ? 11.241 -23.911 33.603 1.00 26.92 688 GLY A O 1
ATOM 5390 N N . VAL A 1 689 ? 10.567 -23.663 31.465 1.00 27.89 689 VAL A N 1
ATOM 5391 C CA . VAL A 1 689 ? 11.471 -24.586 30.772 1.00 27.89 689 VAL A CA 1
ATOM 5392 C C . VAL A 1 689 ? 11.469 -24.211 29.288 1.00 27.89 689 VAL A C 1
ATOM 5394 O O . VAL A 1 689 ? 10.480 -24.371 28.576 1.00 27.89 689 VAL A O 1
ATOM 5397 N N . HIS A 1 690 ? 12.610 -23.688 28.834 1.00 33.03 690 HIS A N 1
ATOM 5398 C CA . HIS A 1 690 ? 13.050 -23.741 27.444 1.00 33.03 690 HIS A CA 1
ATOM 5399 C C . HIS A 1 690 ? 12.895 -25.164 26.891 1.00 33.03 690 HIS A C 1
ATOM 5401 O O . HIS A 1 690 ? 13.446 -26.098 27.464 1.00 33.03 690 HIS A O 1
ATOM 5407 N N . SER A 1 691 ? 12.280 -25.323 25.720 1.00 27.78 691 SER A N 1
ATOM 5408 C CA . SER A 1 691 ? 12.557 -26.485 24.873 1.00 27.78 691 SER A CA 1
ATOM 5409 C C . SER A 1 691 ? 13.107 -26.006 23.536 1.00 27.78 691 SER A C 1
ATOM 5411 O O . SER A 1 691 ? 12.395 -25.842 22.551 1.00 27.78 691 SER A O 1
ATOM 5413 N N . GLY A 1 692 ? 14.408 -25.717 23.551 1.00 26.33 692 GLY A N 1
ATOM 5414 C CA . GLY A 1 692 ? 15.262 -25.989 22.408 1.00 26.33 692 GLY A CA 1
ATOM 5415 C C . GLY A 1 692 ? 15.714 -27.440 22.532 1.00 26.33 692 GLY A C 1
ATOM 5416 O O . GLY A 1 692 ? 16.323 -27.819 23.531 1.00 26.33 692 GLY A O 1
ATOM 5417 N N . THR A 1 693 ? 15.387 -28.269 21.550 1.00 25.11 693 THR A N 1
ATOM 5418 C CA . THR A 1 693 ? 15.913 -29.629 21.438 1.00 25.11 693 THR A CA 1
ATOM 5419 C C . THR A 1 693 ? 17.386 -29.568 21.052 1.00 25.11 693 THR A C 1
ATOM 5421 O O . THR A 1 693 ? 17.717 -29.337 19.890 1.00 25.11 693 THR A O 1
ATOM 5424 N N . SER A 1 694 ? 18.263 -29.795 22.030 1.00 25.16 694 SER A N 1
ATOM 5425 C CA . SER A 1 694 ? 19.622 -30.273 21.795 1.00 25.16 694 SER A CA 1
ATOM 5426 C C . SER A 1 694 ? 19.721 -31.712 22.290 1.00 25.16 694 SER A C 1
ATOM 5428 O O . SER A 1 694 ? 19.282 -32.039 23.391 1.00 25.16 694 SER A O 1
ATOM 5430 N N . ASN A 1 695 ? 20.264 -32.563 21.424 1.00 27.16 695 ASN A N 1
ATOM 5431 C CA . ASN A 1 695 ? 20.567 -33.965 21.666 1.00 27.16 695 ASN A CA 1
ATOM 5432 C C . ASN A 1 695 ? 21.537 -34.133 22.837 1.00 27.16 695 ASN A C 1
ATOM 5434 O O . ASN A 1 695 ? 22.657 -33.638 22.755 1.00 27.16 695 ASN A O 1
ATOM 5438 N N . THR A 1 696 ? 21.187 -34.980 23.805 1.00 26.66 696 THR A N 1
ATOM 5439 C CA . THR A 1 696 ? 22.154 -35.848 24.493 1.00 26.66 696 THR A CA 1
ATOM 5440 C C . THR A 1 696 ? 21.478 -37.112 25.024 1.00 26.66 696 THR A C 1
ATOM 5442 O O . THR A 1 696 ? 20.448 -37.082 25.689 1.00 26.66 696 THR A O 1
ATOM 5445 N N . ASN A 1 697 ? 22.106 -38.244 24.704 1.00 25.05 697 ASN A N 1
ATOM 5446 C CA . ASN A 1 697 ? 21.843 -39.574 25.242 1.00 25.05 697 ASN A CA 1
ATOM 5447 C C . ASN A 1 697 ? 21.944 -39.606 26.773 1.00 25.05 697 ASN A C 1
ATOM 5449 O O . ASN A 1 697 ? 22.940 -39.141 27.326 1.00 25.05 697 ASN A O 1
ATOM 5453 N N . SER A 1 698 ? 21.021 -40.296 27.445 1.00 26.56 698 SER A N 1
ATOM 5454 C CA . SER A 1 698 ? 21.369 -41.279 28.485 1.00 26.56 698 SER A CA 1
ATOM 5455 C C . SER A 1 698 ? 20.160 -42.115 28.919 1.00 26.56 698 SER A C 1
ATOM 5457 O O . SER A 1 698 ? 19.032 -41.653 29.041 1.00 26.56 698 SER A O 1
ATOM 5459 N N . SER A 1 699 ? 20.463 -43.391 29.101 1.00 23.42 699 SER A N 1
ATOM 5460 C CA . SER A 1 699 ? 19.676 -44.539 29.544 1.00 23.42 699 SER A CA 1
ATOM 5461 C C . SER A 1 699 ? 19.111 -44.438 30.966 1.00 23.42 699 SER A C 1
ATOM 5463 O O . SER A 1 699 ? 19.804 -43.946 31.852 1.00 23.42 699 SER A O 1
ATOM 5465 N N . GLY A 1 700 ? 17.958 -45.069 31.230 1.00 24.31 700 GLY A N 1
ATOM 5466 C CA . GLY A 1 700 ? 17.541 -45.375 32.606 1.00 24.31 700 GLY A CA 1
ATOM 5467 C C . GLY A 1 700 ? 16.101 -45.864 32.771 1.00 24.31 700 GLY A C 1
ATOM 5468 O O . GLY A 1 700 ? 15.176 -45.070 32.788 1.00 24.31 700 GLY A O 1
ATOM 5469 N N . SER A 1 701 ? 15.950 -47.180 32.910 1.00 22.66 701 SER A N 1
ATOM 5470 C CA . SER A 1 701 ? 14.744 -47.966 33.225 1.00 22.66 701 SER A CA 1
ATOM 5471 C C . SER A 1 701 ? 13.995 -47.536 34.505 1.00 22.66 701 SER A C 1
ATOM 5473 O O . SER A 1 701 ? 14.634 -47.087 35.453 1.00 22.66 701 SER A O 1
ATOM 5475 N N . GLY A 1 702 ? 12.676 -47.786 34.596 1.00 24.55 702 GLY A N 1
ATOM 5476 C CA . GLY A 1 702 ? 11.970 -47.762 35.890 1.00 24.55 702 GLY A CA 1
ATOM 5477 C C . GLY A 1 702 ? 10.438 -47.724 35.848 1.00 24.55 702 GLY A C 1
ATOM 5478 O O . GLY A 1 702 ? 9.840 -46.662 35.773 1.00 24.55 702 GLY A O 1
ATOM 5479 N N . SER A 1 703 ? 9.821 -48.900 35.946 1.00 22.72 703 SER A N 1
ATOM 5480 C CA . SER A 1 703 ? 8.382 -49.196 36.063 1.00 22.72 703 SER A CA 1
ATOM 5481 C C . SER A 1 703 ? 7.758 -48.798 37.419 1.00 22.72 703 SER A C 1
ATOM 5483 O O . SER A 1 703 ? 8.440 -48.902 38.434 1.00 22.72 703 SER A O 1
ATOM 5485 N N . GLY A 1 704 ? 6.437 -48.525 37.464 1.00 23.19 704 GLY A N 1
ATOM 5486 C CA . GLY A 1 704 ? 5.610 -48.841 38.652 1.00 23.19 704 GLY A CA 1
ATOM 5487 C C . GLY A 1 704 ? 4.481 -47.879 39.075 1.00 23.19 704 GLY A C 1
ATOM 5488 O O . GLY A 1 704 ? 4.690 -47.038 39.933 1.00 23.19 704 GLY A O 1
ATOM 5489 N N . THR A 1 705 ? 3.277 -48.091 38.521 1.00 22.25 705 THR A N 1
ATOM 5490 C CA . THR A 1 705 ? 1.940 -48.234 39.176 1.00 22.25 705 THR A CA 1
ATOM 5491 C C . THR A 1 705 ? 1.486 -47.406 40.405 1.00 22.25 705 THR A C 1
ATOM 5493 O O . THR A 1 705 ? 2.100 -47.483 41.463 1.00 22.25 705 THR A O 1
ATOM 5496 N N . GLY A 1 706 ? 0.248 -46.866 40.324 1.00 22.61 706 GLY A N 1
ATOM 5497 C CA . GLY A 1 706 ? -0.711 -46.719 41.452 1.00 22.61 706 GLY A CA 1
ATOM 5498 C C . GLY A 1 706 ? -1.378 -45.332 41.592 1.00 22.61 706 GLY A C 1
ATOM 5499 O O . GLY A 1 706 ? -0.784 -44.440 42.173 1.00 22.61 706 GLY A O 1
ATOM 5500 N N . THR A 1 707 ? -2.509 -45.042 40.925 1.00 21.72 707 THR A N 1
ATOM 5501 C CA . THR A 1 707 ? -3.932 -45.112 41.388 1.00 21.72 707 THR A CA 1
ATOM 5502 C C . THR A 1 707 ? -4.466 -43.968 42.276 1.00 21.72 707 THR A C 1
ATOM 5504 O O . THR A 1 707 ? -3.999 -43.792 43.394 1.00 21.72 707 THR A O 1
ATOM 5507 N N . GLY A 1 708 ? -5.569 -43.337 41.821 1.00 22.91 708 GLY A N 1
ATOM 5508 C CA . GLY A 1 708 ? -6.604 -42.657 42.638 1.00 22.91 708 GLY A CA 1
ATOM 5509 C C . GLY A 1 708 ? -6.821 -41.168 42.305 1.00 22.91 708 GLY A C 1
ATOM 5510 O O . GLY A 1 708 ? -6.092 -40.332 42.810 1.00 22.91 708 GLY A O 1
ATOM 5511 N N . SER A 1 709 ? -7.677 -40.802 41.339 1.00 21.22 709 SER A N 1
ATOM 5512 C CA . SER A 1 709 ? -9.140 -40.558 41.432 1.00 21.22 709 SER A CA 1
ATOM 5513 C C . SER A 1 709 ? -9.509 -39.088 41.713 1.00 21.22 709 SER A C 1
ATOM 5515 O O . SER A 1 709 ? -9.177 -38.554 42.765 1.00 21.22 709 SER A O 1
ATOM 5517 N N . GLY A 1 710 ? -10.254 -38.462 40.790 1.00 22.47 710 GLY A N 1
ATOM 5518 C CA . GLY A 1 710 ? -10.814 -37.111 40.936 1.00 22.47 710 GLY A CA 1
ATOM 5519 C C . GLY A 1 710 ? -11.486 -36.597 39.655 1.00 22.47 710 GLY A C 1
ATOM 5520 O O . GLY A 1 710 ? -10.822 -36.155 38.731 1.00 22.47 710 GLY A O 1
ATOM 5521 N N . THR A 1 711 ? -12.809 -36.711 39.619 1.00 21.72 711 THR A N 1
ATOM 5522 C CA . THR A 1 711 ? -13.817 -36.357 38.596 1.00 21.72 711 THR A CA 1
ATOM 5523 C C . THR A 1 711 ? -13.812 -34.919 38.038 1.00 21.72 711 THR A C 1
ATOM 5525 O O . THR A 1 711 ? -13.638 -33.979 38.806 1.00 21.72 711 THR A O 1
ATOM 5528 N N . GLY A 1 712 ? -14.209 -34.750 36.761 1.00 22.44 712 GLY A N 1
ATOM 5529 C CA . GLY A 1 712 ? -14.817 -33.508 36.230 1.00 22.44 712 GLY A CA 1
ATOM 5530 C C . GLY A 1 712 ? -14.572 -33.238 34.732 1.00 22.44 712 GLY A C 1
ATOM 5531 O O . GLY A 1 712 ? -13.470 -32.875 34.354 1.00 22.44 712 GLY A O 1
ATOM 5532 N N . THR A 1 713 ? -15.555 -33.549 33.874 1.00 23.38 713 THR A N 1
ATOM 5533 C CA . THR A 1 713 ? -16.316 -32.627 32.985 1.00 23.38 713 THR A CA 1
ATOM 5534 C C . THR A 1 713 ? -15.761 -32.396 31.570 1.00 23.38 713 THR A C 1
ATOM 5536 O O . THR A 1 713 ? -14.659 -31.911 31.358 1.00 23.38 713 THR A O 1
ATOM 5539 N N . GLY A 1 714 ? -16.601 -32.693 30.573 1.00 23.12 714 GLY A N 1
ATOM 5540 C CA . GLY A 1 714 ? -16.358 -32.391 29.164 1.00 23.12 714 GLY A CA 1
ATOM 5541 C C . GLY A 1 714 ? -17.620 -32.608 28.334 1.00 23.12 714 GLY A C 1
ATOM 5542 O O . GLY A 1 714 ? -17.795 -33.669 27.746 1.00 23.12 714 GLY A O 1
ATOM 5543 N N . SER A 1 715 ? -18.506 -31.609 28.307 1.00 24.67 715 SER A N 1
ATOM 5544 C CA . SER A 1 715 ? -19.567 -31.494 27.302 1.00 24.67 715 SER A CA 1
ATOM 5545 C C . SER A 1 715 ? -19.308 -30.219 26.516 1.00 24.67 715 SER A C 1
ATOM 5547 O O . SER A 1 715 ? -19.397 -29.119 27.057 1.00 24.67 715 SER A O 1
ATOM 5549 N N . GLY A 1 716 ? -18.930 -30.393 25.253 1.00 25.41 716 GLY A N 1
ATOM 5550 C CA . GLY A 1 716 ? -18.767 -29.317 24.290 1.00 25.41 716 GLY A CA 1
ATOM 5551 C C . GLY A 1 716 ? -20.109 -28.857 23.726 1.00 25.41 716 GLY A C 1
ATOM 5552 O O . GLY A 1 716 ? -21.014 -29.653 23.497 1.00 25.41 716 GLY A O 1
ATOM 5553 N N . SER A 1 717 ? -20.192 -27.558 23.472 1.00 27.14 717 SER A N 1
ATOM 5554 C CA . SER A 1 717 ? -21.138 -26.908 22.566 1.00 27.14 717 SER A CA 1
ATOM 5555 C C . SER A 1 717 ? -20.335 -25.744 21.972 1.00 27.14 717 SER A C 1
ATOM 5557 O O . SER A 1 717 ? -19.828 -24.924 22.724 1.00 27.14 717 SER A O 1
ATOM 5559 N N . GLY A 1 718 ? -19.997 -25.678 20.686 1.00 27.78 718 GLY A N 1
ATOM 5560 C CA . GLY A 1 718 ? -20.838 -25.957 19.529 1.00 27.78 718 GLY A CA 1
ATOM 5561 C C . GLY A 1 718 ? -21.292 -24.612 18.964 1.00 27.78 718 GLY A C 1
ATOM 5562 O O . GLY A 1 718 ? -22.412 -24.191 19.221 1.00 27.78 718 GLY A O 1
ATOM 5563 N N . ILE A 1 719 ? -20.391 -23.907 18.270 1.00 30.00 719 ILE A N 1
ATOM 5564 C CA . ILE A 1 719 ? -20.700 -22.669 17.541 1.00 30.00 719 ILE A CA 1
ATOM 5565 C C . ILE A 1 719 ? -21.510 -23.058 16.300 1.00 30.00 719 ILE A C 1
ATOM 5567 O O . ILE A 1 719 ? -21.036 -23.814 15.451 1.00 30.00 719 ILE A O 1
ATOM 5571 N N . VAL A 1 720 ? -22.739 -22.556 16.214 1.00 26.33 720 VAL A N 1
ATOM 5572 C CA . VAL A 1 720 ? -23.639 -22.725 15.068 1.00 26.33 720 VAL A CA 1
ATOM 5573 C C . VAL A 1 720 ? -23.163 -21.826 13.922 1.00 26.33 720 VAL A C 1
ATOM 5575 O O . VAL A 1 720 ? -22.981 -20.627 14.106 1.00 26.33 720 VAL A O 1
ATOM 5578 N N . SER A 1 721 ? -22.948 -22.410 12.740 1.00 27.22 721 SER A N 1
ATOM 5579 C CA . SER A 1 721 ? -22.801 -21.686 11.465 1.00 27.22 721 SER A CA 1
ATOM 5580 C C . SER A 1 721 ? -24.174 -21.513 10.801 1.00 27.22 721 SER A C 1
ATOM 5582 O O . SER A 1 721 ? -24.952 -22.469 10.825 1.00 27.22 721 SER A O 1
ATOM 5584 N N . PRO A 1 722 ? -24.481 -20.375 10.151 1.00 32.69 722 PRO A N 1
ATOM 5585 C CA . PRO A 1 722 ? -25.716 -20.219 9.394 1.00 32.69 722 PRO A CA 1
ATOM 5586 C C . PRO A 1 722 ? -25.559 -20.861 8.007 1.00 32.69 722 PRO A C 1
ATOM 5588 O O . PRO A 1 722 ? -24.872 -20.343 7.129 1.00 32.69 722 PRO A O 1
ATOM 5591 N N . THR A 1 723 ? -26.195 -22.011 7.787 1.00 35.66 723 THR A N 1
ATOM 5592 C CA . THR A 1 723 ? -26.478 -22.521 6.436 1.00 35.66 723 THR A CA 1
ATOM 5593 C C . THR A 1 723 ? -27.893 -22.141 6.036 1.00 35.66 723 THR A C 1
ATOM 5595 O O . THR A 1 723 ? -28.797 -22.330 6.843 1.00 35.66 723 THR A O 1
ATOM 5598 N N . ASN A 1 724 ? -28.065 -21.701 4.780 1.00 44.66 724 ASN A N 1
ATOM 5599 C CA . ASN A 1 724 ? -29.300 -21.723 3.982 1.00 44.66 724 ASN A CA 1
ATOM 5600 C C . ASN A 1 724 ? -30.500 -22.369 4.694 1.00 44.66 724 ASN A C 1
ATOM 5602 O O . ASN A 1 724 ? -30.725 -23.576 4.576 1.00 44.66 724 ASN A O 1
ATOM 5606 N N . GLY A 1 725 ? -31.257 -21.550 5.423 1.00 52.72 725 GLY A N 1
ATOM 5607 C CA . GLY A 1 725 ? -32.518 -21.972 6.014 1.00 52.72 725 GLY A CA 1
ATOM 5608 C C . GLY A 1 725 ? -33.545 -22.362 4.941 1.00 52.72 725 GLY A C 1
ATOM 5609 O O . GLY A 1 725 ? -33.339 -22.092 3.749 1.00 52.72 725 GLY A O 1
ATOM 5610 N N . PRO A 1 726 ? -34.662 -22.995 5.343 1.00 61.41 726 PRO A N 1
ATOM 5611 C CA . PRO A 1 726 ? -35.800 -23.226 4.458 1.00 61.41 726 PRO A CA 1
ATOM 5612 C C . PRO A 1 726 ? -36.180 -21.929 3.735 1.00 61.41 726 PRO A C 1
ATOM 5614 O O . PRO A 1 726 ? -36.137 -20.861 4.342 1.00 61.41 726 PRO A O 1
ATOM 5617 N N . VAL A 1 727 ? -36.556 -22.015 2.453 1.00 68.19 727 VAL A N 1
ATOM 5618 C CA . VAL A 1 727 ? -37.117 -20.863 1.729 1.00 68.19 727 VAL A CA 1
ATOM 5619 C C . VAL A 1 727 ? -38.295 -20.325 2.552 1.00 68.19 727 VAL A C 1
ATOM 5621 O O . VAL A 1 727 ? -39.219 -21.105 2.814 1.00 68.19 727 VAL A O 1
ATOM 5624 N N . PRO A 1 728 ? -38.259 -19.054 2.995 1.00 78.31 728 PRO A N 1
ATOM 5625 C CA . PRO A 1 728 ? -39.352 -18.484 3.767 1.00 78.31 728 PRO A CA 1
ATOM 5626 C C . PRO A 1 728 ? -40.652 -18.548 2.955 1.00 78.31 728 PRO A C 1
ATOM 5628 O O . PRO A 1 728 ? -40.624 -18.380 1.736 1.00 78.31 728 PRO A O 1
ATOM 5631 N N . LYS A 1 729 ? -41.775 -18.850 3.610 1.00 87.50 729 LYS A N 1
ATOM 5632 C CA . LYS A 1 729 ? -43.095 -18.996 2.969 1.00 87.50 729 LYS A CA 1
ATOM 5633 C C . LYS A 1 729 ? -44.077 -17.964 3.504 1.00 87.50 729 LYS A C 1
ATOM 5635 O O . LYS A 1 729 ? -43.968 -17.561 4.663 1.00 87.50 729 LYS A O 1
ATOM 5640 N N . GLY A 1 730 ? -45.058 -17.596 2.686 1.00 93.56 730 GLY A N 1
ATOM 5641 C CA . GLY A 1 730 ? -46.013 -16.533 2.981 1.00 93.56 730 GLY A CA 1
ATOM 5642 C C . GLY A 1 730 ? -45.357 -15.161 3.161 1.00 93.56 730 GLY A C 1
ATOM 5643 O O . GLY A 1 730 ? -44.217 -14.943 2.753 1.00 93.56 730 GLY A O 1
ATOM 5644 N N . PHE A 1 731 ? -46.087 -14.238 3.790 1.00 96.75 731 PHE A N 1
ATOM 5645 C CA . PHE A 1 731 ? -45.590 -12.893 4.084 1.00 96.75 731 PHE A CA 1
ATOM 5646 C C . PHE A 1 731 ? -44.479 -12.927 5.135 1.00 96.75 731 PHE A C 1
ATOM 5648 O O . PHE A 1 731 ? -44.681 -13.467 6.224 1.00 96.75 731 PHE A O 1
ATOM 5655 N N . GLN A 1 732 ? -43.322 -12.368 4.785 1.00 96.25 732 GLN A N 1
ATOM 5656 C CA . GLN A 1 732 ? -42.177 -12.214 5.675 1.00 96.25 732 GLN A CA 1
ATOM 5657 C C . GLN A 1 732 ? -41.634 -10.792 5.596 1.00 96.25 732 GLN A C 1
ATOM 5659 O O . GLN A 1 732 ? -41.445 -10.249 4.496 1.00 96.25 732 GLN A O 1
ATOM 5664 N N . ARG A 1 733 ? -41.292 -10.229 6.757 1.00 96.50 733 ARG A N 1
ATOM 5665 C CA . ARG A 1 733 ? -40.604 -8.944 6.843 1.00 96.50 733 ARG A CA 1
ATOM 5666 C C . ARG A 1 733 ? -39.328 -8.986 6.016 1.00 96.50 733 ARG A C 1
ATOM 5668 O O . ARG A 1 733 ? -38.515 -9.892 6.156 1.00 96.50 733 ARG A O 1
ATOM 5675 N N . THR A 1 734 ? -39.157 -8.008 5.146 1.00 97.19 734 THR A N 1
ATOM 5676 C CA . THR A 1 734 ? -38.035 -7.882 4.224 1.00 97.19 734 THR A CA 1
ATOM 5677 C C . THR A 1 734 ? -37.571 -6.436 4.261 1.00 97.19 734 THR A C 1
ATOM 5679 O O . THR A 1 734 ? -38.346 -5.518 3.999 1.00 97.19 734 THR A O 1
ATOM 5682 N N . ILE A 1 735 ? -36.299 -6.237 4.600 1.00 97.44 735 ILE A N 1
ATOM 5683 C CA . ILE A 1 735 ? -35.681 -4.912 4.654 1.00 97.44 735 ILE A CA 1
ATOM 5684 C C . ILE A 1 735 ? -34.817 -4.730 3.413 1.00 97.44 735 ILE A C 1
ATOM 5686 O O . ILE A 1 735 ? -34.042 -5.624 3.067 1.00 97.44 735 ILE A O 1
ATOM 5690 N N . ILE A 1 736 ? -34.912 -3.573 2.763 1.00 97.31 736 ILE A N 1
ATOM 5691 C CA . ILE A 1 736 ? -34.012 -3.163 1.684 1.00 97.31 736 ILE A CA 1
ATOM 5692 C C . ILE A 1 736 ? -33.422 -1.803 2.056 1.00 97.31 736 ILE A C 1
ATOM 5694 O O . ILE A 1 736 ? -34.138 -0.812 2.150 1.00 97.31 736 ILE A O 1
ATOM 5698 N N . LEU A 1 737 ? -32.113 -1.759 2.276 1.00 97.19 737 LEU A N 1
ATOM 5699 C CA . LEU A 1 737 ? -31.329 -0.536 2.385 1.00 97.19 737 LEU A CA 1
ATOM 5700 C C . LEU A 1 737 ? -30.594 -0.320 1.071 1.00 97.19 737 LEU A C 1
ATOM 5702 O O . LEU A 1 737 ? -29.784 -1.144 0.664 1.00 97.19 737 LEU A O 1
ATOM 5706 N N . PHE A 1 738 ? -30.871 0.787 0.406 1.00 95.00 738 PHE A N 1
ATOM 5707 C CA . PHE A 1 738 ? -30.312 1.091 -0.900 1.00 95.00 738 PHE A CA 1
ATOM 5708 C C . PHE A 1 738 ? -29.394 2.310 -0.795 1.00 95.00 738 PHE A C 1
ATOM 5710 O O . PHE A 1 738 ? -29.860 3.398 -0.456 1.00 95.00 738 PHE A O 1
ATOM 5717 N N . GLU A 1 739 ? -28.098 2.158 -1.073 1.00 93.12 739 GLU A N 1
ATOM 5718 C CA . GLU A 1 739 ? -27.183 3.299 -1.169 1.00 93.12 739 GLU A CA 1
ATOM 5719 C C . GLU A 1 739 ? -27.524 4.091 -2.431 1.00 93.12 739 GLU A C 1
ATOM 5721 O O . GLU A 1 739 ? -27.287 3.631 -3.548 1.00 93.12 739 GLU A O 1
ATOM 5726 N N . GLY A 1 740 ? -28.073 5.289 -2.249 1.00 89.44 740 GLY A N 1
ATOM 5727 C CA . GLY A 1 740 ? -28.455 6.207 -3.311 1.00 89.44 740 GLY A CA 1
ATOM 5728 C C . GLY A 1 740 ? -28.082 7.629 -2.917 1.00 89.44 740 GLY A C 1
ATOM 5729 O O . GLY A 1 740 ? -28.762 8.263 -2.110 1.00 89.44 740 GLY A O 1
ATOM 5730 N N . ARG A 1 741 ? -26.995 8.151 -3.496 1.00 85.38 741 ARG A N 1
ATOM 5731 C CA . ARG A 1 741 ? -26.516 9.514 -3.224 1.00 85.38 741 ARG A CA 1
ATOM 5732 C C . ARG A 1 741 ? -27.470 10.551 -3.803 1.00 85.38 741 ARG A C 1
ATOM 5734 O O . ARG A 1 741 ? -27.393 10.909 -4.974 1.00 85.38 741 ARG A O 1
ATOM 5741 N N . THR A 1 742 ? -28.365 11.027 -2.950 1.00 86.94 742 THR A N 1
ATOM 5742 C CA . THR A 1 742 ? -29.383 12.031 -3.254 1.00 86.94 742 THR A CA 1
ATOM 5743 C C . THR A 1 742 ? -29.040 13.386 -2.644 1.00 86.94 742 THR A C 1
ATOM 5745 O O . THR A 1 742 ? -28.514 13.471 -1.535 1.00 86.94 742 THR A O 1
ATOM 5748 N N . SER A 1 743 ? -29.392 14.451 -3.357 1.00 84.62 743 SER A N 1
ATOM 5749 C CA . SER A 1 743 ? -29.430 15.827 -2.850 1.00 84.62 743 SER A CA 1
ATOM 5750 C C . SER A 1 743 ? -30.784 16.121 -2.186 1.00 84.62 743 SER A C 1
ATOM 5752 O O . SER A 1 743 ? -31.769 15.449 -2.510 1.00 84.62 743 SER A O 1
ATOM 5754 N N . PRO A 1 744 ? -30.883 17.138 -1.305 1.00 82.56 744 PRO A N 1
ATOM 5755 C CA . PRO A 1 744 ? -32.165 17.570 -0.753 1.00 82.56 744 PRO A CA 1
ATOM 5756 C C . PRO A 1 744 ? -33.210 17.810 -1.852 1.00 82.56 744 PRO A C 1
ATOM 5758 O O . PRO A 1 744 ? -32.956 18.532 -2.816 1.00 82.56 744 PRO A O 1
ATOM 5761 N N . GLY A 1 745 ? -34.380 17.184 -1.711 1.00 82.88 745 GLY A N 1
ATOM 5762 C CA . GLY A 1 745 ? -35.472 17.256 -2.687 1.00 82.88 745 GLY A CA 1
ATOM 5763 C C . GLY A 1 745 ? -35.464 16.169 -3.767 1.00 82.88 745 GLY A C 1
ATOM 5764 O O . GLY A 1 745 ? -36.405 16.128 -4.553 1.00 82.88 745 GLY A O 1
ATOM 5765 N N . GLN A 1 746 ? -34.455 15.292 -3.812 1.00 90.56 746 GLN A N 1
ATOM 5766 C CA . GLN A 1 746 ? -34.519 14.059 -4.601 1.00 90.56 746 GLN A CA 1
ATOM 5767 C C . GLN A 1 746 ? -35.101 12.924 -3.762 1.00 90.56 746 GLN A C 1
ATOM 5769 O O . GLN A 1 746 ? -34.794 12.817 -2.576 1.00 90.56 746 GLN A O 1
ATOM 5774 N N . ASP A 1 747 ? -35.882 12.062 -4.406 1.00 93.69 747 ASP A N 1
ATOM 5775 C CA . ASP A 1 747 ? -36.537 10.926 -3.765 1.00 93.69 747 ASP A CA 1
ATOM 5776 C C . ASP A 1 747 ? -36.163 9.626 -4.493 1.00 93.69 747 ASP A C 1
ATOM 5778 O O . ASP A 1 747 ? -36.027 9.611 -5.724 1.00 93.69 747 ASP A O 1
ATOM 5782 N N . LEU A 1 748 ? -35.973 8.546 -3.729 1.00 96.56 748 LEU A N 1
ATOM 5783 C CA . LEU A 1 748 ? -35.658 7.217 -4.251 1.00 96.56 748 LEU A CA 1
ATOM 5784 C C . LEU A 1 748 ? -36.887 6.311 -4.170 1.00 96.56 748 LEU A C 1
ATOM 5786 O O . LEU A 1 748 ? -37.513 6.169 -3.120 1.00 96.56 748 LEU A O 1
ATOM 5790 N N . PHE A 1 749 ? -37.184 5.652 -5.285 1.00 97.88 749 PHE A N 1
ATOM 5791 C CA . PHE A 1 749 ? -38.155 4.567 -5.371 1.00 97.88 749 PHE A CA 1
ATOM 5792 C C . PHE A 1 749 ? -37.443 3.295 -5.799 1.00 97.88 749 PHE A C 1
ATOM 5794 O O . PHE A 1 749 ? -36.428 3.351 -6.499 1.00 97.88 749 PHE A O 1
ATOM 5801 N N . ILE A 1 750 ? -38.000 2.150 -5.427 1.00 97.31 750 ILE A N 1
ATOM 5802 C CA . ILE A 1 750 ? -37.601 0.871 -5.995 1.00 97.31 750 ILE A CA 1
ATOM 5803 C C . ILE A 1 750 ? -38.711 0.307 -6.878 1.00 97.31 750 ILE A C 1
ATOM 5805 O O . ILE A 1 750 ? -39.900 0.527 -6.648 1.00 97.31 750 ILE A O 1
ATOM 5809 N N . ARG A 1 751 ? -38.299 -0.429 -7.904 1.00 96.69 751 ARG A N 1
ATOM 5810 C CA . ARG A 1 751 ? -39.160 -1.256 -8.750 1.00 96.69 751 ARG A CA 1
ATOM 5811 C C . ARG A 1 751 ? -38.533 -2.625 -8.868 1.00 96.69 751 ARG A C 1
ATOM 5813 O O . ARG A 1 751 ? -37.310 -2.729 -8.924 1.00 96.69 751 ARG A O 1
ATOM 5820 N N . GLY A 1 752 ? -39.340 -3.669 -8.883 1.00 94.69 752 GLY A N 1
ATOM 5821 C CA . GLY A 1 752 ? -38.809 -5.018 -8.766 1.00 94.69 752 GLY A CA 1
ATOM 5822 C C . GLY A 1 752 ? -39.849 -6.092 -8.988 1.00 94.69 752 GLY A C 1
ATOM 5823 O O . GLY A 1 752 ? -40.961 -5.811 -9.406 1.00 94.69 752 GLY A O 1
ATOM 5824 N N . GLY A 1 753 ? -39.487 -7.334 -8.712 1.00 94.88 753 GLY A N 1
ATOM 5825 C CA . GLY A 1 753 ? -40.331 -8.493 -8.957 1.00 94.88 753 GLY A CA 1
ATOM 5826 C C . GLY A 1 753 ? -39.504 -9.621 -9.549 1.00 94.88 753 GLY A C 1
ATOM 5827 O O . GLY A 1 753 ? -38.374 -9.846 -9.127 1.00 94.88 753 GLY A O 1
ATOM 5828 N N . ILE A 1 754 ? -40.066 -10.329 -10.522 1.00 94.44 754 ILE A N 1
ATOM 5829 C CA . ILE A 1 754 ? -39.376 -11.371 -11.290 1.00 94.44 754 ILE A CA 1
ATOM 5830 C C . ILE A 1 754 ? -39.353 -10.950 -12.759 1.00 94.44 754 ILE A C 1
ATOM 5832 O O . ILE A 1 754 ? -40.377 -10.547 -13.299 1.00 94.44 754 ILE A O 1
ATOM 5836 N N . ASP A 1 755 ? -38.193 -10.997 -13.397 1.00 87.88 755 ASP A N 1
ATOM 5837 C CA . ASP A 1 755 ? -37.971 -10.504 -14.751 1.00 87.88 755 ASP A CA 1
ATOM 5838 C C . ASP A 1 755 ? -38.842 -11.249 -15.771 1.00 87.88 755 ASP A C 1
ATOM 5840 O O . ASP A 1 755 ? -39.033 -12.472 -15.711 1.00 87.88 755 ASP A O 1
ATOM 5844 N N . GLU A 1 756 ? -39.357 -10.505 -16.750 1.00 86.75 756 GLU A N 1
ATOM 5845 C CA . GLU A 1 756 ? -40.231 -11.043 -17.797 1.00 86.75 756 GLU A CA 1
ATOM 5846 C C . GLU A 1 756 ? -39.534 -12.008 -18.757 1.00 86.75 756 GLU A C 1
ATOM 5848 O O . GLU A 1 756 ? -40.184 -12.854 -19.375 1.00 86.75 756 GLU A O 1
ATOM 5853 N N . GLY A 1 757 ? -38.204 -11.943 -18.840 1.00 84.81 757 GLY A N 1
ATOM 5854 C CA . GLY A 1 757 ? -37.384 -12.927 -19.529 1.00 84.81 757 GLY A CA 1
ATOM 5855 C C . GLY A 1 757 ? -37.316 -14.272 -18.803 1.00 84.81 757 GLY A C 1
ATOM 5856 O O . GLY A 1 757 ? -36.972 -15.277 -19.432 1.00 84.81 757 GLY A O 1
ATOM 5857 N N . HIS A 1 758 ? -37.659 -14.320 -17.510 1.00 87.75 758 HIS A N 1
ATOM 5858 C CA . HIS A 1 758 ? -37.679 -15.547 -16.718 1.00 87.75 758 HIS A CA 1
ATOM 5859 C C . HIS A 1 758 ? -39.087 -16.104 -16.503 1.00 87.75 758 HIS A C 1
ATOM 5861 O O . HIS A 1 758 ? -39.317 -17.296 -16.730 1.00 87.75 758 HIS A O 1
ATOM 5867 N N . ARG A 1 759 ? -40.036 -15.266 -16.071 1.00 89.12 759 ARG A N 1
ATOM 5868 C CA . ARG A 1 759 ? -41.378 -15.715 -15.688 1.00 89.12 759 ARG A CA 1
ATOM 5869 C C . ARG A 1 759 ? -42.419 -15.301 -16.723 1.00 89.12 759 ARG A C 1
ATOM 5871 O O . ARG A 1 759 ? -42.536 -14.145 -17.106 1.00 89.12 759 ARG A O 1
ATOM 5878 N N . GLN A 1 760 ? -43.213 -16.268 -17.178 1.00 90.50 760 GLN A N 1
ATOM 5879 C CA . GLN A 1 760 ? -44.306 -16.007 -18.116 1.00 90.50 760 GLN A CA 1
ATOM 5880 C C . GLN A 1 760 ? -45.513 -15.384 -17.406 1.00 90.50 760 GLN A C 1
ATOM 5882 O O . GLN A 1 760 ? -45.785 -15.686 -16.247 1.00 90.50 760 GLN A O 1
ATOM 5887 N N . GLY A 1 761 ? -46.283 -14.572 -18.134 1.00 89.25 761 GLY A N 1
ATOM 5888 C CA . GLY A 1 761 ? -47.508 -13.960 -17.614 1.00 89.25 761 GLY A CA 1
ATOM 5889 C C . GLY A 1 761 ? -47.298 -12.631 -16.884 1.00 89.25 761 GLY A C 1
ATOM 5890 O O . GLY A 1 761 ? -48.189 -12.216 -16.145 1.00 89.25 761 GLY A O 1
ATOM 5891 N N . CYS A 1 762 ? -46.165 -11.949 -17.083 1.00 92.12 762 CYS A N 1
ATOM 5892 C CA . CYS A 1 762 ? -46.022 -10.563 -16.640 1.00 92.12 762 CYS A CA 1
ATOM 5893 C C . CYS A 1 762 ? -47.022 -9.664 -17.382 1.00 92.12 762 CYS A C 1
ATOM 5895 O O . CYS A 1 762 ? -47.205 -9.794 -18.594 1.00 92.12 762 CYS A O 1
ATOM 5897 N N . GLN A 1 763 ? -47.690 -8.777 -16.650 1.00 89.69 763 GLN A N 1
ATOM 5898 C CA . GLN A 1 763 ? -48.667 -7.817 -17.168 1.00 89.69 763 GLN A CA 1
ATOM 5899 C C . GLN A 1 763 ? -48.392 -6.445 -16.558 1.00 89.69 763 GLN A C 1
ATOM 5901 O O . GLN A 1 763 ? -47.975 -6.366 -15.409 1.00 89.69 763 GLN A O 1
ATOM 5906 N N . HIS A 1 764 ? -48.708 -5.369 -17.282 1.00 85.75 764 HIS A N 1
ATOM 5907 C CA . HIS A 1 764 ? -48.544 -3.998 -16.779 1.00 85.75 764 HIS A CA 1
ATOM 5908 C C . HIS A 1 764 ? -49.387 -3.686 -15.534 1.00 85.75 764 HIS A C 1
ATOM 5910 O O . HIS A 1 764 ? -49.057 -2.784 -14.775 1.00 85.75 764 HIS A O 1
ATOM 5916 N N . THR A 1 765 ? -50.491 -4.405 -15.325 1.00 89.62 765 THR A N 1
ATOM 5917 C CA . THR A 1 765 ? -51.317 -4.264 -14.123 1.00 89.62 765 THR A CA 1
ATOM 5918 C C . THR A 1 765 ? -50.814 -5.224 -13.047 1.00 89.62 765 THR A C 1
ATOM 5920 O O . THR A 1 765 ? -51.043 -6.434 -13.162 1.00 89.62 765 THR A O 1
ATOM 5923 N N . ALA A 1 766 ? -50.168 -4.682 -12.007 1.00 91.56 766 ALA A N 1
ATOM 5924 C CA . ALA A 1 766 ? -49.478 -5.429 -10.950 1.00 91.56 766 ALA A CA 1
ATOM 5925 C C . ALA A 1 766 ? -50.323 -6.566 -10.348 1.00 91.56 766 ALA A C 1
ATOM 5927 O O . ALA A 1 766 ? -49.888 -7.715 -10.337 1.00 91.56 766 ALA A O 1
ATOM 5928 N N . SER A 1 767 ? -51.584 -6.297 -9.995 1.00 89.25 767 SER A N 1
ATOM 5929 C CA . SER A 1 767 ? -52.506 -7.285 -9.403 1.00 89.25 767 SER A CA 1
ATOM 5930 C C . SER A 1 767 ? -52.828 -8.502 -10.280 1.00 89.25 767 SER A C 1
ATOM 5932 O O . SER A 1 767 ? -53.278 -9.530 -9.776 1.00 89.25 767 SER A O 1
ATOM 5934 N N . SER A 1 768 ? -52.602 -8.402 -11.592 1.00 91.12 768 SER A N 1
ATOM 5935 C CA . SER A 1 768 ? -52.797 -9.492 -12.559 1.00 91.12 768 SER A CA 1
ATOM 5936 C C . SER A 1 768 ? -51.485 -10.060 -13.112 1.00 91.12 768 SER A C 1
ATOM 5938 O O . SER A 1 768 ? -51.509 -11.004 -13.902 1.00 91.12 768 SER A O 1
ATOM 5940 N N . SER A 1 769 ? -50.345 -9.487 -12.721 1.00 94.38 769 SER A N 1
ATOM 5941 C CA . SER A 1 769 ? -49.022 -9.849 -13.221 1.00 94.38 769 SER A CA 1
ATOM 5942 C C . SER A 1 769 ? -48.446 -11.021 -12.436 1.00 94.38 769 SER A C 1
ATOM 5944 O O . SER A 1 769 ? -48.316 -10.956 -11.217 1.00 94.38 769 SER A O 1
ATOM 5946 N N . ALA A 1 770 ? -48.008 -12.077 -13.124 1.00 92.31 770 ALA A N 1
ATOM 5947 C CA . ALA A 1 770 ? -47.309 -13.195 -12.476 1.00 92.31 770 ALA A CA 1
ATOM 5948 C C . ALA A 1 770 ? -45.928 -12.804 -11.900 1.00 92.31 770 ALA A C 1
ATOM 5950 O O . ALA A 1 770 ? -45.313 -13.566 -11.149 1.00 92.31 770 ALA A O 1
ATOM 5951 N N . CYS A 1 771 ? -45.434 -11.634 -12.294 1.00 95.44 771 CYS A N 1
ATOM 5952 C CA . CYS A 1 771 ? -44.084 -11.142 -12.049 1.00 95.44 771 CYS A CA 1
ATOM 5953 C C . CYS A 1 771 ? -44.025 -10.095 -10.937 1.00 95.44 771 CYS A C 1
ATOM 5955 O O . CYS A 1 771 ? -42.944 -9.813 -10.431 1.00 95.44 771 CYS A O 1
ATOM 5957 N N . ALA A 1 772 ? -45.184 -9.559 -10.550 1.00 97.25 772 ALA A N 1
ATOM 5958 C CA . ALA A 1 772 ? -45.328 -8.696 -9.393 1.00 97.25 772 ALA A CA 1
ATOM 5959 C C . ALA A 1 772 ? -45.394 -9.540 -8.112 1.00 97.25 772 ALA A C 1
ATOM 5961 O O . ALA A 1 772 ? -45.974 -10.632 -8.098 1.00 97.25 772 ALA A O 1
ATOM 5962 N N . ILE A 1 773 ? -44.803 -9.035 -7.033 1.00 98.06 773 ILE A N 1
ATOM 5963 C CA . ILE A 1 773 ? -44.767 -9.715 -5.736 1.00 98.06 773 ILE A CA 1
ATOM 5964 C C . ILE A 1 773 ? -45.625 -8.915 -4.754 1.00 98.06 773 ILE A C 1
ATOM 5966 O O . ILE A 1 773 ? -45.333 -7.741 -4.558 1.00 98.06 773 ILE A O 1
ATOM 5970 N N . PRO A 1 774 ? -46.662 -9.501 -4.128 1.00 98.44 774 PRO A N 1
ATOM 5971 C CA . PRO A 1 774 ? -47.457 -8.811 -3.117 1.00 98.44 774 PRO A CA 1
ATOM 5972 C C . PRO A 1 774 ? -46.595 -8.326 -1.945 1.00 98.44 774 PRO A C 1
ATOM 5974 O O . PRO A 1 774 ? -45.828 -9.110 -1.373 1.00 98.44 774 PRO A O 1
ATOM 5977 N N . ILE A 1 775 ? -46.763 -7.059 -1.563 1.00 98.31 775 ILE A N 1
ATOM 5978 C CA . ILE A 1 775 ? -46.078 -6.429 -0.431 1.00 98.31 775 ILE A CA 1
ATOM 5979 C C . ILE A 1 775 ? -47.058 -5.693 0.489 1.00 98.31 775 ILE A C 1
ATOM 5981 O O . ILE A 1 775 ? -48.198 -5.410 0.120 1.00 98.31 775 ILE A O 1
ATOM 5985 N N . LYS A 1 776 ? -46.620 -5.386 1.713 1.00 97.31 776 LYS A N 1
ATOM 5986 C CA . LYS A 1 776 ? -47.297 -4.457 2.626 1.00 97.31 776 LYS A CA 1
ATOM 5987 C C . LYS A 1 776 ? -46.257 -3.590 3.323 1.00 97.31 776 LYS A C 1
ATOM 5989 O O . LYS A 1 776 ? -45.458 -4.105 4.098 1.00 97.31 776 LYS A O 1
ATOM 5994 N N . SER A 1 777 ? -46.281 -2.288 3.073 1.00 94.38 777 SER A N 1
ATOM 5995 C CA . SER A 1 777 ? -45.301 -1.352 3.635 1.00 94.38 777 SER A CA 1
ATOM 5996 C C . SER A 1 777 ? -45.547 -1.066 5.113 1.00 94.38 777 SER A C 1
ATOM 5998 O O . SER A 1 777 ? -46.678 -0.791 5.529 1.00 94.38 777 SER A O 1
ATOM 6000 N N . HIS A 1 778 ? -44.482 -1.083 5.912 1.00 93.69 778 HIS A N 1
ATOM 6001 C CA . HIS A 1 778 ? -44.543 -0.763 7.333 1.00 93.69 778 HIS A CA 1
ATOM 6002 C C . HIS A 1 778 ? -44.642 0.740 7.591 1.00 93.69 778 HIS A C 1
ATOM 6004 O O . HIS A 1 778 ? -44.211 1.573 6.791 1.00 93.69 778 HIS A O 1
ATOM 6010 N N . ASP A 1 779 ? -45.258 1.088 8.720 1.00 91.44 779 ASP A N 1
ATOM 6011 C CA . ASP A 1 779 ? -45.208 2.449 9.239 1.00 91.44 779 ASP A CA 1
ATOM 6012 C C . ASP A 1 779 ? -43.847 2.682 9.901 1.00 91.44 779 ASP A C 1
ATOM 6014 O O . ASP A 1 779 ? -43.465 1.943 10.807 1.00 91.44 779 ASP A O 1
ATOM 6018 N N . LEU A 1 780 ? -43.119 3.689 9.423 1.00 91.88 780 LEU A N 1
ATOM 6019 C CA . LEU A 1 780 ? -41.779 4.034 9.900 1.00 91.88 780 LEU A CA 1
ATOM 6020 C C . LEU A 1 780 ? -41.780 5.269 10.813 1.00 91.88 780 LEU A C 1
ATOM 6022 O O . LEU A 1 780 ? -40.750 5.601 11.395 1.00 91.88 780 LEU A O 1
ATOM 6026 N N . GLY A 1 781 ? -42.930 5.933 10.974 1.00 91.00 781 GLY A N 1
ATOM 6027 C CA . GLY A 1 781 ? -43.084 7.097 11.839 1.00 91.00 781 GLY A CA 1
ATOM 6028 C C . GLY A 1 781 ? -44.005 8.165 11.253 1.00 91.00 781 GLY A C 1
ATOM 6029 O O . GLY A 1 781 ? -44.320 8.176 10.067 1.00 91.00 781 GLY A O 1
ATOM 6030 N N . SER A 1 782 ? -44.419 9.113 12.097 1.00 92.12 782 SER A N 1
ATOM 6031 C CA . SER A 1 782 ? -45.394 10.160 11.750 1.00 92.12 782 SER A CA 1
ATOM 6032 C C . SER A 1 782 ? -44.811 11.579 11.688 1.00 92.12 782 SER A C 1
ATOM 6034 O O . SER A 1 782 ? -45.568 12.547 11.636 1.00 92.12 782 SER A O 1
ATOM 6036 N N . SER A 1 783 ? -43.484 11.736 11.758 1.00 93.06 783 SER A N 1
ATOM 6037 C CA . SER A 1 783 ? -42.828 13.049 11.669 1.00 93.06 783 SER A CA 1
ATOM 6038 C C . SER A 1 783 ? -42.836 13.594 10.233 1.00 93.06 783 SER A C 1
ATOM 6040 O O . SER A 1 783 ? -43.097 12.862 9.278 1.00 93.06 783 SER A O 1
ATOM 6042 N N . GLU A 1 784 ? -42.506 14.879 10.065 1.00 92.12 784 GLU A N 1
ATOM 6043 C CA . GLU A 1 784 ? -42.417 15.521 8.742 1.00 92.12 784 GLU A CA 1
ATOM 6044 C C . GLU A 1 784 ? -41.442 14.794 7.799 1.00 92.12 784 GLU A C 1
ATOM 6046 O O . GLU A 1 784 ? -41.706 14.681 6.604 1.00 92.12 784 GLU A O 1
ATOM 6051 N N . HIS A 1 785 ? -40.371 14.211 8.346 1.00 94.06 785 HIS A N 1
ATOM 6052 C CA . HIS A 1 785 ? -39.413 13.401 7.594 1.00 94.06 785 HIS A CA 1
ATOM 6053 C C . HIS A 1 785 ? -40.077 12.221 6.855 1.00 94.06 785 HIS A C 1
ATOM 6055 O O . HIS A 1 785 ? -39.713 11.921 5.720 1.00 94.06 785 HIS A O 1
ATOM 6061 N N . TYR A 1 786 ? -41.099 11.602 7.456 1.00 95.69 786 TYR A N 1
ATOM 6062 C CA . TYR A 1 786 ? -41.820 10.460 6.886 1.00 95.69 786 TYR A CA 1
ATOM 6063 C C . TYR A 1 786 ? -43.046 10.859 6.049 1.00 95.69 786 TYR A C 1
ATOM 6065 O O . TYR A 1 786 ? -43.712 9.986 5.494 1.00 95.69 786 TYR A O 1
ATOM 6073 N N . ALA A 1 787 ? -43.374 12.152 5.927 1.00 95.12 787 ALA A N 1
ATOM 6074 C CA . ALA A 1 787 ? -44.625 12.603 5.309 1.00 95.12 787 ALA A CA 1
ATOM 6075 C C . ALA A 1 787 ? -44.776 12.154 3.842 1.00 95.12 787 ALA A C 1
ATOM 6077 O O . ALA A 1 787 ? -45.829 11.645 3.460 1.00 95.12 787 ALA A O 1
ATOM 6078 N N . LYS A 1 788 ? -43.708 12.279 3.042 1.00 94.56 788 LYS A N 1
ATOM 6079 C CA . LYS A 1 788 ? -43.667 11.815 1.644 1.00 94.56 788 LYS A CA 1
ATOM 6080 C C . LYS A 1 788 ? -43.853 10.301 1.530 1.00 94.56 788 LYS A C 1
ATOM 6082 O O . LYS A 1 788 ? -44.722 9.838 0.797 1.00 94.56 788 LYS A O 1
ATOM 6087 N N . TYR A 1 789 ? -43.076 9.541 2.305 1.00 96.56 789 TYR A N 1
ATOM 6088 C CA . TYR A 1 789 ? -43.166 8.080 2.368 1.00 96.56 789 TYR A CA 1
ATOM 6089 C C . TYR A 1 789 ? -44.583 7.620 2.749 1.00 96.56 789 TYR A C 1
ATOM 6091 O O . TYR A 1 789 ? -45.161 6.769 2.077 1.00 96.56 789 TYR A O 1
ATOM 6099 N N . ASN A 1 790 ? -45.190 8.235 3.769 1.00 96.50 790 ASN A N 1
ATOM 6100 C CA . ASN A 1 790 ? -46.534 7.895 4.238 1.00 96.50 790 ASN A CA 1
ATOM 6101 C C . ASN A 1 790 ? -47.649 8.224 3.245 1.00 96.50 790 ASN A C 1
ATOM 6103 O O . ASN A 1 790 ? -48.682 7.557 3.265 1.00 96.50 790 ASN A O 1
ATOM 6107 N N . ALA A 1 791 ? -47.468 9.236 2.401 1.00 97.12 791 ALA A N 1
ATOM 6108 C CA . ALA A 1 791 ? -48.405 9.533 1.327 1.00 97.12 791 ALA A CA 1
ATOM 6109 C C . ALA A 1 791 ? -48.255 8.530 0.173 1.00 97.12 791 ALA A C 1
ATOM 6111 O O . ALA A 1 791 ? -49.232 7.900 -0.223 1.00 97.12 791 ALA A O 1
ATOM 6112 N N . TRP A 1 792 ? -47.025 8.311 -0.302 1.00 97.56 792 TRP A N 1
ATOM 6113 C CA . TRP A 1 792 ? -46.745 7.442 -1.449 1.00 97.56 792 TRP A CA 1
ATOM 6114 C C . TRP A 1 792 ? -46.933 5.949 -1.186 1.00 97.56 792 TRP A C 1
ATOM 6116 O O . TRP A 1 792 ? -47.213 5.205 -2.122 1.00 97.56 792 TRP A O 1
ATOM 6126 N N . ARG A 1 793 ? -46.796 5.480 0.060 1.00 96.62 793 ARG A N 1
ATOM 6127 C CA . ARG A 1 793 ? -46.995 4.056 0.386 1.00 96.62 793 ARG A CA 1
ATOM 6128 C C . ARG A 1 793 ? -48.469 3.649 0.448 1.00 96.62 793 ARG A C 1
ATOM 6130 O O . ARG A 1 793 ? -48.774 2.462 0.512 1.00 96.62 793 ARG A O 1
ATOM 6137 N N . GLN A 1 794 ? -49.401 4.603 0.501 1.00 96.06 794 GLN A N 1
ATOM 6138 C CA . GLN A 1 794 ? -50.828 4.276 0.535 1.00 96.06 794 GLN A CA 1
ATOM 6139 C C . GLN A 1 794 ? -51.225 3.637 -0.790 1.00 96.06 794 GLN A C 1
ATOM 6141 O O . GLN A 1 794 ? -51.044 4.248 -1.832 1.00 96.06 794 GLN A O 1
ATOM 6146 N N . GLY A 1 795 ? -51.759 2.418 -0.753 1.00 93.75 795 GLY A N 1
ATOM 6147 C CA . GLY A 1 795 ? -52.146 1.686 -1.962 1.00 93.75 795 GLY A CA 1
ATOM 6148 C C . GLY A 1 795 ? -50.994 1.002 -2.709 1.00 93.75 795 GLY A C 1
ATOM 6149 O O . GLY A 1 795 ? -51.277 0.299 -3.671 1.00 93.75 795 GLY A O 1
ATOM 6150 N N . ASP A 1 796 ? -49.745 1.137 -2.249 1.00 97.19 796 ASP A N 1
ATOM 6151 C CA . ASP A 1 796 ? -48.584 0.374 -2.738 1.00 97.19 796 ASP A CA 1
ATOM 6152 C C . ASP A 1 796 ? -48.683 -1.071 -2.224 1.00 97.19 796 ASP A C 1
ATOM 6154 O O . ASP A 1 796 ? -48.480 -1.346 -1.037 1.00 97.19 796 ASP A O 1
ATOM 6158 N N . SER A 1 797 ? -49.129 -1.973 -3.093 1.00 97.19 797 SER A N 1
ATOM 6159 C CA . SER A 1 797 ? -49.567 -3.332 -2.755 1.00 97.19 797 SER A CA 1
ATOM 6160 C C . SER A 1 797 ? -48.686 -4.414 -3.382 1.00 97.19 797 SER A C 1
ATOM 6162 O O . SER A 1 797 ? -48.772 -5.580 -2.983 1.00 97.19 797 SER A O 1
ATOM 6164 N N . TYR A 1 798 ? -47.849 -4.060 -4.355 1.00 98.12 798 TYR A N 1
ATOM 6165 C CA . TYR A 1 798 ? -46.957 -4.962 -5.065 1.00 98.12 798 TYR A CA 1
ATOM 6166 C C . TYR A 1 798 ? -45.594 -4.312 -5.311 1.00 98.12 798 TYR A C 1
ATOM 6168 O O . TYR A 1 798 ? -45.484 -3.156 -5.693 1.00 98.12 798 TYR A O 1
ATOM 6176 N N . LEU A 1 799 ? -44.534 -5.108 -5.183 1.00 98.00 799 LEU A N 1
ATOM 6177 C CA . LEU A 1 799 ? -43.269 -4.792 -5.828 1.00 98.00 799 LEU A CA 1
ATOM 6178 C C . LEU A 1 799 ? -43.383 -5.216 -7.301 1.00 98.00 799 LEU A C 1
ATOM 6180 O O . LEU A 1 799 ? -43.459 -6.417 -7.593 1.00 98.00 799 LEU A O 1
ATOM 6184 N N . ASP A 1 800 ? -43.431 -4.236 -8.207 1.00 96.06 800 ASP A N 1
ATOM 6185 C CA . ASP A 1 800 ? -43.542 -4.442 -9.656 1.00 96.06 800 ASP A CA 1
ATOM 6186 C C . ASP A 1 800 ? -42.600 -3.538 -10.489 1.00 96.06 800 ASP A C 1
ATOM 6188 O O . ASP A 1 800 ? -41.963 -2.606 -9.987 1.00 96.06 800 ASP A O 1
ATOM 6192 N N . TRP A 1 801 ? -42.476 -3.838 -11.787 1.00 94.00 801 TRP A N 1
ATOM 6193 C CA . TRP A 1 801 ? -41.584 -3.139 -12.725 1.00 94.00 801 TRP A CA 1
ATOM 6194 C C . TRP A 1 801 ? -42.198 -1.886 -13.380 1.00 94.00 801 TRP A C 1
ATOM 6196 O O . TRP A 1 801 ? -41.497 -1.109 -14.039 1.00 94.00 801 TRP A O 1
ATOM 6206 N N . TYR A 1 802 ? -43.500 -1.666 -13.225 1.00 89.75 802 TYR A N 1
ATOM 6207 C CA . TYR A 1 802 ? -44.306 -0.739 -14.018 1.00 89.75 802 TYR A CA 1
ATOM 6208 C C . TYR A 1 802 ? -44.580 0.598 -13.315 1.00 89.75 802 TYR A C 1
ATOM 6210 O O . TYR A 1 802 ? -44.895 1.575 -13.999 1.00 89.75 802 TYR A O 1
ATOM 6218 N N . GLY A 1 803 ? -44.308 0.707 -12.012 1.00 89.12 803 GLY A N 1
ATOM 6219 C CA . GLY A 1 803 ? -44.254 1.979 -11.289 1.00 89.12 803 GLY A CA 1
ATOM 6220 C C . GLY A 1 803 ? -45.443 2.191 -10.368 1.00 89.12 803 GLY A C 1
ATOM 6221 O O . GLY A 1 803 ? -45.715 1.335 -9.546 1.00 89.12 803 GLY A O 1
ATOM 6222 N N . ALA A 1 804 ? -46.096 3.353 -10.451 1.00 92.06 804 ALA A N 1
ATOM 6223 C CA . ALA A 1 804 ? -47.216 3.660 -9.567 1.00 92.06 804 ALA A CA 1
ATOM 6224 C C . ALA A 1 804 ? -48.430 2.767 -9.847 1.00 92.06 804 ALA A C 1
ATOM 6226 O O . ALA A 1 804 ? -48.855 2.628 -11.000 1.00 92.06 804 ALA A O 1
ATOM 6227 N N . GLU A 1 805 ? -49.035 2.239 -8.790 1.00 93.69 805 GLU A N 1
ATOM 6228 C CA . GLU A 1 805 ? -50.242 1.428 -8.900 1.00 93.69 805 GLU A CA 1
ATOM 6229 C C . GLU A 1 805 ? -51.522 2.276 -9.024 1.00 93.69 805 GLU A C 1
ATOM 6231 O O . GLU A 1 805 ? -51.597 3.399 -8.511 1.00 93.69 805 GLU A O 1
ATOM 6236 N N . PRO A 1 806 ? -52.587 1.755 -9.670 1.00 90.31 806 PRO A N 1
ATOM 6237 C CA . PRO A 1 806 ? -53.890 2.409 -9.667 1.00 90.31 806 PRO A CA 1
ATOM 6238 C C . PRO A 1 806 ? -54.414 2.625 -8.240 1.00 90.31 806 PRO A C 1
ATOM 6240 O O . PRO A 1 806 ? -54.751 1.675 -7.540 1.00 90.31 806 PRO A O 1
ATOM 6243 N N . GLY A 1 807 ? -54.536 3.892 -7.839 1.00 88.44 807 GLY A N 1
ATOM 6244 C CA . GLY A 1 807 ? -54.980 4.268 -6.495 1.00 88.44 807 GLY A CA 1
ATOM 6245 C C . GLY A 1 807 ? -53.856 4.398 -5.464 1.00 88.44 807 GLY A C 1
ATOM 6246 O O . GLY A 1 807 ? -54.165 4.632 -4.297 1.00 88.44 807 GLY A O 1
ATOM 6247 N N . GLN A 1 808 ? -52.587 4.290 -5.875 1.00 96.06 808 GLN A N 1
ATOM 6248 C CA . GLN A 1 808 ? -51.458 4.630 -5.015 1.00 96.06 808 GLN A CA 1
ATOM 6249 C C . GLN A 1 808 ? -51.445 6.140 -4.727 1.00 96.06 808 GLN A C 1
ATOM 6251 O O . GLN A 1 808 ? -51.658 6.956 -5.627 1.00 96.06 808 GLN A O 1
ATOM 6256 N N . GLY A 1 809 ? -51.235 6.506 -3.463 1.00 94.12 809 GLY A N 1
ATOM 6257 C CA . GLY A 1 809 ? -51.312 7.881 -2.983 1.00 94.12 809 GLY A CA 1
ATOM 6258 C C . GLY A 1 809 ? -50.236 8.784 -3.583 1.00 94.12 809 GLY A C 1
ATOM 6259 O O . GLY A 1 809 ? -49.125 8.345 -3.875 1.00 94.12 809 GLY A O 1
ATOM 6260 N N . ASP A 1 810 ? -50.563 10.065 -3.751 1.00 95.25 810 ASP A N 1
ATOM 6261 C CA . ASP A 1 810 ? -49.629 11.120 -4.146 1.00 95.25 810 ASP A CA 1
ATOM 6262 C C . ASP A 1 810 ? -49.266 12.019 -2.954 1.00 95.25 810 ASP A C 1
ATOM 6264 O O . ASP A 1 810 ? -49.987 12.089 -1.957 1.00 95.25 810 ASP A O 1
ATOM 6268 N N . TYR A 1 811 ? -48.144 12.731 -3.061 1.00 95.50 811 TYR A N 1
ATOM 6269 C CA . TYR A 1 811 ? -47.752 13.753 -2.093 1.00 95.50 811 TYR A CA 1
ATOM 6270 C C . TYR A 1 811 ? -47.787 15.127 -2.760 1.00 95.50 811 TYR A C 1
ATOM 6272 O O . TYR A 1 811 ? -46.930 15.450 -3.583 1.00 95.50 811 TYR A O 1
ATOM 6280 N N . HIS A 1 812 ? -48.786 15.946 -2.420 1.00 93.62 812 HIS A N 1
ATOM 6281 C CA . HIS A 1 812 ? -48.977 17.293 -2.982 1.00 93.62 812 HIS A CA 1
ATOM 6282 C C . HIS A 1 812 ? -49.018 17.315 -4.526 1.00 93.62 812 HIS A C 1
ATOM 6284 O O . HIS A 1 812 ? -48.425 18.184 -5.166 1.00 93.62 812 HIS A O 1
ATOM 6290 N N . GLY A 1 813 ? -49.700 16.346 -5.141 1.00 89.44 813 GLY A N 1
ATOM 6291 C CA . GLY A 1 813 ? -49.797 16.195 -6.592 1.00 89.44 813 GLY A CA 1
ATOM 6292 C C . GLY A 1 813 ? -48.577 15.537 -7.244 1.00 89.44 813 GLY A C 1
ATOM 6293 O O . GLY A 1 813 ? -48.569 15.358 -8.462 1.00 89.44 813 GLY A O 1
ATOM 6294 N N . GLN A 1 814 ? -47.547 15.165 -6.475 1.00 91.00 814 GLN A N 1
ATOM 6295 C CA . GLN A 1 814 ? -46.423 14.375 -6.977 1.00 91.00 814 GLN A CA 1
ATOM 6296 C C . GLN A 1 814 ? -46.764 12.890 -6.896 1.00 91.00 814 GLN A C 1
ATOM 6298 O O . GLN A 1 814 ? -46.851 12.325 -5.805 1.00 91.00 814 GLN A O 1
ATOM 6303 N N . ALA A 1 815 ? -46.944 12.261 -8.057 1.00 91.62 815 ALA A N 1
ATOM 6304 C CA . ALA A 1 815 ? -47.177 10.826 -8.150 1.00 91.62 815 ALA A CA 1
ATOM 6305 C C . ALA A 1 815 ? -45.914 10.029 -7.757 1.00 91.62 815 ALA A C 1
ATOM 6307 O O . ALA A 1 815 ? -44.798 10.465 -8.069 1.00 91.62 815 ALA A O 1
ATOM 6308 N N . PRO A 1 816 ? -46.070 8.859 -7.112 1.00 94.62 816 PRO A N 1
ATOM 6309 C CA . PRO A 1 816 ? -44.951 7.974 -6.828 1.00 94.62 816 PRO A CA 1
ATOM 6310 C C . PRO A 1 816 ? -44.377 7.391 -8.122 1.00 94.62 816 PRO A C 1
ATOM 6312 O O . PRO A 1 816 ? -45.005 7.410 -9.182 1.00 94.62 816 PRO A O 1
ATOM 6315 N N . GLN A 1 817 ? -43.163 6.852 -8.045 1.00 94.56 817 GLN A N 1
ATOM 6316 C CA . GLN A 1 817 ? -42.522 6.176 -9.176 1.00 94.56 817 GLN A CA 1
ATOM 6317 C C . GLN A 1 817 ? -42.344 4.679 -8.922 1.00 94.56 817 GLN A C 1
ATOM 6319 O O . GLN A 1 817 ? -41.534 4.070 -9.605 1.00 94.56 817 GLN A O 1
ATOM 6324 N N . GLY A 1 818 ? -43.073 4.083 -7.984 1.00 95.81 818 GLY A N 1
ATOM 6325 C CA . GLY A 1 818 ? -42.938 2.689 -7.553 1.00 95.81 818 GLY A CA 1
ATOM 6326 C C . GLY A 1 818 ? -43.084 2.596 -6.038 1.00 95.81 818 GLY A C 1
ATOM 6327 O O . GLY A 1 818 ? -43.670 3.493 -5.422 1.00 95.81 818 GLY A O 1
ATOM 6328 N N . THR A 1 819 ? -42.482 1.574 -5.439 1.00 97.94 819 THR A N 1
ATOM 6329 C CA . THR A 1 819 ? -42.423 1.424 -3.982 1.00 97.94 819 THR A CA 1
ATOM 6330 C C . THR A 1 819 ? -41.500 2.502 -3.394 1.00 97.94 819 THR A C 1
ATOM 6332 O O . THR A 1 819 ? -40.320 2.564 -3.767 1.00 97.94 819 THR A O 1
ATOM 6335 N N . PRO A 1 820 ? -41.995 3.400 -2.522 1.00 97.31 820 PRO A N 1
ATOM 6336 C CA . PRO A 1 820 ? -41.205 4.506 -1.995 1.00 97.31 820 PRO A CA 1
ATOM 6337 C C . PRO A 1 820 ? -40.201 4.020 -0.949 1.00 97.31 820 PRO A C 1
ATOM 6339 O O . PRO A 1 820 ? -40.536 3.223 -0.073 1.00 97.31 820 PRO A O 1
ATOM 6342 N N . ALA A 1 821 ? -38.987 4.563 -0.992 1.00 97.06 821 ALA A N 1
ATOM 6343 C CA . ALA A 1 821 ? -38.014 4.411 0.080 1.00 97.06 821 ALA A CA 1
ATOM 6344 C C . ALA A 1 821 ? -37.945 5.691 0.925 1.00 97.06 821 ALA A C 1
ATOM 6346 O O . ALA A 1 821 ? -38.249 6.785 0.442 1.00 97.06 821 ALA A O 1
ATOM 6347 N N . VAL A 1 822 ? -37.517 5.578 2.183 1.00 96.12 822 VAL A N 1
ATOM 6348 C CA . VAL A 1 822 ? -37.260 6.734 3.054 1.00 96.12 822 VAL A CA 1
ATOM 6349 C C . VAL A 1 822 ? -35.764 6.941 3.252 1.00 96.12 822 VAL A C 1
ATOM 6351 O O . VAL A 1 822 ? -35.038 5.992 3.533 1.00 96.12 822 VAL A O 1
ATOM 6354 N N . TRP A 1 823 ? -35.278 8.173 3.106 1.00 95.56 823 TRP A N 1
ATOM 6355 C CA . TRP A 1 823 ? -33.875 8.484 3.380 1.00 95.56 823 TRP A CA 1
ATOM 6356 C C . TRP A 1 823 ? -33.564 8.203 4.848 1.00 95.56 823 TRP A C 1
ATOM 6358 O O . TRP A 1 823 ? -34.323 8.594 5.727 1.00 95.56 823 TRP A O 1
ATOM 6368 N N . THR A 1 824 ? -32.443 7.558 5.133 1.00 95.06 824 THR A N 1
ATOM 6369 C CA . THR A 1 824 ? -32.052 7.206 6.491 1.00 95.06 824 THR A CA 1
ATOM 6370 C C . THR A 1 824 ? -30.573 7.476 6.753 1.00 95.06 824 THR A C 1
ATOM 6372 O O . THR A 1 824 ? -29.752 7.548 5.840 1.00 95.06 824 THR A O 1
ATOM 6375 N N . THR A 1 825 ? -30.227 7.608 8.032 1.00 90.44 825 THR A N 1
ATOM 6376 C CA . THR A 1 825 ? -28.864 7.777 8.535 1.00 90.44 825 THR A CA 1
ATOM 6377 C C . THR A 1 825 ? -28.622 6.921 9.778 1.00 90.44 825 THR A C 1
ATOM 6379 O O . THR A 1 825 ? -29.562 6.534 10.473 1.00 90.44 825 THR A O 1
ATOM 6382 N N . ASN A 1 826 ? -27.354 6.652 10.078 1.00 90.25 826 ASN A N 1
ATOM 6383 C CA . ASN A 1 826 ? -26.921 5.974 11.299 1.00 90.25 826 ASN A CA 1
ATOM 6384 C C . ASN A 1 826 ? -26.606 6.952 12.451 1.00 90.25 826 ASN A C 1
ATOM 6386 O O . ASN A 1 826 ? -26.079 6.528 13.475 1.00 90.25 826 ASN A O 1
ATOM 6390 N N . HIS A 1 827 ? -26.899 8.250 12.292 1.00 85.69 827 HIS A N 1
ATOM 6391 C CA . HIS A 1 827 ? -26.626 9.296 13.284 1.00 85.69 827 HIS A CA 1
ATOM 6392 C C . HIS A 1 827 ? -27.783 9.483 14.281 1.00 85.69 827 HIS A C 1
ATOM 6394 O O . HIS A 1 827 ? -28.804 10.073 13.905 1.00 85.69 827 HIS A O 1
ATOM 6400 N N . PRO A 1 828 ? -27.641 9.063 15.557 1.00 86.19 828 PRO A N 1
ATOM 6401 C CA . PRO A 1 828 ? -28.690 9.240 16.558 1.00 86.19 828 PRO A CA 1
ATOM 6402 C C . PRO A 1 828 ? -29.084 10.714 16.708 1.00 86.19 828 PRO A C 1
ATOM 6404 O O . PRO A 1 828 ? -28.227 11.594 16.755 1.00 86.19 828 PRO A O 1
ATOM 6407 N N . GLY A 1 829 ? -30.389 10.985 16.779 1.00 83.56 829 GLY A N 1
ATOM 6408 C CA . GLY A 1 829 ? -30.936 12.343 16.896 1.00 83.56 829 GLY A CA 1
ATOM 6409 C C . GLY A 1 829 ? -31.202 13.059 15.566 1.00 83.56 829 GLY A C 1
ATOM 6410 O O . GLY A 1 829 ? -31.843 14.108 15.572 1.00 83.56 829 GLY A O 1
ATOM 6411 N N . SER A 1 830 ? -30.785 12.495 14.428 1.00 89.12 830 SER A N 1
ATOM 6412 C CA . SER A 1 830 ? -31.195 12.993 13.107 1.00 89.12 830 SER A CA 1
ATOM 6413 C C . SER A 1 830 ? -32.627 12.546 12.765 1.00 89.12 830 SER A C 1
ATOM 6415 O O . SER A 1 830 ? -32.990 11.418 13.099 1.00 89.12 830 SER A O 1
ATOM 6417 N N . PRO A 1 831 ? -33.442 13.352 12.050 1.00 82.56 831 PRO A N 1
ATOM 6418 C CA . PRO A 1 831 ? -34.825 12.987 11.711 1.00 82.56 831 PRO A CA 1
ATOM 6419 C C . PRO A 1 831 ? -34.992 11.669 10.935 1.00 82.56 831 PRO A C 1
ATOM 6421 O O . PRO A 1 831 ? -36.045 11.049 11.045 1.00 82.56 831 PRO A O 1
ATOM 6424 N N . GLY A 1 832 ? -33.966 11.246 10.185 1.00 87.19 832 GLY A N 1
ATOM 6425 C CA . GLY A 1 832 ? -33.920 9.966 9.462 1.00 87.19 832 GLY A CA 1
ATOM 6426 C C . GLY A 1 832 ? -33.091 8.878 10.145 1.00 87.19 832 GLY A C 1
ATOM 6427 O O . GLY A 1 832 ? -32.700 7.907 9.495 1.00 87.19 832 GLY A O 1
ATOM 6428 N N . TYR A 1 833 ? -32.759 9.040 11.428 1.00 92.44 833 TYR A N 1
ATOM 6429 C CA . TYR A 1 833 ? -32.057 8.001 12.173 1.00 92.44 833 TYR A CA 1
ATOM 6430 C C . TYR A 1 833 ? -32.873 6.706 12.181 1.00 92.44 833 TYR A C 1
ATOM 6432 O O . TYR A 1 833 ? -34.022 6.698 12.624 1.00 92.44 833 TYR A O 1
ATOM 6440 N N . ASN A 1 834 ? -32.267 5.614 11.724 1.00 90.00 834 ASN A N 1
ATOM 6441 C CA . ASN A 1 834 ? -32.846 4.284 11.841 1.00 90.00 834 ASN A CA 1
ATOM 6442 C C . ASN A 1 834 ? -31.756 3.292 12.249 1.00 90.00 834 ASN A C 1
ATOM 6444 O O . ASN A 1 834 ? -30.711 3.217 11.610 1.00 90.00 834 ASN A O 1
ATOM 6448 N N . GLU A 1 835 ? -32.012 2.508 13.293 1.00 89.06 835 GLU A N 1
ATOM 6449 C CA . GLU A 1 835 ? -31.065 1.527 13.839 1.00 89.06 835 GLU A CA 1
ATOM 6450 C C . GLU A 1 835 ? -30.686 0.412 12.852 1.00 89.06 835 GLU A C 1
ATOM 6452 O O . GLU A 1 835 ? -29.616 -0.186 12.963 1.00 89.06 835 GLU A O 1
ATOM 6457 N N . LEU A 1 836 ? -31.530 0.152 11.846 1.00 88.88 836 LEU A N 1
ATOM 6458 C CA . LEU A 1 836 ? -31.222 -0.800 10.783 1.00 88.88 836 LEU A CA 1
ATOM 6459 C C . LEU A 1 836 ? -30.164 -0.248 9.822 1.00 88.88 836 LEU A C 1
ATOM 6461 O O . LEU A 1 836 ? -29.469 -1.035 9.172 1.00 88.88 836 LEU A O 1
ATOM 6465 N N . ASN A 1 837 ? -30.006 1.074 9.732 1.00 92.62 837 ASN A N 1
ATOM 6466 C CA . ASN A 1 837 ? -28.957 1.700 8.948 1.00 92.62 837 ASN A CA 1
ATOM 6467 C C . ASN A 1 837 ? -27.689 1.870 9.793 1.00 92.62 837 ASN A C 1
ATOM 6469 O O . ASN A 1 837 ? -27.593 2.754 10.634 1.00 92.62 837 ASN A O 1
ATOM 6473 N N . SER A 1 838 ? -26.681 1.047 9.512 1.00 87.69 838 SER A N 1
ATOM 6474 C CA . SER A 1 838 ? -25.340 1.145 10.096 1.00 87.69 838 SER A CA 1
ATOM 6475 C C . SER A 1 838 ? -24.311 1.777 9.150 1.00 87.69 838 SER A C 1
ATOM 6477 O O . SER A 1 838 ? -23.143 1.886 9.516 1.00 87.69 838 SER A O 1
ATOM 6479 N N . TYR A 1 839 ? -24.717 2.181 7.942 1.00 84.62 839 TYR A N 1
ATOM 6480 C CA . TYR A 1 839 ? -23.821 2.488 6.820 1.00 84.62 839 TYR A CA 1
ATOM 6481 C C . TYR A 1 839 ? -23.560 3.984 6.610 1.00 84.62 839 TYR A C 1
ATOM 6483 O O . TYR A 1 839 ? -22.661 4.342 5.853 1.00 84.62 839 TYR A O 1
ATOM 6491 N N . GLY A 1 840 ? -24.299 4.850 7.305 1.00 82.69 840 GLY A N 1
ATOM 6492 C CA . GLY A 1 840 ? -24.137 6.300 7.215 1.00 82.69 840 GLY A CA 1
ATOM 6493 C C . GLY A 1 840 ? -25.288 6.983 6.493 1.00 82.69 840 GLY A C 1
ATOM 6494 O O . GLY A 1 840 ? -26.384 6.438 6.361 1.00 82.69 840 GLY A O 1
ATOM 6495 N N . GLU A 1 841 ? -25.038 8.207 6.052 1.00 87.19 841 GLU A N 1
ATOM 6496 C CA . GLU A 1 841 ? -25.966 8.979 5.228 1.00 87.19 841 GLU A CA 1
ATOM 6497 C C . GLU A 1 841 ? -26.081 8.411 3.802 1.00 87.19 841 GLU A C 1
ATOM 6499 O O . GLU A 1 841 ? -25.263 7.601 3.370 1.00 87.19 841 GLU A O 1
ATOM 6504 N N . HIS A 1 842 ? -27.088 8.872 3.051 1.00 87.12 842 HIS A N 1
ATOM 6505 C CA . HIS A 1 842 ? -27.362 8.472 1.658 1.00 87.12 842 HIS A CA 1
ATOM 6506 C C . HIS A 1 842 ? -27.829 7.025 1.457 1.00 87.12 842 HIS A C 1
ATOM 6508 O O . HIS A 1 842 ? -27.810 6.516 0.334 1.00 87.12 842 HIS A O 1
ATOM 6514 N N . PHE A 1 843 ? -28.310 6.381 2.515 1.00 94.81 843 PHE A N 1
ATOM 6515 C CA . PHE A 1 843 ? -29.060 5.141 2.398 1.00 94.81 843 PHE A CA 1
ATOM 6516 C C . PHE A 1 843 ? -30.555 5.427 2.408 1.00 94.81 843 PHE A C 1
ATOM 6518 O O . PHE A 1 843 ? -31.025 6.346 3.073 1.00 94.81 843 PHE A O 1
ATOM 6525 N N . TRP A 1 844 ? -31.299 4.627 1.659 1.00 97.31 844 TRP A N 1
ATOM 6526 C CA . TRP A 1 844 ? -32.747 4.696 1.568 1.00 97.31 844 TRP A CA 1
ATOM 6527 C C . TRP A 1 844 ? -33.341 3.364 2.017 1.00 97.31 844 TRP A C 1
ATOM 6529 O O . TRP A 1 844 ? -32.939 2.311 1.530 1.00 97.31 844 TRP A O 1
ATOM 6539 N N . LEU A 1 845 ? -34.263 3.406 2.972 1.00 97.44 845 LEU A N 1
ATOM 6540 C CA . LEU A 1 845 ? -34.866 2.248 3.616 1.00 97.44 845 LEU A CA 1
ATOM 6541 C C . LEU A 1 845 ? -36.238 1.937 3.012 1.00 97.44 845 LEU A C 1
ATOM 6543 O O . LEU A 1 845 ? -37.096 2.813 2.916 1.00 97.44 845 LEU A O 1
ATOM 6547 N N . VAL A 1 846 ? -36.455 0.666 2.688 1.00 97.88 846 VAL A N 1
ATOM 6548 C CA . VAL A 1 846 ? -37.763 0.056 2.439 1.00 97.88 846 VAL A CA 1
ATOM 6549 C C . VAL A 1 846 ? -37.953 -1.061 3.464 1.00 97.88 846 VAL A C 1
ATOM 6551 O O . VAL A 1 846 ? -37.119 -1.961 3.563 1.00 97.88 846 VAL A O 1
ATOM 6554 N N . ASP A 1 847 ? -39.038 -0.996 4.233 1.00 96.75 847 ASP A N 1
ATOM 6555 C CA . ASP A 1 847 ? -39.423 -1.999 5.234 1.00 96.75 847 ASP A CA 1
ATOM 6556 C C . ASP A 1 847 ? -40.833 -2.494 4.902 1.00 96.75 847 ASP A C 1
ATOM 6558 O O . ASP A 1 847 ? -41.811 -1.746 5.002 1.00 96.75 847 ASP A O 1
ATOM 6562 N N . ILE A 1 848 ? -40.917 -3.732 4.421 1.00 97.44 848 ILE A N 1
ATOM 6563 C CA . ILE A 1 848 ? -42.135 -4.317 3.855 1.00 97.44 848 ILE A CA 1
ATOM 6564 C C . ILE A 1 848 ? -42.326 -5.747 4.358 1.00 97.44 848 ILE A C 1
ATOM 6566 O O . ILE A 1 848 ? -41.365 -6.489 4.539 1.00 97.44 848 ILE A O 1
ATOM 6570 N N . GLU A 1 849 ? -43.570 -6.186 4.496 1.00 97.81 849 GLU A N 1
ATOM 6571 C CA . GLU A 1 849 ? -43.907 -7.610 4.456 1.00 97.81 849 GLU A CA 1
ATOM 6572 C C . GLU A 1 849 ? -44.008 -8.040 2.996 1.00 97.81 849 GLU A C 1
ATOM 6574 O O . GLU A 1 849 ? -44.765 -7.436 2.241 1.00 97.81 849 GLU A O 1
ATOM 6579 N N . MET A 1 850 ? -43.296 -9.089 2.591 1.00 98.00 850 MET A N 1
ATOM 6580 C CA . MET A 1 850 ? -43.289 -9.589 1.214 1.00 98.00 850 MET A CA 1
ATOM 6581 C C . MET A 1 850 ? -43.779 -11.035 1.161 1.00 98.00 850 MET A C 1
ATOM 6583 O O . MET A 1 850 ? -43.315 -11.863 1.941 1.00 98.00 850 MET A O 1
ATOM 6587 N N . ASP A 1 851 ? -44.688 -11.357 0.236 1.00 97.44 851 ASP A N 1
ATOM 6588 C CA . ASP A 1 851 ? -45.134 -12.738 0.013 1.00 97.44 851 ASP A CA 1
ATOM 6589 C C . ASP A 1 851 ? -44.033 -13.568 -0.667 1.00 97.44 851 ASP A C 1
ATOM 6591 O O . ASP A 1 851 ? -43.888 -13.591 -1.896 1.00 97.44 851 ASP A O 1
ATOM 6595 N N . CYS A 1 852 ? -43.253 -14.280 0.145 1.00 95.50 852 CYS A N 1
ATOM 6596 C CA . CYS A 1 852 ? -42.134 -15.075 -0.332 1.00 95.50 852 CYS A CA 1
ATOM 6597 C C . CYS A 1 852 ? -42.572 -16.257 -1.211 1.00 95.50 852 CYS A C 1
ATOM 6599 O O . CYS A 1 852 ? -41.758 -16.740 -2.001 1.00 95.50 852 CYS A O 1
ATOM 6601 N N . ASP A 1 853 ? -43.842 -16.687 -1.179 1.00 94.69 853 ASP A N 1
ATOM 6602 C CA . ASP A 1 853 ? -44.340 -17.739 -2.082 1.00 94.69 853 ASP A CA 1
ATOM 6603 C C . ASP A 1 853 ? -44.411 -17.268 -3.547 1.00 94.69 853 ASP A C 1
ATOM 6605 O O . ASP A 1 853 ? -44.545 -18.082 -4.465 1.00 94.69 853 ASP A O 1
ATOM 6609 N N . LYS A 1 854 ? -44.303 -15.954 -3.790 1.00 95.12 854 LYS A N 1
ATOM 6610 C CA . LYS A 1 854 ? -44.256 -15.348 -5.130 1.00 95.12 854 LYS A CA 1
ATOM 6611 C C . LYS A 1 854 ? -42.840 -15.056 -5.623 1.00 95.12 854 LYS A C 1
ATOM 6613 O O . LYS A 1 854 ? -42.674 -14.613 -6.759 1.00 95.12 854 LYS A O 1
ATOM 6618 N N . THR A 1 855 ? -41.824 -15.356 -4.825 1.00 94.25 855 THR A N 1
ATOM 6619 C CA . THR A 1 855 ? -40.406 -15.216 -5.194 1.00 94.25 855 THR A CA 1
ATOM 6620 C C . THR A 1 855 ? -39.896 -16.455 -5.942 1.00 94.25 855 THR A C 1
ATOM 6622 O O . THR A 1 855 ? -40.617 -17.441 -6.094 1.00 94.25 855 THR A O 1
ATOM 6625 N N . GLU A 1 856 ? -38.655 -16.433 -6.428 1.00 90.81 856 GLU A N 1
ATOM 6626 C CA . GLU A 1 856 ? -37.975 -17.610 -6.981 1.00 90.81 856 GLU A CA 1
ATOM 6627 C C . GLU A 1 856 ? -37.016 -18.187 -5.933 1.00 90.81 856 GLU A C 1
ATOM 6629 O O . GLU A 1 856 ? -35.914 -17.687 -5.724 1.00 90.81 856 GLU A O 1
ATOM 6634 N N . ASN A 1 857 ? -37.438 -19.238 -5.225 1.00 87.12 857 ASN A N 1
ATOM 6635 C CA . ASN A 1 857 ? -36.676 -19.830 -4.114 1.00 87.12 857 ASN A CA 1
ATOM 6636 C C . ASN A 1 857 ? -36.253 -18.810 -3.034 1.00 87.12 857 ASN A C 1
ATOM 6638 O O . ASN A 1 857 ? -35.149 -18.894 -2.493 1.00 87.12 857 ASN A O 1
ATOM 6642 N N . GLY A 1 858 ? -37.118 -17.841 -2.721 1.00 90.00 858 GLY A N 1
ATOM 6643 C CA . GLY A 1 858 ? -36.835 -16.772 -1.761 1.00 90.00 858 GLY A CA 1
ATOM 6644 C C . GLY A 1 858 ? -36.165 -15.546 -2.380 1.00 90.00 858 GLY A C 1
ATOM 6645 O O . GLY A 1 858 ? -35.954 -14.570 -1.669 1.00 90.00 858 GLY A O 1
ATOM 6646 N N . TRP A 1 859 ? -35.828 -15.573 -3.672 1.00 92.44 859 TRP A N 1
ATOM 6647 C CA . TRP A 1 859 ? -35.149 -14.480 -4.363 1.00 92.44 859 TRP A CA 1
ATOM 6648 C C . TRP A 1 859 ? -36.091 -13.657 -5.233 1.00 92.44 859 TRP A C 1
ATOM 6650 O O . TRP A 1 859 ? -36.951 -14.196 -5.930 1.00 92.44 859 TRP A O 1
ATOM 6660 N N . PHE A 1 860 ? -35.867 -12.352 -5.244 1.00 94.50 860 PHE A N 1
ATOM 6661 C CA . PHE A 1 860 ? -36.533 -11.406 -6.124 1.00 94.50 860 PHE A CA 1
ATOM 6662 C C . PHE A 1 860 ? -35.538 -10.370 -6.633 1.00 94.50 860 PHE A C 1
ATOM 6664 O O . PHE A 1 860 ? -34.432 -10.230 -6.108 1.00 94.50 860 PHE A O 1
ATOM 6671 N N . GLU A 1 861 ? -35.933 -9.655 -7.671 1.00 93.94 861 GLU A N 1
ATOM 6672 C CA . GLU A 1 861 ? -35.104 -8.653 -8.314 1.00 93.94 861 GLU A CA 1
ATOM 6673 C C . GLU A 1 861 ? -35.612 -7.250 -8.022 1.00 93.94 861 GLU A C 1
ATOM 6675 O O . GLU A 1 861 ? -36.805 -7.038 -7.806 1.00 93.94 861 GLU A O 1
ATOM 6680 N N . VAL A 1 862 ? -34.705 -6.280 -8.034 1.00 95.12 862 VAL A N 1
ATOM 6681 C CA . VAL A 1 862 ? -35.029 -4.883 -7.754 1.00 95.12 862 VAL A CA 1
ATOM 6682 C C . VAL A 1 862 ? -34.066 -3.938 -8.472 1.00 95.12 862 VAL A C 1
ATOM 6684 O O . VAL A 1 862 ? -32.911 -4.274 -8.734 1.00 95.12 862 VAL A O 1
ATOM 6687 N N . LYS A 1 863 ? -34.554 -2.741 -8.799 1.00 93.25 863 LYS A N 1
ATOM 6688 C CA . LYS A 1 863 ? -33.765 -1.583 -9.202 1.00 93.25 863 LYS A CA 1
ATOM 6689 C C . LYS A 1 863 ? -34.260 -0.296 -8.557 1.00 93.25 863 LYS A C 1
ATOM 6691 O O . LYS A 1 863 ? -35.456 -0.137 -8.313 1.00 93.25 863 LYS A O 1
ATOM 6696 N N . ALA A 1 864 ? -33.343 0.640 -8.358 1.00 95.06 864 ALA A N 1
ATOM 6697 C CA . ALA A 1 864 ? -33.628 1.985 -7.892 1.00 95.06 864 ALA A CA 1
ATOM 6698 C C . ALA A 1 864 ? -33.933 2.962 -9.041 1.00 95.06 864 ALA A C 1
ATOM 6700 O O . ALA A 1 864 ? -33.337 2.919 -10.124 1.00 95.06 864 ALA A O 1
ATOM 6701 N N . VAL A 1 865 ? -34.839 3.894 -8.752 1.00 94.94 865 VAL A N 1
ATOM 6702 C CA . VAL A 1 865 ? -35.201 5.036 -9.592 1.00 94.94 865 VAL A CA 1
ATOM 6703 C C . VAL A 1 865 ? -35.086 6.306 -8.754 1.00 94.94 865 VAL A C 1
ATOM 6705 O O . VAL A 1 865 ? -35.722 6.422 -7.707 1.00 94.94 865 VAL A O 1
ATOM 6708 N N . ILE A 1 866 ? -34.289 7.269 -9.223 1.00 92.31 866 ILE A N 1
ATOM 6709 C CA . ILE A 1 866 ? -34.132 8.586 -8.589 1.00 92.31 866 ILE A CA 1
ATOM 6710 C C . ILE A 1 866 ? -34.535 9.651 -9.609 1.00 92.31 866 ILE A C 1
ATOM 6712 O O . ILE A 1 866 ? -33.904 9.791 -10.659 1.00 92.31 866 ILE A O 1
ATOM 6716 N N . ASN A 1 867 ? -35.585 10.423 -9.314 1.00 82.38 867 ASN A N 1
ATOM 6717 C CA . ASN A 1 867 ? -36.104 11.479 -10.198 1.00 82.38 867 ASN A CA 1
ATOM 6718 C C . ASN A 1 867 ? -36.346 11.016 -11.657 1.00 82.38 867 ASN A C 1
ATOM 6720 O O . ASN A 1 867 ? -35.903 11.675 -12.596 1.00 82.38 867 ASN A O 1
ATOM 6724 N N . ASN A 1 868 ? -37.027 9.884 -11.855 1.00 81.50 868 ASN A N 1
ATOM 6725 C CA . ASN A 1 868 ? -37.283 9.221 -13.144 1.00 81.50 868 ASN A CA 1
ATOM 6726 C C . ASN A 1 868 ? -36.044 8.679 -13.878 1.00 81.50 868 ASN A C 1
ATOM 6728 O O . ASN A 1 868 ? -36.170 8.183 -14.998 1.00 81.50 868 ASN A O 1
ATOM 6732 N N . ASN A 1 869 ? -34.858 8.729 -13.267 1.00 87.06 869 ASN A N 1
ATOM 6733 C CA . ASN A 1 869 ? -33.656 8.123 -13.825 1.00 87.06 869 ASN A CA 1
ATOM 6734 C C . ASN A 1 869 ? -33.442 6.749 -13.201 1.00 87.06 869 ASN A C 1
ATOM 6736 O O . ASN A 1 869 ? -33.259 6.623 -11.988 1.00 87.06 869 ASN A O 1
ATOM 6740 N N . TRP A 1 870 ? -33.462 5.729 -14.051 1.00 92.06 870 TRP A N 1
ATOM 6741 C CA . TRP A 1 870 ? -33.085 4.377 -13.672 1.00 92.06 870 TRP A CA 1
ATOM 6742 C C . TRP A 1 870 ? -31.591 4.293 -13.401 1.00 92.06 870 TRP A C 1
ATOM 6744 O O . TRP A 1 870 ? -30.781 4.917 -14.091 1.00 92.06 870 TRP A O 1
ATOM 6754 N N . GLU A 1 871 ? -31.226 3.459 -12.438 1.00 90.81 871 GLU A N 1
ATOM 6755 C CA . GLU A 1 871 ? -29.845 3.017 -12.324 1.00 90.81 871 GLU A CA 1
ATOM 6756 C C . GLU A 1 871 ? -29.390 2.198 -13.549 1.00 90.81 871 GLU A C 1
ATOM 6758 O O . GLU A 1 871 ? -30.195 1.642 -14.309 1.00 90.81 871 GLU A O 1
ATOM 6763 N N . SER A 1 872 ? -28.071 2.110 -13.738 1.00 88.56 872 SER A N 1
ATOM 6764 C CA . SER A 1 872 ? -27.470 1.298 -14.800 1.00 88.56 872 SER A CA 1
ATOM 6765 C C . SER A 1 872 ? -27.736 -0.195 -14.585 1.00 88.56 872 SER A C 1
ATOM 6767 O O . SER A 1 872 ? -28.034 -0.644 -13.482 1.00 88.56 872 SER A O 1
ATOM 6769 N N . ASN A 1 873 ? -27.602 -0.998 -15.642 1.00 87.69 873 ASN A N 1
ATOM 6770 C CA . ASN A 1 873 ? -27.678 -2.453 -15.509 1.00 87.69 873 ASN A CA 1
ATOM 6771 C C . ASN A 1 873 ? -26.565 -2.979 -14.600 1.00 87.69 873 ASN A C 1
ATOM 6773 O O . ASN A 1 873 ? -25.404 -2.600 -14.749 1.00 87.69 873 ASN A O 1
ATOM 6777 N N . VAL A 1 874 ? -26.926 -3.920 -13.733 1.00 81.56 874 VAL A N 1
ATOM 6778 C CA . VAL A 1 874 ? -26.040 -4.550 -12.755 1.00 81.56 874 VAL A CA 1
ATOM 6779 C C . VAL A 1 874 ? -25.922 -6.042 -13.098 1.00 81.56 874 VAL A C 1
ATOM 6781 O O . VAL A 1 874 ? -26.609 -6.879 -12.518 1.00 81.56 874 VAL A O 1
ATOM 6784 N N . PRO A 1 875 ? -25.111 -6.423 -14.108 1.00 64.00 875 PRO A N 1
ATOM 6785 C CA . PRO A 1 875 ? -24.970 -7.819 -14.507 1.00 64.00 875 PRO A CA 1
ATOM 6786 C C . PRO A 1 875 ? -24.092 -8.576 -13.497 1.00 64.00 875 PRO A C 1
ATOM 6788 O O . PRO A 1 875 ? -22.868 -8.593 -13.615 1.00 64.00 875 PRO A O 1
ATOM 6791 N N . GLY A 1 876 ? -24.703 -9.234 -12.509 1.00 55.91 876 GLY A N 1
ATOM 6792 C CA . GLY A 1 876 ? -23.977 -10.002 -11.492 1.00 55.91 876 GLY A CA 1
ATOM 6793 C C . GLY A 1 876 ? -24.884 -10.930 -10.685 1.00 55.91 876 GLY A C 1
ATOM 6794 O O . GLY A 1 876 ? -25.982 -10.558 -10.296 1.00 55.91 876 GLY A O 1
ATOM 6795 N N . SER A 1 877 ? -24.442 -12.168 -10.452 1.00 52.84 877 SER A N 1
ATOM 6796 C CA . SER A 1 877 ? -25.228 -13.232 -9.815 1.00 52.84 877 SER A CA 1
ATOM 6797 C C . SER A 1 877 ? -24.611 -13.708 -8.496 1.00 52.84 877 SER A C 1
ATOM 6799 O O . SER A 1 877 ? -24.299 -14.894 -8.384 1.00 52.84 877 SER A O 1
ATOM 6801 N N . SER A 1 878 ? -24.402 -12.818 -7.521 1.00 52.81 878 SER A N 1
ATOM 6802 C CA . SER A 1 878 ? -24.211 -13.231 -6.119 1.00 52.81 878 SER A CA 1
ATOM 6803 C C . SER A 1 878 ? -24.156 -12.040 -5.157 1.00 52.81 878 SER A C 1
ATOM 6805 O O . SER A 1 878 ? -23.072 -11.549 -4.838 1.00 52.81 878 SER A O 1
ATOM 6807 N N . CYS A 1 879 ? -25.299 -11.662 -4.588 1.00 61.72 879 CYS A N 1
ATOM 6808 C CA . CYS A 1 879 ? -25.274 -11.279 -3.178 1.00 61.72 879 CYS A CA 1
ATOM 6809 C C . CYS A 1 879 ? -24.852 -12.518 -2.390 1.00 61.72 879 CYS A C 1
ATOM 6811 O O . CYS A 1 879 ? -25.298 -13.619 -2.716 1.00 61.72 879 CYS A O 1
ATOM 6813 N N . GLN A 1 880 ? -23.949 -12.381 -1.418 1.00 54.69 880 GLN A N 1
ATOM 6814 C CA . GLN A 1 880 ? -23.192 -13.493 -0.811 1.00 54.69 880 GLN A CA 1
ATOM 6815 C C . GLN A 1 880 ? -24.026 -14.499 0.025 1.00 54.69 880 GLN A C 1
ATOM 6817 O O . GLN A 1 880 ? -23.478 -15.241 0.834 1.00 54.69 880 GLN A O 1
ATOM 6822 N N . TYR A 1 881 ? -25.343 -14.582 -0.183 1.00 55.72 881 TYR A N 1
ATOM 6823 C CA . TYR A 1 881 ? -26.288 -15.346 0.629 1.00 55.72 881 TYR A CA 1
ATOM 6824 C C . TYR A 1 881 ? -27.030 -16.429 -0.178 1.00 55.72 881 TYR A C 1
ATOM 6826 O O . TYR A 1 881 ? -28.253 -16.539 -0.136 1.00 55.72 881 TYR A O 1
ATOM 6834 N N . GLY A 1 882 ? -26.287 -17.255 -0.923 1.00 63.66 882 GLY A N 1
ATOM 6835 C CA . GLY A 1 882 ? -26.803 -18.430 -1.642 1.00 63.66 882 GLY A CA 1
ATOM 6836 C C . GLY A 1 882 ? -26.809 -18.297 -3.169 1.00 63.66 882 GLY A C 1
ATOM 6837 O O . GLY A 1 882 ? -26.381 -17.294 -3.733 1.00 63.66 882 GLY A O 1
ATOM 6838 N N . HIS A 1 883 ? -27.263 -19.347 -3.857 1.00 70.56 883 HIS A N 1
ATOM 6839 C CA . HIS A 1 883 ? -27.357 -19.346 -5.318 1.00 70.56 883 HIS A CA 1
ATOM 6840 C C . HIS A 1 883 ? -28.637 -18.647 -5.778 1.00 70.56 883 HIS A C 1
ATOM 6842 O O . HIS A 1 883 ? -29.735 -19.087 -5.435 1.00 70.56 883 HIS A O 1
ATOM 6848 N N . VAL A 1 884 ? -28.482 -17.593 -6.583 1.00 79.69 884 VAL A N 1
ATOM 6849 C CA . VAL A 1 884 ? -29.606 -16.923 -7.247 1.00 79.69 884 VAL A CA 1
ATOM 6850 C C . VAL A 1 884 ? -30.174 -17.805 -8.375 1.00 79.69 884 VAL A C 1
ATOM 6852 O O . VAL A 1 884 ? -29.418 -18.574 -8.980 1.00 79.69 884 VAL A O 1
ATOM 6855 N N . PRO A 1 885 ? -31.480 -17.732 -8.684 1.00 82.44 885 PRO A N 1
ATOM 6856 C CA . PRO A 1 885 ? -32.153 -18.749 -9.502 1.00 82.44 885 PRO A CA 1
ATOM 6857 C C . PRO A 1 885 ? -31.836 -18.660 -11.003 1.00 82.44 885 PRO A C 1
ATOM 6859 O O . PRO A 1 885 ? -31.858 -19.670 -11.707 1.00 82.44 885 PRO A O 1
ATOM 6862 N N . TYR A 1 886 ? -31.520 -17.464 -11.502 1.00 85.62 886 TYR A N 1
ATOM 6863 C CA . TYR A 1 886 ? -31.133 -17.212 -12.891 1.00 85.62 886 TYR A CA 1
ATOM 6864 C C . TYR A 1 886 ? -30.298 -15.927 -13.000 1.00 85.62 886 TYR A C 1
ATOM 6866 O O . TYR A 1 886 ? -30.048 -15.227 -12.019 1.00 85.62 886 TYR A O 1
ATOM 6874 N N . ARG A 1 887 ? -29.793 -15.639 -14.204 1.00 83.38 887 ARG A N 1
ATOM 6875 C CA . ARG A 1 887 ? -29.032 -14.412 -14.462 1.00 83.38 887 ARG A CA 1
ATOM 6876 C C . ARG A 1 887 ? -29.976 -13.237 -14.658 1.00 83.38 887 ARG A C 1
ATOM 6878 O O . ARG A 1 887 ? -30.823 -13.298 -15.540 1.00 83.38 887 ARG A O 1
ATOM 6885 N N . SER A 1 888 ? -29.717 -12.166 -13.922 1.00 85.75 888 SER A N 1
ATOM 6886 C CA . SER A 1 888 ? -30.415 -10.892 -14.041 1.00 85.75 888 SER A CA 1
ATOM 6887 C C . SER A 1 888 ? -29.466 -9.770 -14.458 1.00 85.75 888 SER A C 1
ATOM 6889 O O . SER A 1 888 ? -28.246 -9.895 -14.317 1.00 85.75 888 SER A O 1
ATOM 6891 N N . GLN A 1 889 ? -30.034 -8.676 -14.966 1.00 88.62 889 GLN A N 1
ATOM 6892 C CA . GLN A 1 889 ? -29.371 -7.370 -15.091 1.00 88.62 889 GLN A CA 1
ATOM 6893 C C . GLN A 1 889 ? -29.798 -6.395 -13.975 1.00 88.62 889 GLN A C 1
ATOM 6895 O O . GLN A 1 889 ? -29.434 -5.217 -14.015 1.00 88.62 889 GLN A O 1
ATOM 6900 N N . ASN A 1 890 ? -30.593 -6.879 -13.022 1.00 90.75 890 ASN A N 1
ATOM 6901 C CA . ASN A 1 890 ? -31.122 -6.161 -11.871 1.00 90.75 890 ASN A CA 1
ATOM 6902 C C . ASN A 1 890 ? -30.430 -6.655 -10.590 1.00 90.75 890 ASN A C 1
ATOM 6904 O O . ASN A 1 890 ? -29.767 -7.697 -10.599 1.00 90.75 890 ASN A O 1
ATOM 6908 N N . HIS A 1 891 ? -30.597 -5.929 -9.482 1.00 92.06 891 HIS A N 1
ATOM 6909 C CA . HIS A 1 891 ? -30.112 -6.403 -8.186 1.00 92.06 891 HIS A CA 1
ATOM 6910 C C . HIS A 1 891 ? -30.896 -7.621 -7.738 1.00 92.06 891 HIS A C 1
ATOM 6912 O O . HIS A 1 891 ? -32.108 -7.677 -7.926 1.00 92.06 891 HIS A O 1
ATOM 6918 N N . TRP A 1 892 ? -30.211 -8.554 -7.084 1.00 92.19 892 TRP A N 1
ATOM 6919 C CA . TRP A 1 892 ? -30.850 -9.654 -6.376 1.00 92.19 892 TRP A CA 1
ATOM 6920 C C . TRP A 1 892 ? -31.064 -9.287 -4.911 1.00 92.19 892 TRP A C 1
ATOM 6922 O O . TRP A 1 892 ? -30.153 -8.807 -4.247 1.00 92.19 892 TRP A O 1
ATOM 6932 N N . ALA A 1 893 ? -32.247 -9.580 -4.391 1.00 93.06 893 ALA A N 1
ATOM 6933 C CA . ALA A 1 893 ? -32.575 -9.468 -2.980 1.00 93.06 893 ALA A CA 1
ATOM 6934 C C . ALA A 1 893 ? -33.318 -10.726 -2.517 1.00 93.06 893 ALA A C 1
ATOM 6936 O O . ALA A 1 893 ? -33.869 -11.490 -3.316 1.00 93.06 893 ALA A O 1
ATOM 6937 N N . ARG A 1 894 ? -33.286 -10.979 -1.211 1.00 91.31 894 ARG A N 1
ATOM 6938 C CA . ARG A 1 894 ? -33.856 -12.162 -0.578 1.00 91.31 894 ARG A CA 1
ATOM 6939 C C . ARG A 1 894 ? -34.997 -11.771 0.350 1.00 91.31 894 ARG A C 1
ATOM 6941 O O . ARG A 1 894 ? -34.861 -10.901 1.209 1.00 91.31 894 ARG A O 1
ATOM 6948 N N . CYS A 1 895 ? -36.125 -12.433 0.153 1.00 94.81 895 CYS A N 1
ATOM 6949 C CA . CYS A 1 895 ? -37.324 -12.277 0.957 1.00 94.81 895 CYS A CA 1
ATOM 6950 C C . CYS A 1 895 ? -37.093 -12.829 2.368 1.00 94.81 895 CYS A C 1
ATOM 6952 O O . CYS A 1 895 ? -36.405 -13.841 2.534 1.00 94.81 895 CYS A O 1
ATOM 6954 N N . GLY A 1 896 ? -37.644 -12.157 3.377 1.00 93.44 896 GLY A N 1
ATOM 6955 C CA . GLY A 1 896 ? -37.455 -12.503 4.789 1.00 93.44 896 GLY A CA 1
ATOM 6956 C C . GLY A 1 896 ? -36.138 -12.011 5.401 1.00 93.44 896 GLY A C 1
ATOM 6957 O O . GLY A 1 896 ? -35.783 -12.437 6.496 1.00 93.44 896 GLY A O 1
ATOM 6958 N N . MET A 1 897 ? -35.373 -11.182 4.683 1.00 92.25 897 MET A N 1
ATOM 6959 C CA . MET A 1 897 ? -33.997 -10.821 5.042 1.00 92.25 897 MET A CA 1
ATOM 6960 C C . MET A 1 897 ? -33.769 -9.310 4.975 1.00 92.25 897 MET A C 1
ATOM 6962 O O . MET A 1 897 ? -34.547 -8.571 4.364 1.00 92.25 897 MET A O 1
ATOM 6966 N N . LYS A 1 898 ? -32.666 -8.855 5.576 1.00 94.19 898 LYS A N 1
ATOM 6967 C CA . LYS A 1 898 ? -32.111 -7.520 5.370 1.00 94.19 898 LYS A CA 1
ATOM 6968 C C . LYS A 1 898 ? -31.192 -7.547 4.159 1.00 94.19 898 LYS A C 1
ATOM 6970 O O . LYS A 1 898 ? -30.220 -8.291 4.135 1.00 94.19 898 LYS A O 1
ATOM 6975 N N . ASN A 1 899 ? -31.510 -6.727 3.169 1.00 94.81 899 ASN A N 1
ATOM 6976 C CA . ASN A 1 899 ? -30.805 -6.610 1.903 1.00 94.81 899 ASN A CA 1
ATOM 6977 C C . ASN A 1 899 ? -30.188 -5.221 1.823 1.00 94.81 899 ASN A C 1
ATOM 6979 O O . ASN A 1 899 ? -30.893 -4.233 1.995 1.00 94.81 899 ASN A O 1
ATOM 6983 N N . VAL A 1 900 ? -28.895 -5.134 1.553 1.00 93.94 900 VAL A N 1
ATOM 6984 C CA . VAL A 1 900 ? -28.186 -3.870 1.365 1.00 93.94 900 VAL A CA 1
ATOM 6985 C C . VAL A 1 900 ? -27.648 -3.842 -0.050 1.00 93.94 900 VAL A C 1
ATOM 6987 O O . VAL A 1 900 ? -26.873 -4.715 -0.433 1.00 93.94 900 VAL A O 1
ATOM 6990 N N . LEU A 1 901 ? -28.117 -2.882 -0.836 1.00 93.62 901 LEU A N 1
ATOM 6991 C CA . LEU A 1 901 ? -27.890 -2.764 -2.274 1.00 93.62 901 LEU A CA 1
ATOM 6992 C C . LEU A 1 901 ? -27.276 -1.400 -2.587 1.00 93.62 901 LEU A C 1
ATOM 6994 O O . LEU A 1 901 ? -27.428 -0.457 -1.812 1.00 93.62 901 LEU A O 1
ATOM 6998 N N . HIS A 1 902 ? -26.593 -1.281 -3.724 1.00 91.31 902 HIS A N 1
ATOM 6999 C CA . HIS A 1 902 ? -25.822 -0.083 -4.059 1.00 91.31 902 HIS A CA 1
ATOM 7000 C C . HIS A 1 902 ? -26.106 0.386 -5.489 1.00 91.31 902 HIS A C 1
ATOM 7002 O O . HIS A 1 902 ? -26.032 -0.396 -6.435 1.00 91.31 902 HIS A O 1
ATOM 7008 N N . PHE A 1 903 ? -26.409 1.675 -5.666 1.00 90.06 903 PHE A N 1
ATOM 7009 C CA . PHE A 1 903 ? -26.813 2.234 -6.960 1.00 90.06 903 PHE A CA 1
ATOM 7010 C C . PHE A 1 903 ? -25.794 1.967 -8.075 1.00 90.06 903 PHE A C 1
ATOM 7012 O O . PHE A 1 903 ? -24.650 2.412 -8.016 1.00 90.06 903 PHE A O 1
ATOM 7019 N N . SER A 1 904 ? -26.241 1.282 -9.132 1.00 86.81 904 SER A N 1
ATOM 7020 C CA . SER A 1 904 ? -25.445 0.889 -10.305 1.00 86.81 904 SER A CA 1
ATOM 7021 C C . SER A 1 904 ? -24.202 0.037 -9.997 1.00 86.81 904 SER A C 1
ATOM 7023 O O . SER A 1 904 ? -23.267 0.015 -10.800 1.00 86.81 904 SER A O 1
ATOM 7025 N N . ALA A 1 905 ? -24.168 -0.671 -8.865 1.00 80.69 905 ALA A N 1
ATOM 7026 C CA . ALA A 1 905 ? -23.009 -1.450 -8.438 1.00 80.69 905 ALA A CA 1
ATOM 7027 C C . ALA A 1 905 ? -23.381 -2.902 -8.091 1.00 80.69 905 ALA A C 1
ATOM 7029 O O . ALA A 1 905 ? -24.470 -3.186 -7.620 1.00 80.69 905 ALA A O 1
ATOM 7030 N N . VAL A 1 906 ? -22.480 -3.850 -8.363 1.00 76.75 906 VAL A N 1
ATOM 7031 C CA . VAL A 1 906 ? -22.749 -5.301 -8.219 1.00 76.75 906 VAL A CA 1
ATOM 7032 C C . VAL A 1 906 ? -22.613 -5.824 -6.786 1.00 76.75 906 VAL A C 1
ATOM 7034 O O . VAL A 1 906 ? -22.896 -6.994 -6.532 1.00 76.75 906 VAL A O 1
ATOM 7037 N N . ASN A 1 907 ? -22.115 -5.003 -5.863 1.00 76.19 907 ASN A N 1
ATOM 7038 C CA . ASN A 1 907 ? -21.983 -5.358 -4.457 1.00 76.19 907 ASN A CA 1
ATOM 7039 C C . ASN A 1 907 ? -23.348 -5.330 -3.766 1.00 76.19 907 ASN A C 1
ATOM 7041 O O . ASN A 1 907 ? -24.176 -4.467 -4.034 1.00 76.19 907 ASN A O 1
ATOM 7045 N N . CYS A 1 908 ? -23.552 -6.269 -2.848 1.00 85.81 908 CYS A N 1
ATOM 7046 C CA . CYS A 1 908 ? -24.719 -6.316 -1.983 1.00 85.81 908 CYS A CA 1
ATOM 7047 C C . CYS A 1 908 ? -24.441 -7.177 -0.749 1.00 85.81 908 CYS A C 1
ATOM 7049 O O . CYS A 1 908 ? -23.661 -8.134 -0.801 1.00 85.81 908 CYS A O 1
ATOM 7051 N N . GLU A 1 909 ? -25.110 -6.851 0.350 1.00 88.25 909 GLU A N 1
ATOM 7052 C CA . GLU A 1 909 ? -25.080 -7.595 1.607 1.00 88.25 909 GLU A CA 1
ATOM 7053 C C . GLU A 1 909 ? -26.470 -8.170 1.881 1.00 88.25 909 GLU A C 1
ATOM 7055 O O . GLU A 1 909 ? -27.473 -7.486 1.699 1.00 88.25 909 GLU A O 1
ATOM 7060 N N . ILE A 1 910 ? -26.548 -9.428 2.313 1.00 88.75 910 ILE A N 1
ATOM 7061 C CA . ILE A 1 910 ? -27.805 -10.020 2.776 1.00 88.75 910 ILE A CA 1
ATOM 7062 C C . ILE A 1 910 ? -27.545 -10.664 4.130 1.00 88.75 910 ILE A C 1
ATOM 7064 O O . ILE A 1 910 ? -26.650 -11.500 4.262 1.00 88.75 910 ILE A O 1
ATOM 7068 N N . SER A 1 911 ? -28.326 -10.268 5.125 1.00 87.56 911 SER A N 1
ATOM 7069 C CA . SER A 1 911 ? -28.198 -10.697 6.515 1.00 87.56 911 SER A CA 1
ATOM 7070 C C . SER A 1 911 ? -29.571 -10.898 7.151 1.00 87.56 911 SER A C 1
ATOM 7072 O O . SER A 1 911 ? -30.593 -10.448 6.628 1.00 87.56 911 SER A O 1
ATOM 7074 N N . GLU A 1 912 ? -29.624 -11.651 8.249 1.00 87.81 912 GLU A N 1
ATOM 7075 C CA . GLU A 1 912 ? -30.867 -11.808 9.007 1.00 87.81 912 GLU A CA 1
ATOM 7076 C C . GLU A 1 912 ? -31.328 -10.446 9.538 1.00 87.81 912 GLU A C 1
ATOM 7078 O O . GLU A 1 912 ? -30.514 -9.584 9.881 1.00 87.81 912 GLU A O 1
ATOM 7083 N N . ILE A 1 913 ? -32.643 -10.240 9.589 1.00 87.94 913 ILE A N 1
ATOM 7084 C CA . ILE A 1 913 ? -33.203 -9.027 10.182 1.00 87.94 913 ILE A CA 1
ATOM 7085 C C . ILE A 1 913 ? -32.985 -9.130 11.696 1.00 87.94 913 ILE A C 1
ATOM 7087 O O . ILE A 1 913 ? -33.391 -10.138 12.279 1.00 87.94 913 ILE A O 1
ATOM 7091 N N . PRO A 1 914 ? -32.350 -8.132 12.342 1.00 75.94 914 PRO A N 1
ATOM 7092 C CA . PRO A 1 914 ? -32.171 -8.137 13.787 1.00 75.94 914 PRO A CA 1
ATOM 7093 C C . PRO A 1 914 ? -33.510 -8.373 14.488 1.00 75.94 914 PRO A C 1
ATOM 7095 O O . PRO A 1 914 ? -34.507 -7.730 14.151 1.00 75.94 914 PRO A O 1
ATOM 7098 N N . ALA A 1 915 ? -33.541 -9.307 15.441 1.00 64.44 915 ALA A N 1
ATOM 7099 C CA . ALA A 1 915 ? -34.697 -9.454 16.312 1.00 64.44 915 ALA A CA 1
ATOM 7100 C C . ALA A 1 915 ? -34.840 -8.155 17.116 1.00 64.44 915 ALA A C 1
ATOM 7102 O O . ALA A 1 915 ? -33.899 -7.759 17.804 1.00 64.44 915 ALA A O 1
ATOM 7103 N N . SER A 1 916 ? -35.981 -7.487 16.945 1.00 48.72 916 SER A N 1
ATOM 7104 C CA . SER A 1 916 ? -36.351 -6.258 17.657 1.00 48.72 916 SER A CA 1
ATOM 7105 C C . SER A 1 916 ? -36.408 -6.456 19.163 1.00 48.72 916 SER A C 1
ATOM 7107 O O . SER A 1 916 ? -36.979 -7.502 19.561 1.00 48.72 916 SER A O 1
#

Secondary structure (DSSP, 8-state):
-------SSTTSTTSS-------TTGGGSS---S----S-------SSSHHHHHHHHHHHHHHHHHHHHHHHHHHHHHHHHTTSS----------------------SS-EEEEEEETTTEEEEEEEETTEEEEEEEEE--------------------------------------------------TTTHHHHHHHHHHHHHHHHHTSS-TTT--SSTT---EEEETT--HHHHHHHIIIIIHHHT--EEEEPP-EEEB---SSSSS-GGGGGSEEEEEEEETTEEHHHHHHHHHHHHHTT-EEEEEE--SEEEETT-EEEBTTS-EEETTTTBBTTTTB-GGGB--GGG--SSSSB---TT-HHHHHHSBGGGEEEB-TTSHHHHHHHHHHHHHHHHTT--EEEETTGGGS-HHHHHHHHTTSPPPTTSSPPEEEE----SS-SS--GGGGGGGSEEE-HHHHHHHHHHHH-GGGGGGSS-GGGTPPPTTTEEE-S--TTGGGT-SS-SS---TTSHHHHHHHHHHHHHSSSSEEEEEE-B---S-TT---SB-TTSPBPP--B-TTSSB-TTB--GGGSHHHHHHHHHHHHTTT--EEEEEEETTEEEEEETTTEEEEEETTSEEEEEEE--PPSEEEE-TTTTTSSEEEE-TTSEEEEEEE-SS--EEEEETTPPP---S--------------------------------PPP---PPPP-SEEEEEEEEE----TT--EEEEEES-TTTSTT--SSGGG-TT-EEEEEPP--SSGGGHHHHHHTTT--EE-SS-S-TT---BTTB---SEEPEEEBS-TTSTTB-TT--S-SSEEEEEEEEEGGGSBTTEEEEEEEETTEEPPP------SSS--SS--SSEEEETTSEEEEETT-S-EEEEPPPP-

Organism: Mytilus coruscus (NCBI:txid42192)

Radius of gyration: 36.42 Å; chains: 1; bounding box: 101×95×107 Å

Sequence (916 aa):
MSTRNGLNYLKLAVILGISREVTTAEYCRVFCEYGCCGNNCCPDKRAIAVGSIFGGLALIFLIVVLCIICMGYVKKKSRKDRMKISHADQEAQTINTLNDTRTINMESSTCTVIINLKNRKKAVVKVNSGRMSILKEEDVDVQTKVLGDKPLTPQPLPAALLRKVETDKKSIPRVPFITFTFPSSAIEWPRYRTFLDMLFAGIVLTVLHLVLADYTDPQCGGKQAIVHLFEWKFSDIANECERYLGKKGFCGVQTSPVNEYTVITKEYIRPWWERYQPVSYKIASRSGNEAEFKDMVDRCKNVGVRIYVDVVINHMAGLGRTGKGTGGSSFDSSNYDFPGVPFSRQHFNDKDKCPSHDGMVNNYGDPNNVRNCFLVGLTDLDQRQEYVRNKIAGFFNHLIDLGVAGFRVDAAKHMWPGDILAIQKLTKDLPEGGKPFFYHEVIDQNDGAIKVNEYYPNGRVTEFRFCQKIAQGARNFGELGGVYDPGWGMADSAHAFVFVDNHDNQRGHGGGGNRVTHKTPRDYKIAVAFMLANDYGFPRIMSSYYFGDDSSQGPPHNSDYSIKDVTIENNGMCGNGWVCEHRWNPIGNMVAFRNAVTGTSKVHWRDQNDQVSFARGNKGFFAMAKQGHMDETLQTGLPAGEYCDLITDCKKKITVDGSGNAHIVIDNSEEPILAFIVGGPSTPSNNGVHSGTSNTNSSGSGSGTGTGSGTGTGSGSGIVSPTNGPVPKGFQRTIILFEGRTSPGQDLFIRGGIDEGHRQGCQHTASSSACAIPIKSHDLGSSEHYAKYNAWRQGDSYLDWYGAEPGQGDYHGQAPQGTPAVWTTNHPGSPGYNELNSYGEHFWLVDIEMDCDKTENGWFEVKAVINNNWESNVPGSSCQYGHVPYRSQNHWARCGMKNVLHFSAVNCEISEIPAS

InterPro domains:
  IPR006046 Alpha amylase [PR00110] (272-289)
  IPR006046 Alpha amylase [PR00110] (304-315)
  IPR006046 Alpha amylase [PR00110] (404-415)
  IPR006046 Alpha amylase [PR00110] (437-455)
  IPR006046 Alpha amylase [PR00110] (494-506)
  IPR006047 Glycosyl hydrolase family 13, catalytic domain [PF00128] (281-415)
  IPR006047 Glycosyl hydrolase family 13, catalytic domain [SM00642] (224-594)
  IPR006048 Alpha-amylase/branching enzyme, C-terminal all beta [PF02806] (605-664)
  IPR013780 Glycosyl hydrolase, all-beta [G3DSA:2.60.40.1180] (601-685)
  IPR017853 Glycoside hydrolase superfamily [SSF51445] (222-596)
  IPR031319 Alpha-amylase, C-terminal domain [SM00632] (603-681)

pLDDT: mean 76.67, std 28.46, range [21.22, 98.94]

Foldseek 3Di:
DDDDDDPDPPPPVVPPPDDDDDDPPPPPPPDDPDDDDDDDDDDDDDDPPPVVVVVVVVVVVVVVVVVVVVVVVVVVVVVVVVVPPDDDDDDDDDDDDDDDDDDDDDDDQKDWDWDDDPPQKIWIWIDHDPDIDTDDIDHDDDDDDDDDDDDDDDDDDDDDDDDDDDDDDDDDDDDDDDDDDDDDDDDDDPPPVVVVVVVVVVVVVQVVVFPPCAFADQPQPLQFEEAEPEQAALQQLLVCLVPACLVLRHQAYEYEAQAWFDQDPPVDNRFSCRSLAHLALARFDLSHHPVSNLSSQVSNVVSRHAYAYEDRQFFHHFAPDWDATSVGFTDHVVQQARCNLGDGPVQFQDPVQAPDPVQEQDALADLSNLARGHDVRGGGGDLVDPSSLVSLLVSQQVVLVSPHQAYEYPSQSRHQLVSLLSSQVSHDAHPVGHGRHYEYEDLPQVPGDGALVSNVSNYAYEFVVLLVQLLVCLVPVVSLVVSDPVVSVTDFQSRYEYENDELAQVLPHSPHDSGDDVVNVQSRLVSLLSVLLAPGHRYYYYWFFDDDNPSRDDAQADPVRRHDRFDQDPVRATDSRTHGSCSPLSNSLSSVVSSQLPPFHWAQWDDPQQKTKTERAQWKIKIFHQQQWDWDKGQHNHAFDKWAWSSVVRPDIWGQHRRRIIGDIGRGNRNRMTMTGDVPDDDDDPDDDDDDDDDDDDDDDDDDDDDDDDDDDDDDDDDDDDDDDQQDAFWAKEKEKEQADDDPPKFKAKAWFADCVPDPQADLAQVRGLRKWFKQFDDPDDDPQCLQLVQQRVVQTTRHHNARHDVGGGDPPHHGGHNTWGWAACDPPDPRHDVLDPPGGRITMTIITIRSVSADSQKMFMWMDIPNDTFFFQFDFDPPRDGDPDTGSTAMGGHNWHKYYYGNYNYIHTHHDDDD